Protein AF-A0A498K9D4-F1 (afdb_monomer_lite)

InterPro domains:
  IPR000209 Peptidase S8/S53 domain [PF00082] (459-922)
  IPR000210 BTB/POZ domain [PF00651] (152-256)
  IPR000210 BTB/POZ domain [PS50097] (160-219)
  IPR000210 BTB/POZ domain [SM00225] (160-258)
  IPR003137 PA domain [PF02225] (721-794)
  IPR010259 Peptidase S8 propeptide/proteinase inhibitor I9 [PF05922] (346-431)
  IPR011333 SKP1/BTB/POZ domain superfamily [G3DSA:3.30.710.10] (138-288)
  IPR011333 SKP1/BTB/POZ domain superfamily [SSF54695] (145-256)
  IPR015500 Peptidase S8, subtilisin-related [PR00723] (459-478)
  IPR015500 Peptidase S8, subtilisin-related [PR00723] (538-551)
  IPR015500 Peptidase S8, subtilisin-related [PR00723] (877-893)
  IPR023828 Peptidase S8, subtilisin, Ser-active site [PS00138] (878-888)
  IPR034197 Cucumisin-like catalytic domain [cd04852] (429-913)
  IPR036852 Peptidase S8/S53 domain superfamily [G3DSA:3.40.50.200] (462-960)
  IPR036852 Peptidase S8/S53 domain superfamily [SSF52743] (430-951)
  IPR037045 Peptidase S8 propeptide/proteinase inhibitor I9 superfamily [G3DSA:3.30.70.80] (337-431)
  IPR041469 Subtilisin-like protease, fibronectin type-III domain [PF17766] (992-1087)
  IPR045051 Subtilisin-like protease [PTHR10795] (361-1087)
  IPR046450 PA domain superfamily [SSF52025] (731-804)

Structure (mmCIF, N/CA/C/O backbone):
data_AF-A0A498K9D4-F1
#
_entry.id   AF-A0A498K9D4-F1
#
loop_
_atom_site.group_PDB
_atom_site.id
_atom_site.type_symbol
_atom_site.label_atom_id
_atom_site.label_alt_id
_atom_site.label_comp_id
_atom_site.label_asym_id
_atom_site.label_entity_id
_atom_site.label_seq_id
_atom_site.pdbx_PDB_ins_code
_atom_site.Cartn_x
_atom_site.Cartn_y
_atom_site.Cartn_z
_atom_site.occupancy
_atom_site.B_iso_or_equiv
_atom_site.auth_seq_id
_atom_site.auth_comp_id
_atom_site.auth_asym_id
_atom_site.auth_atom_id
_atom_site.pdbx_PDB_model_num
ATOM 1 N N . MET A 1 1 ? -63.046 -10.472 -64.129 1.00 35.91 1 MET A N 1
ATOM 2 C CA . MET A 1 1 ? -62.940 -11.763 -63.413 1.00 35.91 1 MET A CA 1
ATOM 3 C C . MET A 1 1 ? -62.627 -11.432 -61.965 1.00 35.91 1 MET A C 1
ATOM 5 O O . MET A 1 1 ? -61.741 -10.625 -61.744 1.00 35.91 1 MET A O 1
ATOM 9 N N . SER A 1 2 ? -63.465 -11.885 -61.033 1.00 39.19 2 SER A N 1
ATOM 10 C CA . SER A 1 2 ? -63.643 -11.289 -59.703 1.00 39.19 2 SER A CA 1
ATOM 11 C C . SER A 1 2 ? -62.634 -11.779 -58.661 1.00 39.19 2 SER A C 1
ATOM 13 O O . SER A 1 2 ? -62.471 -12.983 -58.480 1.00 39.19 2 SER A O 1
ATOM 15 N N . ASP A 1 3 ? -62.079 -10.842 -57.890 1.00 43.91 3 ASP A N 1
ATOM 16 C CA . ASP A 1 3 ? -61.228 -11.031 -56.696 1.00 43.91 3 ASP A CA 1
ATOM 17 C C . ASP A 1 3 ? -61.840 -11.895 -55.565 1.00 43.91 3 ASP A C 1
ATOM 19 O O . ASP A 1 3 ? -61.254 -12.055 -54.498 1.00 43.91 3 ASP A O 1
ATOM 23 N N . SER A 1 4 ? -63.038 -12.463 -55.737 1.00 53.31 4 SER A N 1
ATOM 24 C CA . SER A 1 4 ? -63.787 -13.101 -54.646 1.00 53.31 4 SER A CA 1
ATOM 25 C C . SER A 1 4 ? -63.383 -14.545 -54.334 1.00 53.31 4 SER A C 1
ATOM 27 O O . SER A 1 4 ? -63.799 -15.060 -53.303 1.00 53.31 4 SER A O 1
ATOM 29 N N . ALA A 1 5 ? -62.608 -15.225 -55.187 1.00 58.97 5 ALA A N 1
ATOM 30 C CA . ALA A 1 5 ? -62.343 -16.664 -55.027 1.00 58.97 5 ALA A CA 1
ATOM 31 C C . ALA A 1 5 ? -61.349 -17.005 -53.894 1.00 58.97 5 ALA A C 1
ATOM 33 O O . ALA A 1 5 ? -61.338 -18.137 -53.404 1.00 58.97 5 ALA A O 1
ATOM 34 N N . TYR A 1 6 ? -60.526 -16.038 -53.481 1.00 66.25 6 TYR A N 1
ATOM 35 C CA . TYR A 1 6 ? -59.491 -16.203 -52.450 1.00 66.25 6 TYR A CA 1
ATOM 36 C C . TYR A 1 6 ? -59.882 -15.580 -51.104 1.00 66.25 6 TYR A C 1
ATOM 38 O O . TYR A 1 6 ? -59.302 -15.917 -50.071 1.00 66.25 6 TYR A O 1
ATOM 46 N N . ARG A 1 7 ? -60.919 -14.736 -51.103 1.00 73.81 7 ARG A N 1
ATOM 47 C CA . ARG A 1 7 ? -61.296 -13.905 -49.965 1.00 73.81 7 ARG A CA 1
ATOM 48 C C . ARG A 1 7 ? -61.997 -14.714 -48.875 1.00 73.81 7 ARG A C 1
ATOM 50 O O . ARG A 1 7 ? -62.957 -15.441 -49.130 1.00 73.81 7 ARG A O 1
ATOM 57 N N . VAL A 1 8 ? -61.544 -14.528 -47.641 1.00 77.81 8 VAL A N 1
ATOM 58 C CA . VAL A 1 8 ? -62.169 -15.085 -46.436 1.00 77.81 8 VAL A CA 1
ATOM 59 C C . VAL A 1 8 ? -62.870 -13.964 -45.684 1.00 77.81 8 VAL A C 1
ATOM 61 O O . VAL A 1 8 ? -62.285 -12.911 -45.428 1.00 77.81 8 VAL A O 1
ATOM 64 N N . GLU A 1 9 ? -64.115 -14.195 -45.288 1.00 78.12 9 GLU A N 1
ATOM 65 C CA . GLU A 1 9 ? -64.831 -13.302 -44.385 1.00 78.12 9 GLU A CA 1
ATOM 66 C C . GLU A 1 9 ? -64.477 -13.638 -42.934 1.00 78.12 9 GLU A C 1
ATOM 68 O O . GLU A 1 9 ? -64.539 -14.792 -42.515 1.00 78.12 9 GLU A O 1
ATOM 73 N N . THR A 1 10 ? -64.094 -12.633 -42.146 1.00 73.62 10 THR A N 1
ATOM 74 C CA . THR A 1 10 ? -63.679 -12.840 -40.751 1.00 73.62 10 THR A CA 1
ATOM 75 C C . THR A 1 10 ? -64.353 -11.854 -39.806 1.00 73.62 10 THR A C 1
ATOM 77 O O . THR A 1 10 ? -64.380 -10.653 -40.085 1.00 73.62 10 THR A O 1
ATOM 80 N N . THR A 1 11 ? -64.781 -12.345 -38.646 1.00 71.69 11 THR A N 1
ATOM 81 C CA . THR A 1 11 ? -65.117 -11.551 -37.452 1.00 71.69 11 THR A CA 1
ATOM 82 C C . THR A 1 11 ? -64.188 -11.942 -36.294 1.00 71.69 11 THR A C 1
ATOM 84 O O . THR A 1 11 ? -63.255 -12.718 -36.485 1.00 71.69 11 THR A O 1
ATOM 87 N N . SER A 1 12 ? -64.415 -11.420 -35.088 1.00 66.12 12 SER A N 1
ATOM 88 C CA . SER A 1 12 ? -63.501 -11.544 -33.943 1.00 66.12 12 SER A CA 1
ATOM 89 C C . SER A 1 12 ? -63.071 -12.978 -33.607 1.00 66.12 12 SER A C 1
ATOM 91 O O . SER A 1 12 ? -61.959 -13.160 -33.122 1.00 66.12 12 SER A O 1
ATOM 93 N N . ARG A 1 13 ? -63.932 -13.981 -33.841 1.00 80.31 13 ARG A N 1
ATOM 94 C CA . ARG A 1 13 ? -63.676 -15.403 -33.530 1.00 80.31 13 ARG A CA 1
ATOM 95 C C . ARG A 1 13 ? -64.059 -16.385 -34.637 1.00 80.31 13 ARG A C 1
ATOM 97 O O . ARG A 1 13 ? -63.869 -17.578 -34.461 1.00 80.31 13 ARG A O 1
ATOM 104 N N . LEU A 1 14 ? -64.581 -15.927 -35.770 1.00 82.31 14 LEU A N 1
ATOM 105 C CA . LEU A 1 14 ? -65.062 -16.812 -36.836 1.00 82.31 14 LEU A CA 1
ATOM 106 C C . LEU A 1 14 ? -64.451 -16.395 -38.171 1.00 82.31 14 LEU A C 1
ATOM 108 O O . LEU A 1 14 ? -64.443 -15.206 -38.499 1.00 82.31 14 LEU A O 1
ATOM 112 N N . ALA A 1 15 ? -63.961 -17.375 -38.925 1.00 83.81 15 ALA A N 1
ATOM 113 C CA . ALA A 1 15 ? -63.480 -17.220 -40.289 1.00 83.81 15 ALA A CA 1
ATOM 114 C C . ALA A 1 15 ? -64.269 -18.144 -41.223 1.00 83.81 15 ALA A C 1
ATOM 116 O O . ALA A 1 15 ? -64.365 -19.342 -40.966 1.00 83.81 15 ALA A O 1
ATOM 117 N N . GLN A 1 16 ? -64.819 -17.581 -42.295 1.00 85.19 16 GLN A N 1
ATOM 118 C CA . GLN A 1 16 ? -65.646 -18.275 -43.273 1.00 85.19 16 GLN A CA 1
ATOM 119 C C . GLN A 1 16 ? -65.039 -18.127 -44.671 1.00 85.19 16 GLN A C 1
ATOM 121 O O . GLN A 1 16 ? -64.907 -17.017 -45.190 1.00 85.19 16 GLN A O 1
ATOM 126 N N . TRP A 1 17 ? -64.708 -19.250 -45.311 1.00 88.69 17 TRP A N 1
ATOM 127 C CA . TRP A 1 17 ? -64.214 -19.274 -46.687 1.00 88.69 17 TRP A CA 1
ATOM 128 C C . TRP A 1 17 ? -65.211 -19.965 -47.614 1.00 88.69 17 TRP A C 1
ATOM 130 O O . TRP A 1 17 ? -65.484 -21.158 -47.476 1.00 88.69 17 TRP A O 1
ATOM 140 N N . ARG A 1 18 ? -65.764 -19.207 -48.567 1.00 84.25 18 ARG A N 1
ATOM 141 C CA . ARG A 1 18 ? -66.708 -19.719 -49.568 1.00 84.25 18 ARG A CA 1
ATOM 142 C C . ARG A 1 18 ? -65.967 -20.127 -50.833 1.00 84.25 18 ARG A C 1
ATOM 144 O O . ARG A 1 18 ? -65.262 -19.321 -51.429 1.00 84.25 18 ARG A O 1
ATOM 151 N N . ILE A 1 19 ? -66.161 -21.370 -51.261 1.00 79.81 19 ILE A N 1
ATOM 152 C CA . ILE A 1 19 ? -65.535 -21.929 -52.458 1.00 79.81 19 ILE A CA 1
ATOM 153 C C . ILE A 1 19 ? -66.640 -22.299 -53.445 1.00 79.81 19 ILE A C 1
ATOM 155 O O . ILE A 1 19 ? -67.406 -23.235 -53.223 1.00 79.81 19 ILE A O 1
ATOM 159 N N . ASP A 1 20 ? -66.720 -21.552 -54.548 1.00 75.12 20 ASP A N 1
ATOM 160 C CA . ASP A 1 20 ? -67.802 -21.709 -55.525 1.00 75.12 20 ASP A CA 1
ATOM 161 C C . ASP A 1 20 ? -67.681 -22.989 -56.375 1.00 75.12 20 ASP A C 1
ATOM 163 O O . ASP A 1 20 ? -68.674 -23.635 -56.697 1.00 75.12 20 ASP A O 1
ATOM 167 N N . ASN A 1 21 ? -66.470 -23.376 -56.775 1.00 71.12 21 ASN A N 1
ATOM 168 C CA . ASN A 1 21 ? -66.248 -24.620 -57.513 1.00 71.12 21 ASN A CA 1
ATOM 169 C C . ASN A 1 21 ? -64.786 -25.059 -57.384 1.00 71.12 21 ASN A C 1
ATOM 171 O O . ASN A 1 21 ? -63.892 -24.235 -57.595 1.00 71.12 21 ASN A O 1
ATOM 175 N N . LEU A 1 22 ? -64.542 -26.334 -57.064 1.00 72.25 22 LEU A N 1
ATOM 176 C CA . LEU A 1 22 ? -63.206 -26.929 -56.957 1.00 72.25 22 LEU A CA 1
ATOM 177 C C . LEU A 1 22 ? -63.113 -28.146 -57.890 1.00 72.25 22 LEU A C 1
ATOM 179 O O . LEU A 1 22 ? -63.730 -29.186 -57.632 1.00 72.25 22 LEU A O 1
ATOM 183 N N . ALA A 1 23 ? -62.357 -27.995 -58.980 1.00 67.75 23 ALA A N 1
ATOM 184 C CA . ALA A 1 23 ? -62.144 -29.051 -59.966 1.00 67.75 23 ALA A CA 1
ATOM 185 C C . ALA A 1 23 ? -61.353 -30.235 -59.374 1.00 67.75 23 ALA A C 1
ATOM 187 O O . ALA A 1 23 ? -60.677 -30.113 -58.349 1.00 67.75 23 ALA A O 1
ATOM 188 N N . SER A 1 24 ? -61.462 -31.407 -60.007 1.00 63.69 24 SER A N 1
ATOM 189 C CA . SER A 1 24 ? -60.665 -32.585 -59.651 1.00 63.69 24 SER A CA 1
ATOM 190 C C . SER A 1 24 ? -59.179 -32.300 -59.882 1.00 63.69 24 SER A C 1
ATOM 192 O O . SER A 1 24 ? -58.819 -31.847 -60.965 1.00 63.69 24 SER A O 1
ATOM 194 N N . CYS A 1 25 ? -58.336 -32.581 -58.883 1.00 61.53 25 CYS A N 1
ATOM 195 C CA . CYS A 1 25 ? -56.889 -32.329 -58.893 1.00 61.53 25 CYS A CA 1
ATOM 196 C C . CYS A 1 25 ? -56.521 -30.836 -58.857 1.00 61.53 25 CYS A C 1
ATOM 198 O O . CYS A 1 25 ? -55.700 -30.364 -59.638 1.00 61.53 25 CYS A O 1
ATOM 200 N N . THR A 1 26 ? -57.131 -30.068 -57.949 1.00 74.62 26 THR A N 1
ATOM 201 C CA . THR A 1 26 ? -56.795 -28.649 -57.744 1.00 74.62 26 THR A CA 1
ATOM 202 C C . THR A 1 26 ? -56.483 -28.359 -56.278 1.00 74.62 26 THR A C 1
ATOM 204 O O . THR A 1 26 ? -57.240 -28.742 -55.383 1.00 74.62 26 THR A O 1
ATOM 207 N N . TYR A 1 27 ? -55.375 -27.652 -56.054 1.00 82.12 27 TYR A N 1
ATOM 208 C CA . TYR A 1 27 ? -55.012 -27.030 -54.783 1.00 82.12 27 TYR A CA 1
ATOM 209 C C . TYR A 1 27 ? -55.463 -25.566 -54.783 1.00 82.12 27 TYR A C 1
ATOM 211 O O . TYR A 1 27 ? -55.259 -24.854 -55.769 1.00 82.12 27 TYR A O 1
ATOM 219 N N . ARG A 1 28 ? -56.056 -25.096 -53.684 1.00 83.50 28 ARG A N 1
ATOM 220 C CA . ARG A 1 28 ? -56.338 -23.672 -53.459 1.00 83.50 28 ARG A CA 1
ATOM 221 C C . ARG A 1 28 ? -55.930 -23.253 -52.059 1.00 83.50 28 ARG A C 1
ATOM 223 O O . ARG A 1 28 ? -56.115 -24.002 -51.107 1.00 83.50 28 ARG A O 1
ATOM 230 N N . LYS A 1 29 ? -55.444 -22.020 -51.945 1.00 85.00 29 LYS A N 1
ATOM 231 C CA . LYS A 1 29 ? -55.080 -21.357 -50.691 1.00 85.00 29 LYS A CA 1
ATOM 232 C C . LYS A 1 29 ? -55.937 -20.103 -50.526 1.00 85.00 29 LYS A C 1
ATOM 234 O O . LYS A 1 29 ? -56.156 -19.407 -51.509 1.00 85.00 29 LYS A O 1
ATOM 239 N N . SER A 1 30 ? -56.409 -19.834 -49.316 1.00 84.00 30 SER A N 1
ATOM 240 C CA . SER A 1 30 ? -57.147 -18.620 -48.982 1.00 84.00 30 SER A CA 1
ATOM 241 C C . SER A 1 30 ? -56.216 -17.437 -48.704 1.00 84.00 30 SER A C 1
ATOM 243 O O . SER A 1 30 ? -55.064 -17.617 -48.286 1.00 84.00 30 SER A O 1
ATOM 245 N N . ASP A 1 31 ? -56.753 -16.225 -48.815 1.00 80.38 31 ASP A N 1
ATOM 246 C CA . ASP A 1 31 ? -56.156 -15.034 -48.213 1.00 80.38 31 ASP A CA 1
ATOM 247 C C . ASP A 1 31 ? -55.994 -15.225 -46.694 1.00 80.38 31 ASP A C 1
ATOM 249 O O . ASP A 1 31 ? -56.728 -16.023 -46.085 1.00 80.38 31 ASP A O 1
ATOM 253 N N . PRO A 1 32 ? -55.018 -14.547 -46.065 1.00 75.25 32 PRO A N 1
ATOM 254 C CA . PRO A 1 32 ? -54.852 -14.621 -44.624 1.00 75.25 32 PRO A CA 1
ATOM 255 C C . PRO A 1 32 ? -56.058 -13.992 -43.921 1.00 75.25 32 PRO A C 1
ATOM 257 O O . PRO A 1 32 ? -56.576 -12.946 -44.313 1.00 75.25 32 PRO A O 1
ATOM 260 N N . PHE A 1 33 ? -56.500 -14.618 -42.835 1.00 76.50 33 PHE A N 1
ATOM 261 C CA . PHE A 1 33 ? -57.468 -14.023 -41.921 1.00 76.50 33 PHE A CA 1
ATOM 262 C C . PHE A 1 33 ? -56.886 -12.752 -41.288 1.00 76.50 33 PHE A C 1
ATOM 264 O O . PHE A 1 33 ? -55.669 -12.617 -41.180 1.00 76.50 33 PHE A O 1
ATOM 271 N N . LYS A 1 34 ? -57.732 -11.893 -40.698 1.00 66.12 34 LYS A N 1
ATOM 272 C CA . LYS A 1 34 ? -57.271 -10.769 -39.848 1.00 66.12 34 LYS A CA 1
ATOM 273 C C . LYS A 1 34 ? -56.307 -11.178 -38.725 1.00 66.12 34 LYS A C 1
ATOM 275 O O . LYS A 1 34 ? -55.641 -10.327 -38.153 1.00 66.12 34 LYS A O 1
ATOM 280 N N . ILE A 1 35 ? -56.260 -12.469 -38.398 1.00 64.62 35 ILE A N 1
ATOM 281 C CA . ILE A 1 35 ? -55.426 -13.052 -37.348 1.00 64.62 35 ILE A CA 1
ATOM 282 C C . ILE A 1 35 ? -54.235 -13.852 -37.932 1.00 64.62 35 ILE A C 1
ATOM 284 O O . ILE A 1 35 ? -53.661 -14.698 -37.254 1.00 64.62 35 ILE A O 1
ATOM 288 N N . GLY A 1 36 ? -53.880 -13.636 -39.206 1.00 67.12 36 GLY A N 1
ATOM 289 C CA . GLY A 1 36 ? -52.654 -14.168 -39.820 1.00 67.12 36 GLY A CA 1
ATOM 290 C C . GLY A 1 36 ? -52.627 -15.689 -40.021 1.00 67.12 36 GLY A C 1
ATOM 291 O O . GLY A 1 36 ? -51.581 -16.317 -39.876 1.00 67.12 36 GLY A O 1
ATOM 292 N N . LYS A 1 37 ? -53.775 -16.320 -40.304 1.00 77.00 37 LYS A N 1
ATOM 293 C CA . LYS A 1 37 ? -53.865 -17.758 -40.636 1.00 77.00 37 LYS A CA 1
ATOM 294 C C . LYS A 1 37 ? -54.506 -17.972 -42.000 1.00 77.00 37 LYS A C 1
ATOM 296 O O . LYS A 1 37 ? -55.330 -17.165 -42.413 1.00 77.00 37 LYS A O 1
ATOM 301 N N . HIS A 1 38 ? -54.166 -19.078 -42.652 1.00 80.69 38 HIS A N 1
ATOM 302 C CA . HIS A 1 38 ? -54.695 -19.485 -43.949 1.00 80.69 38 HIS A CA 1
ATOM 303 C C . HIS A 1 38 ? -55.426 -20.820 -43.868 1.00 80.69 38 HIS A C 1
ATOM 305 O O . HIS A 1 38 ? -55.043 -21.713 -43.106 1.00 80.69 38 HIS A O 1
ATOM 311 N N . LEU A 1 39 ? -56.416 -20.977 -44.743 1.00 81.19 39 LEU A N 1
ATOM 312 C CA . LEU A 1 39 ? -56.954 -22.275 -45.119 1.00 81.19 39 LEU A CA 1
ATOM 313 C C . LEU A 1 39 ? -56.390 -22.692 -46.472 1.00 81.19 39 LEU A C 1
ATOM 315 O O . LEU A 1 39 ? -56.238 -21.872 -47.378 1.00 81.19 39 LEU A O 1
ATOM 319 N N . SER A 1 40 ? -56.127 -23.982 -46.642 1.00 83.75 40 SER A N 1
ATOM 320 C CA . SER A 1 40 ? -55.965 -24.552 -47.974 1.00 83.75 40 SER A CA 1
ATOM 321 C C . SER A 1 40 ? -56.833 -25.779 -48.161 1.00 83.75 40 SER A C 1
ATOM 323 O O . SER A 1 40 ? -57.157 -26.496 -47.213 1.00 83.75 40 SER A O 1
ATOM 325 N N . VAL A 1 41 ? -57.244 -25.983 -49.407 1.00 81.62 41 VAL A N 1
ATOM 326 C CA . VAL A 1 41 ? -57.990 -27.156 -49.835 1.00 81.62 41 VAL A CA 1
ATOM 327 C C . VAL A 1 41 ? -57.273 -27.839 -50.978 1.00 81.62 41 VAL A C 1
ATOM 329 O O . VAL A 1 41 ? -56.821 -27.193 -51.922 1.00 81.62 41 VAL A O 1
ATOM 332 N N . GLU A 1 42 ? -57.200 -29.158 -50.912 1.00 82.31 42 GLU A N 1
ATOM 333 C CA . GLU A 1 42 ? -56.631 -29.985 -51.967 1.00 82.31 42 GLU A CA 1
ATOM 334 C C . GLU A 1 42 ? -57.584 -31.138 -52.262 1.00 82.31 42 GLU A C 1
ATOM 336 O O . GLU A 1 42 ? -57.928 -31.900 -51.360 1.00 82.31 42 GLU A O 1
ATOM 341 N N . LYS A 1 43 ? -58.044 -31.263 -53.511 1.00 77.44 43 LYS A N 1
ATOM 342 C CA . LYS A 1 43 ? -58.963 -32.339 -53.910 1.00 77.44 43 LYS A CA 1
ATOM 343 C C . LYS A 1 43 ? -58.265 -33.339 -54.824 1.00 77.44 43 LYS A C 1
ATOM 345 O O . LYS A 1 43 ? -58.086 -33.060 -56.009 1.00 77.44 43 LYS A O 1
ATOM 350 N N . ASN A 1 44 ? -57.950 -34.522 -54.297 1.00 70.81 44 ASN A N 1
ATOM 351 C CA . ASN A 1 44 ? -57.413 -35.650 -55.062 1.00 70.81 44 ASN A CA 1
ATOM 352 C C . ASN A 1 44 ? -58.080 -36.961 -54.609 1.00 70.81 44 ASN A C 1
ATOM 354 O O . ASN A 1 44 ? -57.649 -37.567 -53.634 1.00 70.81 44 ASN A O 1
ATOM 358 N N . ARG A 1 45 ? -59.182 -37.357 -55.270 1.00 73.19 45 ARG A N 1
ATOM 359 C CA . ARG A 1 45 ? -60.184 -38.372 -54.839 1.00 73.19 45 ARG A CA 1
ATOM 360 C C . ARG A 1 45 ? -60.859 -38.099 -53.477 1.00 73.19 45 ARG A C 1
ATOM 362 O O . ARG A 1 45 ? -62.066 -38.274 -53.378 1.00 73.19 45 ARG A O 1
ATOM 369 N N . VAL A 1 46 ? -60.118 -37.594 -52.495 1.00 78.62 46 VAL A N 1
ATOM 370 C CA . VAL A 1 46 ? -60.519 -37.134 -51.157 1.00 78.62 46 VAL A CA 1
ATOM 371 C C . VAL A 1 46 ? -60.242 -35.626 -51.057 1.00 78.62 46 VAL A C 1
ATOM 373 O O . VAL A 1 46 ? -59.320 -35.124 -51.709 1.00 78.62 46 VAL A O 1
ATOM 376 N N . LEU A 1 47 ? -61.053 -34.880 -50.296 1.00 83.25 47 LEU A N 1
ATOM 377 C CA . LEU A 1 47 ? -60.817 -33.453 -50.037 1.00 83.25 47 LEU A CA 1
ATOM 378 C C . LEU A 1 47 ? -60.021 -33.282 -48.740 1.00 83.25 47 LEU A C 1
ATOM 380 O O . LEU A 1 47 ? -60.492 -33.673 -47.678 1.00 83.25 47 LEU A O 1
ATOM 384 N N . PHE A 1 48 ? -58.857 -32.647 -48.812 1.00 85.88 48 PHE A N 1
ATOM 385 C CA . PHE A 1 48 ? -58.058 -32.282 -47.645 1.00 85.88 48 PHE A CA 1
ATOM 386 C C . PHE A 1 48 ? -58.245 -30.806 -47.322 1.00 85.88 48 PHE A C 1
ATOM 388 O O . PHE A 1 48 ? -57.996 -29.961 -48.179 1.00 85.88 48 PHE A O 1
ATOM 395 N N . VAL A 1 49 ? -58.649 -30.498 -46.090 1.00 87.31 49 VAL A N 1
ATOM 396 C CA . VAL A 1 49 ? -58.704 -29.134 -45.551 1.00 87.31 49 VAL A CA 1
ATOM 397 C C . VAL A 1 49 ? -57.547 -28.949 -44.581 1.00 87.31 49 VAL A C 1
ATOM 399 O O . VAL A 1 49 ? -57.402 -29.726 -43.639 1.00 87.31 49 VAL A O 1
ATOM 402 N N . ARG A 1 50 ? -56.733 -27.916 -44.790 1.00 89.56 50 ARG A N 1
ATOM 403 C CA . ARG A 1 50 ? -55.603 -27.584 -43.918 1.00 89.56 50 ARG A CA 1
ATOM 404 C C . ARG A 1 50 ? -55.782 -26.201 -43.317 1.00 89.56 50 ARG A C 1
ATOM 406 O O . ARG A 1 50 ? -56.199 -25.286 -44.024 1.00 89.56 50 ARG A O 1
ATOM 413 N N . LEU A 1 51 ? -55.445 -26.045 -42.037 1.00 86.88 51 LEU A N 1
ATOM 414 C CA . LEU A 1 51 ? -55.415 -24.755 -41.338 1.00 86.88 51 LEU A CA 1
ATOM 415 C C . LEU A 1 51 ? -54.017 -24.532 -40.778 1.00 86.88 51 LEU A C 1
ATOM 417 O O . LEU A 1 51 ? -53.547 -25.314 -39.954 1.00 86.88 51 LEU A O 1
ATOM 421 N N . TYR A 1 52 ? -53.377 -23.443 -41.182 1.00 84.75 52 TYR A N 1
ATOM 422 C CA . TYR A 1 52 ? -52.002 -23.159 -40.788 1.00 84.75 52 TYR A CA 1
ATOM 423 C C . TYR A 1 52 ? -51.742 -21.652 -40.713 1.00 84.75 52 TYR A C 1
ATOM 425 O O . TYR A 1 52 ? -52.446 -20.875 -41.361 1.00 84.75 52 TYR A O 1
ATOM 433 N N . PRO A 1 53 ? -50.786 -21.199 -39.884 1.00 80.69 53 PRO A N 1
ATOM 434 C CA . PRO A 1 53 ? -50.451 -19.786 -39.793 1.00 80.69 53 PRO A CA 1
ATOM 435 C C . PRO A 1 53 ? -49.730 -19.314 -41.054 1.00 80.69 53 PRO A C 1
ATOM 437 O O . PRO A 1 53 ? -49.136 -20.100 -41.794 1.00 80.69 53 PRO A O 1
ATOM 440 N N . GLU A 1 54 ? -49.752 -18.010 -41.282 1.00 77.56 54 GLU A N 1
ATOM 441 C CA . GLU A 1 54 ? -48.829 -17.380 -42.211 1.00 77.56 54 GLU A CA 1
ATOM 442 C C . GLU A 1 54 ? -47.393 -17.567 -41.710 1.00 77.56 54 GLU A C 1
ATOM 444 O O . GLU A 1 54 ? -47.066 -17.227 -40.572 1.00 77.56 54 GLU A O 1
ATOM 449 N N . ILE A 1 55 ? -46.544 -18.173 -42.542 1.00 67.75 55 ILE A N 1
ATOM 450 C CA . ILE A 1 55 ? -45.190 -18.557 -42.144 1.00 67.75 55 ILE A CA 1
ATOM 451 C C . ILE A 1 55 ? -44.312 -17.303 -42.132 1.00 67.75 55 ILE A C 1
ATOM 453 O O . ILE A 1 55 ? -43.846 -16.838 -43.167 1.00 67.75 55 ILE A O 1
ATOM 457 N N . SER A 1 56 ? -44.068 -16.787 -40.932 1.00 66.12 56 SER A N 1
ATOM 458 C CA . SER A 1 56 ? -43.091 -15.740 -40.623 1.00 66.12 56 SER A CA 1
ATOM 459 C C . SER A 1 56 ? -42.054 -16.252 -39.619 1.00 66.12 56 SER A C 1
ATOM 461 O O . SER A 1 56 ? -42.297 -17.232 -38.904 1.00 66.12 56 SER A O 1
ATOM 463 N N . ASN A 1 57 ? -40.913 -15.561 -39.509 1.00 58.84 57 ASN A N 1
ATOM 464 C CA . ASN A 1 57 ? -39.898 -15.867 -38.490 1.00 58.84 57 ASN A CA 1
ATOM 465 C C . ASN A 1 57 ? -40.514 -15.920 -37.076 1.00 58.84 57 ASN A C 1
ATOM 467 O O . ASN A 1 57 ? -40.222 -16.838 -36.315 1.00 58.84 57 ASN A O 1
ATOM 471 N N . LEU A 1 58 ? -41.460 -15.018 -36.777 1.00 57.50 58 LEU A N 1
ATOM 472 C CA . LEU A 1 58 ? -42.145 -14.941 -35.484 1.00 57.50 58 LEU A CA 1
ATOM 473 C C . LEU A 1 58 ? -43.003 -16.184 -35.194 1.00 57.50 58 LEU A C 1
ATOM 475 O O . LEU A 1 58 ? -42.924 -16.761 -34.113 1.00 57.50 58 LEU A O 1
ATOM 479 N N . THR A 1 59 ? -43.794 -16.637 -36.171 1.00 61.84 59 THR A N 1
ATOM 480 C CA . THR A 1 59 ? -44.643 -17.837 -36.026 1.00 61.84 59 THR A CA 1
ATOM 481 C C . THR A 1 59 ? -43.849 -19.141 -35.973 1.00 61.84 59 THR A C 1
ATOM 483 O O . THR A 1 59 ? -44.357 -20.139 -35.463 1.00 61.84 59 THR A O 1
ATOM 486 N N . ARG A 1 60 ? -42.609 -19.151 -36.486 1.00 64.06 60 ARG A N 1
ATOM 487 C CA . ARG A 1 60 ? -41.726 -20.323 -36.450 1.00 64.06 60 ARG A CA 1
ATOM 488 C C . ARG A 1 60 ? -41.145 -20.535 -35.054 1.00 64.06 60 ARG A C 1
ATOM 490 O O . ARG A 1 60 ? -41.122 -21.667 -34.571 1.00 64.06 60 ARG A O 1
ATOM 497 N N . ASP A 1 61 ? -40.745 -19.442 -34.411 1.00 66.31 61 ASP A N 1
ATOM 498 C CA . ASP A 1 61 ? -40.142 -19.464 -33.080 1.00 66.31 61 ASP A CA 1
ATOM 499 C C . ASP A 1 61 ? -41.222 -19.508 -31.979 1.00 66.31 61 ASP A C 1
ATOM 501 O O . ASP A 1 61 ? -41.089 -20.267 -31.017 1.00 66.31 61 ASP A O 1
ATOM 505 N N . ASN A 1 62 ? -42.359 -18.820 -32.177 1.00 73.12 62 ASN A N 1
ATOM 506 C CA . ASN A 1 62 ? -43.511 -18.789 -31.262 1.00 73.12 62 ASN A CA 1
ATOM 507 C C . ASN A 1 62 ? -44.837 -19.146 -31.966 1.00 73.12 62 ASN A C 1
ATOM 509 O O . ASN A 1 62 ? -45.635 -18.270 -32.308 1.00 73.12 62 ASN A O 1
ATOM 513 N N . PRO A 1 63 ? -45.122 -20.442 -32.176 1.00 77.94 63 PRO A N 1
ATOM 514 C CA . PRO A 1 63 ? -46.285 -20.859 -32.953 1.00 77.94 63 PRO A CA 1
ATOM 515 C C . PRO A 1 63 ? -47.593 -20.646 -32.189 1.00 77.94 63 PRO A C 1
ATOM 517 O O . PRO A 1 63 ? -47.668 -21.037 -31.016 1.00 77.94 63 PRO A O 1
ATOM 520 N N . PRO A 1 64 ? -48.639 -20.097 -32.834 1.00 82.62 64 PRO A N 1
ATOM 521 C CA . PRO A 1 64 ? -49.914 -19.852 -32.183 1.00 82.62 64 PRO A CA 1
ATOM 522 C C . PRO A 1 64 ? -50.545 -21.162 -31.711 1.00 82.62 64 PRO A C 1
ATOM 524 O O . PRO A 1 64 ? -50.536 -22.181 -32.412 1.00 82.62 64 PRO A O 1
ATOM 527 N N . ILE A 1 65 ? -51.135 -21.102 -30.521 1.00 86.31 65 ILE A N 1
ATOM 528 C CA . ILE A 1 65 ? -51.886 -22.202 -29.926 1.00 86.31 65 ILE A CA 1
ATOM 529 C C . ILE A 1 65 ? -53.362 -21.889 -30.121 1.00 86.31 65 ILE A C 1
ATOM 531 O O . ILE A 1 65 ? -53.870 -20.884 -29.623 1.00 86.31 65 ILE A O 1
ATOM 535 N N . ALA A 1 66 ? -54.036 -22.728 -30.899 1.00 86.88 66 ALA A N 1
ATOM 536 C CA . ALA A 1 66 ? -55.411 -22.509 -31.301 1.00 86.88 66 ALA A CA 1
ATOM 537 C C . ALA A 1 66 ? -56.312 -23.607 -30.750 1.00 86.88 66 ALA A C 1
ATOM 539 O O . ALA A 1 66 ? -56.045 -24.792 -30.957 1.00 86.88 66 ALA A O 1
ATOM 540 N N . SER A 1 67 ? -57.402 -23.192 -30.118 1.00 88.94 67 SER A N 1
ATOM 541 C CA . SER A 1 67 ? -58.547 -24.054 -29.863 1.00 88.94 67 SER A CA 1
ATOM 542 C C . SER A 1 67 ? -59.659 -23.644 -30.821 1.00 88.94 67 SER A C 1
ATOM 544 O O . SER A 1 67 ? -60.044 -22.473 -30.839 1.00 88.94 67 SER A O 1
ATOM 546 N N . PHE A 1 68 ? -60.126 -24.553 -31.670 1.00 91.06 68 PHE A N 1
ATOM 547 C CA . PHE A 1 68 ? -61.096 -24.231 -32.711 1.00 91.06 68 PHE A CA 1
ATOM 548 C C . PHE A 1 68 ? -61.969 -25.418 -33.109 1.00 91.06 68 PHE A C 1
ATOM 550 O O . PHE A 1 68 ? -61.597 -26.583 -32.965 1.00 91.06 68 PHE A O 1
ATOM 557 N N . ILE A 1 69 ? -63.122 -25.085 -33.676 1.00 90.00 69 ILE A N 1
ATOM 558 C CA . ILE A 1 69 ? -64.043 -26.015 -34.322 1.00 90.00 69 ILE A CA 1
ATOM 559 C C . ILE A 1 69 ? -64.041 -25.682 -35.811 1.00 90.00 69 ILE A C 1
ATOM 561 O O . ILE A 1 69 ? -64.234 -24.524 -36.185 1.00 90.00 69 ILE A O 1
ATOM 565 N N . ILE A 1 70 ? -63.820 -26.685 -36.664 1.00 89.88 70 ILE A N 1
ATOM 566 C CA . ILE A 1 70 ? -63.886 -26.523 -38.119 1.00 89.88 70 ILE A CA 1
ATOM 567 C C . ILE A 1 70 ? -65.052 -27.318 -38.702 1.00 89.88 70 ILE A C 1
ATOM 569 O O . ILE A 1 70 ? -65.256 -28.494 -38.384 1.00 89.88 70 ILE A O 1
ATOM 573 N N . ARG A 1 71 ? -65.829 -26.653 -39.555 1.00 89.31 71 ARG A N 1
ATOM 574 C CA . ARG A 1 71 ? -67.012 -27.199 -40.217 1.00 89.31 71 ARG A CA 1
ATOM 575 C C . ARG A 1 71 ? -66.916 -26.992 -41.721 1.00 89.31 71 ARG A C 1
ATOM 577 O O . ARG A 1 71 ? -66.509 -25.927 -42.174 1.00 89.31 71 ARG A O 1
ATOM 584 N N . VAL A 1 72 ? -67.323 -27.994 -42.494 1.00 86.50 72 VAL A N 1
ATOM 585 C CA . VAL A 1 72 ? -67.522 -27.877 -43.942 1.00 86.50 72 VAL A CA 1
ATOM 586 C C . VAL A 1 72 ? -69.002 -28.033 -44.242 1.00 86.50 72 VAL A C 1
ATOM 588 O O . VAL A 1 72 ? -69.595 -29.075 -43.967 1.00 86.50 72 VAL A O 1
ATOM 591 N N . VAL A 1 73 ? -69.601 -26.989 -44.810 1.00 82.06 73 VAL A N 1
ATOM 592 C CA . VAL A 1 73 ? -71.028 -26.923 -45.125 1.00 82.06 73 VAL A CA 1
ATOM 593 C C . VAL A 1 73 ? -71.202 -26.897 -46.639 1.00 82.06 73 VAL A C 1
ATOM 595 O O . VAL A 1 73 ? -70.792 -25.950 -47.312 1.00 82.06 73 VAL A O 1
ATOM 598 N N . CYS A 1 74 ? -71.814 -27.941 -47.199 1.00 73.88 74 CYS A N 1
ATOM 599 C CA . CYS A 1 74 ? -72.169 -27.958 -48.616 1.00 73.88 74 CYS A CA 1
ATOM 600 C C . CYS A 1 74 ? -73.470 -27.175 -48.851 1.00 73.88 74 CYS A C 1
ATOM 602 O O . CYS A 1 74 ? -74.419 -27.284 -48.074 1.00 73.88 74 CYS A O 1
ATOM 604 N N . SER A 1 75 ? -73.519 -26.379 -49.922 1.00 63.06 75 SER A N 1
ATOM 605 C CA . SER A 1 75 ? -74.684 -25.538 -50.238 1.00 63.06 75 SER A CA 1
ATOM 606 C C . SER A 1 75 ? -75.736 -26.241 -51.111 1.00 63.06 75 SER A C 1
ATOM 608 O O . SER A 1 75 ? -76.750 -25.626 -51.432 1.00 63.06 75 SER A O 1
ATOM 610 N N . VAL A 1 76 ? -75.514 -27.501 -51.510 1.00 57.41 76 VAL A N 1
ATOM 611 C CA . VAL A 1 76 ? -76.355 -28.243 -52.469 1.00 57.41 76 VAL A CA 1
ATOM 612 C C . VAL A 1 76 ? -76.932 -29.503 -51.811 1.00 57.41 76 VAL A C 1
ATOM 614 O O . VAL A 1 76 ? -76.164 -30.396 -51.475 1.00 57.41 76 VAL A O 1
ATOM 617 N N . GLY A 1 77 ? -78.267 -29.575 -51.672 1.00 51.84 77 GLY A N 1
ATOM 618 C CA . GLY A 1 77 ? -79.019 -30.713 -51.100 1.00 51.84 77 GLY A CA 1
ATOM 619 C C . GLY A 1 77 ? -78.817 -30.892 -49.587 1.00 51.84 77 GLY A C 1
ATOM 620 O O . GLY A 1 77 ? -77.679 -30.932 -49.142 1.00 51.84 77 GLY A O 1
ATOM 621 N N . ASP A 1 78 ? -79.906 -30.940 -48.799 1.00 55.59 78 ASP A N 1
ATOM 622 C CA . ASP A 1 78 ? -79.948 -31.096 -47.325 1.00 55.59 78 ASP A CA 1
ATOM 623 C C . ASP A 1 78 ? -78.646 -30.712 -46.606 1.00 55.59 78 ASP A C 1
ATOM 625 O O . ASP A 1 78 ? -77.851 -31.599 -46.313 1.00 55.59 78 ASP A O 1
ATOM 629 N N . ARG A 1 79 ? -78.420 -29.401 -46.369 1.00 55.94 79 ARG A N 1
ATOM 630 C CA . ARG A 1 79 ? -77.212 -28.768 -45.775 1.00 55.94 79 ARG A CA 1
ATOM 631 C C . ARG A 1 79 ? -76.525 -29.625 -44.695 1.00 55.94 79 ARG A C 1
ATOM 633 O O . ARG A 1 79 ? -76.647 -29.361 -43.499 1.00 55.94 79 ARG A O 1
ATOM 640 N N . LYS A 1 80 ? -75.762 -30.638 -45.100 1.00 65.56 80 LYS A N 1
ATOM 641 C CA . LYS A 1 80 ? -75.026 -31.507 -44.186 1.00 65.56 80 LYS A CA 1
ATOM 642 C C . LYS A 1 80 ? -73.719 -30.804 -43.865 1.00 65.56 80 LYS A C 1
ATOM 644 O O . LYS A 1 80 ? -72.836 -30.686 -44.713 1.00 65.56 80 LYS A O 1
ATOM 649 N N . ALA A 1 81 ? -73.636 -30.292 -42.642 1.00 74.06 81 ALA A N 1
ATOM 650 C CA . ALA A 1 81 ? -72.409 -29.760 -42.080 1.00 74.06 81 ALA A CA 1
ATOM 651 C C . ALA A 1 81 ? -71.569 -30.925 -41.554 1.00 74.06 81 ALA A C 1
ATOM 653 O O . ALA A 1 81 ? -71.942 -31.591 -40.587 1.00 74.06 81 ALA A O 1
ATOM 654 N N . LEU A 1 82 ? -70.428 -31.171 -42.185 1.00 83.62 82 LEU A N 1
ATOM 655 C CA . LEU A 1 82 ? -69.408 -32.032 -41.609 1.00 83.62 82 LEU A CA 1
ATOM 656 C C . LEU A 1 82 ? -68.682 -31.202 -40.555 1.00 83.62 82 LEU A C 1
ATOM 658 O O . LEU A 1 82 ? -68.199 -30.117 -40.865 1.00 83.62 82 LEU A O 1
ATOM 662 N N . THR A 1 83 ? -68.614 -31.691 -39.321 1.00 85.88 83 THR A N 1
ATOM 663 C CA . THR A 1 83 ? -67.902 -31.021 -38.225 1.00 85.88 83 THR A CA 1
ATOM 664 C C . THR A 1 83 ? -66.762 -31.916 -37.776 1.00 85.88 83 THR A C 1
ATOM 666 O O . THR A 1 83 ? -66.992 -33.080 -37.451 1.00 85.88 83 THR A O 1
ATOM 669 N N . HIS A 1 84 ? -65.541 -31.389 -37.763 1.00 88.00 84 HIS A N 1
ATOM 670 C CA . HIS A 1 84 ? -64.425 -32.081 -37.133 1.00 88.00 84 HIS A CA 1
ATOM 671 C C . HIS A 1 84 ? -64.570 -31.982 -35.604 1.00 88.00 84 HIS A C 1
ATOM 673 O O . HIS A 1 84 ? -64.992 -30.924 -35.122 1.00 88.00 84 HIS A O 1
ATOM 679 N N . PRO A 1 85 ? -64.210 -33.025 -34.830 1.00 84.69 85 PRO A N 1
ATOM 680 C CA . PRO A 1 85 ? -64.129 -32.927 -33.375 1.00 84.69 85 PRO A CA 1
ATOM 681 C C . PRO A 1 85 ? -63.342 -31.692 -32.932 1.00 84.69 85 PRO A C 1
ATOM 683 O O . PRO A 1 85 ? -62.370 -31.306 -33.590 1.00 84.69 85 PRO A O 1
ATOM 686 N N . GLU A 1 86 ? -63.773 -31.075 -31.832 1.00 86.69 86 GLU A N 1
ATOM 687 C CA . GLU A 1 86 ? -63.130 -29.877 -31.300 1.00 86.69 86 GLU A CA 1
ATOM 688 C C . GLU A 1 86 ? -61.632 -30.103 -31.115 1.00 86.69 86 GLU A C 1
ATOM 690 O O . GLU A 1 86 ? -61.181 -31.114 -30.572 1.00 86.69 86 GLU A O 1
ATOM 695 N N . ILE A 1 87 ? -60.860 -29.127 -31.575 1.00 88.19 87 ILE A N 1
ATOM 696 C CA . ILE A 1 87 ? -59.418 -29.131 -31.436 1.00 88.19 87 ILE A CA 1
ATOM 697 C C . ILE A 1 87 ? -59.062 -28.158 -30.336 1.00 88.19 87 ILE A C 1
ATOM 699 O O . ILE A 1 87 ? -59.404 -26.983 -30.418 1.00 88.19 87 ILE A O 1
ATOM 703 N N . THR A 1 88 ? -58.346 -28.639 -29.326 1.00 86.94 88 THR A N 1
ATOM 704 C CA . THR A 1 88 ? -57.930 -27.840 -28.175 1.00 86.94 88 THR A CA 1
ATOM 705 C C . THR A 1 88 ? -56.416 -27.700 -28.138 1.00 86.94 88 THR A C 1
ATOM 707 O O . THR A 1 88 ? -55.672 -28.657 -28.346 1.00 86.94 88 THR A O 1
ATOM 710 N N . ASN A 1 89 ? -55.951 -26.476 -27.886 1.00 85.06 89 ASN A N 1
ATOM 711 C CA . ASN A 1 89 ? -54.542 -26.127 -27.717 1.00 85.06 89 ASN A CA 1
ATOM 712 C C . ASN A 1 89 ? -53.606 -26.674 -28.810 1.00 85.06 89 ASN A C 1
ATOM 714 O O . ASN A 1 89 ? -52.453 -27.031 -28.551 1.00 85.06 89 ASN A O 1
ATOM 718 N N . LYS A 1 90 ? -54.078 -26.724 -30.057 1.00 86.38 90 LYS A N 1
ATOM 719 C CA . LYS A 1 90 ? -53.269 -27.221 -31.162 1.00 86.38 90 LYS A CA 1
ATOM 720 C C . LYS A 1 90 ? -52.262 -26.163 -31.570 1.00 86.38 90 LYS A C 1
ATOM 722 O O . LYS A 1 90 ? -52.613 -25.044 -31.946 1.00 86.38 90 LYS A O 1
ATOM 727 N N . LYS A 1 91 ? -50.993 -26.550 -31.504 1.00 86.56 91 LYS A N 1
ATOM 728 C CA . LYS A 1 91 ? -49.872 -25.747 -31.973 1.00 86.56 91 LYS A CA 1
ATOM 729 C C . LYS A 1 91 ? -49.790 -25.865 -33.492 1.00 86.56 91 LYS A C 1
ATOM 731 O O . LYS A 1 91 ? -49.613 -26.967 -34.002 1.00 86.56 91 LYS A O 1
ATOM 736 N N . LEU A 1 92 ? -49.948 -24.749 -34.196 1.00 84.12 92 LEU A N 1
ATOM 737 C CA . LEU A 1 92 ? -49.905 -24.709 -35.659 1.00 84.12 92 LEU A CA 1
ATOM 738 C C . LEU A 1 92 ? -48.581 -24.061 -36.081 1.00 84.12 92 LEU A C 1
ATOM 740 O O . LEU A 1 92 ? -48.400 -22.871 -35.847 1.00 84.12 92 LEU A O 1
ATOM 744 N N . LYS A 1 93 ? -47.646 -24.833 -36.644 1.00 79.56 93 LYS A N 1
ATOM 745 C CA . LYS A 1 93 ? -46.298 -24.392 -37.064 1.00 79.56 93 LYS A CA 1
ATOM 746 C C . LYS A 1 93 ? -46.115 -24.383 -38.584 1.00 79.56 93 LYS A C 1
ATOM 748 O O . LYS A 1 93 ? -45.312 -23.621 -39.107 1.00 79.56 93 LYS A O 1
ATOM 753 N N . SER A 1 94 ? -46.820 -25.267 -39.270 1.00 78.62 94 SER A N 1
ATOM 754 C CA . SER A 1 94 ? -46.641 -25.646 -40.663 1.00 78.62 94 SER A CA 1
ATOM 755 C C . SER A 1 94 ? -47.990 -26.002 -41.284 1.00 78.62 94 SER A C 1
ATOM 757 O O . SER A 1 94 ? -48.999 -26.158 -40.591 1.00 78.62 94 SER A O 1
ATOM 759 N N . ASN A 1 95 ? -48.006 -26.130 -42.607 1.00 76.12 95 ASN A N 1
ATOM 760 C CA . ASN A 1 95 ? -49.184 -26.536 -43.369 1.00 76.12 95 ASN A CA 1
ATOM 761 C C . ASN A 1 95 ? -49.657 -27.967 -43.065 1.00 76.12 95 ASN A C 1
ATOM 763 O O . ASN A 1 95 ? -50.813 -28.264 -43.350 1.00 76.12 95 ASN A O 1
ATOM 767 N N . ASP A 1 96 ? -48.831 -28.809 -42.442 1.00 78.62 96 ASP A N 1
ATOM 768 C CA . ASP A 1 96 ? -49.163 -30.208 -42.149 1.00 78.62 96 ASP A CA 1
ATOM 769 C C . ASP A 1 96 ? -49.665 -30.446 -40.713 1.00 78.62 96 ASP A C 1
ATOM 771 O O . ASP A 1 96 ? -50.090 -31.550 -40.376 1.00 78.62 96 ASP A O 1
ATOM 775 N N . ASP A 1 97 ? -49.671 -29.426 -39.846 1.00 84.56 97 ASP A N 1
ATOM 776 C CA . ASP A 1 97 ? -50.024 -29.621 -38.430 1.00 84.56 97 ASP A CA 1
ATOM 777 C C . ASP A 1 97 ? -51.511 -29.896 -38.199 1.00 84.56 97 ASP A C 1
ATOM 779 O O . ASP A 1 97 ? -51.875 -30.635 -37.274 1.00 84.56 97 ASP A O 1
ATOM 783 N N . PHE A 1 98 ? -52.377 -29.303 -39.021 1.00 89.69 98 PHE A N 1
ATOM 784 C CA . PHE A 1 98 ? -53.786 -29.662 -39.081 1.00 89.69 98 PHE A CA 1
ATOM 785 C C . PHE A 1 98 ? -54.186 -29.973 -40.518 1.00 89.69 98 PHE A C 1
ATOM 787 O O . PHE A 1 98 ? -54.252 -29.077 -41.360 1.00 89.69 98 PHE A O 1
ATOM 794 N N . VAL A 1 99 ? -54.497 -31.246 -40.758 1.00 87.62 99 VAL A N 1
ATOM 795 C CA . VAL A 1 99 ? -55.006 -31.769 -42.024 1.00 87.62 99 VAL A CA 1
ATOM 796 C C . VAL A 1 99 ? -56.247 -32.593 -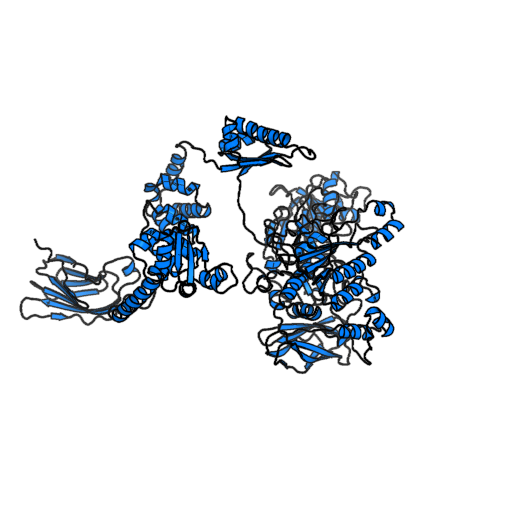41.721 1.00 87.62 99 VAL A C 1
ATOM 798 O O . VAL A 1 99 ? -56.189 -33.549 -40.951 1.00 87.62 99 VAL A O 1
ATOM 801 N N . TRP A 1 100 ? -57.366 -32.239 -42.341 1.00 90.75 100 TRP A N 1
ATOM 802 C CA . TRP A 1 100 ? -58.602 -32.998 -42.249 1.00 90.75 100 TRP A CA 1
ATOM 803 C C . TRP A 1 100 ? -58.966 -33.587 -43.608 1.00 90.75 100 TRP A C 1
ATOM 805 O O . TRP A 1 100 ? -59.248 -32.853 -44.554 1.00 90.75 100 TRP A O 1
ATOM 815 N N . ALA A 1 101 ? -58.945 -34.918 -43.691 1.00 86.31 101 ALA A N 1
ATOM 816 C CA . ALA A 1 101 ? -59.378 -35.675 -44.857 1.00 86.31 101 ALA A CA 1
ATOM 817 C C . ALA A 1 101 ? -60.897 -35.904 -44.815 1.00 86.31 101 ALA A C 1
ATOM 819 O O . ALA A 1 101 ? -61.426 -36.456 -43.850 1.00 86.31 101 ALA A O 1
ATOM 820 N N . ILE A 1 102 ? -61.594 -35.482 -45.867 1.00 84.50 102 ILE A N 1
ATOM 821 C CA . ILE A 1 102 ? -63.039 -35.632 -46.033 1.00 84.50 102 ILE A CA 1
ATOM 822 C C . ILE A 1 102 ? -63.290 -36.562 -47.218 1.00 84.50 102 ILE A C 1
ATOM 824 O O . ILE A 1 102 ? -63.082 -36.193 -48.376 1.00 84.50 102 ILE A O 1
ATOM 828 N N . GLU A 1 103 ? -63.746 -37.776 -46.915 1.00 76.19 103 GLU A N 1
ATOM 829 C CA . GLU A 1 103 ? -63.973 -38.850 -47.895 1.00 76.19 103 GLU A CA 1
ATOM 830 C C . GLU A 1 103 ? -65.308 -38.722 -48.650 1.00 76.19 103 GLU A C 1
ATOM 832 O O . GLU A 1 103 ? -65.555 -39.437 -49.619 1.00 76.19 103 GLU A O 1
ATOM 837 N N . VAL A 1 104 ? -66.176 -37.791 -48.244 1.00 68.62 104 VAL A N 1
ATOM 838 C CA . VAL A 1 104 ? -67.489 -37.582 -48.871 1.00 68.62 104 VAL A CA 1
ATOM 839 C C . VAL A 1 104 ? -67.332 -36.763 -50.162 1.00 68.62 104 VAL A C 1
ATOM 841 O O . VAL A 1 104 ? -66.675 -35.716 -50.139 1.00 68.62 104 VAL A O 1
ATOM 844 N N . PRO A 1 105 ? -67.949 -37.166 -51.292 1.00 63.75 105 PRO A N 1
ATOM 845 C CA . PRO A 1 105 ? -67.872 -36.412 -52.538 1.00 63.75 105 PRO A CA 1
ATOM 846 C C . PRO A 1 105 ? -68.612 -35.073 -52.415 1.00 63.75 105 PRO A C 1
ATOM 848 O O . PRO A 1 105 ? -69.823 -34.983 -52.587 1.00 63.75 105 PRO A O 1
ATOM 851 N N . LEU A 1 106 ? -67.864 -34.005 -52.133 1.00 67.25 106 LEU A N 1
ATOM 852 C CA . LEU A 1 106 ? -68.369 -32.633 -52.165 1.00 67.25 106 LEU A CA 1
ATOM 853 C C . LEU A 1 106 ? -68.377 -32.134 -53.620 1.00 67.25 106 LEU A C 1
ATOM 855 O O . LEU A 1 106 ? -67.320 -31.940 -54.239 1.00 67.25 106 LEU A O 1
ATOM 859 N N . THR A 1 107 ? -69.575 -31.959 -54.180 1.00 62.50 107 THR A N 1
ATOM 860 C CA . THR A 1 107 ? -69.822 -31.431 -55.532 1.00 62.50 107 THR A CA 1
ATOM 861 C C . THR A 1 107 ? -70.560 -30.092 -55.451 1.00 62.50 107 THR A C 1
ATOM 863 O O . THR A 1 107 ? -71.612 -30.014 -54.824 1.00 62.50 107 THR A O 1
ATOM 866 N N . GLY A 1 108 ? -70.038 -29.043 -56.095 1.00 70.25 108 GLY A N 1
ATOM 867 C CA . GLY A 1 108 ? -70.647 -27.702 -56.111 1.00 70.25 108 GLY A CA 1
ATOM 868 C C . GLY A 1 108 ? -70.052 -26.722 -55.090 1.00 70.25 108 GLY A C 1
ATOM 869 O O . GLY A 1 108 ? -68.910 -26.893 -54.663 1.00 70.25 108 GLY A O 1
ATOM 870 N N . LYS A 1 109 ? -70.821 -25.681 -54.728 1.00 78.81 109 LYS A N 1
ATOM 871 C CA . LYS A 1 109 ? -70.408 -24.624 -53.786 1.00 78.81 109 LYS A CA 1
ATOM 872 C C . LYS A 1 109 ? -70.382 -25.145 -52.347 1.00 78.81 109 LYS A C 1
ATOM 874 O O . LYS A 1 109 ? -71.377 -25.701 -51.873 1.00 78.81 109 LYS A O 1
ATOM 879 N N . PHE A 1 110 ? -69.293 -24.917 -51.622 1.00 82.19 110 PHE A N 1
ATOM 880 C CA . PHE A 1 110 ? -69.193 -25.265 -50.202 1.00 82.19 110 PHE A CA 1
ATOM 881 C C . PHE A 1 110 ? -68.452 -24.193 -49.407 1.00 82.19 110 PHE A C 1
ATOM 883 O O . PHE A 1 110 ? -67.725 -23.367 -49.957 1.00 82.19 110 PHE A O 1
ATOM 890 N N . ILE A 1 111 ? -68.690 -24.191 -48.101 1.00 85.69 111 ILE A N 1
ATOM 891 C CA . ILE A 1 111 ? -68.184 -23.197 -47.163 1.00 85.69 111 ILE A CA 1
ATOM 892 C C . ILE A 1 111 ? -67.368 -23.909 -46.091 1.00 85.69 111 ILE A C 1
ATOM 894 O O . ILE A 1 111 ? -67.807 -24.931 -45.564 1.00 85.69 111 ILE A O 1
ATOM 898 N N . ILE A 1 112 ? -66.193 -23.373 -45.778 1.00 87.69 112 ILE A N 1
ATOM 899 C CA . ILE A 1 112 ? -65.364 -23.820 -44.659 1.00 87.69 112 ILE A CA 1
ATOM 900 C C . ILE A 1 112 ? -65.444 -22.766 -43.561 1.00 87.69 112 ILE A C 1
ATOM 902 O O . ILE A 1 112 ? -64.999 -21.637 -43.762 1.00 87.69 112 ILE A O 1
ATOM 906 N N . ASP A 1 113 ? -65.985 -23.159 -42.413 1.00 87.19 113 ASP A N 1
ATOM 907 C CA . ASP A 1 113 ? -66.120 -22.325 -41.224 1.00 87.19 113 ASP A CA 1
ATOM 908 C C . ASP A 1 113 ? -65.128 -22.773 -40.156 1.00 87.19 113 ASP A C 1
ATOM 910 O O . ASP A 1 113 ? -65.110 -23.941 -39.771 1.00 87.19 113 ASP A O 1
ATOM 914 N N . VAL A 1 114 ? -64.335 -21.837 -39.644 1.00 87.75 114 VAL A N 1
ATOM 915 C CA . VAL A 1 114 ? -63.427 -22.044 -38.513 1.00 87.75 114 VAL A CA 1
ATOM 916 C C . VAL A 1 114 ? -63.824 -21.100 -37.390 1.00 87.75 114 VAL A C 1
ATOM 918 O O . VAL A 1 114 ? -63.672 -19.884 -37.508 1.00 87.75 114 VAL A O 1
ATOM 921 N N . GLU A 1 115 ? -64.320 -21.661 -36.294 1.00 88.94 115 GLU A N 1
ATOM 922 C CA . GLU A 1 115 ? -64.672 -20.935 -35.077 1.00 88.94 115 GLU A CA 1
ATOM 923 C C . GLU A 1 115 ? -63.566 -21.111 -34.035 1.00 88.94 115 GLU A C 1
ATOM 925 O O . GLU A 1 115 ? -63.318 -22.216 -33.556 1.00 88.94 115 GLU A O 1
ATOM 930 N N . PHE A 1 116 ? -62.879 -20.025 -33.694 1.00 86.12 116 PHE A N 1
ATOM 931 C CA . PHE A 1 116 ? -61.827 -19.990 -32.688 1.00 86.12 116 PHE A CA 1
ATOM 932 C C . PHE A 1 116 ? -62.428 -19.795 -31.293 1.00 86.12 116 PHE A C 1
ATOM 934 O O . PHE A 1 116 ? -62.969 -18.737 -30.967 1.00 86.12 116 PHE A O 1
ATOM 941 N N . LEU A 1 117 ? -62.288 -20.818 -30.455 1.00 85.75 117 LEU A N 1
ATOM 942 C CA . LEU A 1 117 ? -62.719 -20.814 -29.058 1.00 85.75 117 LEU A CA 1
ATOM 943 C C . LEU A 1 117 ? -61.708 -20.092 -28.174 1.00 85.75 117 LEU A C 1
ATOM 945 O O . LEU A 1 117 ? -62.079 -19.256 -27.346 1.00 85.75 117 LEU A O 1
ATOM 949 N N . ASP A 1 118 ? -60.429 -20.398 -28.395 1.00 83.19 118 ASP A N 1
ATOM 950 C CA . ASP A 1 118 ? -59.320 -19.662 -27.816 1.00 83.19 118 ASP A CA 1
ATOM 951 C C . ASP A 1 118 ? -58.167 -19.522 -28.826 1.00 83.19 118 ASP A C 1
ATOM 953 O O . ASP A 1 118 ? -57.939 -20.392 -29.673 1.00 83.19 118 ASP A O 1
ATOM 957 N N . LEU A 1 119 ? -57.421 -18.428 -28.735 1.00 81.50 119 LEU A N 1
ATOM 958 C CA . LEU A 1 119 ? -56.238 -18.183 -29.530 1.00 81.50 119 LEU A CA 1
ATOM 959 C C . LEU A 1 119 ? -55.230 -17.490 -28.642 1.00 81.50 119 LEU A C 1
ATOM 961 O O . LEU A 1 119 ? -55.401 -16.334 -28.249 1.00 81.50 119 LEU A O 1
ATOM 965 N N . LYS A 1 120 ? -54.173 -18.238 -28.354 1.00 82.44 120 LYS A N 1
ATOM 966 C CA . LYS A 1 120 ? -53.094 -17.783 -27.505 1.00 82.44 120 LYS A CA 1
ATOM 967 C C . LYS A 1 120 ? -51.854 -17.558 -28.339 1.00 82.44 120 LYS A C 1
ATOM 969 O O . LYS A 1 120 ? -51.450 -18.409 -29.140 1.00 82.44 120 LYS A O 1
ATOM 974 N N . THR A 1 121 ? -51.240 -16.414 -28.105 1.00 72.25 121 THR A N 1
ATOM 975 C CA . THR A 1 121 ? -49.949 -16.049 -28.677 1.00 72.25 121 THR A CA 1
ATOM 976 C C . THR A 1 121 ? -49.008 -15.718 -27.533 1.00 72.25 121 THR A C 1
ATOM 978 O O . THR A 1 121 ? -49.398 -15.020 -26.597 1.00 72.25 121 THR A O 1
ATOM 981 N N . ALA A 1 122 ? -47.785 -16.239 -27.589 1.00 65.25 122 ALA A N 1
ATOM 982 C CA . ALA A 1 122 ? -46.720 -15.785 -26.703 1.00 65.25 122 ALA A CA 1
ATOM 983 C C . ALA A 1 122 ? -46.224 -14.420 -27.195 1.00 65.25 122 ALA A C 1
ATOM 985 O O . ALA A 1 122 ? -46.095 -14.215 -28.406 1.00 65.25 122 ALA A O 1
ATOM 986 N N . SER A 1 123 ? -45.955 -13.491 -26.278 1.00 57.06 123 SER A N 1
ATOM 987 C CA . SER A 1 123 ? -45.200 -12.288 -26.628 1.00 57.06 123 SER A CA 1
ATOM 988 C C . SER A 1 123 ? -43.757 -12.678 -26.969 1.00 57.06 123 SER A C 1
ATOM 990 O O . SER A 1 123 ? -43.229 -13.664 -26.450 1.00 57.06 123 SER A O 1
ATOM 992 N N . GLY A 1 124 ? -43.114 -11.910 -27.855 1.00 52.03 124 GLY A N 1
ATOM 993 C CA . GLY A 1 124 ? -41.756 -12.187 -28.347 1.00 52.03 124 GLY A CA 1
ATOM 994 C C . GLY A 1 124 ? -40.670 -12.267 -27.264 1.00 52.03 124 GLY A C 1
ATOM 995 O O . GLY A 1 124 ? -39.587 -12.771 -27.537 1.00 52.03 124 GLY A O 1
ATOM 996 N N . GLU A 1 125 ? -40.971 -11.841 -26.037 1.00 48.69 125 GLU A N 1
ATOM 997 C CA . GLU A 1 125 ? -40.052 -11.782 -24.893 1.00 48.69 125 GLU A CA 1
ATOM 998 C C . GLU A 1 125 ? -40.085 -13.031 -23.988 1.00 48.69 125 GLU A C 1
ATOM 1000 O O . GLU A 1 125 ? -39.425 -13.064 -22.954 1.00 48.69 125 GLU A O 1
ATOM 1005 N N . GLY A 1 126 ? -40.815 -14.088 -24.372 1.00 52.97 126 GLY A N 1
ATOM 1006 C CA . GLY A 1 126 ? -40.754 -15.390 -23.686 1.00 52.97 126 GLY A CA 1
ATOM 1007 C C . GLY A 1 126 ? -41.742 -15.587 -22.527 1.00 52.97 126 GLY A C 1
ATOM 1008 O O . GLY A 1 126 ? -41.459 -16.359 -21.613 1.00 52.97 126 GLY A O 1
ATOM 1009 N N . GLY A 1 127 ? -42.904 -14.926 -22.562 1.00 57.19 127 GLY A N 1
ATOM 1010 C CA . GLY A 1 127 ? -43.992 -15.119 -21.590 1.00 57.19 127 GLY A CA 1
ATOM 1011 C C . GLY A 1 127 ? -44.946 -16.283 -21.911 1.00 57.19 127 GLY A C 1
ATOM 1012 O O . GLY A 1 127 ? -44.965 -16.808 -23.028 1.00 57.19 127 GLY A O 1
ATOM 1013 N N . GLU A 1 128 ? -45.783 -16.672 -20.939 1.00 63.50 128 GLU A N 1
ATOM 1014 C CA . GLU A 1 128 ? -46.850 -17.658 -21.169 1.00 63.50 128 GLU A CA 1
ATOM 1015 C C . GLU A 1 128 ? -47.875 -17.145 -22.209 1.00 63.50 128 GLU A C 1
ATOM 1017 O O . GLU A 1 128 ? -48.247 -15.970 -22.178 1.00 63.50 128 GLU A O 1
ATOM 1022 N N . PRO A 1 129 ? -48.362 -17.994 -23.139 1.00 68.19 129 PRO A N 1
ATOM 1023 C CA . PRO A 1 129 ? -49.340 -17.580 -24.143 1.00 68.19 129 PRO A CA 1
ATOM 1024 C C . PRO A 1 129 ? -50.665 -17.109 -23.517 1.00 68.19 129 PRO A C 1
ATOM 1026 O O . PRO A 1 129 ? -51.368 -17.895 -22.879 1.00 68.19 129 PRO A O 1
ATOM 1029 N N . CYS A 1 130 ? -51.055 -15.856 -23.771 1.00 67.31 130 CYS A N 1
ATOM 1030 C CA . CYS A 1 130 ? -52.298 -15.258 -23.263 1.00 67.31 130 CYS A CA 1
ATOM 1031 C C . CYS A 1 130 ? -53.371 -15.136 -24.355 1.00 67.31 130 CYS A C 1
ATOM 1033 O O . CYS A 1 130 ? -53.056 -15.021 -25.541 1.00 67.31 130 CYS A O 1
ATOM 1035 N N . SER A 1 131 ? -54.648 -15.160 -23.952 1.00 76.06 131 SER A N 1
ATOM 1036 C CA . SER A 1 131 ? -55.781 -15.029 -24.878 1.00 76.06 131 SER A CA 1
ATOM 1037 C C . SER A 1 131 ? -55.879 -13.607 -25.424 1.00 76.06 131 SER A C 1
ATOM 1039 O O . SER A 1 131 ? -55.903 -12.641 -24.661 1.00 76.06 131 SER A O 1
ATOM 1041 N N . ILE A 1 132 ? -56.016 -13.472 -26.742 1.00 71.31 132 ILE A N 1
ATOM 1042 C CA . ILE A 1 132 ? -56.073 -12.161 -27.406 1.00 71.31 132 ILE A CA 1
ATOM 1043 C C . ILE A 1 132 ? -57.369 -11.368 -27.137 1.00 71.31 132 ILE A C 1
ATOM 1045 O O . ILE A 1 132 ? -57.481 -10.219 -27.557 1.00 71.31 132 ILE A O 1
ATOM 1049 N N . TRP A 1 133 ? -58.362 -11.952 -26.454 1.00 71.12 133 TRP A N 1
ATOM 1050 C CA . TRP A 1 133 ? -59.683 -11.331 -26.261 1.00 71.12 133 TRP A CA 1
ATOM 1051 C C . TRP A 1 133 ? -59.947 -10.753 -24.861 1.00 71.12 133 TRP A C 1
ATOM 1053 O O . TRP A 1 133 ? -61.000 -10.148 -24.663 1.00 71.12 133 TRP A O 1
ATOM 1063 N N . ALA A 1 134 ? -59.039 -10.893 -23.893 1.00 57.12 134 ALA A N 1
ATOM 1064 C CA . ALA A 1 134 ? -59.252 -10.410 -22.525 1.00 57.12 134 ALA A CA 1
ATOM 1065 C C . ALA A 1 134 ? -58.463 -9.109 -22.235 1.00 57.12 134 ALA A C 1
ATOM 1067 O O . ALA A 1 134 ? -57.243 -9.137 -22.146 1.00 57.12 134 ALA A O 1
ATOM 1068 N N . GLY A 1 135 ? -59.154 -7.969 -22.041 1.00 54.38 135 GLY A N 1
ATOM 1069 C CA . GLY A 1 135 ? -58.659 -6.882 -21.166 1.00 54.38 135 GLY A CA 1
ATOM 1070 C C . GLY A 1 135 ? -58.115 -5.559 -21.749 1.00 54.38 135 GLY A C 1
ATOM 1071 O O . GLY A 1 135 ? -57.544 -4.784 -20.992 1.00 54.38 135 GLY A O 1
ATOM 1072 N N . GLY A 1 136 ? -58.274 -5.222 -23.035 1.00 55.47 136 GLY A N 1
ATOM 1073 C CA . GLY A 1 136 ? -57.506 -4.101 -23.623 1.00 55.47 136 GLY A CA 1
ATOM 1074 C C . GLY A 1 136 ? -58.078 -2.665 -23.583 1.00 55.47 136 GLY A C 1
ATOM 1075 O O . GLY A 1 136 ? -57.307 -1.722 -23.734 1.00 55.47 136 GLY A O 1
ATOM 1076 N N . LEU A 1 137 ? -59.397 -2.443 -23.466 1.00 52.16 137 LEU A N 1
ATOM 1077 C CA . LEU A 1 137 ? -60.020 -1.169 -23.905 1.00 52.16 137 LEU A CA 1
ATOM 1078 C C . LEU A 1 137 ? -60.194 -0.082 -22.820 1.00 52.16 137 LEU A C 1
ATOM 1080 O O . LEU A 1 137 ? -59.868 1.078 -23.074 1.00 52.16 137 LEU A O 1
ATOM 1084 N N . THR A 1 138 ? -60.669 -0.412 -21.615 1.00 53.44 138 THR A N 1
ATOM 1085 C CA . THR A 1 138 ? -60.950 0.590 -20.558 1.00 53.44 138 THR A CA 1
ATOM 1086 C C . THR A 1 138 ? -59.674 1.221 -19.990 1.00 53.44 138 THR A C 1
ATOM 1088 O O . THR A 1 138 ? -59.615 2.433 -19.786 1.00 53.44 138 THR A O 1
ATOM 1091 N N . GLN A 1 139 ? -58.615 0.427 -19.813 1.00 61.44 139 GLN A N 1
ATOM 1092 C CA . GLN A 1 139 ? -57.319 0.901 -19.318 1.00 61.44 139 GLN A CA 1
ATOM 1093 C C . GLN A 1 139 ? -56.634 1.861 -20.305 1.00 61.44 139 GLN A C 1
ATOM 1095 O O . GLN A 1 139 ? -56.060 2.867 -19.893 1.00 61.44 139 GLN A O 1
ATOM 1100 N N . LYS A 1 140 ? -56.784 1.623 -21.617 1.00 62.19 140 LYS A N 1
ATOM 1101 C CA . LYS A 1 140 ? -56.258 2.521 -22.658 1.00 62.19 140 LYS A CA 1
ATOM 1102 C C . LYS A 1 140 ? -56.859 3.925 -22.579 1.00 62.19 140 LYS A C 1
ATOM 1104 O O . LYS A 1 140 ? -56.133 4.901 -22.737 1.00 62.19 140 LYS A O 1
ATOM 1109 N N . ARG A 1 141 ? -58.164 4.044 -22.301 1.00 69.00 141 ARG A N 1
ATOM 1110 C CA . ARG A 1 141 ? -58.849 5.348 -22.262 1.00 69.00 141 ARG A CA 1
ATOM 1111 C C . ARG A 1 141 ? -58.464 6.175 -21.030 1.00 69.00 141 ARG A C 1
ATOM 1113 O O . ARG A 1 141 ? -58.256 7.373 -21.165 1.00 69.00 141 ARG A O 1
ATOM 1120 N N . SER A 1 142 ? -58.302 5.538 -19.868 1.00 72.44 142 SER A N 1
ATOM 1121 C CA . SER A 1 142 ? -57.843 6.212 -18.641 1.00 72.44 142 SER A CA 1
ATOM 1122 C C . SER A 1 142 ? -56.395 6.701 -18.752 1.00 72.44 142 SER A C 1
ATOM 1124 O O . SER A 1 142 ? -56.100 7.835 -18.376 1.00 72.44 142 SER A O 1
ATOM 1126 N N . ASN A 1 143 ? -55.497 5.875 -19.301 1.00 74.94 143 ASN A N 1
ATOM 1127 C CA . ASN A 1 143 ? -54.093 6.251 -19.484 1.00 74.94 143 ASN A CA 1
ATOM 1128 C C . ASN A 1 143 ? -53.952 7.441 -20.445 1.00 74.94 143 ASN A C 1
ATOM 1130 O O . ASN A 1 143 ? -53.192 8.363 -20.164 1.00 74.94 143 ASN A O 1
ATOM 1134 N N . ALA A 1 144 ? -54.738 7.470 -21.527 1.00 75.25 144 ALA A N 1
ATOM 1135 C CA . ALA A 1 144 ? -54.724 8.577 -22.482 1.00 75.25 144 ALA A CA 1
ATOM 1136 C C . ALA A 1 144 ? -55.097 9.928 -21.834 1.00 75.25 144 ALA A C 1
ATOM 1138 O O . ALA A 1 144 ? -54.452 10.938 -22.101 1.00 75.25 144 ALA A O 1
ATOM 1139 N N . THR A 1 145 ? -56.093 9.958 -20.941 1.00 81.38 145 THR A N 1
ATOM 1140 C CA . THR A 1 145 ? -56.499 11.192 -20.241 1.00 81.38 145 THR A CA 1
ATOM 1141 C C . THR A 1 145 ? -55.449 11.682 -19.236 1.00 81.38 145 THR A C 1
ATOM 1143 O O . THR A 1 145 ? -55.224 12.889 -19.121 1.00 81.38 145 THR A O 1
ATOM 1146 N N . ALA A 1 146 ? -54.780 10.770 -18.524 1.00 81.94 146 ALA A N 1
ATOM 1147 C CA . ALA A 1 146 ? -53.714 11.129 -17.589 1.00 81.94 146 ALA A CA 1
ATOM 1148 C C . ALA A 1 146 ? -52.484 11.705 -18.316 1.00 81.94 146 ALA A C 1
ATOM 1150 O O . ALA A 1 146 ? -51.974 12.754 -17.923 1.00 81.94 146 ALA A O 1
ATOM 1151 N N . LEU A 1 147 ? -52.061 11.075 -19.418 1.00 84.44 147 LEU A N 1
ATOM 1152 C CA . LEU A 1 147 ? -50.926 11.538 -20.226 1.00 84.44 147 LEU A CA 1
ATOM 1153 C C . LEU A 1 147 ? -51.193 12.901 -20.875 1.00 84.44 147 LEU A C 1
ATOM 1155 O O . LEU A 1 147 ? -50.338 13.782 -20.823 1.00 84.44 147 LEU A O 1
ATOM 1159 N N . ALA A 1 148 ? -52.410 13.127 -21.385 1.00 83.88 148 ALA A N 1
ATOM 1160 C CA . ALA A 1 148 ? -52.810 14.435 -21.907 1.00 83.88 148 ALA A CA 1
ATOM 1161 C C . ALA A 1 148 ? -52.711 15.547 -20.843 1.00 83.88 148 ALA A C 1
ATOM 1163 O O . ALA A 1 148 ? -52.339 16.678 -21.152 1.00 83.88 148 ALA A O 1
ATOM 1164 N N . SER A 1 149 ? -52.995 15.222 -19.577 1.00 86.19 149 SER A N 1
ATOM 1165 C CA . SER A 1 149 ? -52.904 16.180 -18.470 1.00 86.19 149 SER A CA 1
ATOM 1166 C C . SER A 1 149 ? -51.450 16.511 -18.112 1.00 86.19 149 SER A C 1
ATOM 1168 O O . SER A 1 149 ? -51.129 17.683 -17.922 1.00 86.19 149 SER A O 1
ATOM 1170 N N . LEU A 1 150 ? -50.562 15.508 -18.075 1.00 87.56 150 LEU A N 1
ATOM 1171 C CA . LEU A 1 150 ? -49.124 15.706 -17.838 1.00 87.56 150 LEU A CA 1
ATOM 1172 C C . LEU A 1 150 ? -48.463 16.484 -18.977 1.00 87.56 150 LEU A C 1
ATOM 1174 O O . LEU A 1 150 ? -47.691 17.404 -18.716 1.00 87.56 150 LEU A O 1
ATOM 1178 N N . SER A 1 151 ? -48.805 16.179 -20.231 1.00 86.75 151 SER A N 1
ATOM 1179 C CA . SER A 1 151 ? -48.287 16.938 -21.370 1.00 86.75 151 SER A CA 1
ATOM 1180 C C . SER A 1 151 ? -48.666 18.408 -21.287 1.00 86.75 151 SER A C 1
ATOM 1182 O O . SER A 1 151 ? -47.824 19.263 -21.540 1.00 86.75 151 SER A O 1
ATOM 1184 N N . ARG A 1 152 ? -49.911 18.716 -20.905 1.00 89.25 152 ARG A N 1
ATOM 1185 C CA . ARG A 1 152 ? -50.351 20.105 -20.768 1.00 89.25 152 ARG A CA 1
ATOM 1186 C C . ARG A 1 152 ? -49.540 20.858 -19.715 1.00 89.25 152 ARG A C 1
ATOM 1188 O O . ARG A 1 152 ? -49.210 22.016 -19.935 1.00 89.25 152 ARG A O 1
ATOM 1195 N N . MET A 1 153 ? -49.166 20.204 -18.609 1.00 91.00 153 MET A N 1
ATOM 1196 C CA . MET A 1 153 ? -48.305 20.825 -17.594 1.00 91.00 153 MET A CA 1
ATOM 1197 C C . MET A 1 153 ? -46.949 21.250 -18.165 1.00 91.00 153 MET A C 1
ATOM 1199 O O . MET A 1 153 ? -46.461 22.319 -17.812 1.00 91.00 153 MET A O 1
ATOM 1203 N N . LEU A 1 154 ? -46.357 20.436 -19.045 1.00 91.19 154 LEU A N 1
ATOM 1204 C CA . LEU A 1 154 ? -45.098 20.770 -19.709 1.00 91.19 154 LEU A CA 1
ATOM 1205 C C . LEU A 1 154 ? -45.287 21.891 -20.741 1.00 91.19 154 LEU A C 1
ATOM 1207 O O . LEU A 1 154 ? -44.578 22.889 -20.690 1.00 91.19 154 LEU A O 1
ATOM 1211 N N . THR A 1 155 ? -46.251 21.749 -21.655 1.00 86.25 155 THR A N 1
ATOM 1212 C CA . THR A 1 155 ? -46.424 22.669 -22.793 1.00 86.25 155 THR A CA 1
ATOM 1213 C C . THR A 1 155 ? -46.906 24.059 -22.373 1.00 86.25 155 THR A C 1
ATOM 1215 O O . THR A 1 155 ? -46.471 25.052 -22.945 1.00 86.25 155 THR A O 1
ATOM 1218 N N . GLU A 1 156 ? -47.782 24.150 -21.370 1.00 89.19 156 GLU A N 1
ATOM 1219 C CA . GLU A 1 156 ? -48.284 25.432 -20.849 1.00 89.19 156 GLU A CA 1
ATOM 1220 C C . GLU A 1 156 ? -47.430 25.973 -19.684 1.00 89.19 156 GLU A C 1
ATOM 1222 O O . GLU A 1 156 ? -47.724 27.044 -19.156 1.00 89.19 156 GLU A O 1
ATOM 1227 N N . GLY A 1 157 ? -46.380 25.252 -19.263 1.00 86.00 157 GLY A N 1
ATOM 1228 C CA . GLY A 1 157 ? -45.488 25.674 -18.176 1.00 86.00 157 GLY A CA 1
ATOM 1229 C C . GLY A 1 157 ? -46.177 25.786 -16.808 1.00 86.00 157 GLY A C 1
ATOM 1230 O O . GLY A 1 157 ? -45.830 26.645 -15.995 1.00 86.00 157 GLY A O 1
ATOM 1231 N N . ILE A 1 158 ? -47.183 24.950 -16.540 1.00 88.25 158 ILE A N 1
ATOM 1232 C CA . ILE A 1 158 ? -48.009 25.044 -15.327 1.00 88.25 158 ILE A CA 1
ATOM 1233 C C . ILE A 1 158 ? -47.203 24.561 -14.115 1.00 88.25 158 ILE A C 1
ATOM 1235 O O . ILE A 1 158 ? -47.088 23.362 -13.896 1.00 88.25 158 ILE A O 1
ATOM 1239 N N . HIS A 1 159 ? -46.721 25.495 -13.290 1.00 90.31 159 HIS A N 1
ATOM 1240 C CA . HIS A 1 159 ? -45.954 25.230 -12.059 1.00 90.31 159 HIS A CA 1
ATOM 1241 C C . HIS A 1 159 ? -44.597 24.524 -12.259 1.00 90.31 159 HIS A C 1
ATOM 1243 O O . HIS A 1 159 ? -44.142 23.800 -11.371 1.00 90.31 159 HIS A O 1
ATOM 1249 N N . THR A 1 160 ? -43.911 24.773 -13.378 1.00 92.50 160 THR A N 1
ATOM 1250 C CA . THR A 1 160 ? -42.533 24.295 -13.585 1.00 92.50 160 THR A CA 1
ATOM 1251 C C . THR A 1 160 ? -41.585 24.877 -12.529 1.00 92.50 160 THR A C 1
ATOM 1253 O O . THR A 1 160 ? -41.555 26.091 -12.325 1.00 92.50 160 THR A O 1
ATOM 1256 N N . ASP A 1 161 ? -40.796 24.028 -11.870 1.00 91.12 161 ASP A N 1
ATOM 1257 C CA . ASP A 1 161 ? -39.917 24.370 -10.737 1.00 91.12 161 ASP A CA 1
ATOM 1258 C C . ASP A 1 161 ? -38.416 24.231 -11.068 1.00 91.12 161 ASP A C 1
ATOM 1260 O O . ASP A 1 161 ? -37.549 24.374 -10.192 1.00 91.12 161 ASP A O 1
ATOM 1264 N N . ILE A 1 162 ? -38.101 23.959 -12.338 1.00 92.00 162 ILE A N 1
ATOM 1265 C CA . ILE A 1 162 ? -36.739 23.916 -12.864 1.00 92.00 162 ILE A CA 1
ATOM 1266 C C . ILE A 1 162 ? -36.672 24.350 -14.328 1.00 92.00 162 ILE A C 1
ATOM 1268 O O . ILE A 1 162 ? -37.549 24.019 -15.123 1.00 92.00 162 ILE A O 1
ATOM 1272 N N . MET A 1 163 ? -35.602 25.061 -14.681 1.00 92.88 163 MET A N 1
ATOM 1273 C CA . MET A 1 163 ? -35.277 25.454 -16.051 1.00 92.88 163 MET A CA 1
ATOM 1274 C C . MET A 1 163 ? -34.170 24.568 -16.621 1.00 92.88 163 MET A C 1
ATOM 1276 O O . MET A 1 163 ? -33.161 24.319 -15.967 1.00 92.88 163 MET A O 1
ATOM 1280 N N . ILE A 1 164 ? -34.330 24.101 -17.853 1.00 92.69 164 ILE A N 1
ATOM 1281 C CA . ILE A 1 164 ? -33.308 23.366 -18.596 1.00 92.69 164 ILE A CA 1
ATOM 1282 C C . ILE A 1 164 ? -32.806 24.273 -19.712 1.00 92.69 164 ILE A C 1
ATOM 1284 O O . ILE A 1 164 ? -33.546 24.569 -20.643 1.00 92.69 164 ILE A O 1
ATOM 1288 N N . ASN A 1 165 ? -31.559 24.717 -19.611 1.00 91.19 165 ASN A N 1
ATOM 1289 C CA . ASN A 1 165 ? -30.886 25.494 -20.641 1.00 91.19 165 ASN A CA 1
ATOM 1290 C C . ASN A 1 165 ? -30.175 24.554 -21.605 1.00 91.19 165 ASN A C 1
ATOM 1292 O O . ASN A 1 165 ? -29.383 23.709 -21.186 1.00 91.19 165 ASN A O 1
ATOM 1296 N N . VAL A 1 166 ? -30.414 24.747 -22.889 1.00 90.75 166 VAL A N 1
ATOM 1297 C CA . VAL A 1 166 ? -29.785 24.015 -23.984 1.00 90.75 166 VAL A CA 1
ATOM 1298 C C . VAL A 1 166 ? -29.012 24.966 -24.888 1.00 90.75 166 VAL A C 1
ATOM 1300 O O . VAL A 1 166 ? -28.937 26.162 -24.611 1.00 90.75 166 VAL A O 1
ATOM 1303 N N . SER A 1 167 ? -28.356 24.433 -25.920 1.00 81.00 167 SER A N 1
ATOM 1304 C CA . SER A 1 167 ? -27.424 25.208 -26.754 1.00 81.00 167 SER A CA 1
ATOM 1305 C C . SER A 1 167 ? -28.046 26.455 -27.404 1.00 81.00 167 SER A C 1
ATOM 1307 O O . SER A 1 167 ? -27.351 27.451 -27.599 1.00 81.00 167 SER A O 1
ATOM 1309 N N . ASP A 1 168 ? -29.348 26.423 -27.674 1.00 86.50 168 ASP A N 1
ATOM 1310 C CA . ASP A 1 168 ? -30.110 27.413 -28.436 1.00 86.50 168 ASP A CA 1
ATOM 1311 C C . ASP A 1 168 ? -31.425 27.857 -27.754 1.00 86.50 168 ASP A C 1
ATOM 1313 O O . ASP A 1 168 ? -32.244 28.539 -28.370 1.00 86.50 168 ASP A O 1
ATOM 1317 N N . GLY A 1 169 ? -31.624 27.559 -26.461 1.00 88.38 169 GLY A N 1
ATOM 1318 C CA . GLY A 1 169 ? -32.771 28.074 -25.701 1.00 88.38 169 GLY A CA 1
ATOM 1319 C C . GLY A 1 169 ? -32.954 27.476 -24.303 1.00 88.38 169 GLY A C 1
ATOM 1320 O O . GLY A 1 169 ? -32.035 26.877 -23.747 1.00 88.38 169 GLY A O 1
ATOM 1321 N N . SER A 1 170 ? -34.144 27.649 -23.716 1.00 90.56 170 SER A N 1
ATOM 1322 C CA . SER A 1 170 ? -34.461 27.165 -22.362 1.00 90.56 170 SER A CA 1
ATOM 1323 C C . SER A 1 170 ? -35.892 26.629 -22.264 1.00 90.56 170 SER A C 1
ATOM 1325 O O . SER A 1 170 ? -36.817 27.252 -22.778 1.00 90.56 170 SER A O 1
ATOM 1327 N N . ILE A 1 171 ? -36.085 25.512 -21.554 1.00 93.06 171 ILE A N 1
ATOM 1328 C CA . ILE A 1 171 ? -37.389 24.854 -21.363 1.00 93.06 171 ILE A CA 1
ATOM 1329 C C . ILE A 1 171 ? -37.669 24.662 -19.865 1.00 93.06 171 ILE A C 1
ATOM 1331 O O . ILE A 1 171 ? -36.811 24.181 -19.125 1.00 93.06 171 ILE A O 1
ATOM 1335 N N . GLY A 1 172 ? -38.870 25.023 -19.407 1.00 93.06 172 GLY A N 1
ATOM 1336 C CA . GLY A 1 172 ? -39.323 24.763 -18.036 1.00 93.06 172 GLY A CA 1
ATOM 1337 C C . GLY A 1 172 ? -39.804 23.321 -17.852 1.00 93.06 172 GLY A C 1
ATOM 1338 O O . GLY A 1 172 ? -40.486 22.773 -18.713 1.00 93.06 172 GLY A O 1
ATOM 1339 N N . ALA A 1 173 ? -39.475 22.697 -16.722 1.00 94.38 173 ALA A N 1
ATOM 1340 C CA . ALA A 1 173 ? -39.883 21.333 -16.388 1.00 94.38 173 ALA A CA 1
ATOM 1341 C C . ALA A 1 173 ? -40.165 21.174 -14.881 1.00 94.38 173 ALA A C 1
ATOM 1343 O O . ALA A 1 173 ? -40.097 22.130 -14.110 1.00 94.38 173 ALA A O 1
ATOM 1344 N N . HIS A 1 174 ? -40.495 19.948 -14.466 1.00 94.25 174 HIS A N 1
ATOM 1345 C CA . HIS A 1 174 ? -40.828 19.598 -13.087 1.00 94.25 174 HIS A CA 1
ATOM 1346 C C . HIS A 1 174 ? -39.797 18.619 -12.516 1.00 94.25 174 HIS A C 1
ATOM 1348 O O . HIS A 1 174 ? -39.668 17.490 -13.004 1.00 94.25 174 HIS A O 1
ATOM 1354 N N . ARG A 1 175 ? -39.103 19.009 -11.441 1.00 91.00 175 ARG A N 1
ATOM 1355 C CA . ARG A 1 175 ? -38.094 18.193 -10.746 1.00 91.00 175 ARG A CA 1
ATOM 1356 C C . ARG A 1 175 ? -38.653 16.847 -10.320 1.00 91.00 175 ARG A C 1
ATOM 1358 O O . ARG A 1 175 ? -37.975 15.838 -10.475 1.00 91.00 175 ARG A O 1
ATOM 1365 N N . ALA A 1 176 ? -39.891 16.824 -9.825 1.00 89.69 176 ALA A N 1
ATOM 1366 C CA . ALA A 1 176 ? -40.555 15.599 -9.388 1.00 89.69 176 ALA A CA 1
ATOM 1367 C C . ALA A 1 176 ? -40.722 14.583 -10.532 1.00 89.69 176 ALA A C 1
ATOM 1369 O O . ALA A 1 176 ? -40.471 13.397 -10.335 1.00 89.69 176 ALA A O 1
ATOM 1370 N N . ILE A 1 177 ? -41.091 15.043 -11.732 1.00 92.00 177 ILE A N 1
ATOM 1371 C CA . ILE A 1 177 ? -41.302 14.173 -12.899 1.00 92.00 177 ILE A CA 1
ATOM 1372 C C . ILE A 1 177 ? -39.955 13.691 -13.448 1.00 92.00 177 ILE A C 1
ATOM 1374 O O . ILE A 1 177 ? -39.779 12.498 -13.685 1.00 92.00 177 ILE A O 1
ATOM 1378 N N . LEU A 1 178 ? -38.976 14.593 -13.574 1.00 92.94 178 LEU A N 1
ATOM 1379 C CA . LEU A 1 178 ? -37.622 14.247 -14.015 1.00 92.94 178 LEU A CA 1
ATOM 1380 C C . LEU A 1 178 ? -36.946 13.254 -13.056 1.00 92.94 178 LEU A C 1
ATOM 1382 O O . LEU A 1 178 ? -36.397 12.251 -13.503 1.00 92.94 178 LEU A O 1
ATOM 1386 N N . ALA A 1 179 ? -37.038 13.482 -11.743 1.00 90.69 179 ALA A N 1
ATOM 1387 C CA . ALA A 1 179 ? -36.509 12.572 -10.729 1.00 90.69 179 ALA A CA 1
ATOM 1388 C C . ALA A 1 179 ? -37.215 11.212 -10.722 1.00 90.69 179 ALA A C 1
ATOM 1390 O O . ALA A 1 179 ? -36.572 10.191 -10.512 1.00 90.69 179 ALA A O 1
ATOM 1391 N N . ALA A 1 180 ? -38.528 11.175 -10.960 1.00 89.31 180 ALA A N 1
ATOM 1392 C CA . ALA A 1 180 ? -39.260 9.914 -11.023 1.00 89.31 180 ALA A CA 1
ATOM 1393 C C . ALA A 1 180 ? -38.866 9.059 -12.241 1.00 89.31 180 ALA A C 1
ATOM 1395 O O . ALA A 1 180 ? -38.994 7.838 -12.194 1.00 89.31 180 ALA A O 1
ATOM 1396 N N . ARG A 1 181 ? -38.410 9.687 -13.333 1.00 91.25 181 ARG A N 1
ATOM 1397 C CA . ARG A 1 181 ? -38.099 9.013 -14.605 1.00 91.25 181 ARG A CA 1
ATOM 1398 C C . ARG A 1 181 ? -36.608 8.771 -14.840 1.00 91.25 181 ARG A C 1
ATOM 1400 O O . ARG A 1 181 ? -36.276 7.975 -15.707 1.00 91.25 181 ARG A O 1
ATOM 1407 N N . SER A 1 182 ? -35.730 9.413 -14.071 1.00 93.06 182 SER A N 1
ATOM 1408 C CA . SER A 1 182 ? -34.277 9.294 -14.199 1.00 93.06 182 SER A CA 1
ATOM 1409 C C . SER A 1 182 ? -33.604 9.260 -12.821 1.00 93.06 182 SER A C 1
ATOM 1411 O O . SER A 1 182 ? -33.675 10.246 -12.075 1.00 93.06 182 SER A O 1
ATOM 1413 N N . PRO A 1 183 ? -32.863 8.186 -12.495 1.00 85.81 183 PRO A N 1
ATOM 1414 C CA . PRO A 1 183 ? -32.030 8.128 -11.295 1.00 85.81 183 PRO A CA 1
ATOM 1415 C C . PRO A 1 183 ? -30.957 9.228 -11.257 1.00 85.81 183 PRO A C 1
ATOM 1417 O O . PRO A 1 183 ? -30.572 9.685 -10.175 1.00 85.81 183 PRO A O 1
ATOM 1420 N N . VAL A 1 184 ? -30.490 9.686 -12.427 1.00 90.56 184 VAL A N 1
ATOM 1421 C CA . VAL A 1 184 ? -29.524 10.787 -12.557 1.00 90.56 184 VAL A CA 1
ATOM 1422 C C . VAL A 1 184 ? -30.160 12.104 -12.126 1.00 90.56 184 VAL A C 1
ATOM 1424 O O . VAL A 1 184 ? -29.600 12.780 -11.263 1.00 90.56 184 VAL A O 1
ATOM 1427 N N . PHE A 1 185 ? -31.349 12.449 -12.634 1.00 90.69 185 PHE A N 1
ATOM 1428 C CA . PHE A 1 185 ? -32.061 13.650 -12.183 1.00 90.69 185 PHE A CA 1
ATOM 1429 C C . PHE A 1 185 ? -32.500 13.541 -10.715 1.00 90.69 185 PHE A C 1
ATOM 1431 O O . PHE A 1 185 ? -32.378 14.511 -9.967 1.00 90.69 185 PHE A O 1
ATOM 1438 N N . GLN A 1 186 ? -32.912 12.358 -10.245 1.00 86.69 186 GLN A N 1
ATOM 1439 C CA . GLN A 1 186 ? -33.225 12.137 -8.829 1.00 86.69 186 GLN A CA 1
ATOM 1440 C C . GLN A 1 186 ? -32.020 12.422 -7.934 1.00 86.69 186 GLN A C 1
ATOM 1442 O O . GLN A 1 186 ? -32.130 13.141 -6.937 1.00 86.69 186 GLN A O 1
ATOM 1447 N N . SER A 1 187 ? -30.857 11.889 -8.305 1.00 83.12 187 SER A N 1
ATOM 1448 C CA . SER A 1 187 ? -29.604 12.126 -7.593 1.00 83.12 187 SER A CA 1
ATOM 1449 C C . SER A 1 187 ? -29.196 13.595 -7.664 1.00 83.12 187 SER A C 1
ATOM 1451 O O . SER A 1 187 ? -28.777 14.144 -6.645 1.00 83.12 187 SER A O 1
ATOM 1453 N N . MET A 1 188 ? -29.382 14.236 -8.823 1.00 84.00 188 MET A N 1
ATOM 1454 C CA . MET A 1 188 ? -29.090 15.651 -9.052 1.00 84.00 188 MET A CA 1
ATOM 1455 C C . MET A 1 188 ? -29.896 16.567 -8.124 1.00 84.00 188 MET A C 1
ATOM 1457 O O . MET A 1 188 ? -29.351 17.540 -7.613 1.00 84.00 188 MET A O 1
ATOM 1461 N N . PHE A 1 189 ? -31.166 16.246 -7.854 1.00 83.50 189 PHE A N 1
ATOM 1462 C CA . PHE A 1 189 ? -32.020 17.072 -6.988 1.00 83.50 189 PHE A CA 1
ATOM 1463 C C . PHE A 1 189 ? -31.990 16.680 -5.506 1.00 83.50 189 PHE A C 1
ATOM 1465 O O . PHE A 1 189 ? -32.343 17.502 -4.662 1.00 83.50 189 PHE A O 1
ATOM 1472 N N . SER A 1 190 ? -31.566 15.456 -5.171 1.00 73.31 190 SER A N 1
ATOM 1473 C CA . SER A 1 190 ? -31.555 14.955 -3.783 1.00 73.31 190 SER A CA 1
ATOM 1474 C C . SER A 1 190 ? -30.261 15.258 -3.013 1.00 73.31 190 SER A C 1
ATOM 1476 O O . SER A 1 190 ? -30.212 15.039 -1.804 1.00 73.31 190 SER A O 1
ATOM 1478 N N . HIS A 1 191 ? -29.215 15.748 -3.684 1.00 65.38 191 HIS A N 1
ATOM 1479 C CA . HIS A 1 191 ? -27.903 16.046 -3.094 1.00 65.38 191 HIS A CA 1
ATOM 1480 C C . HIS A 1 191 ? -27.549 17.539 -3.247 1.00 65.38 191 HIS A C 1
ATOM 1482 O O . HIS A 1 191 ? -28.116 18.224 -4.094 1.00 65.38 191 HIS A O 1
ATOM 1488 N N . ASP A 1 192 ? -26.611 18.053 -2.439 1.00 55.41 192 ASP A N 1
ATOM 1489 C CA . ASP A 1 192 ? -26.164 19.463 -2.464 1.00 55.41 192 ASP A CA 1
ATOM 1490 C C . ASP A 1 192 ? -25.275 19.771 -3.682 1.00 55.41 192 ASP A C 1
ATOM 1492 O O . ASP A 1 192 ? -24.064 19.974 -3.578 1.00 55.41 192 ASP A O 1
ATOM 1496 N N . LEU A 1 193 ? -25.889 19.755 -4.864 1.00 62.91 193 LEU A N 1
ATOM 1497 C CA . LEU A 1 193 ? -25.302 20.173 -6.133 1.00 62.91 193 LEU A CA 1
ATOM 1498 C C . LEU A 1 193 ? -25.849 21.549 -6.538 1.00 62.91 193 LEU A C 1
ATOM 1500 O O . LEU A 1 193 ? -26.921 21.959 -6.091 1.00 62.91 193 LEU A O 1
ATOM 1504 N N . LYS A 1 194 ? -25.114 22.278 -7.388 1.00 59.72 194 LYS A N 1
ATOM 1505 C CA . LYS A 1 194 ? -25.462 23.657 -7.792 1.00 59.72 194 LYS A CA 1
ATOM 1506 C C . LYS A 1 194 ? -26.860 23.745 -8.416 1.00 59.72 194 LYS A C 1
ATOM 1508 O O . LYS A 1 194 ? -27.559 24.736 -8.247 1.00 59.72 194 LYS A O 1
ATOM 1513 N N . GLU A 1 195 ? -27.284 22.687 -9.092 1.00 66.00 195 GLU A N 1
ATOM 1514 C CA . GLU A 1 195 ? -28.574 22.522 -9.757 1.00 66.00 195 GLU A CA 1
ATOM 1515 C C . GLU A 1 195 ? -29.743 22.404 -8.755 1.00 66.00 195 GLU A C 1
ATOM 1517 O O . GLU A 1 195 ? -30.898 22.697 -9.085 1.00 66.00 195 GLU A O 1
ATOM 1522 N N . ARG A 1 196 ? -29.472 22.017 -7.498 1.00 64.06 196 ARG A N 1
ATOM 1523 C CA . ARG A 1 196 ? -30.452 22.063 -6.403 1.00 64.06 196 ARG A CA 1
ATOM 1524 C C . ARG A 1 196 ? -30.756 23.510 -6.014 1.00 64.06 196 ARG A C 1
ATOM 1526 O O . ARG A 1 196 ? -31.928 23.862 -5.933 1.00 64.06 196 ARG A O 1
ATOM 1533 N N . GLU A 1 197 ? -29.727 24.341 -5.853 1.00 66.88 197 GLU A N 1
ATOM 1534 C CA . GLU A 1 197 ? -29.845 25.739 -5.404 1.00 66.88 197 GLU A CA 1
ATOM 1535 C C . GLU A 1 197 ? -30.289 26.708 -6.512 1.00 66.88 197 GLU A C 1
ATOM 1537 O O . GLU A 1 197 ? -31.027 27.650 -6.241 1.00 66.88 197 GLU A O 1
ATOM 1542 N N . LEU A 1 198 ? -29.872 26.476 -7.763 1.00 72.12 198 LEU A N 1
ATOM 1543 C CA . LEU A 1 198 ? -30.068 27.421 -8.873 1.00 72.12 198 LEU A CA 1
ATOM 1544 C C . LEU A 1 198 ? -31.330 27.176 -9.716 1.00 72.12 198 LEU A C 1
ATOM 1546 O O . LEU A 1 198 ? -31.579 27.928 -10.656 1.00 72.12 198 LEU A O 1
ATOM 1550 N N . SER A 1 199 ? -32.099 26.113 -9.443 1.00 79.56 199 SER A N 1
ATOM 1551 C CA . SER A 1 199 ? -33.271 25.702 -10.248 1.00 79.56 199 SER A CA 1
ATOM 1552 C C . SER A 1 199 ? -33.036 25.716 -11.755 1.00 79.56 199 SER A C 1
ATOM 1554 O O . SER A 1 199 ? -33.943 26.005 -12.530 1.00 79.56 199 SER A O 1
ATOM 1556 N N . THR A 1 200 ? -31.815 25.363 -12.161 1.00 85.44 200 THR A N 1
ATOM 1557 C CA . THR A 1 200 ? -31.371 25.386 -13.552 1.00 85.44 200 THR A CA 1
ATOM 1558 C C . THR A 1 200 ? -30.456 24.193 -13.840 1.00 85.44 200 THR A C 1
ATOM 1560 O O . THR A 1 200 ? -29.572 23.898 -13.034 1.00 85.44 200 THR A O 1
ATOM 1563 N N . ILE A 1 201 ? -30.641 23.530 -14.985 1.00 88.69 201 ILE A N 1
ATOM 1564 C CA . ILE A 1 201 ? -29.767 22.478 -15.535 1.00 88.69 201 ILE A CA 1
ATOM 1565 C C . ILE A 1 201 ? -29.255 22.942 -16.892 1.00 88.69 201 ILE A C 1
ATOM 1567 O O . ILE A 1 201 ? -30.036 23.454 -17.682 1.00 88.69 201 ILE A O 1
ATOM 1571 N N . ASN A 1 202 ? -27.977 22.711 -17.195 1.00 87.38 202 ASN A N 1
ATOM 1572 C CA . ASN A 1 202 ? -27.417 23.000 -18.515 1.00 87.38 202 ASN A CA 1
ATOM 1573 C C . ASN A 1 202 ? -27.171 21.697 -19.302 1.00 87.38 202 ASN A C 1
ATOM 1575 O O . ASN A 1 202 ? -26.385 20.852 -18.870 1.00 87.38 202 ASN A O 1
ATOM 1579 N N . ILE A 1 203 ? -27.816 21.557 -20.462 1.00 88.19 203 ILE A N 1
ATOM 1580 C CA . ILE A 1 203 ? -27.684 20.455 -21.429 1.00 88.19 203 ILE A CA 1
ATOM 1581 C C . ILE A 1 203 ? -27.238 21.051 -22.774 1.00 88.19 203 ILE A C 1
ATOM 1583 O O . ILE A 1 203 ? -28.003 21.175 -23.726 1.00 88.19 203 ILE A O 1
ATOM 1587 N N . SER A 1 204 ? -25.982 21.495 -22.833 1.00 80.31 204 SER A N 1
ATOM 1588 C CA . SER A 1 204 ? -25.424 22.225 -23.984 1.00 80.31 204 SER A CA 1
ATOM 1589 C C . SER A 1 204 ? -25.146 21.359 -25.218 1.00 80.31 204 SER A C 1
ATOM 1591 O O . SER A 1 204 ? -24.734 21.879 -26.246 1.00 80.31 204 SER A O 1
ATOM 1593 N N . ASP A 1 205 ? -25.312 20.045 -25.113 1.00 80.94 205 ASP A N 1
ATOM 1594 C CA . ASP A 1 205 ? -25.094 19.051 -26.166 1.00 80.94 205 ASP A CA 1
ATOM 1595 C C . ASP A 1 205 ? -26.393 18.608 -26.863 1.00 80.94 205 ASP A C 1
ATOM 1597 O O . ASP A 1 205 ? -26.396 17.620 -27.595 1.00 80.94 205 ASP A O 1
ATOM 1601 N N . MET A 1 206 ? -27.492 19.338 -26.648 1.00 86.62 206 MET A N 1
ATOM 1602 C CA . MET A 1 206 ? -28.768 19.144 -27.338 1.00 86.62 206 MET A CA 1
ATOM 1603 C C . MET A 1 206 ? -29.278 20.473 -27.913 1.00 86.62 206 MET A C 1
ATOM 1605 O O . MET A 1 206 ? -29.017 21.540 -27.344 1.00 86.62 206 MET A O 1
ATOM 1609 N N . SER A 1 207 ? -30.007 20.399 -29.032 1.00 91.12 207 SER A N 1
ATOM 1610 C CA . SER A 1 207 ? -30.858 21.504 -29.491 1.00 91.12 207 SER A CA 1
ATOM 1611 C C . SER A 1 207 ? -32.158 21.536 -28.690 1.00 91.12 207 SER A C 1
ATOM 1613 O O . SER A 1 207 ? -32.535 20.545 -28.046 1.00 91.12 207 SER A O 1
ATOM 1615 N N . ILE A 1 208 ? -32.863 22.658 -28.744 1.00 91.69 208 ILE A N 1
ATOM 1616 C CA . ILE A 1 208 ? -34.150 22.838 -28.083 1.00 91.69 208 ILE A CA 1
ATOM 1617 C C . ILE A 1 208 ? -35.200 21.851 -28.586 1.00 91.69 208 ILE A C 1
ATOM 1619 O O . ILE A 1 208 ? -35.933 21.298 -27.770 1.00 91.69 208 ILE A O 1
ATOM 1623 N N . GLU A 1 209 ? -35.211 21.514 -29.874 1.00 91.31 209 GLU A N 1
ATOM 1624 C CA . GLU A 1 209 ? -36.139 20.529 -30.440 1.00 91.31 209 GLU A CA 1
ATOM 1625 C C . GLU A 1 209 ? -35.840 19.115 -29.929 1.00 91.31 209 GLU A C 1
ATOM 1627 O O . GLU A 1 209 ? -36.746 18.402 -29.498 1.00 91.31 209 GLU A O 1
ATOM 1632 N N . ALA A 1 210 ? -34.562 18.717 -29.884 1.00 92.25 210 ALA A N 1
ATOM 1633 C CA . ALA A 1 210 ? -34.171 17.409 -29.361 1.00 92.25 210 ALA A CA 1
ATOM 1634 C C . ALA A 1 210 ? -34.445 17.291 -27.851 1.00 92.25 210 ALA A C 1
ATOM 1636 O O . ALA A 1 210 ? -34.861 16.236 -27.365 1.00 92.25 210 ALA A O 1
ATOM 1637 N N . CYS A 1 211 ? -34.228 18.374 -27.099 1.00 93.44 211 CYS A N 1
ATOM 1638 C CA . CYS A 1 211 ? -34.534 18.423 -25.673 1.00 93.44 211 CYS A CA 1
ATOM 1639 C C . CYS A 1 211 ? -36.047 18.419 -25.419 1.00 93.44 211 CYS A C 1
ATOM 1641 O O . CYS A 1 211 ? -36.507 17.770 -24.480 1.00 93.44 211 CYS A O 1
ATOM 1643 N N . GLN A 1 212 ? -36.835 19.086 -26.264 1.00 92.75 212 GLN A N 1
ATOM 1644 C CA . GLN A 1 212 ? -38.291 19.048 -26.186 1.00 92.75 212 GLN A CA 1
ATOM 1645 C C . GLN A 1 212 ? -38.816 17.637 -26.465 1.00 92.75 212 GLN A C 1
ATOM 1647 O O . GLN A 1 212 ? -39.632 17.149 -25.689 1.00 92.75 212 GLN A O 1
ATOM 1652 N N . ALA A 1 213 ? -38.290 16.942 -27.478 1.00 93.56 213 ALA A N 1
ATOM 1653 C CA . ALA A 1 213 ? -38.624 15.543 -27.741 1.00 93.56 213 ALA A CA 1
ATOM 1654 C C . ALA A 1 213 ? -38.271 14.646 -26.540 1.00 93.56 213 ALA A C 1
ATOM 1656 O O . ALA A 1 213 ? -39.070 13.811 -26.114 1.00 93.56 213 ALA A O 1
ATOM 1657 N N . PHE A 1 214 ? -37.107 14.861 -25.922 1.00 94.88 214 PHE A N 1
ATOM 1658 C CA . PHE A 1 214 ? -36.691 14.126 -24.725 1.00 94.88 214 PHE A CA 1
ATOM 1659 C C . PHE A 1 214 ? -37.665 14.323 -23.557 1.00 94.88 214 PHE A C 1
ATOM 1661 O O . PHE A 1 214 ? -38.084 13.355 -22.917 1.00 94.88 214 PHE A O 1
ATOM 1668 N N . LEU A 1 215 ? -38.098 15.561 -23.316 1.00 93.88 215 LEU A N 1
ATOM 1669 C CA . LEU A 1 215 ? -39.095 15.862 -22.292 1.00 93.88 215 LEU A CA 1
ATOM 1670 C C . LEU A 1 215 ? -40.480 15.321 -22.667 1.00 93.88 215 LEU A C 1
ATOM 1672 O O . LEU A 1 215 ? -41.139 14.720 -21.824 1.00 93.88 215 LEU A O 1
ATOM 1676 N N . ASN A 1 216 ? -40.904 15.425 -23.924 1.00 93.00 216 ASN A N 1
ATOM 1677 C CA . ASN A 1 216 ? -42.166 14.855 -24.392 1.00 93.00 216 ASN A CA 1
ATOM 1678 C C . ASN A 1 216 ? -42.202 13.333 -24.183 1.00 93.00 216 ASN A C 1
ATOM 1680 O O . ASN A 1 216 ? -43.244 12.799 -23.798 1.00 93.00 216 ASN A O 1
ATOM 1684 N N . TYR A 1 217 ? -41.070 12.631 -24.331 1.00 93.56 217 TYR A N 1
ATOM 1685 C CA . TYR A 1 217 ? -40.979 11.208 -23.988 1.00 93.56 217 TYR A CA 1
ATOM 1686 C C . TYR A 1 217 ? -41.143 10.976 -22.480 1.00 93.56 217 TYR A C 1
ATOM 1688 O O . TYR A 1 217 ? -41.934 10.132 -22.061 1.00 93.56 217 TYR A O 1
ATOM 1696 N N . ILE A 1 218 ? -40.440 11.749 -21.645 1.00 93.19 218 ILE A N 1
ATOM 1697 C CA . ILE A 1 218 ? -40.512 11.645 -20.176 1.00 93.19 218 ILE A CA 1
ATOM 1698 C C . ILE A 1 218 ? -41.941 11.870 -19.659 1.00 93.19 218 ILE A C 1
ATOM 1700 O O . ILE A 1 218 ? -42.375 11.167 -18.744 1.00 93.19 218 ILE A O 1
ATOM 1704 N N . TYR A 1 219 ? -42.670 12.817 -20.254 1.00 91.62 219 TYR A N 1
ATOM 1705 C CA . TYR A 1 219 ? -44.058 13.146 -19.911 1.00 91.62 219 TYR A CA 1
ATOM 1706 C C . TYR A 1 219 ? -45.080 12.248 -20.630 1.00 91.62 219 TYR A C 1
ATOM 1708 O O . TYR A 1 219 ? -46.280 12.351 -20.371 1.00 91.62 219 TYR A O 1
ATOM 1716 N N . GLY A 1 220 ? -44.608 11.340 -21.490 1.00 86.56 220 GLY A N 1
ATOM 1717 C CA . GLY A 1 220 ? -45.401 10.315 -22.161 1.00 86.56 220 GLY A CA 1
ATOM 1718 C C . GLY A 1 220 ? -46.313 10.831 -23.277 1.00 86.56 220 GLY A C 1
ATOM 1719 O O . GLY A 1 220 ? -47.362 10.237 -23.512 1.00 86.56 220 GLY A O 1
ATOM 1720 N N . ASN A 1 221 ? -45.936 11.919 -23.955 1.00 86.19 221 ASN A N 1
ATOM 1721 C CA . ASN A 1 221 ? -46.689 12.501 -25.075 1.00 86.19 221 ASN A CA 1
ATOM 1722 C C . ASN A 1 221 ? -45.844 12.739 -26.339 1.00 86.19 221 ASN A C 1
ATOM 1724 O O . ASN A 1 221 ? -46.189 13.561 -27.182 1.00 86.19 221 ASN A O 1
ATOM 1728 N N . ILE A 1 222 ? -44.724 12.037 -26.489 1.00 90.75 222 ILE A N 1
ATOM 1729 C CA . ILE A 1 222 ? -43.942 12.126 -27.722 1.00 90.75 222 ILE A CA 1
ATOM 1730 C C . ILE A 1 222 ? -44.710 11.528 -28.908 1.00 90.75 222 ILE A C 1
ATOM 1732 O O . ILE A 1 222 ? -45.271 10.431 -28.822 1.00 90.75 222 ILE A O 1
ATOM 1736 N N . GLY A 1 223 ? -44.732 12.250 -30.028 1.00 86.88 223 GLY A N 1
ATOM 1737 C CA . GLY A 1 223 ? -45.289 11.743 -31.281 1.00 86.88 223 GLY A CA 1
ATOM 1738 C C . GLY A 1 223 ? -44.362 10.725 -31.951 1.00 86.88 223 GLY A C 1
ATOM 1739 O O . GLY A 1 223 ? -43.149 10.764 -31.765 1.00 86.88 223 GLY A O 1
ATOM 1740 N N . HIS A 1 224 ? -44.905 9.829 -32.782 1.00 85.75 224 HIS A N 1
ATOM 1741 C CA . HIS A 1 224 ? -44.081 8.840 -33.495 1.00 85.75 224 HIS A CA 1
ATOM 1742 C C . HIS A 1 224 ? -43.052 9.500 -34.430 1.00 85.75 224 HIS A C 1
ATOM 1744 O O . HIS A 1 224 ? -41.869 9.187 -34.358 1.00 85.75 224 HIS A O 1
ATOM 1750 N N . GLU A 1 225 ? -43.481 10.468 -35.243 1.00 87.44 225 GLU A N 1
ATOM 1751 C CA . GLU A 1 225 ? -42.596 11.207 -36.161 1.00 87.44 225 GLU A CA 1
ATOM 1752 C C . GLU A 1 225 ? -41.539 12.040 -35.421 1.00 87.44 225 GLU A C 1
ATOM 1754 O O . GLU A 1 225 ? -40.382 12.114 -35.835 1.00 87.44 225 GLU A O 1
ATOM 1759 N N . GLU A 1 226 ? -41.916 12.635 -34.289 1.00 89.56 226 GLU A N 1
ATOM 1760 C CA . GLU A 1 226 ? -41.005 13.384 -33.418 1.00 89.56 226 GLU A CA 1
ATOM 1761 C C . GLU A 1 226 ? -39.937 12.463 -32.811 1.00 89.56 226 GLU A C 1
ATOM 1763 O O . GLU A 1 226 ? -38.743 12.763 -32.872 1.00 89.56 226 GLU A O 1
ATOM 1768 N N . PHE A 1 227 ? -40.353 11.301 -32.294 1.00 91.94 227 PHE A N 1
ATOM 1769 C CA . PHE A 1 227 ? -39.440 10.285 -31.780 1.00 91.94 227 PHE A CA 1
ATOM 1770 C C . PHE A 1 227 ? -38.473 9.810 -32.861 1.00 91.94 227 PHE A C 1
ATOM 1772 O O . PHE A 1 227 ? -37.267 9.787 -32.624 1.00 91.94 227 PHE A O 1
ATOM 1779 N N . LEU A 1 228 ? -38.976 9.480 -34.056 1.00 87.56 228 LEU A N 1
ATOM 1780 C CA . LEU A 1 228 ? -38.121 9.055 -35.158 1.00 87.56 228 LEU A CA 1
ATOM 1781 C C . LEU A 1 228 ? -37.113 10.149 -35.500 1.00 87.56 228 LEU A C 1
ATOM 1783 O O . LEU A 1 228 ? -35.919 9.867 -35.539 1.00 87.56 228 LEU A O 1
ATOM 1787 N N . THR A 1 229 ? -37.545 11.396 -35.661 1.00 90.50 229 THR A N 1
ATOM 1788 C CA . THR A 1 229 ? -36.665 12.506 -36.057 1.00 90.50 229 THR A CA 1
ATOM 1789 C C . THR A 1 229 ? -35.485 12.690 -35.096 1.00 90.50 229 THR A C 1
ATOM 1791 O O . THR A 1 229 ? -34.359 12.905 -35.542 1.00 90.50 229 THR A O 1
ATOM 1794 N N . HIS A 1 230 ? -35.702 12.518 -33.788 1.00 92.44 230 HIS A N 1
ATOM 1795 C CA . HIS A 1 230 ? -34.683 12.772 -32.764 1.00 92.44 230 HIS A CA 1
ATOM 1796 C C . HIS A 1 230 ? -34.064 11.513 -32.136 1.00 92.44 230 HIS A C 1
ATOM 1798 O O . HIS A 1 230 ? -33.234 11.638 -31.236 1.00 92.44 230 HIS A O 1
ATOM 1804 N N . ARG A 1 231 ? -34.393 10.301 -32.610 1.00 89.75 231 ARG A N 1
ATOM 1805 C CA . ARG A 1 231 ? -34.025 9.013 -31.976 1.00 89.75 231 ARG A CA 1
ATOM 1806 C C . ARG A 1 231 ? -32.542 8.838 -31.617 1.00 89.75 231 ARG A C 1
ATOM 1808 O O . ARG A 1 231 ? -32.239 8.204 -30.612 1.00 89.75 231 ARG A O 1
ATOM 1815 N N . LEU A 1 232 ? -31.608 9.414 -32.380 1.00 87.81 232 LEU A N 1
ATOM 1816 C CA . LEU A 1 232 ? -30.172 9.363 -32.055 1.00 87.81 232 LEU A CA 1
ATOM 1817 C C . LEU A 1 232 ? -29.791 10.303 -30.900 1.00 87.81 232 LEU A C 1
ATOM 1819 O O . LEU A 1 232 ? -29.071 9.901 -29.988 1.00 87.81 232 LEU A O 1
ATOM 1823 N N . ALA A 1 233 ? -30.315 11.530 -30.899 1.00 89.81 233 ALA A N 1
ATOM 1824 C CA . ALA A 1 233 ? -30.122 12.464 -29.791 1.00 89.81 233 ALA A CA 1
ATOM 1825 C C . ALA A 1 233 ? -30.808 11.954 -28.513 1.00 89.81 233 ALA A C 1
ATOM 1827 O O . ALA A 1 233 ? -30.250 12.060 -27.422 1.00 89.81 233 ALA A O 1
ATOM 1828 N N . LEU A 1 234 ? -31.982 11.329 -28.659 1.00 93.50 234 LEU A N 1
ATOM 1829 C CA . LEU A 1 234 ? -32.689 10.667 -27.566 1.00 93.50 234 LEU A CA 1
ATOM 1830 C C . LEU A 1 234 ? -31.905 9.475 -27.014 1.00 93.50 234 LEU A C 1
ATOM 1832 O O . LEU A 1 234 ? -31.837 9.332 -25.799 1.00 93.50 234 LEU A O 1
ATOM 1836 N N . LEU A 1 235 ? -31.263 8.667 -27.866 1.00 91.62 235 LEU A N 1
ATOM 1837 C CA . LEU A 1 235 ? -30.401 7.569 -27.422 1.00 91.62 235 LEU A CA 1
ATOM 1838 C C . LEU A 1 235 ? -29.231 8.082 -26.570 1.00 91.62 235 LEU A C 1
ATOM 1840 O O . LEU A 1 235 ? -28.947 7.523 -25.510 1.00 91.62 235 LEU A O 1
ATOM 1844 N N . HIS A 1 236 ? -28.584 9.165 -27.008 1.00 90.06 236 HIS A N 1
ATOM 1845 C CA . HIS A 1 236 ? -27.508 9.793 -26.247 1.00 90.06 236 HIS A CA 1
ATOM 1846 C C . HIS A 1 236 ? -28.009 10.332 -24.899 1.00 90.06 236 HIS A C 1
ATOM 1848 O O . HIS A 1 236 ? -27.405 10.058 -23.860 1.00 90.06 236 HIS A O 1
ATOM 1854 N N . ALA A 1 237 ? -29.136 11.047 -24.892 1.00 90.62 237 ALA A N 1
ATOM 1855 C CA . ALA A 1 237 ? -29.732 11.572 -23.667 1.00 90.62 237 ALA A CA 1
ATOM 1856 C C . ALA A 1 237 ? -30.168 10.448 -22.710 1.00 90.62 237 ALA A C 1
ATOM 1858 O O . ALA A 1 237 ? -29.956 10.548 -21.503 1.00 90.62 237 ALA A O 1
ATOM 1859 N N . ALA A 1 238 ? -30.723 9.355 -23.235 1.00 92.12 238 ALA A N 1
ATOM 1860 C CA . ALA A 1 238 ? -31.140 8.199 -22.451 1.00 92.12 238 ALA A CA 1
ATOM 1861 C C . ALA A 1 238 ? -29.963 7.512 -21.751 1.00 92.12 238 ALA A C 1
ATOM 1863 O O . ALA A 1 238 ? -30.092 7.138 -20.590 1.00 92.12 238 ALA A O 1
ATOM 1864 N N . ASP A 1 239 ? -28.813 7.385 -22.418 1.00 88.62 239 ASP A N 1
ATOM 1865 C CA . ASP A 1 239 ? -27.591 6.844 -21.810 1.00 88.62 239 ASP A CA 1
ATOM 1866 C C . ASP A 1 239 ? -27.003 7.807 -20.765 1.00 88.62 239 ASP A C 1
ATOM 1868 O O . ASP A 1 239 ? -26.691 7.410 -19.644 1.00 88.62 239 ASP A O 1
ATOM 1872 N N . LYS A 1 240 ? -26.937 9.102 -21.095 1.00 90.69 240 LYS A N 1
ATOM 1873 C CA . LYS A 1 240 ? -26.394 10.151 -20.220 1.00 90.69 240 LYS A CA 1
ATOM 1874 C C . LYS A 1 240 ? -27.202 10.340 -18.933 1.00 90.69 240 LYS A C 1
ATOM 1876 O O . LYS A 1 240 ? -26.622 10.580 -17.873 1.00 90.69 240 LYS A O 1
ATOM 1881 N N . TYR A 1 241 ? -28.528 10.267 -19.028 1.00 91.50 241 TYR A N 1
ATOM 1882 C CA . TYR A 1 241 ? -29.452 10.477 -17.910 1.00 91.50 241 TYR A CA 1
ATOM 1883 C C . TYR A 1 241 ? -30.056 9.174 -17.367 1.00 91.50 241 TYR A C 1
ATOM 1885 O O . TYR A 1 241 ? -30.952 9.235 -16.528 1.00 91.50 241 TYR A O 1
ATOM 1893 N N . ASP A 1 242 ? -29.550 8.016 -17.790 1.00 90.19 242 ASP A N 1
ATOM 1894 C CA . ASP A 1 242 ? -29.941 6.684 -17.308 1.00 90.19 242 ASP A CA 1
ATOM 1895 C C . ASP A 1 242 ? -31.461 6.417 -17.372 1.00 90.19 242 ASP A C 1
ATOM 1897 O O . ASP A 1 242 ? -32.114 6.109 -16.374 1.00 90.19 242 ASP A O 1
ATOM 1901 N N . ILE A 1 243 ? -32.045 6.586 -18.561 1.00 93.12 243 ILE A N 1
ATOM 1902 C CA . ILE A 1 243 ? -33.462 6.303 -18.845 1.00 93.12 243 ILE A CA 1
ATOM 1903 C C . ILE A 1 243 ? -33.538 5.048 -19.718 1.00 93.12 243 ILE A C 1
ATOM 1905 O O . ILE A 1 243 ? -33.570 5.119 -20.949 1.00 93.12 243 ILE A O 1
ATOM 1909 N N . SER A 1 244 ? -33.510 3.881 -19.072 1.00 86.62 244 SER A N 1
ATOM 1910 C CA . SER A 1 244 ? -33.307 2.593 -19.750 1.00 86.62 244 SER A CA 1
ATOM 1911 C C . SER A 1 244 ? -34.408 2.254 -20.760 1.00 86.62 244 SER A C 1
ATOM 1913 O O . SER A 1 244 ? -34.103 1.803 -21.856 1.00 86.62 244 SER A O 1
ATOM 1915 N N . ASP A 1 245 ? -35.674 2.545 -20.452 1.00 90.94 245 ASP A N 1
ATOM 1916 C CA . ASP A 1 245 ? -36.797 2.260 -21.354 1.00 90.94 245 ASP A CA 1
ATOM 1917 C C . ASP A 1 245 ? -36.766 3.120 -22.628 1.00 90.94 245 ASP A C 1
ATOM 1919 O O . ASP A 1 245 ? -37.114 2.642 -23.706 1.00 90.94 245 ASP A O 1
ATOM 1923 N N . LEU A 1 246 ? -36.296 4.370 -22.537 1.00 92.88 246 LEU A N 1
ATOM 1924 C CA . LEU A 1 246 ? -36.049 5.203 -23.718 1.00 92.88 246 LEU A CA 1
ATOM 1925 C C . LEU A 1 246 ? -34.872 4.671 -24.543 1.00 92.88 246 LEU A C 1
ATOM 1927 O O . LEU A 1 246 ? -34.935 4.670 -25.775 1.00 92.88 246 LEU A O 1
ATOM 1931 N N . LYS A 1 247 ? -33.803 4.222 -23.874 1.00 90.38 247 LYS A N 1
ATOM 1932 C CA . LYS A 1 247 ? -32.634 3.635 -24.537 1.00 90.38 247 LYS A CA 1
ATOM 1933 C C . LYS A 1 247 ? -33.040 2.393 -25.335 1.00 90.38 247 LYS A C 1
ATOM 1935 O O . LYS A 1 247 ? -32.659 2.279 -26.499 1.00 90.38 247 LYS A O 1
ATOM 1940 N N . ASP A 1 248 ? -33.877 1.539 -24.751 1.00 86.69 248 ASP A N 1
ATOM 1941 C CA . ASP A 1 248 ? -34.411 0.335 -25.392 1.00 86.69 248 ASP A CA 1
ATOM 1942 C C . ASP A 1 248 ? -35.355 0.676 -26.558 1.00 86.69 248 ASP A C 1
ATOM 1944 O O . ASP A 1 248 ? -35.229 0.106 -27.641 1.00 86.69 248 ASP A O 1
ATOM 1948 N N . ALA A 1 249 ? -36.242 1.667 -26.402 1.00 87.62 249 ALA A N 1
ATOM 1949 C CA . ALA A 1 249 ? -37.113 2.120 -27.489 1.00 87.62 249 ALA A CA 1
ATOM 1950 C C . ALA A 1 249 ? -36.316 2.682 -28.682 1.00 87.62 249 ALA A C 1
ATOM 1952 O O . ALA A 1 249 ? -36.619 2.380 -29.840 1.00 87.62 249 ALA A O 1
ATOM 1953 N N . CYS A 1 250 ? -35.275 3.483 -28.418 1.00 91.31 250 CYS A N 1
ATOM 1954 C CA . CYS A 1 250 ? -34.387 3.995 -29.466 1.00 91.31 250 CYS A CA 1
ATOM 1955 C C . CYS A 1 250 ? -33.611 2.855 -30.125 1.00 91.31 250 CYS A C 1
ATOM 1957 O O . CYS A 1 250 ? -33.441 2.848 -31.342 1.00 91.31 250 CYS A O 1
ATOM 1959 N N . HIS A 1 251 ? -33.167 1.874 -29.339 1.00 86.94 251 HIS A N 1
ATOM 1960 C CA . HIS A 1 251 ? -32.477 0.694 -29.842 1.00 86.94 251 HIS A CA 1
ATOM 1961 C C . HIS A 1 251 ? -33.369 -0.116 -30.795 1.00 86.94 251 HIS A C 1
ATOM 1963 O O . HIS A 1 251 ? -32.941 -0.380 -31.919 1.00 86.94 251 HIS A O 1
ATOM 1969 N N . GLU A 1 252 ? -34.598 -0.458 -30.413 1.00 85.88 252 GLU A N 1
ATOM 1970 C CA . GLU A 1 252 ? -35.507 -1.224 -31.281 1.00 85.88 252 GLU A CA 1
ATOM 1971 C C . GLU A 1 252 ? -35.880 -0.438 -32.552 1.00 85.88 252 GLU A C 1
ATOM 1973 O O . GLU A 1 252 ? -35.793 -0.973 -33.655 1.00 85.88 252 GLU A O 1
ATOM 1978 N N . SER A 1 253 ? -36.137 0.870 -32.457 1.00 89.88 253 SER A N 1
ATOM 1979 C CA . SER A 1 253 ? -36.367 1.701 -33.651 1.00 89.88 253 SER A CA 1
ATOM 1980 C C . SER A 1 253 ? -35.151 1.750 -34.587 1.00 89.88 253 SER A C 1
ATOM 1982 O O . SER A 1 253 ? -35.283 1.688 -35.812 1.00 89.88 253 SER A O 1
ATOM 1984 N N . LEU A 1 254 ? -33.939 1.819 -34.028 1.00 88.69 254 LEU A N 1
ATOM 1985 C CA . LEU A 1 254 ? -32.709 1.783 -34.816 1.00 88.69 254 LEU A CA 1
ATOM 1986 C C . LEU A 1 254 ? -32.420 0.392 -35.403 1.00 88.69 254 LEU A C 1
ATOM 1988 O O . LEU A 1 254 ? -31.672 0.287 -36.375 1.00 88.69 254 LEU A O 1
ATOM 1992 N N . LEU A 1 255 ? -32.990 -0.672 -34.846 1.00 84.81 255 LEU A N 1
ATOM 1993 C CA . LEU A 1 255 ? -32.912 -2.016 -35.413 1.00 84.81 255 LEU A CA 1
ATOM 1994 C C . LEU A 1 255 ? -33.844 -2.188 -36.616 1.00 84.81 255 LEU A C 1
ATOM 1996 O O . LEU A 1 255 ? -33.469 -2.853 -37.580 1.00 84.81 255 LEU A O 1
ATOM 2000 N N . GLU A 1 256 ? -35.034 -1.592 -36.562 1.00 81.38 256 GLU A N 1
ATOM 2001 C CA . GLU A 1 256 ? -36.066 -1.737 -37.596 1.00 81.38 256 GLU A CA 1
ATOM 2002 C C . GLU A 1 256 ? -35.750 -0.972 -38.891 1.00 81.38 256 GLU A C 1
ATOM 2004 O O . GLU A 1 256 ? -36.224 -1.352 -39.958 1.00 81.38 256 GLU A O 1
ATOM 2009 N N . ASP A 1 257 ? -34.911 0.063 -38.814 1.00 83.62 257 ASP A N 1
ATOM 2010 C CA . ASP A 1 257 ? -34.645 0.991 -39.924 1.00 83.62 257 ASP A CA 1
ATOM 2011 C C . ASP A 1 257 ? -33.179 0.943 -40.418 1.00 83.62 257 ASP A C 1
ATOM 2013 O O . ASP A 1 257 ? -32.575 1.964 -40.739 1.00 83.62 257 ASP A O 1
ATOM 2017 N N . ILE A 1 258 ? -32.544 -0.234 -40.397 1.00 87.62 258 ILE A N 1
ATOM 2018 C CA . ILE A 1 258 ? -31.169 -0.395 -40.905 1.00 87.62 258 ILE A CA 1
ATOM 2019 C C . ILE A 1 258 ? -31.189 -0.440 -42.435 1.00 87.62 258 ILE A C 1
ATOM 2021 O O . ILE A 1 258 ? -31.744 -1.367 -43.026 1.00 87.62 258 ILE A O 1
ATOM 2025 N N . ASP A 1 259 ? -30.505 0.509 -43.072 1.00 86.12 259 ASP A N 1
ATOM 2026 C CA . ASP A 1 259 ? -30.326 0.547 -44.522 1.00 86.12 259 ASP A CA 1
ATOM 2027 C C . ASP A 1 259 ? -28.889 0.919 -44.923 1.00 86.12 259 ASP A C 1
ATOM 2029 O O . ASP A 1 259 ? -28.017 1.153 -44.089 1.00 86.12 259 ASP A O 1
ATOM 2033 N N . THR A 1 260 ? -28.611 0.964 -46.226 1.00 82.31 260 THR A N 1
ATOM 2034 C CA . THR A 1 260 ? -27.268 1.281 -46.736 1.00 82.31 260 THR A CA 1
ATOM 2035 C C . THR A 1 260 ? -26.794 2.691 -46.377 1.00 82.31 260 THR A C 1
ATOM 2037 O O . THR A 1 260 ? -25.598 2.890 -46.218 1.00 82.31 260 THR A O 1
ATOM 2040 N N . LYS A 1 261 ? -27.690 3.666 -46.214 1.00 83.25 261 LYS A N 1
ATOM 2041 C CA . LYS A 1 261 ? -27.316 5.058 -45.933 1.00 83.25 261 LYS A CA 1
ATOM 2042 C C . LYS A 1 261 ? -26.942 5.272 -44.470 1.00 83.25 261 LYS A C 1
ATOM 2044 O O . LYS A 1 261 ? -26.152 6.160 -44.177 1.00 83.25 261 LYS A O 1
ATOM 2049 N N . ASN A 1 262 ? -27.515 4.485 -43.558 1.00 86.94 262 ASN A N 1
ATOM 2050 C CA . ASN A 1 262 ? -27.406 4.738 -42.119 1.00 86.94 262 ASN A CA 1
ATOM 2051 C C . ASN A 1 262 ? -26.667 3.645 -41.323 1.00 86.94 262 ASN A C 1
ATOM 2053 O O . ASN A 1 262 ? -26.297 3.866 -40.168 1.00 86.94 262 ASN A O 1
ATOM 2057 N N . VAL A 1 263 ? -26.419 2.470 -41.914 1.00 86.94 263 VAL A N 1
ATOM 2058 C CA . VAL A 1 263 ? -25.889 1.301 -41.190 1.00 86.94 263 VAL A CA 1
ATOM 2059 C C . VAL A 1 263 ? -24.526 1.540 -40.528 1.00 86.94 263 VAL A C 1
ATOM 2061 O O . VAL A 1 263 ? -24.272 0.976 -39.464 1.00 86.94 263 VAL A O 1
ATOM 2064 N N . LEU A 1 264 ? -23.661 2.384 -41.099 1.00 86.38 264 LEU A N 1
ATOM 2065 C CA . LEU A 1 264 ? -22.323 2.663 -40.553 1.00 86.38 264 LEU A CA 1
ATOM 2066 C C . LEU A 1 264 ? -22.381 3.566 -39.320 1.00 86.38 264 LEU A C 1
ATOM 2068 O O . LEU A 1 264 ? -21.799 3.233 -38.288 1.00 86.38 264 LEU A O 1
ATOM 2072 N N . GLU A 1 265 ? -23.161 4.646 -39.388 1.00 86.81 265 GLU A N 1
ATOM 2073 C CA . GLU A 1 265 ? -23.433 5.517 -38.240 1.00 86.81 265 GLU A CA 1
ATOM 2074 C C . GLU A 1 265 ? -24.089 4.717 -37.104 1.00 86.81 265 GLU A C 1
ATOM 2076 O O . GLU A 1 265 ? -23.684 4.801 -35.943 1.00 86.81 265 GLU A O 1
ATOM 2081 N N . ARG A 1 266 ? -25.058 3.855 -37.437 1.00 87.38 266 ARG A N 1
ATOM 2082 C CA . ARG A 1 266 ? -25.705 2.974 -36.457 1.00 87.38 266 ARG A CA 1
ATOM 2083 C C . ARG A 1 266 ? -24.748 1.964 -35.856 1.00 87.38 266 ARG A C 1
ATOM 2085 O O . ARG A 1 266 ? -24.843 1.695 -34.665 1.00 87.38 266 ARG A O 1
ATOM 2092 N N . LEU A 1 267 ? -23.831 1.408 -36.643 1.00 85.12 267 LEU A N 1
ATOM 2093 C CA . LEU A 1 267 ? -22.826 0.474 -36.146 1.00 85.12 267 LEU A CA 1
ATOM 2094 C C . LEU A 1 267 ? -21.863 1.157 -35.167 1.00 85.12 267 LEU A C 1
ATOM 2096 O O . LEU A 1 267 ? -21.540 0.586 -34.122 1.00 85.12 267 LEU A O 1
ATOM 2100 N N . GLN A 1 268 ? -21.463 2.394 -35.465 1.00 81.50 268 GLN A N 1
ATOM 2101 C CA . GLN A 1 268 ? -20.635 3.202 -34.575 1.00 81.50 268 GLN A CA 1
ATOM 2102 C C . GLN A 1 268 ? -21.359 3.515 -33.267 1.00 81.50 268 GLN A C 1
ATOM 2104 O O . GLN A 1 268 ? -20.830 3.239 -32.190 1.00 81.50 268 GLN A O 1
ATOM 2109 N N . ASN A 1 269 ? -22.594 4.009 -33.358 1.00 81.25 269 ASN A N 1
ATOM 2110 C CA . ASN A 1 269 ? -23.421 4.320 -32.196 1.00 81.25 269 ASN A CA 1
ATOM 2111 C C . ASN A 1 269 ? -23.733 3.063 -31.371 1.00 81.25 269 ASN A C 1
ATOM 2113 O O . ASN A 1 269 ? -23.669 3.095 -30.144 1.00 81.25 269 ASN A O 1
ATOM 2117 N N . ALA A 1 270 ? -23.977 1.921 -32.017 1.00 84.25 270 ALA A N 1
ATOM 2118 C CA . ALA A 1 270 ? -24.183 0.652 -31.329 1.00 84.25 270 ALA A CA 1
ATOM 2119 C C . ALA A 1 270 ? -22.941 0.194 -30.557 1.00 84.25 270 ALA A C 1
ATOM 2121 O O . ALA A 1 270 ? -23.066 -0.380 -29.477 1.00 84.25 270 ALA A O 1
ATOM 2122 N N . SER A 1 271 ? -21.742 0.451 -31.083 1.00 81.25 271 SER A N 1
ATOM 2123 C CA . SER A 1 271 ? -20.500 0.178 -30.361 1.00 81.25 271 SER A CA 1
ATOM 2124 C C . SER A 1 271 ? -20.278 1.165 -29.213 1.00 81.25 271 SER A C 1
ATOM 2126 O O . SER A 1 271 ? -19.892 0.749 -28.123 1.00 81.25 271 SER A O 1
ATOM 2128 N N . LEU A 1 272 ? -20.546 2.454 -29.441 1.00 80.81 272 LEU A N 1
ATOM 2129 C CA . LEU A 1 272 ? -20.344 3.522 -28.461 1.00 80.81 272 LEU A CA 1
ATOM 2130 C C . LEU A 1 272 ? -21.262 3.368 -27.240 1.00 80.81 272 LEU A C 1
ATOM 2132 O O . LEU A 1 272 ? -20.784 3.398 -26.109 1.00 80.81 272 LEU A O 1
ATOM 2136 N N . TYR A 1 273 ? -22.557 3.136 -27.467 1.00 80.81 273 TYR A N 1
ATOM 2137 C CA . TYR A 1 273 ? -23.573 3.027 -26.412 1.00 80.81 273 TYR A CA 1
ATOM 2138 C C . TYR A 1 273 ? -23.828 1.584 -25.938 1.00 80.81 273 TYR A C 1
ATOM 2140 O O . TYR A 1 273 ? -24.768 1.340 -25.177 1.00 80.81 273 TYR A O 1
ATOM 2148 N N . GLN A 1 274 ? -22.989 0.633 -26.372 1.00 83.94 274 GLN A N 1
ATOM 2149 C CA . GLN A 1 274 ? -23.037 -0.793 -26.018 1.00 83.94 274 GLN A CA 1
ATOM 2150 C C . GLN A 1 274 ? -24.391 -1.467 -26.318 1.00 83.94 274 GLN A C 1
ATOM 2152 O O . GLN A 1 274 ? -24.994 -2.094 -25.451 1.00 83.94 274 GLN A O 1
ATOM 2157 N N . LEU A 1 275 ? -24.862 -1.370 -27.563 1.00 82.81 275 LEU A N 1
ATOM 2158 C CA . LEU A 1 275 ? -26.099 -1.995 -28.048 1.00 82.81 275 LEU A CA 1
ATOM 2159 C C . LEU A 1 275 ? -25.784 -3.261 -28.874 1.00 82.81 275 LEU A C 1
ATOM 2161 O O . LEU A 1 275 ? -25.752 -3.205 -30.109 1.00 82.81 275 LEU A O 1
ATOM 2165 N N . PRO A 1 276 ? -25.552 -4.432 -28.245 1.00 82.94 276 PRO A N 1
ATOM 2166 C CA . PRO A 1 276 ? -25.016 -5.610 -28.929 1.00 82.94 276 PRO A CA 1
ATOM 2167 C C . PRO A 1 276 ? -25.934 -6.133 -30.038 1.00 82.94 276 PRO A C 1
ATOM 2169 O O . PRO A 1 276 ? -25.446 -6.500 -31.102 1.00 82.94 276 PRO A O 1
ATOM 2172 N N . ARG A 1 277 ? -27.263 -6.110 -29.850 1.00 84.00 277 ARG A N 1
ATOM 2173 C CA . ARG A 1 277 ? -28.202 -6.575 -30.890 1.00 84.00 277 ARG A CA 1
ATOM 2174 C C . ARG A 1 277 ? -28.186 -5.671 -32.126 1.00 84.00 277 ARG A C 1
ATOM 2176 O O . ARG A 1 277 ? -28.252 -6.197 -33.236 1.00 84.00 277 ARG A O 1
ATOM 2183 N N . LEU A 1 278 ? -28.057 -4.348 -31.953 1.00 85.44 278 LEU A N 1
ATOM 2184 C CA . LEU A 1 278 ? -27.921 -3.402 -33.071 1.00 85.44 278 LEU A CA 1
ATOM 2185 C C . LEU A 1 278 ? -26.577 -3.579 -33.765 1.00 85.44 278 LEU A C 1
ATOM 2187 O O . LEU A 1 278 ? -26.544 -3.730 -34.981 1.00 85.44 278 LEU A O 1
ATOM 2191 N N . LYS A 1 279 ? -25.496 -3.698 -32.987 1.00 89.19 279 LYS A N 1
ATOM 2192 C CA . LYS A 1 279 ? -24.145 -3.945 -33.498 1.00 89.19 279 LYS A CA 1
ATOM 2193 C C . LYS A 1 279 ? -24.113 -5.205 -34.366 1.00 89.19 279 LYS A C 1
ATOM 2195 O O . LYS A 1 279 ? -23.729 -5.147 -35.528 1.00 89.19 279 LYS A O 1
ATOM 2200 N N . THR A 1 280 ? -24.612 -6.330 -33.852 1.00 84.94 280 THR A N 1
ATOM 2201 C CA . THR A 1 280 ? -24.670 -7.595 -34.599 1.00 84.94 280 THR A CA 1
ATOM 2202 C C . THR A 1 280 ? -25.579 -7.509 -35.826 1.00 84.94 280 THR A C 1
ATOM 2204 O O . THR A 1 280 ? -25.253 -8.094 -36.857 1.00 84.94 280 THR A O 1
ATOM 2207 N N . SER A 1 281 ? -26.701 -6.789 -35.753 1.00 83.75 281 SER A N 1
ATOM 2208 C CA . SER A 1 281 ? -27.619 -6.648 -36.891 1.00 83.75 281 SER A CA 1
ATOM 2209 C C . SER A 1 281 ? -27.030 -5.775 -37.998 1.00 83.75 281 SER A C 1
ATOM 2211 O O . SER A 1 281 ? -27.112 -6.165 -39.160 1.00 83.75 281 SER A O 1
ATOM 2213 N N . CYS A 1 282 ? -26.343 -4.680 -37.656 1.00 88.06 282 CYS A N 1
ATOM 2214 C CA . CYS A 1 282 ? -25.600 -3.856 -38.610 1.00 88.06 282 CYS A CA 1
ATOM 2215 C C . CYS A 1 282 ? -24.458 -4.643 -39.267 1.00 88.06 282 CYS A C 1
ATOM 2217 O O . CYS A 1 282 ? -24.349 -4.649 -40.491 1.00 88.06 282 CYS A O 1
ATOM 2219 N N . ILE A 1 283 ? -23.650 -5.378 -38.488 1.00 85.12 283 ILE A N 1
ATOM 2220 C CA . ILE A 1 283 ? -22.567 -6.217 -39.038 1.00 85.12 283 ILE A CA 1
ATOM 2221 C C . ILE A 1 283 ? -23.147 -7.294 -39.960 1.00 85.12 283 ILE A C 1
ATOM 2223 O O . ILE A 1 283 ? -22.651 -7.505 -41.064 1.00 85.12 283 ILE A O 1
ATOM 2227 N N . ARG A 1 284 ? -24.241 -7.946 -39.558 1.00 82.62 284 ARG A N 1
ATOM 2228 C CA . ARG A 1 284 ? -24.921 -8.942 -40.391 1.00 82.62 284 ARG A CA 1
ATOM 2229 C C . ARG A 1 284 ? -25.482 -8.324 -41.672 1.00 82.62 284 ARG A C 1
ATOM 2231 O O . ARG A 1 284 ? -25.376 -8.948 -42.724 1.00 82.62 284 ARG A O 1
ATOM 2238 N N . TYR A 1 285 ? -26.055 -7.125 -41.597 1.00 84.25 285 TYR A N 1
ATOM 2239 C CA . TYR A 1 285 ? -26.571 -6.413 -42.761 1.00 84.25 285 TYR A CA 1
ATOM 2240 C C . TYR A 1 285 ? -25.457 -6.082 -43.759 1.00 84.25 285 TYR A C 1
ATOM 2242 O O . TYR A 1 285 ? -25.582 -6.385 -44.945 1.00 84.25 285 TYR A O 1
ATOM 2250 N N . LEU A 1 286 ? -24.327 -5.569 -43.269 1.00 81.94 286 LEU A N 1
ATOM 2251 C CA . LEU A 1 286 ? -23.149 -5.269 -44.082 1.00 81.94 286 LEU A CA 1
ATOM 2252 C C . LEU A 1 286 ? -22.546 -6.529 -44.705 1.00 81.94 286 LEU A C 1
ATOM 2254 O O . LEU A 1 286 ? -22.402 -6.620 -45.923 1.00 81.94 286 LEU A O 1
ATOM 2258 N N . VAL A 1 287 ? -22.210 -7.514 -43.876 1.00 79.44 287 VAL A N 1
ATOM 2259 C CA . VAL A 1 287 ? -21.391 -8.660 -44.279 1.00 79.44 287 VAL A CA 1
ATOM 2260 C C . VAL A 1 287 ? -22.237 -9.760 -44.910 1.00 79.44 287 VAL A C 1
ATOM 2262 O O . VAL A 1 287 ? -21.984 -10.187 -46.033 1.00 79.44 287 VAL A O 1
ATOM 2265 N N . LYS A 1 288 ? -23.273 -10.223 -44.206 1.00 71.19 288 LYS A N 1
ATOM 2266 C CA . LYS A 1 288 ? -24.024 -11.424 -44.593 1.00 71.19 288 LYS A CA 1
ATOM 2267 C C . LYS A 1 288 ? -25.015 -11.169 -45.725 1.00 71.19 288 LYS A C 1
ATOM 2269 O O . LYS A 1 288 ? -25.229 -12.062 -46.538 1.00 71.19 288 LYS A O 1
ATOM 2274 N N . PHE A 1 289 ? -25.604 -9.974 -45.794 1.00 72.50 289 PHE A N 1
ATOM 2275 C CA . PHE A 1 289 ? -26.439 -9.568 -46.933 1.00 72.50 289 PHE A CA 1
ATOM 2276 C C . PHE A 1 289 ? -25.644 -8.868 -48.044 1.00 72.50 289 PHE A C 1
ATOM 2278 O O . PHE A 1 289 ? -26.237 -8.410 -49.017 1.00 72.50 289 PHE A O 1
ATOM 2285 N N . GLY A 1 290 ? -24.311 -8.801 -47.922 1.00 70.88 290 GLY A N 1
ATOM 2286 C CA . GLY A 1 290 ? -23.426 -8.262 -48.954 1.00 70.88 290 GLY A CA 1
ATOM 2287 C C . GLY A 1 290 ? -23.568 -6.757 -49.185 1.00 70.88 290 GLY A C 1
ATOM 2288 O O . GLY A 1 290 ? -23.089 -6.247 -50.191 1.00 70.88 290 GLY A O 1
ATOM 2289 N N . LYS A 1 291 ? -24.201 -6.017 -48.272 1.00 80.19 291 LYS A N 1
ATOM 2290 C CA . LYS A 1 291 ? -24.403 -4.569 -48.428 1.00 80.19 291 LYS A CA 1
ATOM 2291 C C . LYS A 1 291 ? -23.124 -3.758 -48.296 1.00 80.19 291 LYS A C 1
ATOM 2293 O O . LYS A 1 291 ? -23.067 -2.649 -48.804 1.00 80.19 291 LYS A O 1
ATOM 2298 N N . ILE A 1 292 ? -22.073 -4.354 -47.740 1.00 75.12 292 ILE A N 1
ATOM 2299 C CA . ILE A 1 292 ? -20.704 -3.827 -47.738 1.00 75.12 292 ILE A CA 1
ATOM 2300 C C . ILE A 1 292 ? -20.176 -3.505 -49.149 1.00 75.12 292 ILE A C 1
ATOM 2302 O O . ILE A 1 292 ? -19.349 -2.611 -49.296 1.00 75.12 292 ILE A O 1
ATOM 2306 N N . TYR A 1 293 ? -20.659 -4.204 -50.187 1.00 69.88 293 TYR A N 1
ATOM 2307 C CA . TYR A 1 293 ? -20.294 -3.938 -51.582 1.00 69.88 293 TYR A CA 1
ATOM 2308 C C . TYR A 1 293 ? -21.051 -2.738 -52.159 1.00 69.88 293 TYR A C 1
ATOM 2310 O O . TYR A 1 293 ? -20.488 -1.997 -52.959 1.00 69.88 293 TYR A O 1
ATOM 2318 N N . ASP A 1 294 ? -22.296 -2.535 -51.722 1.00 72.44 294 ASP A N 1
ATOM 2319 C CA . ASP A 1 294 ? -23.159 -1.441 -52.180 1.00 72.44 294 ASP A CA 1
ATOM 2320 C C . ASP A 1 294 ? -22.704 -0.081 -51.613 1.00 72.44 294 ASP A C 1
ATOM 2322 O O . ASP A 1 294 ? -22.968 0.950 -52.223 1.00 72.44 294 ASP A O 1
ATOM 2326 N N . ILE A 1 295 ? -22.002 -0.076 -50.470 1.00 78.00 295 ILE A N 1
ATOM 2327 C CA . ILE A 1 295 ? -21.474 1.133 -49.804 1.00 78.00 295 ILE A CA 1
ATOM 2328 C C . ILE A 1 295 ? -19.956 1.098 -49.622 1.00 78.00 295 ILE A C 1
ATOM 2330 O O . ILE A 1 295 ? -19.417 1.563 -48.621 1.00 78.00 295 ILE A O 1
ATOM 2334 N N . ARG A 1 296 ? -19.253 0.489 -50.579 1.00 70.06 296 ARG A N 1
ATOM 2335 C CA . ARG A 1 296 ? -17.825 0.164 -50.477 1.00 70.06 296 ARG A CA 1
ATOM 2336 C C . ARG A 1 296 ? -16.945 1.358 -50.099 1.00 70.06 296 ARG A C 1
ATOM 2338 O O . ARG A 1 296 ? -16.041 1.197 -49.283 1.00 70.06 296 ARG A O 1
ATOM 2345 N N . ASP A 1 297 ? -17.223 2.532 -50.656 1.00 69.12 297 ASP A N 1
ATOM 2346 C CA . ASP A 1 297 ? -16.429 3.741 -50.418 1.00 69.12 297 ASP A CA 1
ATOM 2347 C C . ASP A 1 297 ? -16.686 4.323 -49.019 1.00 69.12 297 ASP A C 1
ATOM 2349 O O . ASP A 1 297 ? -15.735 4.574 -48.276 1.00 69.12 297 ASP A O 1
ATOM 2353 N N . ASP A 1 298 ? -17.952 4.404 -48.598 1.00 71.69 298 ASP A N 1
ATOM 2354 C CA . ASP A 1 298 ? -18.332 4.843 -47.248 1.00 71.69 298 ASP A CA 1
ATOM 2355 C C . ASP A 1 298 ? -17.850 3.853 -46.175 1.00 71.69 298 ASP A C 1
ATOM 2357 O O . ASP A 1 298 ? -17.403 4.246 -45.096 1.00 71.69 298 ASP A O 1
ATOM 2361 N N . PHE A 1 299 ? -17.880 2.550 -46.473 1.00 75.06 299 PHE A N 1
ATOM 2362 C CA . PHE A 1 299 ? -17.380 1.505 -45.583 1.00 75.06 299 PHE A CA 1
ATOM 2363 C C . PHE A 1 299 ? -15.852 1.543 -45.455 1.00 75.06 299 PHE A C 1
ATOM 2365 O O . PHE A 1 299 ? -15.332 1.405 -44.350 1.00 75.06 299 PHE A O 1
ATOM 2372 N N . ASN A 1 300 ? -15.120 1.788 -46.546 1.00 67.50 300 ASN A N 1
ATOM 2373 C CA . ASN A 1 300 ? -13.670 1.985 -46.487 1.00 67.50 300 ASN A CA 1
ATOM 2374 C C . ASN A 1 300 ? -13.305 3.228 -45.660 1.00 67.50 300 ASN A C 1
ATOM 2376 O O . ASN A 1 300 ? -12.382 3.163 -44.849 1.00 67.50 300 ASN A O 1
ATOM 2380 N N . ALA A 1 301 ? -14.057 4.326 -45.800 1.00 66.75 301 ALA A N 1
ATOM 2381 C CA . ALA A 1 301 ? -13.894 5.513 -44.959 1.00 66.75 301 ALA A CA 1
ATOM 2382 C C . ALA A 1 301 ? -14.191 5.208 -43.480 1.00 66.75 301 ALA A C 1
ATOM 2384 O O . ALA A 1 301 ? -13.437 5.604 -42.590 1.00 66.75 301 ALA A O 1
ATOM 2385 N N . PHE A 1 302 ? -15.233 4.420 -43.210 1.00 72.88 302 PHE A N 1
ATOM 2386 C CA . PHE A 1 302 ? -15.560 3.960 -41.864 1.00 72.88 302 PHE A CA 1
ATOM 2387 C C . PHE A 1 302 ? -14.440 3.112 -41.237 1.00 72.88 302 PHE A C 1
ATOM 2389 O O . PHE A 1 302 ? -14.088 3.344 -40.083 1.00 72.88 302 PHE A O 1
ATOM 2396 N N . LEU A 1 303 ? -13.821 2.183 -41.979 1.00 66.56 303 LEU A N 1
ATOM 2397 C CA . LEU A 1 303 ? -12.726 1.333 -41.478 1.00 66.56 303 LEU A CA 1
ATOM 2398 C C . LEU A 1 303 ? -11.486 2.119 -41.017 1.00 66.56 303 LEU A C 1
ATOM 2400 O O . LEU A 1 303 ? -10.717 1.615 -40.197 1.00 66.56 303 LEU A O 1
ATOM 2404 N N . LEU A 1 304 ? -11.282 3.330 -41.541 1.00 53.12 304 LEU A N 1
ATOM 2405 C CA . LEU A 1 304 ? -10.147 4.190 -41.196 1.00 53.12 304 LEU A CA 1
ATOM 2406 C C . LEU A 1 304 ? -10.363 4.964 -39.888 1.00 53.12 304 LEU A C 1
ATOM 2408 O O . LEU A 1 304 ? -9.391 5.293 -39.209 1.00 53.12 304 LEU A O 1
ATOM 2412 N N . CYS A 1 305 ? -11.617 5.243 -39.525 1.00 50.91 305 CYS A N 1
ATOM 2413 C CA . CYS A 1 305 ? -11.968 6.045 -38.348 1.00 50.91 305 CYS A CA 1
ATOM 2414 C C . CYS A 1 305 ? -12.597 5.230 -37.207 1.00 50.91 305 CYS A C 1
ATOM 2416 O O . CYS A 1 305 ? -12.629 5.694 -36.067 1.00 50.91 305 CYS A O 1
ATOM 2418 N N . ALA A 1 306 ? -13.107 4.032 -37.494 1.00 56.81 306 ALA A N 1
ATOM 2419 C CA . ALA A 1 306 ? -13.707 3.150 -36.505 1.00 56.81 306 ALA A CA 1
ATOM 2420 C C . ALA A 1 306 ? -12.656 2.502 -35.585 1.00 56.81 306 ALA A C 1
ATOM 2422 O O . ALA A 1 306 ? -11.494 2.311 -35.946 1.00 56.81 306 ALA A O 1
ATOM 2423 N N . ASP A 1 307 ? -13.080 2.145 -34.370 1.00 65.38 307 ASP A N 1
ATOM 2424 C CA . ASP A 1 307 ? -12.219 1.488 -33.386 1.00 65.38 307 ASP A CA 1
ATOM 2425 C C . ASP A 1 307 ? -11.664 0.155 -33.925 1.00 65.38 307 ASP A C 1
ATOM 2427 O O . ASP A 1 307 ? -12.385 -0.628 -34.548 1.00 65.38 307 ASP A O 1
ATOM 2431 N N . ARG A 1 308 ? -10.377 -0.120 -33.672 1.00 64.12 308 ARG A N 1
ATOM 2432 C CA . ARG A 1 308 ? -9.686 -1.314 -34.185 1.00 64.12 308 ARG A CA 1
ATOM 2433 C C . ARG A 1 308 ? -10.339 -2.625 -33.756 1.00 64.12 308 ARG A C 1
ATOM 2435 O O . ARG A 1 308 ? -10.302 -3.572 -34.538 1.00 64.12 308 ARG A O 1
ATOM 2442 N N . ASP A 1 309 ? -10.933 -2.682 -32.569 1.00 63.53 309 ASP A N 1
ATOM 2443 C CA . ASP A 1 309 ? -11.622 -3.878 -32.085 1.00 63.53 309 ASP A CA 1
ATOM 2444 C C . ASP A 1 309 ? -12.967 -4.056 -32.811 1.00 63.53 309 ASP A C 1
ATOM 2446 O O . ASP A 1 309 ? -13.300 -5.163 -33.230 1.00 63.53 309 ASP A O 1
ATOM 2450 N N . LEU A 1 310 ? -13.693 -2.962 -33.081 1.00 68.81 310 LEU A N 1
ATOM 2451 C CA . LEU A 1 310 ? -14.924 -2.985 -33.884 1.00 68.81 310 LEU A CA 1
ATOM 2452 C C . LEU A 1 310 ? -14.645 -3.412 -35.333 1.00 68.81 310 LEU A C 1
ATOM 2454 O O . LEU A 1 310 ? -15.381 -4.212 -35.908 1.00 68.81 310 LEU A O 1
ATOM 2458 N N . VAL A 1 311 ? -13.554 -2.910 -35.908 1.00 69.75 311 VAL A N 1
ATOM 2459 C CA . VAL A 1 311 ? -13.084 -3.268 -37.249 1.00 69.75 311 VAL A CA 1
ATOM 2460 C C . VAL A 1 311 ? -12.651 -4.736 -37.304 1.00 69.75 311 VAL A C 1
ATOM 2462 O O . VAL A 1 311 ? -13.040 -5.456 -38.223 1.00 69.75 311 VAL A O 1
ATOM 2465 N N . ALA A 1 312 ? -11.913 -5.215 -36.298 1.00 68.06 312 ALA A N 1
ATOM 2466 C CA . ALA A 1 312 ? -11.526 -6.618 -36.185 1.00 68.06 312 ALA A CA 1
ATOM 2467 C C . ALA A 1 312 ? -12.742 -7.549 -36.064 1.00 68.06 312 ALA A C 1
ATOM 2469 O O . ALA A 1 312 ? -12.737 -8.618 -36.667 1.00 68.06 312 ALA A O 1
ATOM 2470 N N . GLU A 1 313 ? -13.796 -7.146 -35.352 1.00 72.62 313 GLU A N 1
ATOM 2471 C CA . GLU A 1 313 ? -15.051 -7.902 -35.279 1.00 72.62 313 GLU A CA 1
ATOM 2472 C C . GLU A 1 313 ? -15.773 -7.976 -36.635 1.00 72.62 313 GLU A C 1
ATOM 2474 O O . GLU A 1 313 ? -16.251 -9.047 -37.010 1.00 72.62 313 GLU A O 1
ATOM 2479 N N . ILE A 1 314 ? -15.808 -6.884 -37.412 1.00 70.88 314 ILE A N 1
ATOM 2480 C CA . ILE A 1 314 ? -16.389 -6.898 -38.767 1.00 70.88 314 ILE A CA 1
ATOM 2481 C C . ILE A 1 314 ? -15.583 -7.825 -39.682 1.00 70.88 314 ILE A C 1
ATOM 2483 O O . ILE A 1 314 ? -16.163 -8.644 -40.393 1.00 70.88 314 ILE A O 1
ATOM 2487 N N . PHE A 1 315 ? -14.249 -7.750 -39.632 1.00 69.62 315 PHE A N 1
ATOM 2488 C CA . PHE A 1 315 ? -13.375 -8.620 -40.420 1.00 69.62 315 PHE A CA 1
ATOM 2489 C C . PHE A 1 315 ? -13.423 -10.087 -39.971 1.00 69.62 315 PHE A C 1
ATOM 2491 O O . PHE A 1 315 ? -13.346 -10.978 -40.817 1.00 69.62 315 PHE A O 1
ATOM 2498 N N . ALA A 1 316 ? -13.602 -10.358 -38.677 1.00 69.50 316 ALA A N 1
ATOM 2499 C CA . ALA A 1 316 ? -13.824 -11.706 -38.161 1.00 69.50 316 ALA A CA 1
ATOM 2500 C C . ALA A 1 316 ? -15.152 -12.285 -38.674 1.00 69.50 316 ALA A C 1
ATOM 2502 O O . ALA A 1 316 ? -15.199 -13.442 -39.093 1.00 69.50 316 ALA A O 1
ATOM 2503 N N . GLU A 1 317 ? -16.212 -11.473 -38.724 1.00 68.50 317 GLU A N 1
ATOM 2504 C CA . GLU A 1 317 ? -17.499 -11.893 -39.284 1.00 68.50 317 GLU A CA 1
ATOM 2505 C C . GLU A 1 317 ? -17.426 -12.072 -40.813 1.00 68.50 317 GLU A C 1
ATOM 2507 O O . GLU A 1 317 ? -18.004 -13.018 -41.351 1.00 68.50 317 GLU A O 1
ATOM 2512 N N . MET A 1 318 ? -16.649 -11.240 -41.524 1.00 62.62 318 MET A N 1
ATOM 2513 C CA . MET A 1 318 ? -16.348 -11.430 -42.953 1.00 62.62 318 MET A CA 1
ATOM 2514 C C . MET A 1 318 ? -15.566 -12.722 -43.209 1.00 62.62 318 MET A C 1
ATOM 2516 O O . MET A 1 318 ? -15.885 -13.435 -44.158 1.00 62.62 318 MET A O 1
ATOM 2520 N N . GLY A 1 319 ? -14.599 -13.055 -42.348 1.00 59.75 319 GLY A N 1
ATOM 2521 C CA . GLY A 1 319 ? -13.814 -14.291 -42.421 1.00 59.75 319 GLY A CA 1
ATOM 2522 C C . GLY A 1 319 ? -14.619 -15.561 -42.119 1.00 59.75 319 GLY A C 1
ATOM 2523 O O . GLY A 1 319 ? -14.292 -16.625 -42.640 1.00 59.75 319 GLY A O 1
ATOM 2524 N N . ASN A 1 320 ? -15.692 -15.448 -41.330 1.00 56.03 320 ASN A N 1
ATOM 2525 C CA . ASN A 1 320 ? -16.622 -16.544 -41.037 1.00 56.03 320 ASN A CA 1
ATOM 2526 C C . ASN A 1 320 ? -17.757 -16.683 -42.069 1.00 56.03 320 ASN A C 1
ATOM 2528 O O . ASN A 1 320 ? -18.427 -17.718 -42.113 1.00 56.03 320 ASN A O 1
ATOM 2532 N N . SER A 1 321 ? -18.006 -15.662 -42.895 1.00 54.28 321 SER A N 1
ATOM 2533 C CA . SER A 1 321 ? -18.994 -15.729 -43.973 1.00 54.28 321 SER A CA 1
ATOM 2534 C C . SER A 1 321 ? -18.433 -16.500 -45.175 1.00 54.28 321 SER A C 1
ATOM 2536 O O . SER A 1 321 ? -17.292 -16.295 -45.576 1.00 54.28 321 SER A O 1
ATOM 2538 N N . THR A 1 322 ? -19.219 -17.422 -45.742 1.00 51.72 322 THR A N 1
ATOM 2539 C CA . THR A 1 322 ? -18.823 -18.338 -46.831 1.00 51.72 322 THR A CA 1
ATOM 2540 C C . THR A 1 322 ? -18.641 -17.611 -48.170 1.00 51.72 322 THR A C 1
ATOM 2542 O O . THR A 1 322 ? -19.394 -17.842 -49.117 1.00 51.72 322 THR A O 1
ATOM 2545 N N . LEU A 1 323 ? -17.671 -16.705 -48.255 1.00 50.97 323 LEU A N 1
ATOM 2546 C CA . LEU A 1 323 ? -17.270 -16.040 -49.489 1.00 50.97 323 LEU A CA 1
ATOM 2547 C C . LEU A 1 323 ? -16.003 -16.703 -50.054 1.00 50.97 323 LEU A C 1
ATOM 2549 O O . LEU A 1 323 ? -15.079 -17.006 -49.296 1.00 50.97 323 LEU A O 1
ATOM 2553 N N . PRO A 1 324 ? -15.933 -16.960 -51.375 1.00 52.66 324 PRO A N 1
ATOM 2554 C CA . PRO A 1 324 ? -14.798 -17.650 -51.975 1.00 52.66 324 PRO A CA 1
ATOM 2555 C C . PRO A 1 324 ? -13.488 -16.863 -51.783 1.00 52.66 324 PRO A C 1
ATOM 2557 O O . PRO A 1 324 ? -13.473 -15.651 -52.020 1.00 52.66 324 PRO A O 1
ATOM 2560 N N . PRO A 1 325 ? -12.366 -17.532 -51.453 1.00 53.12 325 PRO A N 1
ATOM 2561 C CA . PRO A 1 325 ? -11.083 -16.895 -51.113 1.00 53.12 325 PRO A CA 1
ATOM 2562 C C . PRO A 1 325 ? -10.502 -16.001 -52.224 1.00 53.12 325 PRO A C 1
ATOM 2564 O O . PRO A 1 325 ? -9.661 -15.145 -51.962 1.00 53.12 325 PRO A O 1
ATOM 2567 N N . PHE A 1 326 ? -10.993 -16.147 -53.456 1.00 47.91 326 PHE A N 1
ATOM 2568 C CA . PHE A 1 326 ? -10.591 -15.357 -54.617 1.00 47.91 326 PHE A CA 1
ATOM 2569 C C . PHE A 1 326 ? -11.170 -13.926 -54.629 1.00 47.91 326 PHE A C 1
ATOM 2571 O O . PHE A 1 326 ? -10.545 -13.009 -55.150 1.00 47.91 326 PHE A O 1
ATOM 2578 N N . LEU A 1 327 ? -12.339 -13.689 -54.019 1.00 48.28 327 LEU A N 1
ATOM 2579 C CA . LEU A 1 327 ? -12.935 -12.344 -53.932 1.00 48.28 327 LEU A CA 1
ATOM 2580 C C . LEU A 1 327 ? -12.268 -11.487 -52.845 1.00 48.28 327 LEU A C 1
ATOM 2582 O O . LEU A 1 327 ? -12.132 -10.275 -53.016 1.00 48.28 327 LEU A O 1
ATOM 2586 N N . LEU A 1 328 ? -11.772 -12.122 -51.778 1.00 49.31 328 LEU A N 1
ATOM 2587 C CA . LEU A 1 328 ? -11.014 -11.467 -50.709 1.00 49.31 328 LEU A CA 1
ATOM 2588 C C . LEU A 1 328 ? -9.667 -10.930 -51.225 1.00 49.31 328 LEU A C 1
ATOM 2590 O O . LEU A 1 328 ? -9.269 -9.820 -50.874 1.00 49.31 328 LEU A O 1
ATOM 2594 N N . SER A 1 329 ? -8.997 -11.670 -52.120 1.00 50.94 329 SER A N 1
ATOM 2595 C CA . SER A 1 329 ? -7.729 -11.234 -52.718 1.00 50.94 329 SER A CA 1
ATOM 2596 C C . SER A 1 329 ? -7.904 -10.106 -53.738 1.00 50.94 329 SER A C 1
ATOM 2598 O O . SER A 1 329 ? -7.038 -9.242 -53.834 1.00 50.94 329 SER A O 1
ATOM 2600 N N . VAL A 1 330 ? -9.021 -10.072 -54.474 1.00 50.66 330 VAL A N 1
ATOM 2601 C CA . VAL A 1 330 ? -9.316 -8.999 -55.443 1.00 50.66 330 VAL A CA 1
ATOM 2602 C C . VAL A 1 330 ? -9.708 -7.695 -54.735 1.00 50.66 330 VAL A C 1
ATOM 2604 O O . VAL A 1 330 ? -9.278 -6.623 -55.157 1.00 50.66 330 VAL A O 1
ATOM 2607 N N . LEU A 1 331 ? -10.432 -7.770 -53.610 1.00 47.09 331 LEU A N 1
ATOM 2608 C CA . LEU A 1 331 ? -10.728 -6.618 -52.745 1.00 47.09 331 LEU A CA 1
ATOM 2609 C C . LEU A 1 331 ? -9.452 -5.990 -52.165 1.00 47.09 331 LEU A C 1
ATOM 2611 O O . LEU A 1 331 ? -9.296 -4.770 -52.235 1.00 47.09 331 LEU A O 1
ATOM 2615 N N . LEU A 1 332 ? -8.529 -6.832 -51.684 1.00 50.19 332 LEU A N 1
ATOM 2616 C CA . LEU A 1 332 ? -7.201 -6.427 -51.215 1.00 50.19 332 LEU A CA 1
ATOM 2617 C C . LEU A 1 332 ? -6.362 -5.782 -52.327 1.00 50.19 332 LEU A C 1
ATOM 2619 O O . LEU A 1 332 ? -5.652 -4.825 -52.052 1.00 50.19 332 LEU A O 1
ATOM 2623 N N . PHE A 1 333 ? -6.476 -6.244 -53.577 1.00 44.50 333 PHE A N 1
ATOM 2624 C CA . PHE A 1 333 ? -5.734 -5.682 -54.713 1.00 44.50 333 PHE A CA 1
ATOM 2625 C C . PHE A 1 333 ? -6.293 -4.341 -55.217 1.00 44.50 333 PHE A C 1
ATOM 2627 O O . PHE A 1 333 ? -5.518 -3.462 -55.585 1.00 44.50 333 PHE A O 1
ATOM 2634 N N . SER A 1 334 ? -7.616 -4.138 -55.199 1.00 42.91 334 SER A N 1
ATOM 2635 C CA . SER A 1 334 ? -8.231 -2.858 -55.605 1.00 42.91 334 SER A CA 1
ATOM 2636 C C . SER A 1 334 ? -8.010 -1.706 -54.611 1.00 42.91 334 SER A C 1
ATOM 2638 O O . SER A 1 334 ? -8.110 -0.548 -55.003 1.00 42.91 334 SER A O 1
ATOM 2640 N N . LEU A 1 335 ? -7.652 -2.001 -53.353 1.00 43.00 335 LEU A N 1
ATOM 2641 C CA . LEU A 1 335 ? -7.263 -0.995 -52.351 1.00 43.00 335 LEU A CA 1
ATOM 2642 C C . LEU A 1 335 ? -5.858 -0.407 -52.592 1.00 43.00 335 LEU A C 1
ATOM 2644 O O . LEU A 1 335 ? -5.507 0.591 -51.974 1.00 43.00 335 LEU A O 1
ATOM 2648 N N . PHE A 1 336 ? -5.066 -0.983 -53.506 1.00 40.50 336 PHE A N 1
ATOM 2649 C CA . PHE A 1 336 ? -3.719 -0.501 -53.843 1.00 40.50 336 PHE A CA 1
ATOM 2650 C C . PHE A 1 336 ? -3.665 0.414 -55.085 1.00 40.50 336 PHE A C 1
ATOM 2652 O O . PHE A 1 336 ? -2.576 0.674 -55.602 1.00 40.50 336 PHE A O 1
ATOM 2659 N N . GLN A 1 337 ? -4.807 0.897 -55.597 1.00 39.97 337 GLN A N 1
ATOM 2660 C CA . GLN A 1 337 ? -4.862 1.720 -56.819 1.00 39.97 337 GLN A CA 1
ATOM 2661 C C . GLN A 1 337 ? -5.929 2.847 -56.772 1.00 39.97 337 GLN A C 1
ATOM 2663 O O . GLN A 1 337 ? -6.723 2.951 -57.698 1.00 39.97 337 GLN A O 1
ATOM 2668 N N . ILE A 1 338 ? -5.968 3.706 -55.738 1.00 36.03 338 ILE A N 1
ATOM 2669 C CA . ILE A 1 338 ? -6.649 5.033 -55.749 1.00 36.03 338 ILE A CA 1
ATOM 2670 C C . ILE A 1 338 ? -5.793 6.018 -54.910 1.00 36.03 338 ILE A C 1
ATOM 2672 O O . ILE A 1 338 ? -5.230 5.587 -53.902 1.00 36.03 338 ILE A O 1
ATOM 2676 N N . PRO A 1 339 ? -5.603 7.290 -55.330 1.00 37.59 339 PRO A N 1
ATOM 2677 C CA . PRO A 1 339 ? -4.496 8.131 -54.872 1.00 37.59 339 PRO A CA 1
ATOM 2678 C C . PRO A 1 339 ? -4.709 8.684 -53.458 1.00 37.59 339 PRO A C 1
ATOM 2680 O O . PRO A 1 339 ? -5.793 9.145 -53.104 1.00 37.59 339 PRO A O 1
ATOM 2683 N N . THR A 1 340 ? -3.644 8.650 -52.659 1.00 32.72 340 THR A N 1
ATOM 2684 C CA . THR A 1 340 ? -3.569 9.164 -51.291 1.00 32.72 340 THR A CA 1
ATOM 2685 C C . THR A 1 340 ? -3.738 10.685 -51.262 1.00 32.72 340 THR A C 1
ATOM 2687 O O . THR A 1 340 ? -2.818 11.431 -51.580 1.00 32.72 340 THR A O 1
ATOM 2690 N N . TYR A 1 341 ? -4.902 11.167 -50.822 1.00 38.75 341 TYR A N 1
ATOM 2691 C CA . TYR A 1 341 ? -4.965 12.454 -50.127 1.00 38.75 341 TYR A CA 1
ATOM 2692 C C . TYR A 1 341 ? -4.599 12.183 -48.665 1.00 38.75 341 TYR A C 1
ATOM 2694 O O . TYR A 1 341 ? -5.332 11.496 -47.953 1.00 38.75 341 TYR A O 1
ATOM 2702 N N . ALA A 1 342 ? -3.414 12.631 -48.254 1.00 41.78 342 ALA A N 1
ATOM 2703 C CA . ALA A 1 342 ? -2.809 12.256 -46.984 1.00 41.78 342 ALA A CA 1
ATOM 2704 C C . ALA A 1 342 ? -3.584 12.863 -45.795 1.00 41.78 342 ALA A C 1
ATOM 2706 O O . ALA A 1 342 ? -3.784 14.077 -45.702 1.00 41.78 342 ALA A O 1
ATOM 2707 N N . ALA A 1 343 ? -4.079 12.006 -44.897 1.00 46.06 343 ALA A N 1
ATOM 2708 C CA . ALA A 1 343 ? -4.813 12.428 -43.710 1.00 46.06 343 ALA A CA 1
ATOM 2709 C C . ALA A 1 343 ? -3.867 13.156 -42.745 1.00 46.06 343 ALA A C 1
ATOM 2711 O O . ALA A 1 343 ? -2.884 12.584 -42.276 1.00 46.06 343 ALA A O 1
ATOM 2712 N N . LYS A 1 344 ? -4.175 14.420 -42.438 1.00 48.03 344 LYS A N 1
ATOM 2713 C CA . LYS A 1 344 ? -3.391 15.227 -41.502 1.00 48.03 344 LYS A CA 1
ATOM 2714 C C . LYS A 1 344 ? -3.716 14.849 -40.054 1.00 48.03 344 LYS A C 1
ATOM 2716 O O . LYS A 1 344 ? -4.845 15.019 -39.603 1.00 48.03 344 LYS A O 1
ATOM 2721 N N . ASN A 1 345 ? -2.723 14.355 -39.321 1.00 49.69 345 ASN A N 1
ATOM 2722 C CA . ASN A 1 345 ? -2.796 13.957 -37.916 1.00 49.69 345 ASN A CA 1
ATOM 2723 C C . ASN A 1 345 ? -1.989 14.930 -37.035 1.00 49.69 345 ASN A C 1
ATOM 2725 O O . ASN A 1 345 ? -1.110 15.647 -37.505 1.00 49.69 345 ASN A O 1
ATOM 2729 N N . SER A 1 346 ? -2.268 14.978 -35.727 1.00 56.69 346 SER A N 1
ATOM 2730 C CA . SER A 1 346 ? -1.472 15.818 -34.815 1.00 56.69 346 SER A CA 1
ATOM 2731 C C . SER A 1 346 ? -0.219 15.085 -34.324 1.00 56.69 346 SER A C 1
ATOM 2733 O O . SER A 1 346 ? -0.296 14.053 -33.648 1.00 56.69 346 SER A O 1
ATOM 2735 N N . TYR A 1 347 ? 0.938 15.651 -34.654 1.00 66.88 347 TYR A N 1
ATOM 2736 C CA . TYR A 1 347 ? 2.269 15.120 -34.385 1.00 66.88 347 TYR A CA 1
ATOM 2737 C C . TYR A 1 347 ? 3.065 16.051 -33.472 1.00 66.88 347 TYR A C 1
ATOM 2739 O O . TYR A 1 347 ? 2.882 17.267 -33.474 1.00 66.88 347 TYR A O 1
ATOM 2747 N N . ILE A 1 348 ? 3.967 15.471 -32.684 1.00 69.06 348 ILE A N 1
ATOM 2748 C CA . ILE A 1 348 ? 4.982 16.190 -31.914 1.00 69.06 348 ILE A CA 1
ATOM 2749 C C . ILE A 1 348 ? 6.321 15.979 -32.614 1.00 69.06 348 ILE A C 1
ATOM 2751 O O . ILE A 1 348 ? 6.782 14.844 -32.710 1.00 69.06 348 ILE A O 1
ATOM 2755 N N . VAL A 1 349 ? 6.934 17.073 -33.067 1.00 84.25 349 VAL A N 1
ATOM 2756 C CA . VAL A 1 349 ? 8.282 17.127 -33.643 1.00 84.25 349 VAL A CA 1
ATOM 2757 C C . VAL A 1 349 ? 9.236 17.588 -32.545 1.00 84.25 349 VAL A C 1
ATOM 2759 O O . VAL A 1 349 ? 9.208 18.742 -32.112 1.00 84.25 349 VAL A O 1
ATOM 2762 N N . TYR A 1 350 ? 10.054 16.669 -32.040 1.00 77.50 350 TYR A N 1
ATOM 2763 C CA . TYR A 1 350 ? 10.973 16.926 -30.934 1.00 77.50 350 TYR A CA 1
ATOM 2764 C C . TYR A 1 350 ? 12.395 17.150 -31.452 1.00 77.50 350 TYR A C 1
ATOM 2766 O O . TYR A 1 350 ? 12.931 16.292 -32.142 1.00 77.50 350 TYR A O 1
ATOM 2774 N N . LEU A 1 351 ? 13.014 18.277 -31.088 1.00 77.44 351 LEU A N 1
ATOM 2775 C CA . LEU A 1 351 ? 14.345 18.713 -31.543 1.00 77.44 351 LEU A CA 1
ATOM 2776 C C . LEU A 1 351 ? 15.410 18.618 -30.432 1.00 77.44 351 LEU A C 1
ATOM 2778 O O . LEU A 1 351 ? 16.501 19.170 -30.552 1.00 77.44 351 LEU A O 1
ATOM 2782 N N . GLY A 1 352 ? 15.092 17.965 -29.309 1.00 57.03 352 GLY A N 1
ATOM 2783 C CA . GLY A 1 352 ? 16.007 17.819 -28.174 1.00 57.03 352 GLY A CA 1
ATOM 2784 C C . GLY A 1 352 ? 15.856 18.894 -27.090 1.00 57.03 352 GLY A C 1
ATOM 2785 O O . GLY A 1 352 ? 14.814 19.534 -26.935 1.00 57.03 352 GLY A O 1
ATOM 2786 N N . ALA A 1 353 ? 16.889 19.053 -26.262 1.00 50.31 353 ALA A N 1
ATOM 2787 C CA . ALA A 1 353 ? 16.934 20.049 -25.190 1.00 50.31 353 ALA A CA 1
ATOM 2788 C C . ALA A 1 353 ? 17.693 21.304 -25.647 1.00 50.31 353 ALA A C 1
ATOM 2790 O O . ALA A 1 353 ? 18.707 21.198 -26.335 1.00 50.31 353 ALA A O 1
ATOM 2791 N N . ARG A 1 354 ? 17.233 22.495 -25.243 1.00 64.12 354 ARG A N 1
ATOM 2792 C CA . ARG A 1 354 ? 17.954 23.750 -25.519 1.00 64.12 354 ARG A CA 1
ATOM 2793 C C . ARG A 1 354 ? 19.071 23.954 -24.477 1.00 64.12 354 ARG A C 1
ATOM 2795 O O . ARG A 1 354 ? 18.847 23.635 -23.307 1.00 64.12 354 ARG A O 1
ATOM 2802 N N . PRO A 1 355 ? 20.248 24.505 -24.839 1.00 54.84 355 PRO A N 1
ATOM 2803 C CA . PRO A 1 355 ? 21.235 24.942 -23.852 1.00 54.84 355 PRO A CA 1
ATOM 2804 C C . PRO A 1 355 ? 20.612 25.960 -22.887 1.00 54.84 355 PRO A C 1
ATOM 2806 O O . PRO A 1 355 ? 19.890 26.859 -23.322 1.00 54.84 355 PRO A O 1
ATOM 2809 N N . HIS A 1 356 ? 20.862 25.816 -21.584 1.00 50.59 356 HIS A N 1
ATOM 2810 C CA . HIS A 1 356 ? 20.265 26.678 -20.562 1.00 50.59 356 HIS A CA 1
ATOM 2811 C C . HIS A 1 356 ? 20.702 28.141 -20.737 1.00 50.59 356 HIS A C 1
ATOM 2813 O O . HIS A 1 356 ? 21.857 28.482 -20.493 1.00 50.59 356 HIS A O 1
ATOM 2819 N N . VAL A 1 357 ? 19.752 29.007 -21.095 1.00 53.66 357 VAL A N 1
ATOM 2820 C CA . VAL A 1 357 ? 19.882 30.469 -21.024 1.00 53.66 357 VAL A CA 1
ATOM 2821 C C . VAL A 1 357 ? 19.013 30.941 -19.858 1.00 53.66 357 VAL A C 1
ATOM 2823 O O . VAL A 1 357 ? 17.828 30.610 -19.798 1.00 53.66 357 VAL A O 1
ATOM 2826 N N . LEU A 1 358 ? 19.606 31.640 -18.889 1.00 49.22 358 LEU A N 1
ATOM 2827 C CA . LEU A 1 358 ? 18.882 32.199 -17.742 1.00 49.22 358 LEU A CA 1
ATOM 2828 C C . LEU A 1 358 ? 18.073 33.421 -18.205 1.00 49.22 358 LEU A C 1
ATOM 2830 O O . LEU A 1 358 ? 18.659 34.365 -18.719 1.00 49.22 358 LEU A O 1
ATOM 2834 N N . ASP A 1 359 ? 16.749 33.363 -18.030 1.00 56.91 359 ASP A N 1
ATOM 2835 C CA . ASP A 1 359 ? 15.754 34.382 -18.416 1.00 56.91 359 ASP A CA 1
ATOM 2836 C C . ASP A 1 359 ? 15.847 34.891 -19.873 1.00 56.91 359 ASP A C 1
ATOM 2838 O O . ASP A 1 359 ? 16.263 36.022 -20.123 1.00 56.91 359 ASP A O 1
ATOM 2842 N N . PRO A 1 360 ? 15.415 34.078 -20.861 1.00 60.44 360 PRO A N 1
ATOM 2843 C CA . PRO A 1 360 ? 15.388 34.490 -22.264 1.00 60.44 360 PRO A CA 1
ATOM 2844 C C . PRO A 1 360 ? 14.391 35.636 -22.498 1.00 60.44 360 PRO A C 1
ATOM 2846 O O . PRO A 1 360 ? 13.256 35.597 -22.010 1.00 60.44 360 PRO A O 1
ATOM 2849 N N . SER A 1 361 ? 14.808 36.634 -23.281 1.00 72.06 361 SER A N 1
ATOM 2850 C CA . SER A 1 361 ? 13.969 37.773 -23.676 1.00 72.06 361 SER A CA 1
ATOM 2851 C C . SER A 1 361 ? 12.833 37.344 -24.619 1.00 72.06 361 SER A C 1
ATOM 2853 O O . SER A 1 361 ? 12.867 36.251 -25.191 1.00 72.06 361 SER A O 1
ATOM 2855 N N . SER A 1 362 ? 11.817 38.191 -24.828 1.00 69.50 362 SER A N 1
ATOM 2856 C CA . SER A 1 362 ? 10.737 37.890 -25.788 1.00 69.50 362 SER A CA 1
ATOM 2857 C C . SER A 1 362 ? 11.280 37.683 -27.203 1.00 69.50 362 SER A C 1
ATOM 2859 O O . SER A 1 362 ? 10.925 36.701 -27.848 1.00 69.50 362 SER A O 1
ATOM 2861 N N . SER A 1 363 ? 12.248 38.503 -27.625 1.00 77.38 363 SER A N 1
ATOM 2862 C CA . SER A 1 363 ? 12.938 38.343 -28.909 1.00 77.38 363 SER A CA 1
ATOM 2863 C C . SER A 1 363 ? 13.666 37.002 -29.042 1.00 77.38 363 SER A C 1
ATOM 2865 O O . SER A 1 363 ? 13.721 36.446 -30.139 1.00 77.38 363 SER A O 1
ATOM 2867 N N . ASP A 1 364 ? 14.179 36.434 -27.944 1.00 72.88 364 ASP A N 1
ATOM 2868 C CA . ASP A 1 364 ? 14.840 35.122 -27.969 1.00 72.88 364 ASP A CA 1
ATOM 2869 C C . ASP A 1 364 ? 13.847 33.967 -28.131 1.00 72.88 364 ASP A C 1
ATOM 2871 O O . ASP A 1 364 ? 14.194 32.931 -28.698 1.00 72.88 364 ASP A O 1
ATOM 2875 N N . LEU A 1 365 ? 12.625 34.112 -27.615 1.00 76.06 365 LEU A N 1
ATOM 2876 C CA . LEU A 1 365 ? 11.559 33.117 -27.760 1.00 76.06 365 LEU A CA 1
ATOM 2877 C C . LEU A 1 365 ? 10.886 33.221 -29.134 1.00 76.06 365 LEU A C 1
ATOM 2879 O O . LEU A 1 365 ? 10.549 32.192 -29.724 1.00 76.06 365 LEU A O 1
ATOM 2883 N N . ASP A 1 366 ? 10.762 34.437 -29.662 1.00 81.88 366 ASP A N 1
ATOM 2884 C CA . ASP A 1 366 ? 10.246 34.701 -31.007 1.00 81.88 366 ASP A CA 1
ATOM 2885 C C . ASP A 1 366 ? 11.216 34.179 -32.068 1.00 81.88 366 ASP A C 1
ATOM 2887 O O . ASP A 1 366 ? 10.799 33.526 -33.020 1.00 81.88 366 ASP A O 1
ATOM 2891 N N . SER A 1 367 ? 12.525 34.357 -31.863 1.00 83.00 367 SER A N 1
ATOM 2892 C CA . SER A 1 367 ? 13.563 33.786 -32.728 1.00 83.00 367 SER A CA 1
ATOM 2893 C C . SER A 1 367 ? 13.482 32.253 -32.815 1.00 83.00 367 SER A C 1
ATOM 2895 O O . SER A 1 367 ? 13.564 31.692 -33.906 1.00 83.00 367 SER A O 1
ATOM 2897 N N . VAL A 1 368 ? 13.234 31.560 -31.695 1.00 79.31 368 VAL A N 1
ATOM 2898 C CA . VAL A 1 368 ? 13.071 30.089 -31.679 1.00 79.31 368 VAL A CA 1
ATOM 2899 C C . VAL A 1 368 ? 11.748 29.654 -32.293 1.00 79.31 368 VAL A C 1
ATOM 2901 O O . VAL A 1 368 ? 11.672 28.663 -33.008 1.00 79.31 368 VAL A O 1
ATOM 2904 N N . THR A 1 369 ? 10.684 30.409 -32.052 1.00 84.44 369 THR A N 1
ATOM 2905 C CA . THR A 1 369 ? 9.399 30.121 -32.688 1.00 84.44 369 THR A CA 1
ATOM 2906 C C . THR A 1 369 ? 9.508 30.281 -34.208 1.00 84.44 369 THR A C 1
ATOM 2908 O O . THR A 1 369 ? 9.055 29.417 -34.954 1.00 84.44 369 THR A O 1
ATOM 2911 N N . ASN A 1 370 ? 10.226 31.305 -34.671 1.00 88.94 370 ASN A N 1
ATOM 2912 C CA . ASN A 1 370 ? 10.526 31.502 -36.084 1.00 88.94 370 ASN A CA 1
ATOM 2913 C C . ASN A 1 370 ? 11.446 30.416 -36.652 1.00 88.94 370 ASN A C 1
ATOM 2915 O O . ASN A 1 370 ? 11.266 30.023 -37.802 1.00 88.94 370 ASN A O 1
ATOM 2919 N N . SER A 1 371 ? 12.393 29.880 -35.875 1.00 88.75 371 SER A N 1
ATOM 2920 C CA . SER A 1 371 ? 13.207 28.750 -36.337 1.00 88.75 371 SER A CA 1
ATOM 2921 C C . SER A 1 371 ? 12.388 27.464 -36.484 1.00 88.75 371 SER A C 1
ATOM 2923 O O . SER A 1 371 ? 12.645 26.703 -37.412 1.00 88.75 371 SER A O 1
ATOM 2925 N N . HIS A 1 372 ? 11.361 27.247 -35.657 1.00 90.62 372 HIS A N 1
ATOM 2926 C CA . HIS A 1 372 ? 10.408 26.147 -35.838 1.00 90.62 372 HIS A CA 1
ATOM 2927 C C . HIS A 1 372 ? 9.558 26.318 -37.095 1.00 90.62 372 HIS A C 1
ATOM 2929 O O . HIS A 1 372 ? 9.375 25.354 -37.838 1.00 90.62 372 HIS A O 1
ATOM 2935 N N . TYR A 1 373 ? 9.089 27.540 -37.366 1.00 92.19 373 TYR A N 1
ATOM 2936 C CA . TYR A 1 373 ? 8.366 27.835 -38.603 1.00 92.19 373 TYR A CA 1
ATOM 2937 C C . TYR A 1 373 ? 9.246 27.630 -39.827 1.00 92.19 373 TYR A C 1
ATOM 2939 O O . TYR A 1 373 ? 8.801 26.983 -40.764 1.00 92.19 373 TYR A O 1
ATOM 2947 N N . ASN A 1 374 ? 10.502 28.081 -39.785 1.00 90.62 374 ASN A N 1
ATOM 2948 C CA . ASN A 1 374 ? 11.468 27.832 -40.853 1.00 90.62 374 ASN A CA 1
ATOM 2949 C C . ASN A 1 374 ? 11.700 26.331 -41.059 1.00 90.62 374 ASN A C 1
ATOM 2951 O O . ASN A 1 374 ? 11.673 25.863 -42.191 1.00 90.62 374 ASN A O 1
ATOM 2955 N N . LEU A 1 375 ? 11.903 25.573 -39.977 1.00 89.38 375 LEU A N 1
ATOM 2956 C CA . LEU A 1 375 ? 12.190 24.141 -40.044 1.00 89.38 375 LEU A CA 1
ATOM 2957 C C . LEU A 1 375 ? 11.013 23.331 -40.588 1.00 89.38 375 LEU A C 1
ATOM 2959 O O . LEU A 1 375 ? 11.208 22.429 -41.388 1.00 89.38 375 LEU A O 1
ATOM 2963 N N . LEU A 1 376 ? 9.786 23.635 -40.169 1.00 89.94 376 LEU A N 1
ATOM 2964 C CA . LEU A 1 376 ? 8.623 22.974 -40.752 1.00 89.94 376 LEU A CA 1
ATOM 2965 C C . LEU A 1 376 ? 8.315 23.518 -42.156 1.00 89.94 376 LEU A C 1
ATOM 2967 O O . LEU A 1 376 ? 7.853 22.781 -43.023 1.00 89.94 376 LEU A O 1
ATOM 2971 N N . GLY A 1 377 ? 8.628 24.787 -42.409 1.00 88.75 377 GLY A N 1
ATOM 2972 C CA . GLY A 1 377 ? 8.468 25.450 -43.697 1.00 88.75 377 GLY A CA 1
ATOM 2973 C C . GLY A 1 377 ? 9.334 24.851 -44.804 1.00 88.75 377 GLY A C 1
ATOM 2974 O O . GLY A 1 377 ? 8.895 24.842 -45.951 1.00 88.75 377 GLY A O 1
ATOM 2975 N N . THR A 1 378 ? 10.505 24.275 -44.495 1.00 86.88 378 THR A N 1
ATOM 2976 C CA . THR A 1 378 ? 11.310 23.535 -45.490 1.00 86.88 378 THR A CA 1
ATOM 2977 C C . THR A 1 378 ? 10.624 22.258 -45.971 1.00 86.88 378 THR A C 1
ATOM 2979 O O . THR A 1 378 ? 10.857 21.842 -47.104 1.00 86.88 378 THR A O 1
ATOM 2982 N N . VAL A 1 379 ? 9.757 21.664 -45.146 1.00 85.69 379 VAL A N 1
ATOM 2983 C CA . VAL A 1 379 ? 8.995 20.451 -45.475 1.00 85.69 379 VAL A CA 1
ATOM 2984 C C . VAL A 1 379 ? 7.645 20.797 -46.103 1.00 85.69 379 VAL A C 1
ATOM 2986 O O . VAL A 1 379 ? 7.242 20.174 -47.080 1.00 85.69 379 VAL A O 1
ATOM 2989 N N . LEU A 1 380 ? 6.964 21.831 -45.597 1.00 84.25 380 LEU A N 1
ATOM 2990 C CA . LEU A 1 380 ? 5.648 22.261 -46.091 1.00 84.25 380 LEU A CA 1
ATOM 2991 C C . LEU A 1 380 ? 5.707 23.235 -47.282 1.00 84.25 380 LEU A C 1
ATOM 2993 O O . LEU A 1 380 ? 4.671 23.558 -47.868 1.00 84.25 380 LEU A O 1
ATOM 2997 N N . GLY A 1 381 ? 6.896 23.740 -47.619 1.00 82.31 381 GLY A N 1
ATOM 2998 C CA . GLY A 1 381 ? 7.149 24.672 -48.723 1.00 82.31 381 GLY A CA 1
ATOM 2999 C C . GLY A 1 381 ? 6.787 26.142 -48.454 1.00 82.31 381 GLY A C 1
ATOM 3000 O O . GLY A 1 381 ? 7.004 26.977 -49.329 1.00 82.31 381 GLY A O 1
ATOM 3001 N N . SER A 1 382 ? 6.239 26.483 -47.280 1.00 87.50 382 SER A N 1
ATOM 3002 C CA . SER A 1 382 ? 5.974 27.867 -46.846 1.00 87.50 382 SER A CA 1
ATOM 3003 C C . SER A 1 382 ? 5.959 27.986 -45.319 1.00 87.50 382 SER A C 1
ATOM 3005 O O . SER A 1 382 ? 5.414 27.131 -44.616 1.00 87.50 382 SER A O 1
ATOM 3007 N N . ASN A 1 383 ? 6.501 29.097 -44.813 1.00 84.25 383 ASN A N 1
ATOM 3008 C CA . ASN A 1 383 ? 6.467 29.437 -43.393 1.00 84.25 383 ASN A CA 1
ATOM 3009 C C . ASN A 1 383 ? 5.070 29.808 -42.891 1.00 84.25 383 ASN A C 1
ATOM 3011 O O . ASN A 1 383 ? 4.767 29.530 -41.735 1.00 84.25 383 ASN A O 1
ATOM 3015 N N . GLU A 1 384 ? 4.209 30.400 -43.722 1.00 85.44 384 GLU A N 1
ATOM 3016 C CA . GLU A 1 384 ? 2.830 30.707 -43.315 1.00 85.44 384 GLU A CA 1
ATOM 3017 C C . GLU A 1 384 ? 2.047 29.413 -43.071 1.00 85.44 384 GLU A C 1
ATOM 3019 O O . GLU A 1 384 ? 1.385 29.264 -42.047 1.00 85.44 384 GLU A O 1
ATOM 3024 N N . ARG A 1 385 ? 2.235 28.405 -43.932 1.00 80.44 385 ARG A N 1
ATOM 3025 C CA . ARG A 1 385 ? 1.644 27.071 -43.733 1.00 80.44 385 ARG A CA 1
ATOM 3026 C C . ARG A 1 385 ? 2.194 26.364 -42.496 1.00 80.44 385 ARG A C 1
ATOM 3028 O O . ARG A 1 385 ? 1.463 25.629 -41.837 1.00 80.44 385 ARG A O 1
ATOM 3035 N N . ALA A 1 386 ? 3.465 26.586 -42.165 1.00 84.50 386 ALA A N 1
ATOM 3036 C CA . ALA A 1 386 ? 4.053 26.077 -40.931 1.00 84.50 386 ALA A CA 1
ATOM 3037 C C . ALA A 1 386 ? 3.461 26.751 -39.682 1.00 84.50 386 ALA A C 1
ATOM 3039 O O . ALA A 1 386 ? 3.213 26.065 -38.692 1.00 84.50 386 ALA A O 1
ATOM 3040 N N . GLN A 1 387 ? 3.191 28.059 -39.730 1.00 85.44 387 GLN A N 1
ATOM 3041 C CA . GLN A 1 387 ? 2.528 28.792 -38.644 1.00 85.44 387 GLN A CA 1
ATOM 3042 C C . GLN A 1 387 ? 1.099 28.306 -38.403 1.00 85.44 387 GLN A C 1
ATOM 3044 O O . GLN A 1 387 ? 0.698 28.142 -37.257 1.00 85.44 387 GLN A O 1
ATOM 3049 N N . GLU A 1 388 ? 0.352 28.033 -39.472 1.00 77.94 388 GLU A N 1
ATOM 3050 C CA . GLU A 1 388 ? -1.015 27.507 -39.383 1.00 77.94 388 GLU A CA 1
ATOM 3051 C C . GLU A 1 388 ? -1.057 26.054 -38.888 1.00 77.94 388 GLU A C 1
ATOM 3053 O O . GLU A 1 388 ? -1.973 25.664 -38.164 1.00 77.94 388 GLU A O 1
ATOM 3058 N N . ALA A 1 389 ? -0.062 25.243 -39.259 1.00 77.31 389 ALA A N 1
ATOM 3059 C CA . ALA A 1 389 ? 0.022 23.848 -38.845 1.00 77.31 389 ALA A CA 1
ATOM 3060 C C . ALA A 1 389 ? 0.502 23.689 -37.394 1.00 77.31 389 ALA A C 1
ATOM 3062 O O . ALA A 1 389 ? 0.054 22.768 -36.707 1.00 77.31 389 ALA A O 1
ATOM 3063 N N . ILE A 1 390 ? 1.415 24.550 -36.926 1.00 80.25 390 ILE A N 1
ATOM 3064 C CA . ILE A 1 390 ? 1.990 24.495 -35.576 1.00 80.25 390 ILE A CA 1
ATOM 3065 C C . ILE A 1 390 ? 1.031 25.126 -34.572 1.00 80.25 390 ILE A C 1
ATOM 3067 O O . ILE A 1 390 ? 0.880 26.340 -34.493 1.00 80.25 390 ILE A O 1
ATOM 3071 N N . PHE A 1 391 ? 0.445 24.289 -33.722 1.00 68.44 391 PHE A N 1
ATOM 3072 C CA . PHE A 1 391 ? -0.463 24.739 -32.668 1.00 68.44 391 PHE A CA 1
ATOM 3073 C C . PHE A 1 391 ? 0.219 24.867 -31.298 1.00 68.44 391 PHE A C 1
ATOM 3075 O O . PHE A 1 391 ? -0.336 25.492 -30.396 1.00 68.44 391 PHE A O 1
ATOM 3082 N N . TYR A 1 392 ? 1.437 24.333 -31.129 1.00 58.41 392 TYR A N 1
ATOM 3083 C CA . TYR A 1 392 ? 2.303 24.653 -29.988 1.00 58.41 392 TYR A CA 1
ATOM 3084 C C . TYR A 1 392 ? 3.776 24.698 -30.383 1.00 58.41 392 TYR A C 1
ATOM 3086 O O . TYR A 1 392 ? 4.301 23.731 -30.919 1.00 58.41 392 TYR A O 1
ATOM 3094 N N . SER A 1 393 ? 4.466 25.775 -30.013 1.00 79.06 393 SER A N 1
ATOM 3095 C CA . SER A 1 393 ? 5.919 25.918 -30.136 1.00 79.06 393 SER A CA 1
ATOM 3096 C C . SER A 1 393 ? 6.560 25.892 -28.744 1.00 79.06 393 SER A C 1
ATOM 3098 O O . SER A 1 393 ? 6.245 26.722 -27.886 1.00 79.06 393 SER A O 1
ATOM 3100 N N . TYR A 1 394 ? 7.438 24.924 -28.481 1.00 74.19 394 TYR A N 1
ATOM 3101 C CA . TYR A 1 394 ? 8.122 24.762 -27.198 1.00 74.19 394 TYR A CA 1
ATOM 3102 C C . TYR A 1 394 ? 9.487 25.458 -27.259 1.00 74.19 394 TYR A C 1
ATOM 3104 O O . TYR A 1 394 ? 10.402 24.986 -27.919 1.00 74.19 394 TYR A O 1
ATOM 3112 N N . THR A 1 395 ? 9.628 26.606 -26.591 1.00 73.88 395 THR A N 1
ATOM 3113 C CA . THR A 1 395 ? 10.782 27.510 -26.808 1.00 73.88 395 THR A CA 1
ATOM 3114 C C . THR A 1 395 ? 11.704 27.709 -25.604 1.00 73.88 395 THR A C 1
ATOM 3116 O O . THR A 1 395 ? 12.751 28.354 -25.713 1.00 73.88 395 THR A O 1
ATOM 3119 N N . ARG A 1 396 ? 11.330 27.161 -24.438 1.00 63.09 396 ARG A N 1
ATOM 3120 C CA . ARG A 1 396 ? 11.999 27.434 -23.150 1.00 63.09 396 ARG A CA 1
ATOM 3121 C C . ARG A 1 396 ? 13.015 26.362 -22.743 1.00 63.09 396 ARG A C 1
ATOM 3123 O O . ARG A 1 396 ? 14.205 26.637 -22.734 1.00 63.09 396 ARG A O 1
ATOM 3130 N N . ASN A 1 397 ? 12.554 25.155 -22.408 1.00 56.03 397 ASN A N 1
ATOM 3131 C CA . ASN A 1 397 ? 13.412 24.067 -21.891 1.00 56.03 397 ASN A CA 1
ATOM 3132 C C . ASN A 1 397 ? 13.472 22.848 -22.822 1.00 56.03 397 ASN A C 1
ATOM 3134 O O . ASN A 1 397 ? 14.415 22.062 -22.796 1.00 56.03 397 ASN A O 1
ATOM 3138 N N . ILE A 1 398 ? 12.429 22.685 -23.625 1.00 54.94 398 ILE A N 1
ATOM 3139 C CA . ILE A 1 398 ? 12.243 21.623 -24.607 1.00 54.94 398 ILE A CA 1
ATOM 3140 C C . ILE A 1 398 ? 12.270 22.344 -25.943 1.00 54.94 398 ILE A C 1
ATOM 3142 O O . ILE A 1 398 ? 11.580 23.353 -26.053 1.00 54.94 398 ILE A O 1
ATOM 3146 N N . ASN A 1 399 ? 13.071 21.868 -26.893 1.00 78.25 399 ASN A N 1
ATOM 3147 C CA . ASN A 1 399 ? 13.111 22.403 -28.246 1.00 78.25 399 ASN A CA 1
ATOM 3148 C C . ASN A 1 399 ? 12.250 21.512 -29.149 1.00 78.25 399 ASN A C 1
ATOM 3150 O O . ASN A 1 399 ? 12.424 20.290 -29.161 1.00 78.25 399 ASN A O 1
ATOM 3154 N N . GLY A 1 400 ? 11.298 22.101 -29.861 1.00 79.75 400 GLY A N 1
ATOM 3155 C CA . GLY A 1 400 ? 10.362 21.378 -30.719 1.00 79.75 400 GLY A CA 1
ATOM 3156 C C . GLY A 1 400 ? 8.962 21.967 -30.699 1.00 79.75 400 GLY A C 1
ATOM 3157 O O . GLY A 1 400 ? 8.701 22.976 -30.047 1.00 79.75 400 GLY A O 1
ATOM 3158 N N . PHE A 1 401 ? 8.041 21.334 -31.411 1.00 88.12 401 PHE A N 1
ATOM 3159 C CA . PHE A 1 401 ? 6.695 21.860 -31.611 1.00 88.12 401 PHE A CA 1
ATOM 3160 C C . PHE A 1 401 ? 5.683 20.744 -31.873 1.00 88.12 401 PHE A C 1
ATOM 3162 O O . PHE A 1 401 ? 6.043 19.624 -32.232 1.00 88.12 401 PHE A O 1
ATOM 3169 N N . ALA A 1 402 ? 4.406 21.047 -31.667 1.00 73.62 402 ALA A N 1
ATOM 3170 C CA . ALA A 1 402 ? 3.297 20.189 -32.049 1.00 73.62 402 ALA A CA 1
ATOM 3171 C C . ALA A 1 402 ? 2.569 20.808 -33.241 1.00 73.62 402 ALA A C 1
ATOM 3173 O O . ALA A 1 402 ? 2.212 21.990 -33.204 1.00 73.62 402 ALA A O 1
ATOM 3174 N N . ALA A 1 403 ? 2.376 20.009 -34.287 1.00 83.00 403 ALA A N 1
ATOM 3175 C CA . ALA A 1 403 ? 1.807 20.447 -35.549 1.00 83.00 403 ALA A CA 1
ATOM 3176 C C . ALA A 1 403 ? 0.826 19.425 -36.120 1.00 83.00 403 ALA A C 1
ATOM 3178 O O . ALA A 1 403 ? 0.917 18.230 -35.830 1.00 83.00 403 ALA A O 1
ATOM 3179 N N . ILE A 1 404 ? -0.125 19.898 -36.918 1.00 77.50 404 ILE A N 1
ATOM 3180 C CA . ILE A 1 404 ? -1.003 19.032 -37.701 1.00 77.50 404 ILE A CA 1
ATOM 3181 C C . ILE A 1 404 ? -0.333 18.791 -39.056 1.00 77.50 404 ILE A C 1
ATOM 3183 O O . ILE A 1 404 ? -0.279 19.692 -39.889 1.00 77.50 404 ILE A O 1
ATOM 3187 N N . LEU A 1 405 ? 0.187 17.582 -39.244 1.00 77.62 405 LEU A N 1
ATOM 3188 C CA . LEU A 1 405 ? 0.961 17.159 -40.412 1.00 77.62 405 LEU A CA 1
ATOM 3189 C C . LEU A 1 405 ? 0.325 15.911 -40.997 1.00 77.62 405 LEU A C 1
ATOM 3191 O O . LEU A 1 405 ? -0.225 15.099 -40.252 1.00 77.62 405 LEU A O 1
ATOM 3195 N N . ASP A 1 406 ? 0.415 15.719 -42.302 1.00 82.50 406 ASP A N 1
ATOM 3196 C CA . ASP A 1 406 ? 0.201 14.378 -42.830 1.00 82.50 406 ASP A CA 1
ATOM 3197 C C . ASP A 1 406 ? 1.398 13.457 -42.540 1.00 82.50 406 ASP A C 1
ATOM 3199 O O . ASP A 1 406 ? 2.458 13.878 -42.069 1.00 82.50 406 ASP A O 1
ATOM 3203 N N . ASP A 1 407 ? 1.199 12.159 -42.744 1.00 69.31 407 ASP A N 1
ATOM 3204 C CA . ASP A 1 407 ? 2.187 11.147 -42.375 1.00 69.31 407 ASP A CA 1
ATOM 3205 C C . ASP A 1 407 ? 3.468 11.245 -43.230 1.00 69.31 407 ASP A C 1
ATOM 3207 O O . ASP A 1 407 ? 4.552 10.895 -42.761 1.00 69.31 407 ASP A O 1
ATOM 3211 N N . GLU A 1 408 ? 3.377 11.759 -44.461 1.00 77.50 408 GLU A N 1
ATOM 3212 C CA . GLU A 1 408 ? 4.527 11.957 -45.349 1.00 77.50 408 GLU A CA 1
ATOM 3213 C C . GLU A 1 408 ? 5.334 13.189 -44.923 1.00 77.50 408 GLU A C 1
ATOM 3215 O O . GLU A 1 408 ? 6.556 13.098 -44.800 1.00 77.50 408 GLU A O 1
ATOM 3220 N N . GLU A 1 409 ? 4.663 14.301 -44.609 1.00 86.44 409 GLU A N 1
ATOM 3221 C CA . GLU A 1 409 ? 5.222 15.513 -44.000 1.00 86.44 409 GLU A CA 1
ATOM 3222 C C . GLU A 1 409 ? 5.908 15.180 -42.654 1.00 86.44 409 GLU A C 1
ATOM 3224 O O . GLU A 1 409 ? 7.032 15.620 -42.397 1.00 86.44 409 GLU A O 1
ATOM 3229 N N . ALA A 1 410 ? 5.291 14.335 -41.817 1.00 76.19 410 ALA A N 1
ATOM 3230 C CA . ALA A 1 410 ? 5.851 13.880 -40.541 1.00 76.19 410 ALA A CA 1
ATOM 3231 C C . ALA A 1 410 ? 7.108 13.002 -40.715 1.00 76.19 410 ALA A C 1
ATOM 3233 O O . ALA A 1 410 ? 8.079 13.161 -39.974 1.00 76.19 410 ALA A O 1
ATOM 3234 N N . VAL A 1 411 ? 7.132 12.115 -41.716 1.00 81.19 411 VAL A N 1
ATOM 3235 C CA . VAL A 1 411 ? 8.313 11.293 -42.045 1.00 81.19 411 VAL A CA 1
ATOM 3236 C C . VAL A 1 411 ? 9.413 12.120 -42.713 1.00 81.19 411 VAL A C 1
ATOM 3238 O O . VAL A 1 411 ? 10.597 11.841 -42.530 1.00 81.19 411 VAL A O 1
ATOM 3241 N N . GLN A 1 412 ? 9.060 13.131 -43.508 1.00 85.88 412 GLN A N 1
ATOM 3242 C CA . GLN A 1 412 ? 10.034 14.030 -44.125 1.00 85.88 412 GLN A CA 1
ATOM 3243 C C . GLN A 1 412 ? 10.740 14.883 -43.077 1.00 85.88 412 GLN A C 1
ATOM 3245 O O . GLN A 1 412 ? 11.968 14.956 -43.096 1.00 85.88 412 GLN A O 1
ATOM 3250 N N . ILE A 1 413 ? 9.996 15.466 -42.135 1.00 85.69 413 ILE A N 1
ATOM 3251 C CA . ILE A 1 413 ? 10.610 16.264 -41.075 1.00 85.69 413 ILE A CA 1
ATOM 3252 C C . ILE A 1 413 ? 11.420 15.403 -40.099 1.00 85.69 413 ILE A C 1
ATOM 3254 O O . ILE A 1 413 ? 12.454 15.851 -39.622 1.00 85.69 413 ILE A O 1
ATOM 3258 N N . GLU A 1 414 ? 11.046 14.137 -39.876 1.00 77.44 414 GLU A N 1
ATOM 3259 C CA . GLU A 1 414 ? 11.838 13.187 -39.074 1.00 77.44 414 GLU A CA 1
ATOM 3260 C C . GLU A 1 414 ? 13.245 12.922 -39.645 1.00 77.44 414 GLU A C 1
ATOM 3262 O O . GLU A 1 414 ? 14.145 12.533 -38.904 1.00 77.44 414 GLU A O 1
ATOM 3267 N N . LYS A 1 415 ? 13.466 13.154 -40.948 1.00 84.19 415 LYS A N 1
ATOM 3268 C CA . LYS A 1 415 ? 14.775 12.966 -41.599 1.00 84.19 415 LYS A CA 1
ATOM 3269 C C . LYS A 1 415 ? 15.738 14.136 -41.397 1.00 84.19 415 LYS A C 1
ATOM 3271 O O . LYS A 1 415 ? 16.912 13.993 -41.745 1.00 84.19 415 LYS A O 1
ATOM 3276 N N . ASP A 1 416 ? 15.276 15.279 -40.887 1.00 86.06 416 ASP A N 1
ATOM 3277 C CA . ASP A 1 416 ? 16.168 16.401 -40.602 1.00 86.06 416 ASP A CA 1
ATOM 3278 C C . ASP A 1 416 ? 17.128 16.018 -39.460 1.00 86.06 416 ASP A C 1
ATOM 3280 O O . ASP A 1 416 ? 16.679 15.557 -38.410 1.00 86.06 416 ASP A O 1
ATOM 3284 N N . PRO A 1 417 ? 18.450 16.207 -39.616 1.00 77.12 417 PRO A N 1
ATOM 3285 C CA . PRO A 1 417 ? 19.429 15.784 -38.614 1.00 77.12 417 PRO A CA 1
ATOM 3286 C C . PRO A 1 417 ? 19.292 16.505 -37.262 1.00 77.12 417 PRO A C 1
ATOM 3288 O O . PRO A 1 417 ? 19.878 16.055 -36.277 1.00 77.12 417 PRO A O 1
ATOM 3291 N N . ASN A 1 418 ? 18.535 17.607 -37.194 1.00 74.88 418 ASN A N 1
ATOM 3292 C CA . ASN A 1 418 ? 18.231 18.332 -35.960 1.00 74.88 418 ASN A CA 1
ATOM 3293 C C . ASN A 1 418 ? 16.910 17.883 -35.305 1.00 74.88 418 ASN A C 1
ATOM 3295 O O . ASN A 1 418 ? 16.585 18.347 -34.209 1.00 74.88 418 ASN A O 1
ATOM 3299 N N . VAL A 1 419 ? 16.151 16.988 -35.947 1.00 78.06 419 VAL A N 1
ATOM 3300 C CA . VAL A 1 419 ? 14.919 16.391 -35.421 1.00 78.06 419 VAL A CA 1
ATOM 3301 C C . VAL A 1 419 ? 15.255 15.065 -34.746 1.00 78.06 419 VAL A C 1
ATOM 3303 O O . VAL A 1 419 ? 15.785 14.136 -35.342 1.00 78.06 419 VAL A O 1
ATOM 3306 N N . VAL A 1 420 ? 14.954 14.980 -33.452 1.00 65.94 420 VAL A N 1
ATOM 3307 C CA . VAL A 1 420 ? 15.253 13.817 -32.608 1.00 65.94 420 VAL A CA 1
ATOM 3308 C C . VAL A 1 420 ? 14.200 12.724 -32.775 1.00 65.94 420 VAL A C 1
ATOM 3310 O O . VAL A 1 420 ? 14.535 11.542 -32.753 1.00 65.94 420 VAL A O 1
ATOM 3313 N N . SER A 1 421 ? 12.923 13.099 -32.883 1.00 56.75 421 SER A N 1
ATOM 3314 C CA . SER A 1 421 ? 11.824 12.148 -33.103 1.00 56.75 421 SER A CA 1
ATOM 3315 C C . SER A 1 421 ? 10.527 12.856 -33.479 1.00 56.75 421 SER A C 1
ATOM 3317 O O . SER A 1 421 ? 10.237 13.917 -32.914 1.00 56.75 421 SER A O 1
ATOM 3319 N N . VAL A 1 422 ? 9.705 12.221 -34.318 1.00 76.44 422 VAL A N 1
ATOM 3320 C CA . VAL A 1 422 ? 8.349 12.681 -34.660 1.00 76.44 422 VAL A CA 1
ATOM 3321 C C . VAL A 1 422 ? 7.332 11.613 -34.260 1.00 76.44 422 VAL A C 1
ATOM 3323 O O . VAL A 1 422 ? 7.478 10.449 -34.617 1.00 76.44 422 VAL A O 1
ATOM 3326 N N . PHE A 1 423 ? 6.312 11.957 -33.466 1.00 60.50 423 PHE A N 1
ATOM 3327 C CA . PHE A 1 423 ? 5.343 10.957 -32.989 1.00 60.50 423 PHE A CA 1
ATOM 3328 C C . PHE A 1 423 ? 3.927 11.509 -32.765 1.00 60.50 423 PHE A C 1
ATOM 3330 O O . PHE A 1 423 ? 3.768 12.685 -32.437 1.00 60.50 423 PHE A O 1
ATOM 3337 N N . PRO A 1 424 ? 2.875 10.676 -32.902 1.00 48.00 424 PRO A N 1
ATOM 3338 C CA . PRO A 1 424 ? 1.488 11.133 -32.824 1.00 48.00 424 PRO A CA 1
ATOM 3339 C C . PRO A 1 424 ? 1.026 11.427 -31.386 1.00 48.00 424 PRO A C 1
ATOM 3341 O O . PRO A 1 424 ? 1.344 10.698 -30.438 1.00 48.00 424 PRO A O 1
ATOM 3344 N N . ASN A 1 425 ? 0.199 12.460 -31.233 1.00 40.28 425 ASN A N 1
ATOM 3345 C CA . ASN A 1 425 ? -0.430 12.882 -29.975 1.00 40.28 425 ASN A CA 1
ATOM 3346 C C . ASN A 1 425 ? -1.596 11.936 -29.555 1.00 40.28 425 ASN A C 1
ATOM 3348 O O . ASN A 1 425 ? -2.399 11.545 -30.398 1.00 40.28 425 ASN A O 1
ATOM 3352 N N . ARG A 1 426 ? -1.707 11.512 -28.271 1.00 36.53 426 ARG A N 1
ATOM 3353 C CA . ARG A 1 426 ? -2.659 10.453 -27.793 1.00 36.53 426 ARG A CA 1
ATOM 3354 C C . ARG A 1 426 ? -3.197 10.644 -26.347 1.00 36.53 426 ARG A C 1
ATOM 3356 O O . ARG A 1 426 ? -2.415 10.972 -25.455 1.00 36.53 426 ARG A O 1
ATOM 3363 N N . GLY A 1 427 ? -4.467 10.280 -26.064 1.00 28.11 427 GLY A N 1
ATOM 3364 C CA . GLY A 1 427 ? -5.126 10.281 -24.718 1.00 28.11 427 GLY A CA 1
ATOM 3365 C C . GLY A 1 427 ? -5.093 8.943 -23.916 1.00 28.11 427 GLY A C 1
ATOM 3366 O O . GLY A 1 427 ? -4.794 7.905 -24.504 1.00 28.11 427 GLY A O 1
ATOM 3367 N N . ARG A 1 428 ? -5.328 8.924 -22.570 1.00 28.08 428 ARG A N 1
ATOM 3368 C CA . ARG A 1 428 ? -5.078 7.759 -21.638 1.00 28.08 428 ARG A CA 1
ATOM 3369 C C . ARG A 1 428 ? -6.033 7.637 -20.392 1.00 28.08 428 ARG A C 1
ATOM 3371 O O . ARG A 1 428 ? -6.522 8.662 -19.938 1.00 28.08 428 ARG A O 1
ATOM 3378 N N . LYS A 1 429 ? -6.222 6.423 -19.791 1.00 23.31 429 LYS A N 1
ATOM 3379 C CA . LYS A 1 429 ? -7.072 6.063 -18.586 1.00 23.31 429 LYS A CA 1
ATOM 3380 C C . LYS A 1 429 ? -6.307 5.913 -17.223 1.00 23.31 429 LYS A C 1
ATOM 3382 O O . LYS A 1 429 ? -5.078 5.830 -17.229 1.00 23.31 429 LYS A O 1
ATOM 3387 N N . LEU A 1 430 ? -7.021 5.836 -16.070 1.00 24.31 430 LEU A N 1
ATOM 3388 C CA . LEU A 1 430 ? -6.520 5.762 -14.660 1.00 24.31 430 LEU A CA 1
ATOM 3389 C C . LEU A 1 430 ? -6.804 4.380 -13.959 1.00 24.31 430 LEU A C 1
ATOM 3391 O O . LEU A 1 430 ? -7.968 4.039 -13.821 1.00 24.31 430 LEU A O 1
ATOM 3395 N N . HIS A 1 431 ? -5.824 3.621 -13.416 1.00 25.80 431 HIS A N 1
ATOM 3396 C CA . HIS A 1 431 ? -6.015 2.353 -12.608 1.00 25.80 431 HIS A CA 1
ATOM 3397 C C . HIS A 1 431 ? -4.952 2.203 -11.546 1.00 25.80 431 HIS A C 1
ATOM 3399 O O . HIS A 1 431 ? -3.876 2.501 -12.000 1.00 25.80 431 HIS A O 1
ATOM 3405 N N . THR A 1 432 ? -5.092 1.698 -10.299 1.00 40.47 432 THR A N 1
ATOM 3406 C CA . THR A 1 432 ? -3.911 1.605 -9.389 1.00 40.47 432 THR A CA 1
ATOM 3407 C C . THR A 1 432 ? -2.972 0.420 -9.593 1.00 40.47 432 THR A C 1
ATOM 3409 O O . THR A 1 432 ? -3.366 -0.543 -10.228 1.00 40.47 432 THR A O 1
ATOM 3412 N N . THR A 1 433 ? -1.709 0.465 -9.129 1.00 68.00 433 THR A N 1
ATOM 3413 C CA . THR A 1 433 ? -0.740 -0.564 -9.574 1.00 68.00 433 THR A CA 1
ATOM 3414 C C . THR A 1 433 ? -0.991 -1.982 -9.039 1.00 68.00 433 THR A C 1
ATOM 3416 O O . THR A 1 433 ? -0.701 -2.901 -9.798 1.00 68.00 433 THR A O 1
ATOM 3419 N N . ARG A 1 434 ? -1.457 -2.192 -7.781 1.00 88.25 434 ARG A N 1
ATOM 3420 C CA . ARG A 1 434 ? -2.059 -3.464 -7.268 1.00 88.25 434 ARG A CA 1
ATOM 3421 C C . ARG A 1 434 ? -2.434 -3.474 -5.770 1.00 88.25 434 ARG A C 1
ATOM 3423 O O . ARG A 1 434 ? -3.435 -4.081 -5.413 1.00 88.25 434 ARG A O 1
ATOM 3430 N N . SER A 1 435 ? -1.625 -2.905 -4.867 1.00 92.00 435 SER A N 1
ATOM 3431 C CA . SER A 1 435 ? -1.688 -3.258 -3.425 1.00 92.00 435 SER A CA 1
ATOM 3432 C C . SER A 1 435 ? -3.032 -2.955 -2.743 1.00 92.00 435 SER A C 1
ATOM 3434 O O . SER A 1 435 ? -3.497 -3.744 -1.921 1.00 92.00 435 SER A O 1
ATOM 3436 N N . TRP A 1 436 ? -3.689 -1.853 -3.107 1.00 93.31 436 TRP A N 1
ATOM 3437 C CA . TRP A 1 436 ? -5.007 -1.479 -2.576 1.00 93.31 436 TRP A CA 1
ATOM 3438 C C . TRP A 1 436 ? -6.152 -2.332 -3.134 1.00 93.31 436 TRP A C 1
ATOM 3440 O O . TRP A 1 436 ? -7.080 -2.669 -2.399 1.00 93.31 436 TRP A O 1
ATOM 3450 N N . ASP A 1 437 ? -6.049 -2.737 -4.399 1.00 89.19 437 ASP A N 1
ATOM 3451 C CA . ASP A 1 437 ? -6.945 -3.706 -5.040 1.00 89.19 437 ASP A CA 1
ATOM 3452 C C . ASP A 1 437 ? -6.808 -5.089 -4.375 1.00 89.19 437 ASP A C 1
ATOM 3454 O O . ASP A 1 437 ? -7.794 -5.688 -3.956 1.00 89.19 437 ASP A O 1
ATOM 3458 N N . PHE A 1 438 ? -5.577 -5.532 -4.091 1.00 92.75 438 PHE A N 1
ATOM 3459 C CA . PHE A 1 438 ? -5.315 -6.750 -3.308 1.00 92.75 438 PHE A CA 1
ATOM 3460 C C . PHE A 1 438 ? -5.918 -6.718 -1.888 1.00 92.75 438 PHE A C 1
ATOM 3462 O O . PHE A 1 438 ? -6.306 -7.753 -1.340 1.00 92.75 438 PHE A O 1
ATOM 3469 N N . LEU A 1 439 ? -6.031 -5.532 -1.282 1.00 93.94 439 LEU A N 1
ATOM 3470 C CA . LEU A 1 439 ? -6.707 -5.331 0.006 1.00 93.94 439 LEU A CA 1
ATOM 3471 C C . LEU A 1 439 ? -8.243 -5.306 -0.101 1.00 93.94 439 LEU A C 1
ATOM 3473 O O . LEU A 1 439 ? -8.922 -5.163 0.920 1.00 93.94 439 LEU A O 1
ATOM 3477 N N . GLY A 1 440 ? -8.797 -5.457 -1.307 1.00 89.69 440 GLY A N 1
ATOM 3478 C CA . GLY A 1 440 ? -10.233 -5.442 -1.577 1.00 89.69 440 GLY A CA 1
ATOM 3479 C C . GLY A 1 440 ? -10.865 -4.057 -1.442 1.00 89.69 440 GLY A C 1
ATOM 3480 O O . GLY A 1 440 ? -12.079 -3.952 -1.258 1.00 89.69 440 GLY A O 1
ATOM 3481 N N . LEU A 1 441 ? -10.063 -2.987 -1.480 1.00 88.38 441 LEU A N 1
ATOM 3482 C CA . LEU A 1 441 ? -10.590 -1.619 -1.530 1.00 88.38 441 LEU A CA 1
ATOM 3483 C C . LEU A 1 441 ? -11.173 -1.284 -2.900 1.00 88.38 441 LEU A C 1
ATOM 3485 O O . LEU A 1 441 ? -12.004 -0.378 -3.017 1.00 88.38 441 LEU A O 1
ATOM 3489 N N . GLU A 1 442 ? -10.726 -2.016 -3.911 1.00 81.75 442 GLU A N 1
ATOM 3490 C CA . GLU A 1 442 ? -11.089 -1.871 -5.308 1.00 81.75 442 GLU A CA 1
ATOM 3491 C C . GLU A 1 442 ? -11.372 -3.252 -5.891 1.00 81.75 442 GLU A C 1
ATOM 3493 O O . GLU A 1 442 ? -11.074 -4.271 -5.267 1.00 81.75 442 GLU A O 1
ATOM 3498 N N . GLU A 1 443 ? -11.979 -3.265 -7.066 1.00 67.38 443 GLU A N 1
ATOM 3499 C CA . GLU A 1 443 ? -12.054 -4.431 -7.931 1.00 67.38 443 GLU A CA 1
ATOM 3500 C C . GLU A 1 443 ? -11.752 -3.962 -9.348 1.00 67.38 443 GLU A C 1
ATOM 3502 O O . GLU A 1 443 ? -12.407 -3.052 -9.852 1.00 67.38 443 GLU A O 1
ATOM 3507 N N . ASN A 1 444 ? -10.715 -4.528 -9.969 1.00 63.50 444 ASN A N 1
ATOM 3508 C CA . ASN A 1 444 ? -10.255 -4.137 -11.308 1.00 63.50 444 ASN A CA 1
ATOM 3509 C C . ASN A 1 444 ? -9.946 -2.629 -11.435 1.00 63.50 444 ASN A C 1
ATOM 3511 O O . ASN A 1 444 ? -10.114 -2.030 -12.493 1.00 63.50 444 ASN A O 1
ATOM 3515 N N . GLY A 1 445 ? -9.484 -2.006 -10.345 1.00 61.16 445 GLY A N 1
ATOM 3516 C CA . GLY A 1 445 ? -9.178 -0.573 -10.292 1.00 61.16 445 GLY A CA 1
ATOM 3517 C C . GLY A 1 445 ? -10.382 0.337 -10.024 1.00 61.16 445 GLY A C 1
ATOM 3518 O O . GLY A 1 445 ? -10.191 1.548 -9.902 1.00 61.16 445 GLY A O 1
ATOM 3519 N N . GLU A 1 446 ? -11.588 -0.216 -9.865 1.00 69.81 446 GLU A N 1
ATOM 3520 C CA . GLU A 1 446 ? -12.787 0.535 -9.502 1.00 69.81 446 GLU A CA 1
ATOM 3521 C C . GLU A 1 446 ? -13.107 0.419 -8.012 1.00 69.81 446 GLU A C 1
ATOM 3523 O O . GLU A 1 446 ? -13.144 -0.660 -7.417 1.00 69.81 446 GLU A O 1
ATOM 3528 N N . THR A 1 447 ? -13.388 1.553 -7.374 1.00 81.19 447 THR A N 1
ATOM 3529 C CA . THR A 1 447 ? -13.789 1.565 -5.968 1.00 81.19 447 THR A CA 1
ATOM 3530 C C . THR A 1 447 ? -15.272 1.199 -5.835 1.00 81.19 447 THR A C 1
ATOM 3532 O O . THR A 1 447 ? -16.152 1.986 -6.200 1.00 81.19 447 THR A O 1
ATOM 3535 N N . ARG A 1 448 ? -15.578 0.038 -5.246 1.00 80.69 448 ARG A N 1
ATOM 3536 C CA . ARG A 1 448 ? -16.962 -0.397 -4.965 1.00 80.69 448 ARG A CA 1
ATOM 3537 C C . ARG A 1 448 ? -17.690 0.579 -4.014 1.00 80.69 448 ARG A C 1
ATOM 3539 O O . ARG A 1 448 ? -17.041 1.125 -3.120 1.00 80.69 448 ARG A O 1
ATOM 3546 N N . PRO A 1 449 ? -19.024 0.769 -4.108 1.00 80.12 449 PRO A N 1
ATOM 3547 C CA . PRO A 1 449 ? -19.776 1.654 -3.202 1.00 80.12 449 PRO A CA 1
ATOM 3548 C C . PRO A 1 449 ? -19.605 1.323 -1.710 1.00 80.12 449 PRO A C 1
ATOM 3550 O O . PRO A 1 449 ? -19.515 2.218 -0.875 1.00 80.12 449 PRO A O 1
ATOM 3553 N N . GLY A 1 450 ? -19.501 0.033 -1.375 1.00 85.25 450 GLY A N 1
ATOM 3554 C CA . GLY A 1 450 ? -19.281 -0.437 -0.005 1.00 85.25 450 GLY A CA 1
ATOM 3555 C C . GLY A 1 450 ? -17.847 -0.279 0.516 1.00 85.25 450 GLY A C 1
ATOM 3556 O O . GLY A 1 450 ? -17.623 -0.531 1.698 1.00 85.25 450 GLY A O 1
ATOM 3557 N N . SER A 1 451 ? -16.894 0.120 -0.332 1.00 94.00 451 SER A N 1
ATOM 3558 C CA . SER A 1 451 ? -15.486 0.282 0.042 1.00 94.00 451 SER A CA 1
ATOM 3559 C C . SER A 1 451 ? -15.296 1.443 1.013 1.00 94.00 451 SER A C 1
ATOM 3561 O O . SER A 1 451 ? -15.857 2.530 0.823 1.00 94.00 451 SER A O 1
ATOM 3563 N N . ILE A 1 452 ? -14.432 1.250 2.012 1.00 96.25 452 ILE A N 1
ATOM 3564 C CA . ILE A 1 452 ? -14.054 2.306 2.956 1.00 96.25 452 ILE A CA 1
ATOM 3565 C C . ILE A 1 452 ? -13.470 3.532 2.234 1.00 96.25 452 ILE A C 1
ATOM 3567 O O . ILE A 1 452 ? -13.682 4.647 2.696 1.00 96.25 452 ILE A O 1
ATOM 3571 N N . LEU A 1 453 ? -12.833 3.374 1.063 1.00 93.81 453 LEU A N 1
ATOM 3572 C CA . LEU A 1 453 ? -12.350 4.508 0.265 1.00 93.81 453 LEU A CA 1
ATOM 3573 C C . LEU A 1 453 ? -13.481 5.488 -0.076 1.00 93.81 453 LEU A C 1
ATOM 3575 O O . LEU A 1 453 ? -13.337 6.684 0.155 1.00 93.81 453 LEU A O 1
ATOM 3579 N N . LYS A 1 454 ? -14.627 5.004 -0.572 1.00 92.06 454 LYS A N 1
ATOM 3580 C CA . LYS A 1 454 ? -15.780 5.865 -0.878 1.00 92.06 454 LYS A CA 1
ATOM 3581 C C . LYS A 1 454 ? -16.461 6.356 0.400 1.00 92.06 454 LYS A C 1
ATOM 3583 O O . LYS A 1 454 ? -16.686 7.558 0.535 1.00 92.06 454 LYS A O 1
ATOM 3588 N N . LYS A 1 455 ? -16.716 5.464 1.367 1.00 95.88 455 LYS A N 1
ATOM 3589 C CA . LYS A 1 455 ? -17.403 5.824 2.624 1.00 95.88 455 LYS A CA 1
ATOM 3590 C C . LYS A 1 455 ? -16.656 6.879 3.442 1.00 95.88 455 LYS A C 1
ATOM 3592 O O . LYS A 1 455 ? -17.274 7.779 3.998 1.00 95.88 455 LYS A O 1
ATOM 3597 N N . ALA A 1 456 ? -15.331 6.802 3.472 1.00 96.38 456 ALA A N 1
ATOM 3598 C CA . ALA A 1 456 ? -14.465 7.754 4.154 1.00 96.38 456 ALA A CA 1
ATOM 3599 C C . ALA A 1 456 ? -14.000 8.901 3.239 1.00 96.38 456 ALA A C 1
ATOM 3601 O O . ALA A 1 456 ? -13.007 9.559 3.543 1.00 96.38 456 ALA A O 1
ATOM 3602 N N . ARG A 1 457 ? -14.662 9.144 2.096 1.00 95.44 457 ARG A N 1
ATOM 3603 C CA . ARG A 1 457 ? -14.330 10.236 1.156 1.00 95.44 457 ARG A CA 1
ATOM 3604 C C . ARG A 1 457 ? -12.835 10.284 0.794 1.00 95.44 457 ARG A C 1
ATOM 3606 O O . ARG A 1 457 ? -12.242 11.356 0.698 1.00 95.44 457 ARG A O 1
ATOM 3613 N N . PHE A 1 458 ? -12.219 9.119 0.620 1.00 95.19 458 PHE A N 1
ATOM 3614 C CA . PHE A 1 458 ? -10.802 8.922 0.310 1.00 95.19 458 PHE A CA 1
ATOM 3615 C C . PHE A 1 458 ? -9.838 9.550 1.339 1.00 95.19 458 PHE A C 1
ATOM 3617 O O . PHE A 1 458 ? -8.707 9.890 0.992 1.00 95.19 458 PHE A O 1
ATOM 3624 N N . GLY A 1 459 ? -10.272 9.719 2.592 1.00 96.56 459 GLY A N 1
ATOM 3625 C CA . GLY A 1 459 ? -9.465 10.296 3.672 1.00 96.56 459 GLY A CA 1
ATOM 3626 C C . GLY A 1 459 ? -9.483 11.827 3.713 1.00 96.56 459 GLY A C 1
ATOM 3627 O O . GLY A 1 459 ? -8.561 12.442 4.248 1.00 96.56 459 GLY A O 1
ATOM 3628 N N . ALA A 1 460 ? -10.472 12.461 3.073 1.00 95.19 460 ALA A N 1
ATOM 3629 C CA . ALA A 1 460 ? -10.522 13.910 2.909 1.00 95.19 460 ALA A CA 1
ATOM 3630 C C . ALA A 1 460 ? -10.359 14.666 4.240 1.00 95.19 460 ALA A C 1
ATOM 3632 O O . ALA A 1 460 ? -11.118 14.460 5.185 1.00 95.19 460 ALA A O 1
ATOM 3633 N N . ASN A 1 461 ? -9.406 15.605 4.260 1.00 91.38 461 ASN A N 1
ATOM 3634 C CA . ASN A 1 461 ? -9.075 16.494 5.385 1.00 91.38 461 ASN A CA 1
ATOM 3635 C C . ASN A 1 461 ? -8.481 15.832 6.640 1.00 91.38 461 ASN A C 1
ATOM 3637 O O . ASN A 1 461 ? -8.147 16.557 7.579 1.00 91.38 461 ASN A O 1
ATOM 3641 N N . THR A 1 462 ? -8.263 14.516 6.646 1.00 97.94 462 THR A N 1
ATOM 3642 C CA . THR A 1 462 ? -7.338 13.897 7.603 1.00 97.94 462 THR A CA 1
ATOM 3643 C C . THR A 1 462 ? -5.901 14.282 7.252 1.00 97.94 462 THR A C 1
ATOM 3645 O O . THR A 1 462 ? -5.552 14.368 6.073 1.00 97.94 462 THR A O 1
ATOM 3648 N N . ILE A 1 463 ? -5.076 14.548 8.263 1.00 98.75 463 ILE A N 1
ATOM 3649 C CA . ILE A 1 463 ? -3.677 14.957 8.114 1.00 98.75 463 ILE A CA 1
ATOM 3650 C C . ILE A 1 463 ? -2.773 13.797 8.534 1.00 98.75 463 ILE A C 1
ATOM 3652 O O . ILE A 1 463 ? -2.746 13.419 9.706 1.00 98.75 463 ILE A O 1
ATOM 3656 N N . ILE A 1 464 ? -2.033 13.243 7.575 1.00 98.81 464 ILE A N 1
ATOM 3657 C CA . ILE A 1 464 ? -1.074 12.156 7.795 1.00 98.81 464 ILE A CA 1
ATOM 3658 C C . ILE A 1 464 ? 0.342 12.739 7.778 1.00 98.81 464 ILE A C 1
ATOM 3660 O O . ILE A 1 464 ? 0.787 13.261 6.756 1.00 98.81 464 ILE A O 1
ATOM 3664 N N . GLY A 1 465 ? 1.047 12.645 8.902 1.00 98.62 465 GLY A N 1
ATOM 3665 C CA . GLY A 1 465 ? 2.465 12.979 9.005 1.00 98.62 465 GLY A CA 1
ATOM 3666 C C . GLY A 1 465 ? 3.355 11.742 8.855 1.00 98.62 465 GLY A C 1
ATOM 3667 O O . GLY A 1 465 ? 2.975 10.676 9.341 1.00 98.62 465 GLY A O 1
ATOM 3668 N N . ASN A 1 466 ? 4.536 11.859 8.240 1.00 98.38 466 ASN A N 1
ATOM 3669 C CA . ASN A 1 466 ? 5.592 10.845 8.372 1.00 98.38 466 ASN A CA 1
ATOM 3670 C C . ASN A 1 466 ? 6.869 11.407 9.006 1.00 98.38 466 ASN A C 1
ATOM 3672 O O . ASN A 1 466 ? 7.239 12.551 8.752 1.00 98.38 466 ASN A O 1
ATOM 3676 N N . LEU A 1 467 ? 7.528 10.587 9.827 1.00 97.19 467 LEU A N 1
ATOM 3677 C CA . LEU A 1 467 ? 8.884 10.833 10.324 1.00 97.19 467 LEU A CA 1
ATOM 3678 C C . LEU A 1 467 ? 9.834 9.947 9.516 1.00 97.19 467 LEU A C 1
ATOM 3680 O O . LEU A 1 467 ? 9.756 8.725 9.631 1.00 97.19 467 LEU A O 1
ATOM 3684 N N . ASP A 1 468 ? 10.647 10.551 8.647 1.00 96.06 468 ASP A N 1
ATOM 3685 C CA . ASP A 1 468 ? 11.386 9.813 7.609 1.00 96.06 468 ASP A CA 1
ATOM 3686 C C . ASP A 1 468 ? 12.592 10.615 7.049 1.00 96.06 468 ASP A C 1
ATOM 3688 O O . ASP A 1 468 ? 13.085 11.543 7.695 1.00 96.06 468 ASP A O 1
ATOM 3692 N N . THR A 1 469 ? 13.073 10.294 5.843 1.00 94.31 469 THR A N 1
ATOM 3693 C CA . THR A 1 469 ? 14.181 10.963 5.125 1.00 94.31 469 THR A CA 1
ATOM 3694 C C . THR A 1 469 ? 13.773 12.241 4.373 1.00 94.31 469 THR A C 1
ATOM 3696 O O . THR A 1 469 ? 14.611 12.917 3.768 1.00 94.31 469 THR A O 1
ATOM 3699 N N . GLY A 1 470 ? 12.498 12.637 4.465 1.00 94.94 470 GLY A N 1
ATOM 3700 C CA . GLY A 1 470 ? 11.940 13.871 3.904 1.00 94.94 470 GLY A CA 1
ATOM 3701 C C . GLY A 1 470 ? 10.845 13.622 2.872 1.00 94.94 470 GLY A C 1
ATOM 3702 O O . GLY A 1 470 ? 10.179 12.589 2.892 1.00 94.94 470 GLY A O 1
ATOM 3703 N N . VAL A 1 471 ? 10.647 14.579 1.961 1.00 96.31 471 VAL A N 1
ATOM 3704 C CA . VAL A 1 471 ? 9.717 14.432 0.829 1.00 96.31 471 VAL A CA 1
ATOM 3705 C C . VAL A 1 471 ? 10.271 15.013 -0.472 1.00 96.31 471 VAL A C 1
ATOM 3707 O O . VAL A 1 471 ? 10.964 16.029 -0.462 1.00 96.31 471 VAL A O 1
ATOM 3710 N N . TRP A 1 472 ? 9.942 14.395 -1.607 1.00 96.00 472 TRP A N 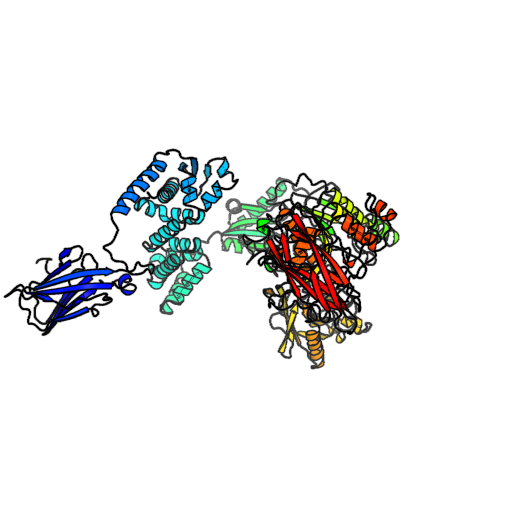1
ATOM 3711 C CA . TRP A 1 472 ? 10.164 14.944 -2.943 1.00 96.00 472 TRP A CA 1
ATOM 3712 C C . TRP A 1 472 ? 8.905 15.662 -3.454 1.00 96.00 472 TRP A C 1
ATOM 3714 O O . TRP A 1 472 ? 8.016 15.014 -4.019 1.00 96.00 472 TRP A O 1
ATOM 3724 N N . PRO A 1 473 ? 8.778 16.985 -3.240 1.00 94.81 473 PRO A N 1
ATOM 3725 C CA . PRO A 1 473 ? 7.516 17.705 -3.410 1.00 94.81 473 PRO A CA 1
ATOM 3726 C C . PRO A 1 473 ? 7.010 17.740 -4.859 1.00 94.81 473 PRO A C 1
ATOM 3728 O O . PRO A 1 473 ? 5.806 17.826 -5.071 1.00 94.81 473 PRO A O 1
ATOM 3731 N N . GLU A 1 474 ? 7.891 17.631 -5.859 1.00 94.12 474 GLU A N 1
ATOM 3732 C CA . GLU A 1 474 ? 7.515 17.637 -7.282 1.00 94.12 474 GLU A CA 1
ATOM 3733 C C . GLU A 1 474 ? 6.874 16.327 -7.749 1.00 94.12 474 GLU A C 1
ATOM 3735 O O . GLU A 1 474 ? 6.409 16.238 -8.889 1.00 94.12 474 GLU A O 1
ATOM 3740 N N . SER A 1 475 ? 6.856 15.286 -6.913 1.00 96.00 475 SER A N 1
ATOM 3741 C CA . SER A 1 475 ? 6.170 14.054 -7.280 1.00 96.00 475 SER A CA 1
ATOM 3742 C C . SER A 1 475 ? 4.689 14.328 -7.525 1.00 96.00 475 SER A C 1
ATOM 3744 O O . SER A 1 475 ? 4.004 14.951 -6.714 1.00 96.00 475 SER A O 1
ATOM 3746 N N . LYS A 1 476 ? 4.152 13.775 -8.618 1.00 95.69 476 LYS A N 1
ATOM 3747 C CA . LYS A 1 476 ? 2.718 13.855 -8.933 1.00 95.69 476 LYS A CA 1
ATOM 3748 C C . LYS A 1 476 ? 1.841 13.273 -7.819 1.00 95.69 476 LYS A C 1
ATOM 3750 O O . LYS A 1 476 ? 0.695 13.689 -7.675 1.00 95.69 476 LYS A O 1
ATOM 3755 N N . SER A 1 477 ? 2.378 12.375 -6.987 1.00 97.31 477 SER A N 1
ATOM 3756 C CA . SER A 1 477 ? 1.678 11.836 -5.812 1.00 97.31 477 SER A CA 1
ATOM 3757 C C . SER A 1 477 ? 1.400 12.905 -4.752 1.00 97.31 477 SER A C 1
ATOM 3759 O O . SER A 1 477 ? 0.559 12.704 -3.881 1.00 97.31 477 SER A O 1
ATOM 3761 N N . PHE A 1 478 ? 2.070 14.052 -4.821 1.00 97.56 478 PHE A N 1
ATOM 3762 C CA . PHE A 1 478 ? 1.845 15.199 -3.948 1.00 97.56 478 PHE A CA 1
ATOM 3763 C C . PHE A 1 478 ? 1.220 16.386 -4.695 1.00 97.56 478 PHE A C 1
ATOM 3765 O O . PHE A 1 478 ? 1.220 17.503 -4.182 1.00 97.56 478 PHE A O 1
ATOM 3772 N N . SER A 1 479 ? 0.645 16.147 -5.882 1.00 95.44 479 SER A N 1
ATOM 3773 C CA . SER A 1 479 ? -0.189 17.127 -6.585 1.00 95.44 479 SER A CA 1
ATOM 3774 C C . SER A 1 479 ? -1.427 17.466 -5.761 1.00 95.44 479 SER A C 1
ATOM 3776 O O . SER A 1 479 ? -2.064 16.580 -5.179 1.00 95.44 479 SER A O 1
ATOM 3778 N N . ASP A 1 480 ? -1.788 18.745 -5.743 1.00 94.50 480 ASP A N 1
ATOM 3779 C CA . ASP A 1 480 ? -2.959 19.260 -5.045 1.00 94.50 480 ASP A CA 1
ATOM 3780 C C . ASP A 1 480 ? -4.186 19.470 -5.945 1.00 94.50 480 ASP A C 1
ATOM 3782 O O . ASP A 1 480 ? -5.174 20.094 -5.546 1.00 94.50 480 ASP A O 1
ATOM 3786 N N . GLU A 1 481 ? -4.138 18.905 -7.147 1.00 89.00 481 GLU A N 1
ATOM 3787 C CA . GLU A 1 481 ? -5.259 18.858 -8.073 1.00 89.00 481 GLU A CA 1
ATOM 3788 C C . GLU A 1 481 ? -6.490 18.200 -7.422 1.00 89.00 481 GLU A C 1
ATOM 3790 O O . GLU A 1 481 ? -6.403 17.149 -6.779 1.00 89.00 481 GLU A O 1
ATOM 3795 N N . GLY A 1 482 ? -7.650 18.851 -7.558 1.00 85.44 482 GLY A N 1
ATOM 3796 C CA . GLY A 1 482 ? -8.915 18.385 -6.982 1.00 85.44 482 GLY A CA 1
ATOM 3797 C C . GLY A 1 482 ? -9.027 18.506 -5.454 1.00 85.44 482 GLY A C 1
ATOM 3798 O O . GLY A 1 482 ? -9.948 17.930 -4.869 1.00 85.44 482 GLY A O 1
ATOM 3799 N N . MET A 1 483 ? -8.117 19.229 -4.789 1.00 92.31 483 MET A N 1
ATOM 3800 C CA . MET A 1 483 ? -8.103 19.372 -3.327 1.00 92.31 483 MET A CA 1
ATOM 3801 C C . MET A 1 483 ? -8.693 20.714 -2.869 1.00 92.31 483 MET A C 1
ATOM 3803 O O . MET A 1 483 ? -8.338 21.777 -3.372 1.00 92.31 483 MET A O 1
ATOM 3807 N N . GLY A 1 484 ? -9.567 20.688 -1.859 1.00 92.19 484 GLY A N 1
ATOM 3808 C CA . GLY A 1 484 ? -10.117 21.899 -1.233 1.00 92.19 484 GLY A CA 1
ATOM 3809 C C . GLY A 1 484 ? -9.088 22.680 -0.392 1.00 92.19 484 GLY A C 1
ATOM 3810 O O . GLY A 1 484 ? -7.923 22.274 -0.314 1.00 92.19 484 GLY A O 1
ATOM 3811 N N . PRO A 1 485 ? -9.492 23.765 0.292 1.00 95.12 485 PRO A N 1
ATOM 3812 C CA . PRO A 1 485 ? -8.605 24.541 1.166 1.00 95.12 485 PRO A CA 1
ATOM 3813 C C . PRO A 1 485 ? -7.990 23.684 2.283 1.00 95.12 485 PRO A C 1
ATOM 3815 O O . PRO A 1 485 ? -8.549 22.654 2.664 1.00 95.12 485 PRO A O 1
ATOM 3818 N N . ILE A 1 486 ? -6.821 24.089 2.787 1.00 96.31 486 ILE A N 1
ATOM 3819 C CA . ILE A 1 486 ? -6.134 23.403 3.893 1.00 96.31 486 ILE A CA 1
ATOM 3820 C C . ILE A 1 486 ? -7.019 23.476 5.155 1.00 96.31 486 ILE A C 1
ATOM 3822 O O . ILE A 1 486 ? -7.578 24.539 5.427 1.00 96.31 486 ILE A O 1
ATOM 3826 N N . PRO A 1 487 ? -7.171 22.382 5.932 1.00 95.81 487 PRO A N 1
ATOM 3827 C CA . PRO A 1 487 ? -7.967 22.398 7.157 1.00 95.81 487 PRO A CA 1
ATOM 3828 C C . PRO A 1 487 ? -7.505 23.482 8.137 1.00 95.81 487 PRO A C 1
ATOM 3830 O O . PRO A 1 487 ? -6.323 23.567 8.462 1.00 95.81 487 PRO A O 1
ATOM 3833 N N . SER A 1 488 ? -8.447 24.252 8.684 1.00 95.94 488 SER A N 1
ATOM 3834 C CA . SER A 1 488 ? -8.168 25.379 9.590 1.00 95.94 488 SER A CA 1
ATOM 3835 C C . SER A 1 488 ? -7.527 24.985 10.922 1.00 95.94 488 SER A C 1
ATOM 3837 O O . SER A 1 488 ? -7.099 25.868 11.660 1.00 95.94 488 SER A O 1
ATOM 3839 N N . LYS A 1 489 ? -7.448 23.688 11.249 1.00 95.25 489 LYS A N 1
ATOM 3840 C CA . LYS A 1 489 ? -6.715 23.161 12.414 1.00 95.25 489 LYS A CA 1
ATOM 3841 C C . LYS A 1 489 ? -5.201 23.071 12.197 1.00 95.25 489 LYS A C 1
ATOM 3843 O O . LYS A 1 489 ? -4.470 22.983 13.172 1.00 95.25 489 LYS A O 1
ATOM 3848 N N . TRP A 1 490 ? -4.739 23.083 10.945 1.00 97.81 490 TRP A N 1
ATOM 3849 C CA .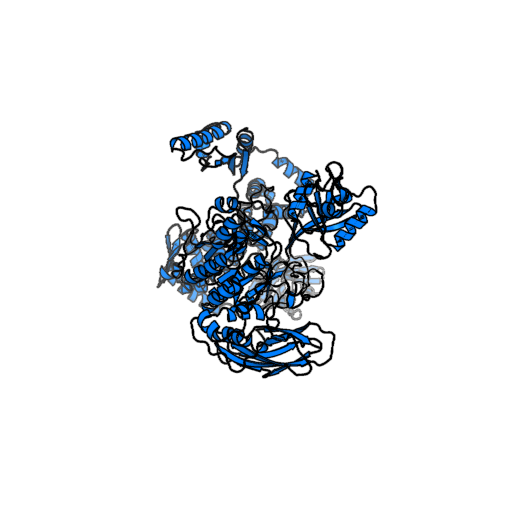 TRP A 1 490 ? -3.326 22.924 10.610 1.00 97.81 490 TRP A CA 1
ATOM 3850 C C . TRP A 1 490 ? -2.502 24.132 11.067 1.00 97.81 490 TRP A C 1
ATOM 3852 O O . TRP A 1 490 ? -2.883 25.278 10.813 1.00 97.81 490 TRP A O 1
ATOM 3862 N N . ARG A 1 491 ? -1.380 23.887 11.748 1.00 96.69 491 ARG A N 1
ATOM 3863 C CA . ARG A 1 491 ? -0.468 24.931 12.259 1.00 96.69 491 ARG A CA 1
ATOM 3864 C C . ARG A 1 491 ? 0.971 24.789 11.759 1.00 96.69 491 ARG A C 1
ATOM 3866 O O . ARG A 1 491 ? 1.802 25.632 12.082 1.00 96.69 491 ARG A O 1
ATOM 3873 N N . GLY A 1 492 ? 1.261 23.752 10.976 1.00 94.69 492 GLY A N 1
ATOM 3874 C CA . GLY A 1 492 ? 2.614 23.479 10.509 1.00 94.69 492 GLY A CA 1
ATOM 3875 C C . GLY A 1 492 ? 3.104 24.407 9.401 1.00 94.69 492 GLY A C 1
ATOM 3876 O O . GLY A 1 492 ? 2.350 25.155 8.777 1.00 94.69 492 GLY A O 1
ATOM 3877 N N . ILE A 1 493 ? 4.411 24.326 9.157 1.00 93.62 493 ILE A N 1
ATOM 3878 C CA . ILE A 1 493 ? 5.159 25.194 8.240 1.00 93.62 493 ILE A CA 1
ATOM 3879 C C . ILE A 1 493 ? 5.834 24.393 7.118 1.00 93.62 493 ILE A C 1
ATOM 3881 O O . ILE A 1 493 ? 5.859 23.159 7.132 1.00 93.62 493 ILE A O 1
ATOM 3885 N N . CYS A 1 494 ? 6.419 25.103 6.150 1.00 93.50 494 CYS A N 1
ATOM 3886 C CA . CYS A 1 494 ? 7.091 24.507 4.999 1.00 93.50 494 CYS A CA 1
ATOM 3887 C C . CYS A 1 494 ? 8.547 24.979 4.851 1.00 93.50 494 CYS A C 1
ATOM 3889 O O . CYS A 1 494 ? 8.805 26.143 4.555 1.00 93.50 494 CYS A O 1
ATOM 3891 N N . GLN A 1 495 ? 9.494 24.052 4.994 1.00 92.12 495 GLN A N 1
ATOM 3892 C CA . GLN A 1 495 ? 10.948 24.244 5.029 1.00 92.12 495 GLN A CA 1
ATOM 3893 C C . GLN A 1 495 ? 11.647 23.451 3.901 1.00 92.12 495 GLN A C 1
ATOM 3895 O O . GLN A 1 495 ? 12.571 22.670 4.136 1.00 92.12 495 GLN A O 1
ATOM 3900 N N . LEU A 1 496 ? 11.181 23.615 2.658 1.00 84.31 496 LEU A N 1
ATOM 3901 C CA . LEU A 1 496 ? 11.744 22.941 1.471 1.00 84.31 496 LEU A CA 1
ATOM 3902 C C . LEU A 1 496 ? 12.889 23.717 0.797 1.00 84.31 496 LEU A C 1
ATOM 3904 O O . LEU A 1 496 ? 13.711 23.116 0.112 1.00 84.31 496 LEU A O 1
ATOM 3908 N N . THR A 1 497 ? 12.949 25.039 0.970 1.00 70.19 497 THR A N 1
ATOM 3909 C CA . THR A 1 497 ? 13.962 25.923 0.369 1.00 70.19 497 THR A CA 1
ATOM 3910 C C . THR A 1 497 ? 14.413 26.979 1.380 1.00 70.19 497 THR A C 1
ATOM 3912 O O . THR A 1 497 ? 13.665 27.307 2.301 1.00 70.19 497 THR A O 1
ATOM 3915 N N . LYS A 1 498 ? 15.618 27.544 1.195 1.00 59.06 498 LYS A N 1
ATOM 3916 C CA . LYS A 1 498 ? 16.181 28.596 2.070 1.00 59.06 498 LYS A CA 1
ATOM 3917 C C . LYS A 1 498 ? 15.313 29.864 2.171 1.00 59.06 498 LYS A C 1
ATOM 3919 O O . LYS A 1 498 ? 15.397 30.544 3.185 1.00 59.06 498 LYS A O 1
ATOM 3924 N N . ASN A 1 499 ? 14.467 30.146 1.172 1.00 57.41 499 ASN A N 1
ATOM 3925 C CA . ASN A 1 499 ? 13.648 31.366 1.110 1.00 57.41 499 ASN A CA 1
ATOM 3926 C C . ASN A 1 499 ? 12.159 31.151 1.482 1.00 57.41 499 ASN A C 1
ATOM 3928 O O . ASN A 1 499 ? 11.438 32.136 1.582 1.00 57.41 499 ASN A O 1
ATOM 3932 N N . GLY A 1 500 ? 11.701 29.901 1.697 1.00 51.97 500 GLY A N 1
ATOM 3933 C CA . GLY A 1 500 ? 10.282 29.519 1.887 1.00 51.97 500 GLY A CA 1
ATOM 3934 C C . GLY A 1 500 ? 9.409 29.783 0.641 1.00 51.97 500 GLY A C 1
ATOM 3935 O O . GLY A 1 500 ? 9.514 30.823 0.015 1.00 51.97 500 GLY A O 1
ATOM 3936 N N . SER A 1 501 ? 8.518 28.934 0.125 1.00 58.94 501 SER A N 1
ATOM 3937 C CA . SER A 1 501 ? 8.080 27.539 0.309 1.00 58.94 501 SER A CA 1
ATOM 3938 C C . SER A 1 501 ? 7.680 27.001 -1.092 1.00 58.94 501 SER A C 1
ATOM 3940 O O . SER A 1 501 ? 7.654 27.789 -2.034 1.00 58.94 501 SER A O 1
ATOM 3942 N N . ARG A 1 502 ? 7.306 25.717 -1.255 1.00 69.38 502 ARG A N 1
ATOM 3943 C CA . ARG A 1 502 ? 6.252 25.288 -2.221 1.00 69.38 502 ARG A CA 1
ATOM 3944 C C . ARG A 1 502 ? 5.457 24.086 -1.686 1.00 69.38 502 ARG A C 1
ATOM 3946 O O . ARG A 1 502 ? 5.215 23.113 -2.392 1.00 69.38 502 ARG A O 1
ATOM 3953 N N . CYS A 1 503 ? 5.066 24.149 -0.412 1.00 92.50 503 CYS A N 1
ATOM 3954 C CA . CYS A 1 503 ? 3.961 23.311 0.053 1.00 92.50 503 CYS A CA 1
ATOM 3955 C C . CYS A 1 503 ? 2.687 23.755 -0.672 1.00 92.50 503 CYS A C 1
ATOM 3957 O O . CYS A 1 503 ? 2.562 24.910 -1.081 1.00 92.50 503 CYS A O 1
ATOM 3959 N N . ASN A 1 504 ? 1.761 22.832 -0.866 1.00 95.25 504 ASN A N 1
ATOM 3960 C CA . ASN A 1 504 ? 0.529 23.053 -1.612 1.00 95.25 504 ASN A CA 1
ATOM 3961 C C . ASN A 1 504 ? -0.656 22.529 -0.791 1.00 95.25 504 ASN A C 1
ATOM 3963 O O . ASN A 1 504 ? -0.522 22.236 0.398 1.00 95.25 504 ASN A O 1
ATOM 3967 N N . ARG A 1 505 ? -1.844 22.396 -1.391 1.00 96.62 505 ARG A N 1
ATOM 3968 C CA . ARG A 1 505 ? -2.998 21.885 -0.636 1.00 96.62 505 ARG A CA 1
ATOM 3969 C C . ARG A 1 505 ? -2.881 20.385 -0.322 1.00 96.62 505 ARG A C 1
ATOM 3971 O O . ARG A 1 505 ? -3.647 19.902 0.507 1.00 96.62 505 ARG A O 1
ATOM 3978 N N . LYS A 1 506 ? -1.954 19.641 -0.932 1.00 97.44 506 LYS A N 1
ATOM 3979 C CA . LYS A 1 506 ? -1.696 18.216 -0.681 1.00 97.44 506 LYS A CA 1
ATOM 3980 C C . LYS A 1 506 ? -0.590 17.989 0.333 1.00 97.44 506 LYS A C 1
ATOM 3982 O O . LYS A 1 506 ? -0.880 17.467 1.408 1.00 97.44 506 LYS A O 1
ATOM 3987 N N . LEU A 1 507 ? 0.632 18.380 -0.003 1.00 97.62 507 LEU A N 1
ATOM 3988 C CA . LEU A 1 507 ? 1.755 18.468 0.916 1.00 97.62 507 LEU A CA 1
ATOM 3989 C C . LEU A 1 507 ? 1.658 19.805 1.645 1.00 97.62 507 LEU A C 1
ATOM 3991 O O . LEU A 1 507 ? 2.156 20.814 1.155 1.00 97.62 507 LEU A O 1
ATOM 3995 N N . ILE A 1 508 ? 0.971 19.809 2.785 1.00 97.62 508 ILE A N 1
ATOM 3996 C CA . ILE A 1 508 ? 0.652 21.030 3.542 1.00 97.62 508 ILE A CA 1
ATOM 3997 C C . ILE A 1 508 ? 1.770 21.438 4.510 1.00 97.62 508 ILE A C 1
ATOM 3999 O O . ILE A 1 508 ? 1.788 22.568 4.995 1.00 97.62 508 ILE A O 1
ATOM 4003 N N . GLY A 1 509 ? 2.699 20.520 4.786 1.00 97.19 509 GLY A N 1
ATOM 4004 C CA . GLY A 1 509 ? 3.814 20.708 5.705 1.00 97.19 509 GLY A CA 1
ATOM 4005 C C . GLY A 1 509 ? 5.048 19.939 5.275 1.00 97.19 509 GLY A C 1
ATOM 4006 O O . GLY A 1 509 ? 4.952 18.812 4.796 1.00 97.19 509 GLY A O 1
ATOM 4007 N N . ALA A 1 510 ? 6.214 20.533 5.482 1.00 97.00 510 ALA A N 1
ATOM 4008 C CA . ALA A 1 510 ? 7.490 19.864 5.277 1.00 97.00 510 ALA A CA 1
ATOM 4009 C C . ALA A 1 510 ? 8.510 20.493 6.223 1.00 97.00 510 ALA A C 1
ATOM 4011 O O . ALA A 1 510 ? 8.826 21.670 6.087 1.00 97.00 510 ALA A O 1
ATOM 4012 N N . ARG A 1 511 ? 8.999 19.744 7.204 1.00 94.88 511 ARG A N 1
ATOM 4013 C CA . ARG A 1 511 ? 9.925 20.211 8.241 1.00 94.88 511 ARG A CA 1
ATOM 4014 C C . ARG A 1 511 ? 11.117 19.273 8.319 1.00 94.88 511 ARG A C 1
ATOM 4016 O O . ARG A 1 511 ? 11.033 18.130 7.879 1.00 94.88 511 ARG A O 1
ATOM 4023 N N . TYR A 1 512 ? 12.221 19.755 8.868 1.00 93.88 512 TYR A N 1
ATOM 4024 C CA . TYR A 1 512 ? 13.414 18.943 9.078 1.00 93.88 512 TYR A CA 1
ATOM 4025 C C . TYR A 1 512 ? 13.996 19.177 10.471 1.00 93.88 512 TYR A C 1
ATOM 4027 O O . TYR A 1 512 ? 13.874 20.266 11.036 1.00 93.88 512 TYR A O 1
ATOM 4035 N N . PHE A 1 513 ? 14.663 18.155 10.994 1.00 89.06 513 PHE A N 1
ATOM 4036 C CA . PHE A 1 513 ? 15.313 18.144 12.297 1.00 89.06 513 PHE A CA 1
ATOM 4037 C C . PHE A 1 513 ? 16.655 17.444 12.119 1.00 89.06 513 PHE A C 1
ATOM 4039 O O . PHE A 1 513 ? 16.707 16.296 11.690 1.00 89.06 513 PHE A O 1
ATOM 4046 N N . SER A 1 514 ? 17.741 18.180 12.338 1.00 86.75 514 SER A N 1
ATOM 4047 C CA . SER A 1 514 ? 19.109 17.717 12.075 1.00 86.75 514 SER A CA 1
ATOM 4048 C C . SER A 1 514 ? 20.076 18.076 13.195 1.00 86.75 514 SER A C 1
ATOM 4050 O O . SER A 1 514 ? 21.285 17.998 13.006 1.00 86.75 514 SER A O 1
ATOM 4052 N N . LYS A 1 515 ? 19.582 18.594 14.323 1.00 83.19 515 LYS A N 1
ATOM 4053 C CA . LYS A 1 515 ? 20.454 19.107 15.385 1.00 83.19 515 LYS A CA 1
ATOM 4054 C C . LYS A 1 515 ? 21.161 17.955 16.093 1.00 83.19 515 LYS A C 1
ATOM 4056 O O . LYS A 1 515 ? 22.352 18.079 16.366 1.00 83.19 515 LYS A O 1
ATOM 4061 N N . GLY A 1 516 ? 20.451 16.852 16.343 1.00 76.94 516 GLY A N 1
ATOM 4062 C CA . GLY A 1 516 ? 21.028 15.632 16.910 1.00 76.94 516 GLY A CA 1
ATOM 4063 C C . GLY A 1 516 ? 22.062 15.021 15.970 1.00 76.94 516 GLY A C 1
ATOM 4064 O O . GLY A 1 516 ? 23.206 14.798 16.365 1.00 76.94 516 GLY A O 1
ATOM 4065 N N . TYR A 1 517 ? 21.689 14.872 14.700 1.00 80.06 517 TYR A N 1
ATOM 4066 C CA . TYR A 1 517 ? 22.588 14.402 13.655 1.00 80.06 517 TYR A CA 1
ATOM 4067 C C . TYR A 1 517 ? 23.857 15.266 13.537 1.00 80.06 517 TYR A C 1
ATOM 4069 O O . TYR A 1 517 ? 24.967 14.742 13.541 1.00 80.06 517 TYR A O 1
ATOM 4077 N N . LEU A 1 518 ? 23.728 16.598 13.443 1.00 81.88 518 LEU A N 1
ATOM 4078 C CA . LEU A 1 518 ? 24.873 17.502 13.264 1.00 81.88 518 LEU A CA 1
ATOM 4079 C C . LEU A 1 518 ? 25.806 17.494 14.478 1.00 81.88 518 LEU A C 1
ATOM 4081 O O . LEU A 1 518 ? 27.022 17.569 14.301 1.00 81.88 518 LEU A O 1
ATOM 4085 N N . ALA A 1 519 ? 25.255 17.377 15.690 1.00 77.19 519 ALA A N 1
ATOM 4086 C CA . ALA A 1 519 ? 26.048 17.207 16.900 1.00 77.19 519 ALA A CA 1
ATOM 4087 C C . ALA A 1 519 ? 26.920 15.945 16.810 1.00 77.19 519 ALA A C 1
ATOM 4089 O O . ALA A 1 519 ? 28.137 16.049 16.951 1.00 77.19 519 ALA A O 1
ATOM 4090 N N . TYR A 1 520 ? 26.331 14.792 16.477 1.00 74.69 520 TYR A N 1
ATOM 4091 C CA . TYR A 1 520 ? 27.076 13.542 16.293 1.00 74.69 520 TYR A CA 1
ATOM 4092 C C . TYR A 1 520 ? 28.098 13.633 15.149 1.00 74.69 520 TYR A C 1
ATOM 4094 O O . TYR A 1 520 ? 29.281 13.338 15.331 1.00 74.69 520 TYR A O 1
ATOM 4102 N N . ALA A 1 521 ? 27.674 14.121 13.981 1.00 76.44 521 ALA A N 1
ATOM 4103 C CA . ALA A 1 521 ? 28.528 14.272 12.810 1.00 76.44 521 ALA A CA 1
ATOM 4104 C C . ALA A 1 521 ? 29.741 15.166 13.101 1.00 76.44 521 ALA A C 1
ATOM 4106 O O . ALA A 1 521 ? 30.852 14.838 12.699 1.00 76.44 521 ALA A O 1
ATOM 4107 N N . SER A 1 522 ? 29.564 16.265 13.842 1.00 78.31 522 SER A N 1
ATOM 4108 C CA . SER A 1 522 ? 30.668 17.161 14.207 1.00 78.31 522 SER A CA 1
ATOM 4109 C C . SER A 1 522 ? 31.739 16.500 15.082 1.00 78.31 522 SER A C 1
ATOM 4111 O O . SER A 1 522 ? 32.904 16.887 14.991 1.00 78.31 522 SER A O 1
ATOM 4113 N N . MET A 1 523 ? 31.367 15.490 15.879 1.00 74.75 523 MET A N 1
ATOM 4114 C CA . MET A 1 523 ? 32.288 14.750 16.746 1.00 74.75 523 MET A CA 1
ATOM 4115 C C . MET A 1 523 ? 33.077 13.689 15.974 1.00 74.75 523 MET A C 1
ATOM 4117 O O . MET A 1 523 ? 34.255 13.481 16.245 1.00 74.75 523 MET A O 1
ATOM 4121 N N . VAL A 1 524 ? 32.428 13.018 15.019 1.00 74.88 524 VAL A N 1
ATOM 4122 C CA . VAL A 1 524 ? 32.983 11.837 14.339 1.00 74.88 524 VAL A CA 1
ATOM 4123 C C . VAL A 1 524 ? 33.602 12.176 12.979 1.00 74.88 524 VAL A C 1
ATOM 4125 O O . VAL A 1 524 ? 34.635 11.625 12.609 1.00 74.88 524 VAL A O 1
ATOM 4128 N N . ASN A 1 525 ? 32.988 13.084 12.217 1.00 69.88 525 ASN A N 1
ATOM 4129 C CA . ASN A 1 525 ? 33.432 13.486 10.883 1.00 69.88 525 ASN A CA 1
ATOM 4130 C C . ASN A 1 525 ? 32.995 14.932 10.573 1.00 69.88 525 ASN A C 1
ATOM 4132 O O . ASN A 1 525 ? 31.966 15.190 9.940 1.00 69.88 525 ASN A O 1
ATOM 4136 N N . SER A 1 526 ? 33.816 15.895 11.000 1.00 66.19 526 SER A N 1
ATOM 4137 C CA . SER A 1 526 ? 33.531 17.333 10.879 1.00 66.19 526 SER A CA 1
ATOM 4138 C C . SER A 1 526 ? 33.340 17.822 9.435 1.00 66.19 526 SER A C 1
ATOM 4140 O O . SER A 1 526 ? 32.671 18.833 9.212 1.00 66.19 526 SER A O 1
ATOM 4142 N N . THR A 1 527 ? 33.872 17.104 8.443 1.00 73.44 527 THR A N 1
ATOM 4143 C CA . THR A 1 527 ? 33.687 17.408 7.016 1.00 73.44 527 THR A CA 1
ATOM 4144 C C . THR A 1 527 ? 32.290 17.011 6.538 1.00 73.44 527 THR A C 1
ATOM 4146 O O . THR A 1 527 ? 31.647 17.793 5.838 1.00 73.44 527 THR A O 1
ATOM 4149 N N . ALA A 1 528 ? 31.777 15.853 6.974 1.00 65.25 528 ALA A N 1
ATOM 4150 C CA . ALA A 1 528 ? 30.410 15.412 6.679 1.00 65.25 528 ALA A CA 1
ATOM 4151 C C . ALA A 1 528 ? 29.353 16.329 7.319 1.00 65.25 528 ALA A C 1
ATOM 4153 O O . ALA A 1 528 ? 28.314 16.597 6.725 1.00 65.25 528 ALA A O 1
ATOM 4154 N N . ALA A 1 529 ? 29.635 16.884 8.502 1.00 66.00 529 ALA A N 1
ATOM 4155 C CA . ALA A 1 529 ? 28.751 17.867 9.131 1.00 66.00 529 ALA A CA 1
ATOM 4156 C C . ALA A 1 529 ? 28.635 19.173 8.314 1.00 66.00 529 ALA A C 1
ATOM 4158 O O . ALA A 1 529 ? 27.566 19.779 8.264 1.00 66.00 529 ALA A O 1
ATOM 4159 N N . LYS A 1 530 ? 29.720 19.605 7.652 1.00 68.50 530 LYS A N 1
ATOM 4160 C CA . LYS A 1 530 ? 29.765 20.849 6.859 1.00 68.50 530 LYS A CA 1
ATOM 4161 C C . LYS A 1 530 ? 29.092 20.736 5.489 1.00 68.50 530 LYS A C 1
ATOM 4163 O O . LYS A 1 530 ? 28.715 21.762 4.928 1.00 68.50 530 LYS A O 1
ATOM 4168 N N . SER A 1 531 ? 28.951 19.529 4.938 1.00 69.94 531 SER A N 1
ATOM 4169 C CA . SER A 1 531 ? 28.344 19.313 3.616 1.00 69.94 531 SER A CA 1
ATOM 4170 C C . SER A 1 531 ? 26.812 19.292 3.641 1.00 69.94 531 SER A C 1
ATOM 4172 O O . SER A 1 531 ? 26.178 19.414 2.591 1.00 69.94 531 SER A O 1
ATOM 4174 N N . ILE A 1 532 ? 26.195 19.179 4.820 1.00 71.69 532 ILE A N 1
ATOM 4175 C CA . ILE A 1 532 ? 24.741 19.078 4.945 1.00 71.69 532 ILE A CA 1
ATOM 4176 C C . ILE A 1 532 ? 24.097 20.446 4.789 1.00 71.69 532 ILE A C 1
ATOM 4178 O O . ILE A 1 532 ? 24.301 21.358 5.588 1.00 71.69 532 ILE A O 1
ATOM 4182 N N . GLN A 1 533 ? 23.242 20.560 3.775 1.00 75.81 533 GLN A N 1
ATOM 4183 C CA . GLN A 1 533 ? 22.317 21.676 3.643 1.00 75.81 533 GLN A CA 1
ATOM 4184 C C . GLN A 1 533 ? 20.954 21.265 4.201 1.00 75.81 533 GLN A C 1
ATOM 4186 O O . GLN A 1 533 ? 20.230 20.508 3.549 1.00 75.81 533 GLN A O 1
ATOM 4191 N N . PRO A 1 534 ? 20.588 21.730 5.404 1.00 80.00 534 PRO A N 1
ATOM 4192 C CA . PRO A 1 534 ? 19.415 21.215 6.076 1.00 80.00 534 PRO A CA 1
ATOM 4193 C C . PRO A 1 534 ? 18.141 21.779 5.429 1.00 80.00 534 PRO A C 1
ATOM 4195 O O . PRO A 1 534 ? 17.910 22.987 5.383 1.00 80.00 534 PRO A O 1
ATOM 4198 N N . ASN A 1 535 ? 17.337 20.878 4.871 1.00 90.50 535 ASN A N 1
ATOM 4199 C CA . ASN A 1 535 ? 16.026 21.134 4.284 1.00 90.50 535 ASN A CA 1
ATOM 4200 C C . ASN A 1 535 ? 15.169 19.859 4.394 1.00 90.50 535 ASN A C 1
ATOM 4202 O O . ASN A 1 535 ? 15.692 18.780 4.674 1.00 90.50 535 ASN A O 1
ATOM 4206 N N . ALA A 1 536 ? 13.860 19.971 4.157 1.00 93.81 536 ALA A N 1
ATOM 4207 C CA . ALA A 1 536 ? 12.931 18.838 4.230 1.00 93.81 536 ALA A CA 1
ATOM 4208 C C . ALA A 1 536 ? 12.869 17.978 2.948 1.00 93.81 536 ALA A C 1
ATOM 4210 O O . ALA A 1 536 ? 12.046 17.063 2.868 1.00 93.81 536 ALA A O 1
ATOM 4211 N N . ARG A 1 537 ? 13.703 18.262 1.937 1.00 93.75 537 ARG A N 1
ATOM 4212 C CA . ARG A 1 537 ? 13.732 17.489 0.693 1.00 93.75 537 ARG A CA 1
ATOM 4213 C C . ARG A 1 537 ? 14.324 16.109 0.946 1.00 93.75 537 ARG A C 1
ATOM 4215 O O . ARG A 1 537 ? 15.331 15.946 1.642 1.00 93.75 537 ARG A O 1
ATOM 4222 N N . ASP A 1 538 ? 13.678 15.126 0.347 1.00 93.81 538 ASP A N 1
ATOM 4223 C CA . ASP A 1 538 ? 14.141 13.751 0.330 1.00 93.81 538 ASP A CA 1
ATOM 4224 C C . ASP A 1 538 ? 15.198 13.559 -0.755 1.00 93.81 538 ASP A C 1
ATOM 4226 O O . ASP A 1 538 ? 14.913 13.801 -1.924 1.00 93.81 538 ASP A O 1
ATOM 4230 N N . TYR A 1 539 ? 16.394 13.112 -0.385 1.00 91.75 539 TYR A N 1
ATOM 4231 C CA . TYR A 1 539 ? 17.451 12.734 -1.331 1.00 91.75 539 TYR A CA 1
ATOM 4232 C C . TYR A 1 539 ? 17.708 11.220 -1.350 1.00 91.75 539 TYR A C 1
ATOM 4234 O O . TYR A 1 539 ? 18.450 10.752 -2.209 1.00 91.75 539 TYR A O 1
ATOM 4242 N N . ALA A 1 540 ? 17.083 10.472 -0.435 1.00 89.44 540 ALA A N 1
ATOM 4243 C CA . ALA A 1 540 ? 17.209 9.022 -0.322 1.00 89.44 540 ALA A CA 1
ATOM 4244 C C . ALA A 1 540 ? 16.082 8.300 -1.078 1.00 89.44 540 ALA A C 1
ATOM 4246 O O . ALA A 1 540 ? 16.317 7.305 -1.742 1.00 89.44 540 ALA A O 1
ATOM 4247 N N . GLY A 1 541 ? 14.859 8.829 -1.029 1.00 93.19 541 GLY A N 1
ATOM 4248 C CA . GLY A 1 541 ? 13.667 8.292 -1.686 1.00 93.19 541 GLY A CA 1
ATOM 4249 C C . GLY A 1 541 ? 12.688 7.605 -0.740 1.00 93.19 541 GLY A C 1
ATOM 4250 O O . GLY A 1 541 ? 11.482 7.653 -0.996 1.00 93.19 541 GLY A O 1
ATOM 4251 N N . HIS A 1 542 ? 13.187 7.053 0.370 1.00 94.12 542 HIS A N 1
ATOM 4252 C CA . HIS A 1 542 ? 12.395 6.305 1.348 1.00 94.12 542 HIS A CA 1
ATOM 4253 C C . HIS A 1 542 ? 11.205 7.124 1.889 1.00 94.12 542 HIS A C 1
ATOM 4255 O O . HIS A 1 542 ? 10.064 6.669 1.826 1.00 94.12 542 HIS A O 1
ATOM 4261 N N . GLY A 1 543 ? 11.408 8.380 2.303 1.00 96.69 543 GLY A N 1
ATOM 4262 C CA . GLY A 1 543 ? 10.340 9.222 2.851 1.00 96.69 543 GLY A CA 1
ATOM 4263 C C . GLY A 1 543 ? 9.270 9.611 1.837 1.00 96.69 543 GLY A C 1
ATOM 4264 O O . GLY A 1 543 ? 8.080 9.655 2.160 1.00 96.69 543 GLY A O 1
ATOM 4265 N N . SER A 1 544 ? 9.655 9.821 0.578 1.00 98.06 544 SER A N 1
ATOM 4266 C CA . SER A 1 544 ? 8.702 10.025 -0.518 1.00 98.06 544 SER A CA 1
ATOM 4267 C C . SER A 1 544 ? 7.892 8.758 -0.802 1.00 98.06 544 SER A C 1
ATOM 4269 O O . SER A 1 544 ? 6.682 8.836 -1.061 1.00 98.06 544 SER A O 1
ATOM 4271 N N . HIS A 1 545 ? 8.538 7.594 -0.721 1.00 98.00 545 HIS A N 1
ATOM 4272 C CA . HIS A 1 545 ? 7.923 6.285 -0.928 1.00 98.00 545 HIS A CA 1
ATOM 4273 C C . HIS A 1 545 ? 6.888 5.983 0.158 1.00 98.00 545 HIS A C 1
ATOM 4275 O O . HIS A 1 545 ? 5.717 5.717 -0.147 1.00 98.00 545 HIS A O 1
ATOM 4281 N N . THR A 1 546 ? 7.264 6.148 1.429 1.00 98.12 546 THR A N 1
ATOM 4282 C CA . THR A 1 546 ? 6.383 5.892 2.574 1.00 98.12 546 THR A CA 1
ATOM 4283 C C . THR A 1 546 ? 5.214 6.877 2.624 1.00 98.12 546 THR A C 1
ATOM 4285 O O . THR A 1 546 ? 4.057 6.456 2.722 1.00 98.12 546 THR A O 1
ATOM 4288 N N . LEU A 1 547 ? 5.461 8.183 2.461 1.00 98.62 547 LEU A N 1
ATOM 4289 C CA . LEU A 1 547 ? 4.403 9.197 2.518 1.00 98.62 547 LEU A CA 1
ATOM 4290 C C . LEU A 1 547 ? 3.392 9.045 1.377 1.00 98.62 547 LEU A C 1
ATOM 4292 O O . LEU A 1 547 ? 2.183 9.177 1.589 1.00 98.62 547 LEU A O 1
ATOM 4296 N N . SER A 1 548 ? 3.866 8.737 0.165 1.00 98.56 548 SER A N 1
ATOM 4297 C CA . SER A 1 548 ? 2.979 8.502 -0.979 1.00 98.56 548 SER A CA 1
ATOM 4298 C C . SER A 1 548 ? 2.218 7.176 -0.877 1.00 98.56 548 SER A C 1
ATOM 4300 O O . SER A 1 548 ? 1.082 7.098 -1.344 1.00 98.56 548 SER A O 1
ATOM 4302 N N . THR A 1 549 ? 2.767 6.168 -0.194 1.00 98.62 549 THR A N 1
ATOM 4303 C CA . THR A 1 549 ? 2.027 4.947 0.158 1.00 98.62 549 THR A CA 1
ATOM 4304 C C . THR A 1 549 ? 0.912 5.241 1.168 1.00 98.62 549 THR A C 1
ATOM 4306 O O . THR A 1 549 ? -0.193 4.726 1.033 1.00 98.62 549 THR A O 1
ATOM 4309 N N . ALA A 1 550 ? 1.126 6.114 2.154 1.00 98.44 550 ALA A N 1
ATOM 4310 C CA . ALA A 1 550 ? 0.077 6.434 3.126 1.00 98.44 550 ALA A CA 1
ATOM 4311 C C . ALA A 1 550 ? -1.014 7.337 2.534 1.00 98.44 550 ALA A C 1
ATOM 4313 O O . ALA A 1 550 ? -2.212 7.059 2.651 1.00 98.44 550 ALA A O 1
ATOM 4314 N N . GLY A 1 551 ? -0.598 8.411 1.866 1.00 97.69 551 GLY A N 1
ATOM 4315 C CA . GLY A 1 551 ? -1.486 9.480 1.434 1.00 97.69 551 GLY A CA 1
ATOM 4316 C C . GLY A 1 551 ? -1.128 10.070 0.081 1.00 97.69 551 GLY A C 1
ATOM 4317 O O . GLY A 1 551 ? -1.387 11.242 -0.117 1.00 97.69 551 GLY A O 1
ATOM 4318 N N . GLY A 1 552 ? -0.535 9.336 -0.860 1.00 97.38 552 GLY A N 1
ATOM 4319 C CA . GLY A 1 552 ? -0.299 9.830 -2.221 1.00 97.38 552 GLY A CA 1
ATOM 4320 C C . GLY A 1 552 ? -1.598 10.034 -3.008 1.00 97.38 552 GLY A C 1
ATOM 4321 O O . GLY A 1 552 ? -2.530 9.238 -2.903 1.00 97.38 552 GLY A O 1
ATOM 4322 N N . ASN A 1 553 ? -1.669 11.100 -3.799 1.00 95.56 553 ASN A N 1
ATOM 4323 C CA . ASN A 1 553 ? -2.743 11.346 -4.757 1.00 95.56 553 ASN A CA 1
ATOM 4324 C C . ASN A 1 553 ? -2.682 10.330 -5.918 1.00 95.56 553 ASN A C 1
ATOM 4326 O O . ASN A 1 553 ? -1.702 9.601 -6.069 1.00 95.56 553 ASN A O 1
ATOM 4330 N N . PHE A 1 554 ? -3.730 10.278 -6.736 1.00 93.12 554 PHE A N 1
ATOM 4331 C CA . PHE A 1 554 ? -3.816 9.397 -7.898 1.00 93.12 554 PHE A CA 1
ATOM 4332 C C . PHE A 1 554 ? -2.836 9.841 -8.999 1.00 93.12 554 PHE A C 1
ATOM 4334 O O . PHE A 1 554 ? -2.973 10.932 -9.545 1.00 93.12 554 PHE A O 1
ATOM 4341 N N . VAL A 1 555 ? -1.879 8.988 -9.378 1.00 93.50 555 VAL A N 1
ATOM 4342 C CA . VAL A 1 555 ? -0.933 9.245 -10.482 1.00 93.50 555 VAL A CA 1
ATOM 4343 C C . VAL A 1 555 ? -0.969 8.150 -11.542 1.00 93.50 555 VAL A C 1
ATOM 4345 O O . VAL A 1 555 ? -0.439 7.071 -11.286 1.00 93.50 555 VAL A O 1
ATOM 4348 N N . PRO A 1 556 ? -1.561 8.371 -12.729 1.00 87.75 556 PRO A N 1
ATOM 4349 C CA . PRO A 1 556 ? -1.688 7.331 -13.749 1.00 87.75 556 PRO A CA 1
ATOM 4350 C C . PRO A 1 556 ? -0.369 6.985 -14.425 1.00 87.75 556 PRO A C 1
ATOM 4352 O O . PRO A 1 556 ? 0.542 7.809 -14.499 1.00 87.75 556 PRO A O 1
ATOM 4355 N N . ARG A 1 557 ? -0.328 5.786 -15.015 1.00 83.06 557 ARG A N 1
ATOM 4356 C CA . ARG A 1 557 ? 0.831 5.214 -15.718 1.00 83.06 557 ARG A CA 1
ATOM 4357 C C . ARG A 1 557 ? 2.085 5.121 -14.839 1.00 83.06 557 ARG A C 1
ATOM 4359 O O . ARG A 1 557 ? 3.208 5.185 -15.335 1.00 83.06 557 ARG A O 1
ATOM 4366 N N . ALA A 1 558 ? 1.892 4.978 -13.530 1.00 90.25 558 ALA A N 1
ATOM 4367 C CA . ALA A 1 558 ? 2.956 4.644 -12.603 1.00 90.25 558 ALA A CA 1
ATOM 4368 C C . ALA A 1 558 ? 3.425 3.215 -12.893 1.00 90.25 558 ALA A C 1
ATOM 4370 O O . ALA A 1 558 ? 2.623 2.283 -12.940 1.00 90.25 558 ALA A O 1
ATOM 4371 N N . SER A 1 559 ? 4.722 3.056 -13.117 1.00 90.19 559 SER A N 1
ATOM 4372 C CA . SER A 1 559 ? 5.371 1.772 -13.366 1.00 90.19 559 SER A CA 1
ATOM 4373 C C . SER A 1 559 ? 6.852 1.889 -13.026 1.00 90.19 559 SER A C 1
ATOM 4375 O O . SER A 1 559 ? 7.388 2.998 -12.961 1.00 90.19 559 SER A O 1
ATOM 4377 N N . VAL A 1 560 ? 7.515 0.751 -12.850 1.00 90.62 560 VAL A N 1
ATOM 4378 C CA . VAL A 1 560 ? 8.973 0.680 -12.709 1.00 90.62 560 VAL A CA 1
ATOM 4379 C C . VAL A 1 560 ? 9.515 -0.027 -13.939 1.00 90.62 560 VAL A C 1
ATOM 4381 O O . VAL A 1 560 ? 9.280 -1.217 -14.138 1.00 90.62 560 VAL A O 1
ATOM 4384 N N . PHE A 1 561 ? 10.157 0.735 -14.826 1.00 89.31 561 PHE A N 1
ATOM 4385 C CA . PHE A 1 561 ? 10.616 0.253 -16.137 1.00 89.31 561 PHE A CA 1
ATOM 4386 C C . PHE A 1 561 ? 9.508 -0.445 -16.955 1.00 89.31 561 PHE A C 1
ATOM 4388 O O . PHE A 1 561 ? 9.745 -1.463 -17.599 1.00 89.31 561 PHE A O 1
ATOM 4395 N N . GLY A 1 562 ? 8.272 0.064 -16.884 1.00 84.88 562 GLY A N 1
ATOM 4396 C CA . GLY A 1 562 ? 7.101 -0.522 -17.549 1.00 84.88 562 GLY A CA 1
ATOM 4397 C C . GLY A 1 562 ? 6.439 -1.686 -16.799 1.00 84.88 562 GLY A C 1
ATOM 4398 O O . GLY A 1 562 ? 5.329 -2.076 -17.157 1.00 84.88 562 GLY A O 1
ATOM 4399 N N . ASN A 1 563 ? 7.051 -2.206 -15.731 1.00 88.44 563 ASN A N 1
ATOM 4400 C CA . ASN A 1 563 ? 6.468 -3.252 -14.893 1.00 88.44 563 ASN A CA 1
ATOM 4401 C C . ASN A 1 563 ? 5.521 -2.674 -13.835 1.00 88.44 563 ASN A C 1
ATOM 4403 O O . ASN A 1 563 ? 5.731 -1.576 -13.314 1.00 88.44 563 ASN A O 1
ATOM 4407 N N . GLY A 1 564 ? 4.472 -3.432 -13.507 1.00 88.19 564 GLY A N 1
ATOM 4408 C CA . GLY A 1 564 ? 3.468 -3.034 -12.518 1.00 88.19 564 GLY A CA 1
ATOM 4409 C C . GLY A 1 564 ? 2.678 -1.799 -12.938 1.00 88.19 564 GLY A C 1
ATOM 4410 O O . GLY A 1 564 ? 2.320 -0.993 -12.086 1.00 88.19 564 GLY A O 1
ATOM 4411 N N . ASN A 1 565 ? 2.460 -1.630 -14.244 1.00 87.31 565 ASN A N 1
ATOM 4412 C CA . ASN A 1 565 ? 1.800 -0.460 -14.806 1.00 87.31 565 ASN A CA 1
ATOM 4413 C C . ASN A 1 565 ? 0.380 -0.277 -14.249 1.00 87.31 565 ASN A C 1
ATOM 4415 O O . ASN A 1 565 ? -0.452 -1.179 -14.315 1.00 87.31 565 ASN A O 1
ATOM 4419 N N . GLY A 1 566 ? 0.121 0.914 -13.724 1.00 86.06 566 GLY A N 1
ATOM 4420 C CA . GLY A 1 566 ? -1.144 1.321 -13.130 1.00 86.06 566 GLY A CA 1
ATOM 4421 C C . GLY A 1 566 ? -1.056 2.763 -12.630 1.00 86.06 566 GLY A C 1
ATOM 4422 O O . GLY A 1 566 ? -0.553 3.640 -13.316 1.00 86.06 566 GLY A O 1
ATOM 4423 N N . THR A 1 567 ? -1.560 3.043 -11.439 1.00 88.38 567 THR A N 1
ATOM 4424 C CA . THR A 1 567 ? -1.837 4.375 -10.881 1.00 88.38 567 THR A CA 1
ATOM 4425 C C . THR A 1 567 ? -1.350 4.263 -9.460 1.00 88.38 567 THR A C 1
ATOM 4427 O O . THR A 1 567 ? -1.715 3.386 -8.677 1.00 88.38 567 THR A O 1
ATOM 4430 N N . ALA A 1 568 ? -0.367 5.067 -9.128 1.00 92.62 568 ALA A N 1
ATOM 4431 C CA . ALA A 1 568 ? 0.040 5.118 -7.745 1.00 92.62 568 ALA A CA 1
ATOM 4432 C C . ALA A 1 568 ? -1.035 5.896 -6.987 1.00 92.62 568 ALA A C 1
ATOM 4434 O O . ALA A 1 568 ? -1.542 6.895 -7.493 1.00 92.62 568 ALA A O 1
ATOM 4435 N N . LYS A 1 569 ? -1.396 5.431 -5.795 1.00 93.31 569 LYS A N 1
ATOM 4436 C CA . LYS A 1 569 ? -2.117 6.226 -4.800 1.00 93.31 569 LYS A CA 1
ATOM 4437 C C . LYS A 1 569 ? -1.837 5.671 -3.416 1.00 93.31 569 LYS A C 1
ATOM 4439 O O . LYS A 1 569 ? -1.478 4.499 -3.284 1.00 93.31 569 LYS A O 1
ATOM 4444 N N . GLY A 1 570 ? -2.035 6.502 -2.406 1.00 96.12 570 GLY A N 1
ATOM 4445 C CA . GLY A 1 570 ? -1.961 6.074 -1.021 1.00 96.12 570 GLY A CA 1
ATOM 4446 C C . GLY A 1 570 ? -3.262 5.463 -0.511 1.00 96.12 570 GLY A C 1
ATOM 4447 O O . GLY A 1 570 ? -4.281 5.471 -1.198 1.00 96.12 570 GLY A O 1
ATOM 4448 N N . GLY A 1 571 ? -3.247 4.980 0.728 1.00 95.94 571 GLY A N 1
ATOM 4449 C CA . GLY A 1 571 ? -4.445 4.433 1.377 1.00 95.94 571 GLY A CA 1
ATOM 4450 C C . GLY A 1 571 ? -5.517 5.490 1.616 1.00 95.94 571 GLY A C 1
ATOM 4451 O O . GLY A 1 571 ? -6.703 5.196 1.524 1.00 95.94 571 GLY A O 1
ATOM 4452 N N . SER A 1 572 ? -5.100 6.740 1.830 1.00 97.56 572 SER A N 1
ATOM 4453 C CA . SER A 1 572 ? -5.972 7.916 1.901 1.00 97.56 572 SER A CA 1
ATOM 4454 C C . SER A 1 572 ? -5.617 8.950 0.817 1.00 97.56 572 SER A C 1
ATOM 4456 O O . SER A 1 572 ? -4.953 9.950 1.104 1.00 97.56 572 SER A O 1
ATOM 4458 N N . PRO A 1 573 ? -6.039 8.757 -0.449 1.00 95.88 573 PRO A N 1
ATOM 4459 C CA . PRO A 1 573 ? -5.617 9.612 -1.562 1.00 95.88 573 PRO A CA 1
ATOM 4460 C C . PRO A 1 573 ? -5.985 11.096 -1.439 1.00 95.88 573 PRO A C 1
ATOM 4462 O O . PRO A 1 573 ? -5.283 11.942 -1.989 1.00 95.88 573 PRO A O 1
ATOM 4465 N N . LYS A 1 574 ? -7.054 11.435 -0.708 1.00 96.81 574 LYS A N 1
ATOM 4466 C CA . LYS A 1 574 ? -7.504 12.817 -0.457 1.00 96.81 574 LYS A CA 1
ATOM 4467 C C . LYS A 1 574 ? -7.111 13.354 0.928 1.00 96.81 574 LYS A C 1
ATOM 4469 O O . LYS A 1 574 ? -7.493 14.474 1.272 1.00 96.81 574 LYS A O 1
ATOM 4474 N N . ALA A 1 575 ? -6.332 12.604 1.713 1.00 98.06 575 ALA A N 1
ATOM 4475 C CA . ALA A 1 575 ? -5.727 13.132 2.936 1.00 98.06 575 ALA A CA 1
ATOM 4476 C C . ALA A 1 575 ? -4.711 14.235 2.618 1.00 98.06 575 ALA A C 1
ATOM 4478 O O . ALA A 1 575 ? -4.115 14.272 1.537 1.00 98.06 575 ALA A O 1
ATOM 4479 N N . ARG A 1 576 ? -4.493 15.130 3.578 1.00 98.38 576 ARG A N 1
ATOM 4480 C CA . ARG A 1 576 ? -3.351 16.045 3.569 1.00 98.38 576 ARG A CA 1
ATOM 4481 C C . ARG A 1 576 ? -2.135 15.298 4.095 1.00 98.38 576 ARG A C 1
ATOM 4483 O O . ARG A 1 576 ? -2.278 14.444 4.969 1.00 98.38 576 ARG A O 1
ATOM 4490 N N . VAL A 1 577 ? -0.959 15.624 3.581 1.00 98.62 577 VAL A N 1
ATOM 4491 C CA . VAL A 1 577 ? 0.292 15.003 4.013 1.00 98.62 577 VAL A CA 1
ATOM 4492 C C . VAL A 1 577 ? 1.271 16.043 4.540 1.00 98.62 577 VAL A C 1
ATOM 4494 O O . VAL A 1 577 ? 1.314 17.170 4.041 1.00 98.62 577 VAL A O 1
ATOM 4497 N N . ALA A 1 578 ? 2.040 15.662 5.557 1.00 98.56 578 ALA A N 1
ATOM 4498 C CA . ALA A 1 578 ? 3.098 16.478 6.134 1.00 98.56 578 ALA A CA 1
ATOM 4499 C C . ALA A 1 578 ? 4.365 15.642 6.350 1.00 98.56 578 ALA A C 1
ATOM 4501 O O . ALA A 1 578 ? 4.298 14.549 6.905 1.00 98.56 578 ALA A O 1
ATOM 4502 N N . ALA A 1 579 ? 5.515 16.151 5.918 1.00 98.38 579 ALA A N 1
ATOM 4503 C CA . ALA A 1 579 ? 6.784 15.444 6.051 1.00 98.38 579 ALA A CA 1
ATOM 4504 C C . ALA A 1 579 ? 7.624 16.008 7.197 1.00 98.38 579 ALA A C 1
ATOM 4506 O O . ALA A 1 579 ? 7.828 17.220 7.269 1.00 98.38 579 ALA A O 1
ATOM 4507 N N . TYR A 1 580 ? 8.148 15.138 8.056 1.00 98.06 580 TYR A N 1
ATOM 4508 C CA . TYR A 1 580 ? 9.064 15.484 9.141 1.00 98.06 580 TYR A CA 1
ATOM 4509 C C . TYR A 1 580 ? 10.370 14.718 8.932 1.00 98.06 580 TYR A C 1
ATOM 4511 O O . TYR A 1 580 ? 10.494 13.546 9.278 1.00 98.06 580 TYR A O 1
ATOM 4519 N N . LYS A 1 581 ? 11.356 15.374 8.319 1.00 96.44 581 LYS A N 1
ATOM 4520 C CA . LYS A 1 581 ? 12.657 14.766 8.051 1.00 96.44 581 LYS A CA 1
ATOM 4521 C C . LYS A 1 581 ? 13.479 14.660 9.332 1.00 96.44 581 LYS A C 1
ATOM 4523 O O . LYS A 1 581 ? 13.843 15.689 9.898 1.00 96.44 581 LYS A O 1
ATOM 4528 N N . VAL A 1 582 ? 13.795 13.438 9.741 1.00 89.50 582 VAL A N 1
ATOM 4529 C CA . VAL A 1 582 ? 14.606 13.120 10.934 1.00 89.50 582 VAL A CA 1
ATOM 4530 C C . VAL A 1 582 ? 15.769 12.178 10.627 1.00 89.50 582 VAL A C 1
ATOM 4532 O O . VAL A 1 582 ? 16.652 12.005 11.462 1.00 89.50 582 VAL A O 1
ATOM 4535 N N . CYS A 1 583 ? 15.771 11.591 9.430 1.00 87.38 583 CYS A N 1
ATOM 4536 C CA . CYS A 1 583 ? 16.803 10.688 8.942 1.00 87.38 583 CYS A CA 1
ATOM 4537 C C . CYS A 1 583 ? 17.683 11.396 7.902 1.00 87.38 583 CYS A C 1
ATOM 4539 O O . CYS A 1 583 ? 17.201 12.170 7.062 1.00 87.38 583 CYS A O 1
ATOM 4541 N N . TRP A 1 584 ? 18.983 11.142 7.990 1.00 86.25 584 TRP A N 1
ATOM 4542 C CA . TRP A 1 584 ? 20.049 11.779 7.222 1.00 86.25 584 TRP A CA 1
ATOM 4543 C C . TRP A 1 584 ? 21.074 10.726 6.779 1.00 86.25 584 TRP A C 1
ATOM 4545 O O . TRP A 1 584 ? 21.111 9.652 7.370 1.00 86.25 584 TRP A O 1
ATOM 4555 N N . PRO A 1 585 ? 21.930 11.011 5.778 1.00 84.25 585 PRO A N 1
ATOM 4556 C CA . PRO A 1 585 ? 22.898 10.032 5.281 1.00 84.25 585 PRO A CA 1
ATOM 4557 C C . PRO A 1 585 ? 23.671 9.338 6.417 1.00 84.25 585 PRO A C 1
ATOM 4559 O O . PRO A 1 585 ? 24.145 10.027 7.316 1.00 84.25 585 PRO A O 1
ATOM 4562 N N . PRO A 1 586 ? 23.805 8.005 6.416 1.00 77.50 586 PRO A N 1
ATOM 4563 C CA . PRO A 1 586 ? 24.333 7.287 7.570 1.00 77.50 586 PRO A CA 1
ATOM 4564 C C . PRO A 1 586 ? 25.800 7.642 7.865 1.00 77.50 586 PRO A C 1
ATOM 4566 O O . PRO A 1 586 ? 26.639 7.681 6.963 1.00 77.50 586 PRO A O 1
ATOM 4569 N N . ILE A 1 587 ? 26.129 7.840 9.147 1.00 68.31 587 ILE A N 1
ATOM 4570 C CA . ILE A 1 587 ? 27.506 7.920 9.665 1.00 68.31 587 ILE A CA 1
ATOM 4571 C C . ILE A 1 587 ? 27.698 6.758 10.637 1.00 68.31 587 ILE A C 1
ATOM 4573 O O . ILE A 1 587 ? 27.016 6.697 11.657 1.00 68.31 587 ILE A O 1
ATOM 4577 N N . ASN A 1 588 ? 28.631 5.847 10.339 1.00 69.88 588 ASN A N 1
ATOM 4578 C CA . ASN A 1 588 ? 28.823 4.603 11.102 1.00 69.88 588 ASN A CA 1
ATOM 4579 C C . ASN A 1 588 ? 27.495 3.847 11.300 1.00 69.88 588 ASN A C 1
ATOM 4581 O O . ASN A 1 588 ? 27.140 3.520 12.428 1.00 69.88 588 ASN A O 1
ATOM 4585 N N . ASP A 1 589 ? 26.723 3.682 10.222 1.00 66.75 589 ASP A N 1
ATOM 4586 C CA . ASP A 1 589 ? 25.396 3.043 10.206 1.00 66.75 589 ASP A CA 1
ATOM 4587 C C . ASP A 1 589 ? 24.295 3.748 11.032 1.00 66.75 589 ASP A C 1
ATOM 4589 O O . ASP A 1 589 ? 23.184 3.234 11.146 1.00 66.75 589 ASP A O 1
ATOM 4593 N N . ASN A 1 590 ? 24.552 4.951 11.565 1.00 65.62 590 ASN A N 1
ATOM 4594 C CA . ASN A 1 590 ? 23.560 5.762 12.277 1.00 65.62 590 ASN A CA 1
ATOM 4595 C C . ASN A 1 590 ? 23.000 6.866 11.368 1.00 65.62 590 ASN A C 1
ATOM 4597 O O . ASN A 1 590 ? 23.753 7.707 10.875 1.00 65.62 590 ASN A O 1
ATOM 4601 N N . GLU A 1 591 ? 21.679 6.888 11.176 1.00 77.81 591 GLU A N 1
ATOM 4602 C CA . GLU A 1 591 ? 20.994 7.795 10.236 1.00 77.81 591 GLU A CA 1
ATOM 4603 C C . GLU A 1 591 ? 19.899 8.657 10.901 1.00 77.81 591 GLU A C 1
ATOM 4605 O O . GLU A 1 591 ? 19.841 9.867 10.659 1.00 77.81 591 GLU A O 1
ATOM 4610 N N . CYS A 1 592 ? 19.049 8.078 11.759 1.00 82.50 592 CYS A N 1
ATOM 4611 C CA . CYS A 1 592 ? 17.967 8.785 12.456 1.00 82.50 592 CYS A CA 1
ATOM 4612 C C . CYS A 1 592 ? 18.279 8.874 13.958 1.00 82.50 592 CYS A C 1
ATOM 4614 O O . CYS A 1 592 ? 18.415 7.847 14.617 1.00 82.50 592 CYS A O 1
ATOM 4616 N N . PHE A 1 593 ? 18.362 10.084 14.516 1.00 78.06 593 PHE A N 1
ATOM 4617 C CA . PHE A 1 593 ? 18.749 10.292 15.918 1.00 78.06 593 PHE A CA 1
ATOM 4618 C C . PHE A 1 593 ? 17.540 10.619 16.806 1.00 78.06 593 PHE A C 1
ATOM 4620 O O . PHE A 1 593 ? 16.710 11.451 16.438 1.00 78.06 593 PHE A O 1
ATOM 4627 N N . ASP A 1 594 ? 17.477 10.045 18.015 1.00 74.88 594 ASP A N 1
ATOM 4628 C CA . ASP A 1 594 ? 16.355 10.222 18.958 1.00 74.88 594 ASP A CA 1
ATOM 4629 C C . ASP A 1 594 ? 16.034 11.688 19.274 1.00 74.88 594 ASP A C 1
ATOM 4631 O O . ASP A 1 594 ? 14.867 12.063 19.382 1.00 74.88 594 ASP A O 1
ATOM 4635 N N . ALA A 1 595 ? 17.056 12.543 19.377 1.00 70.38 595 ALA A N 1
ATOM 4636 C CA . ALA A 1 595 ? 16.869 13.973 19.615 1.00 70.38 595 ALA A CA 1
ATOM 4637 C C . ALA A 1 595 ? 16.074 14.655 18.484 1.00 70.38 595 ALA A C 1
ATOM 4639 O O . ALA A 1 595 ? 15.214 15.498 18.746 1.00 70.38 595 ALA A O 1
ATOM 4640 N N . ASP A 1 596 ? 16.340 14.275 17.232 1.00 78.62 596 ASP A N 1
ATOM 4641 C CA . ASP A 1 596 ? 15.635 14.801 16.063 1.00 78.62 596 ASP A CA 1
ATOM 4642 C C . ASP A 1 596 ? 14.240 14.163 15.926 1.00 78.62 596 ASP A C 1
ATOM 4644 O O . ASP A 1 596 ? 13.275 14.860 15.605 1.00 78.62 596 ASP A O 1
ATOM 4648 N N . ILE A 1 597 ? 14.103 12.873 16.260 1.00 79.69 597 ILE A N 1
ATOM 4649 C CA . ILE A 1 597 ? 12.821 12.150 16.309 1.00 79.69 597 ILE A CA 1
ATOM 4650 C C . ILE A 1 597 ? 11.863 12.787 17.327 1.00 79.69 597 ILE A C 1
ATOM 4652 O O . ILE A 1 597 ? 10.724 13.106 16.984 1.00 79.69 597 ILE A O 1
ATOM 4656 N N . LEU A 1 598 ? 12.310 13.026 18.562 1.00 71.56 598 LEU A N 1
ATOM 4657 C CA . LEU A 1 598 ? 11.497 13.663 19.604 1.00 71.56 598 LEU A CA 1
ATOM 4658 C C . LEU A 1 598 ? 11.084 15.086 19.218 1.00 71.56 598 LEU A C 1
ATOM 4660 O O . LEU A 1 598 ? 9.924 15.463 19.397 1.00 71.56 598 LEU A O 1
ATOM 4664 N N . ALA A 1 599 ? 12.002 15.861 18.634 1.00 73.94 599 ALA A N 1
ATOM 4665 C CA . ALA A 1 599 ? 11.693 17.198 18.138 1.00 73.94 599 ALA A CA 1
ATOM 4666 C C . ALA A 1 599 ? 10.629 17.169 17.026 1.00 73.94 599 ALA A C 1
ATOM 4668 O O . ALA A 1 599 ? 9.757 18.041 16.980 1.00 73.94 599 ALA A O 1
ATOM 4669 N N . ALA A 1 600 ? 10.661 16.156 16.157 1.00 86.25 600 ALA A N 1
ATOM 4670 C CA . ALA A 1 600 ? 9.644 15.957 15.136 1.00 86.25 600 ALA A CA 1
ATOM 4671 C C . ALA A 1 600 ? 8.289 15.529 15.710 1.00 86.25 600 ALA A C 1
ATOM 4673 O O . ALA A 1 600 ? 7.268 16.024 15.238 1.00 86.25 600 ALA A O 1
ATOM 4674 N N . PHE A 1 601 ? 8.251 14.667 16.732 1.00 91.56 601 PHE A N 1
ATOM 4675 C CA . PHE A 1 601 ? 7.004 14.331 17.428 1.00 91.56 601 PHE A CA 1
ATOM 4676 C C . PHE A 1 601 ? 6.363 15.571 18.059 1.00 91.56 601 PHE A C 1
ATOM 4678 O O . PHE A 1 601 ? 5.183 15.826 17.823 1.00 91.56 601 PHE A O 1
ATOM 4685 N N . GLU A 1 602 ? 7.135 16.373 18.795 1.00 86.38 602 GLU A N 1
ATOM 4686 C CA . GLU A 1 602 ? 6.660 17.623 19.408 1.00 86.38 602 GLU A CA 1
ATOM 4687 C C . GLU A 1 602 ? 6.082 18.583 18.358 1.00 86.38 602 GLU A C 1
ATOM 4689 O O . GLU A 1 602 ? 4.980 19.126 18.506 1.00 86.38 602 GLU A O 1
ATOM 4694 N N . ALA A 1 603 ? 6.811 18.748 17.253 1.00 91.62 603 ALA A N 1
ATOM 4695 C CA . ALA A 1 603 ? 6.378 19.545 16.119 1.00 91.62 603 ALA A CA 1
ATOM 4696 C C . ALA A 1 603 ? 5.084 19.009 15.498 1.00 91.62 603 ALA A C 1
ATOM 4698 O O . ALA A 1 603 ? 4.149 19.776 15.299 1.00 91.62 603 ALA A O 1
ATOM 4699 N N . ALA A 1 604 ? 4.999 17.710 15.220 1.00 96.62 604 ALA A N 1
ATOM 4700 C CA . ALA A 1 604 ? 3.838 17.119 14.570 1.00 96.62 604 ALA A CA 1
ATOM 4701 C C . ALA A 1 604 ? 2.575 17.185 15.441 1.00 96.62 604 ALA A C 1
ATOM 4703 O O . ALA A 1 604 ? 1.495 17.506 14.938 1.00 96.62 604 ALA A O 1
ATOM 4704 N N . ILE A 1 605 ? 2.715 16.951 16.751 1.00 95.19 605 ILE A N 1
ATOM 4705 C CA . ILE A 1 605 ? 1.633 17.124 17.728 1.00 95.19 605 ILE A CA 1
ATOM 4706 C C . ILE A 1 605 ? 1.128 18.571 17.703 1.00 95.19 605 ILE A C 1
ATOM 4708 O O . ILE A 1 605 ? -0.079 18.801 17.619 1.00 95.19 605 ILE A O 1
ATOM 4712 N N . SER A 1 606 ? 2.045 19.539 17.738 1.00 93.88 606 SER A N 1
ATOM 4713 C CA . SER A 1 606 ? 1.718 20.971 17.727 1.00 93.88 606 SER A CA 1
ATOM 4714 C C . SER A 1 606 ? 1.109 21.438 16.402 1.00 93.88 606 SER A C 1
ATOM 4716 O O . SER A 1 606 ? 0.224 22.293 16.390 1.00 93.88 606 SER A O 1
ATOM 4718 N N . ASP A 1 607 ? 1.549 20.857 15.287 1.00 97.62 607 ASP A N 1
ATOM 4719 C CA . ASP A 1 607 ? 1.073 21.183 13.942 1.00 97.62 607 ASP A CA 1
ATOM 4720 C C . ASP A 1 607 ? -0.357 20.662 13.683 1.00 97.62 607 ASP A C 1
ATOM 4722 O O . ASP A 1 607 ? -1.044 21.162 12.785 1.00 97.62 607 ASP A O 1
ATOM 4726 N N . GLY A 1 608 ? -0.823 19.697 14.488 1.00 96.88 608 GLY A N 1
ATOM 4727 C CA . GLY A 1 608 ? -2.187 19.166 14.456 1.00 96.88 608 GLY A CA 1
ATOM 4728 C C . GLY A 1 608 ? -2.386 17.983 13.504 1.00 96.88 608 GLY A C 1
ATOM 4729 O O . GLY A 1 608 ? -3.439 17.889 12.865 1.00 96.88 608 GLY A O 1
ATOM 4730 N N . VAL A 1 609 ? -1.387 17.099 13.373 1.00 98.25 609 VAL A N 1
ATOM 4731 C CA . VAL A 1 609 ? -1.528 15.841 12.611 1.00 98.25 609 VAL A CA 1
ATOM 4732 C C . VAL A 1 609 ? -2.546 14.899 13.270 1.00 98.25 609 VAL A C 1
ATOM 4734 O O . VAL A 1 609 ? -2.691 14.885 14.487 1.00 98.25 609 VAL A O 1
ATOM 4737 N N . ASP A 1 610 ? -3.239 14.076 12.479 1.00 98.62 610 ASP A N 1
ATOM 4738 C CA . ASP A 1 610 ? -4.195 13.075 12.989 1.00 98.62 610 ASP A CA 1
ATOM 4739 C C . ASP A 1 610 ? -3.573 11.676 13.110 1.00 98.62 610 ASP A C 1
ATOM 4741 O O . ASP A 1 610 ? -3.977 10.857 13.946 1.00 98.62 610 ASP A O 1
ATOM 4745 N N . VAL A 1 611 ? -2.605 11.395 12.235 1.00 98.81 611 VAL A N 1
ATOM 4746 C CA . VAL A 1 611 ? -1.929 10.104 12.092 1.00 98.81 611 VAL A CA 1
ATOM 4747 C C . VAL A 1 611 ? -0.440 10.351 11.898 1.00 98.81 611 VAL A C 1
ATOM 4749 O O . VAL A 1 611 ? -0.064 11.201 11.091 1.00 98.81 611 VAL A O 1
ATOM 4752 N N . LEU A 1 612 ? 0.395 9.584 12.594 1.00 98.75 612 LEU A N 1
ATOM 4753 C CA . LEU A 1 612 ? 1.839 9.555 12.391 1.00 98.75 612 LEU A CA 1
ATOM 4754 C C . LEU A 1 612 ? 2.269 8.187 11.865 1.00 98.75 612 LEU A C 1
ATOM 4756 O O . LEU A 1 612 ? 2.016 7.167 12.502 1.00 98.75 612 LEU A O 1
ATOM 4760 N N . SER A 1 613 ? 2.921 8.191 10.706 1.00 98.69 613 SER A N 1
ATOM 4761 C CA . SER A 1 613 ? 3.570 7.033 10.096 1.00 98.69 613 SER A CA 1
ATOM 4762 C C . SER A 1 613 ? 5.068 7.087 10.393 1.00 98.69 613 SER A C 1
ATOM 4764 O O . SER A 1 613 ? 5.754 7.999 9.936 1.00 98.69 613 SER A O 1
ATOM 4766 N N . VAL A 1 614 ? 5.576 6.124 11.155 1.00 96.25 614 VAL A N 1
ATOM 4767 C CA . VAL A 1 614 ? 6.961 6.099 11.644 1.00 96.25 614 VAL A CA 1
ATOM 4768 C C . VAL A 1 614 ? 7.640 4.839 11.109 1.00 96.25 614 VAL A C 1
ATOM 4770 O O . VAL A 1 614 ? 7.600 3.769 11.713 1.00 96.25 614 VAL A O 1
ATOM 4773 N N . SER A 1 615 ? 8.215 4.948 9.913 1.00 94.12 615 SER A N 1
ATOM 4774 C CA . SER A 1 615 ? 8.898 3.846 9.219 1.00 94.12 615 SER A CA 1
ATOM 4775 C C . SER A 1 615 ? 10.390 3.796 9.567 1.00 94.12 615 SER A C 1
ATOM 4777 O O . SER A 1 615 ? 11.241 3.672 8.693 1.00 94.12 615 SER A O 1
ATOM 4779 N N . LEU A 1 616 ? 10.693 3.931 10.856 1.00 85.88 616 LEU A N 1
ATOM 4780 C CA . LEU A 1 616 ? 12.033 3.879 11.436 1.00 85.88 616 LEU A CA 1
ATOM 4781 C C . LEU A 1 616 ? 11.966 3.166 12.792 1.00 85.88 616 LEU A C 1
ATOM 4783 O O . LEU A 1 616 ? 10.886 3.003 13.368 1.00 85.88 616 LEU A O 1
ATOM 4787 N N . GLY A 1 617 ? 13.102 2.701 13.295 1.00 80.31 617 GLY A N 1
ATOM 4788 C CA . GLY A 1 617 ? 13.182 2.016 14.581 1.00 80.31 617 GLY A CA 1
ATOM 4789 C C . GLY A 1 617 ? 14.590 1.510 14.859 1.00 80.31 617 GLY A C 1
ATOM 4790 O O . GLY A 1 617 ? 15.354 1.268 13.928 1.00 80.31 617 GLY A O 1
ATOM 4791 N N . GLY A 1 618 ? 14.909 1.353 16.139 1.00 73.62 618 GLY A N 1
ATOM 4792 C CA . GLY A 1 618 ? 16.173 0.793 16.610 1.00 73.62 618 GLY A CA 1
ATOM 4793 C C . GLY A 1 618 ? 15.980 -0.534 17.338 1.00 73.62 618 GLY A C 1
ATOM 4794 O O . GLY A 1 618 ? 14.944 -1.195 17.210 1.00 73.62 618 GLY A O 1
ATOM 4795 N N . GLU A 1 619 ? 16.988 -0.911 18.118 1.00 75.31 619 GLU A N 1
ATOM 4796 C CA . GLU A 1 619 ? 16.877 -2.000 19.085 1.00 75.31 619 GLU A CA 1
ATOM 4797 C C . GLU A 1 619 ? 15.747 -1.715 20.086 1.00 75.31 619 GLU A C 1
ATOM 4799 O O . GLU A 1 619 ? 15.527 -0.576 20.499 1.00 75.31 619 GLU A O 1
ATOM 4804 N N . ALA A 1 620 ? 14.999 -2.752 20.463 1.00 80.88 620 ALA A N 1
ATOM 4805 C CA . ALA A 1 620 ? 13.939 -2.613 21.446 1.00 80.88 620 ALA A CA 1
ATOM 4806 C C . ALA A 1 620 ? 14.539 -2.458 22.852 1.00 80.88 620 ALA A C 1
ATOM 4808 O O . ALA A 1 620 ? 15.147 -3.387 23.378 1.00 80.88 620 ALA A O 1
ATOM 4809 N N . VAL A 1 621 ? 14.322 -1.297 23.466 1.00 82.69 621 VAL A N 1
ATOM 4810 C CA . VAL A 1 621 ? 14.778 -0.970 24.824 1.00 82.69 621 VAL A CA 1
ATOM 4811 C C . VAL A 1 621 ? 13.600 -0.559 25.714 1.00 82.69 621 VAL A C 1
ATOM 4813 O O . VAL A 1 621 ? 12.464 -0.430 25.252 1.00 82.69 621 VAL A O 1
ATOM 4816 N N . GLU A 1 622 ? 13.850 -0.376 27.012 1.00 88.06 622 GLU A N 1
ATOM 4817 C CA . GLU A 1 622 ? 12.836 0.106 27.961 1.00 88.06 622 GLU A CA 1
ATOM 4818 C C . GLU A 1 622 ? 12.198 1.429 27.514 1.00 88.06 622 GLU A C 1
ATOM 4820 O O . GLU A 1 622 ? 12.873 2.320 27.001 1.00 88.06 622 GLU A O 1
ATOM 4825 N N . PHE A 1 623 ? 10.893 1.590 27.762 1.00 84.56 623 PHE A N 1
ATOM 4826 C CA . PHE A 1 623 ? 10.084 2.641 27.130 1.00 84.56 623 PHE A CA 1
ATOM 4827 C C . PHE A 1 623 ? 10.549 4.074 27.420 1.00 84.56 623 PHE A C 1
ATOM 4829 O O . PHE A 1 623 ? 10.314 4.957 26.603 1.00 84.56 623 PHE A O 1
ATOM 4836 N N . PHE A 1 624 ? 11.181 4.335 28.570 1.00 82.12 624 PHE A N 1
ATOM 4837 C CA . PHE A 1 624 ? 11.706 5.668 28.918 1.00 82.12 624 PHE A CA 1
ATOM 4838 C C . PHE A 1 624 ? 13.136 5.923 28.421 1.00 82.12 624 PHE A C 1
ATOM 4840 O O . PHE A 1 624 ? 13.652 7.022 28.605 1.00 82.12 624 PHE A O 1
ATOM 4847 N N . ASN A 1 625 ? 13.742 4.936 27.761 1.00 76.69 625 ASN A N 1
ATOM 4848 C CA . ASN A 1 625 ? 15.025 5.051 27.070 1.00 76.69 625 ASN A CA 1
ATOM 4849 C C . ASN A 1 625 ? 14.861 4.992 25.539 1.00 76.69 625 ASN A C 1
ATOM 4851 O O . ASN A 1 625 ? 15.858 4.953 24.828 1.00 76.69 625 ASN A O 1
ATOM 4855 N N . ASP A 1 626 ? 13.623 4.975 25.037 1.00 77.44 626 ASP A N 1
ATOM 4856 C CA . ASP A 1 626 ? 13.286 4.913 23.612 1.00 77.44 626 ASP A CA 1
ATOM 4857 C C . ASP A 1 626 ? 12.587 6.222 23.196 1.00 77.44 626 ASP A C 1
ATOM 4859 O O . ASP A 1 626 ? 11.470 6.526 23.638 1.00 77.44 626 ASP A O 1
ATOM 4863 N N . GLY A 1 627 ? 13.239 7.013 22.335 1.00 74.88 627 GLY A N 1
ATOM 4864 C CA . GLY A 1 627 ? 12.710 8.295 21.863 1.00 74.88 627 GLY A CA 1
ATOM 4865 C C . GLY A 1 627 ? 11.401 8.159 21.077 1.00 74.88 627 GLY A C 1
ATOM 4866 O O . GLY A 1 627 ? 10.519 9.019 21.177 1.00 74.88 627 GLY A O 1
ATOM 4867 N N . ILE A 1 628 ? 11.215 7.053 20.353 1.00 83.19 628 ILE A N 1
ATOM 4868 C CA . ILE A 1 628 ? 9.985 6.759 19.611 1.00 83.19 628 ILE A CA 1
ATOM 4869 C C . ILE A 1 628 ? 8.870 6.384 20.588 1.00 83.19 628 ILE A C 1
ATOM 4871 O O . ILE A 1 628 ? 7.745 6.874 20.449 1.00 83.19 628 ILE A O 1
ATOM 4875 N N . ALA A 1 629 ? 9.150 5.558 21.599 1.00 85.75 629 ALA A N 1
ATOM 4876 C CA . ALA A 1 629 ? 8.164 5.191 22.617 1.00 85.75 629 ALA A CA 1
ATOM 4877 C C . ALA A 1 629 ? 7.665 6.424 23.392 1.00 85.75 629 ALA A C 1
ATOM 4879 O O . ALA A 1 629 ? 6.453 6.598 23.546 1.00 85.75 629 ALA A O 1
ATOM 4880 N N . ILE A 1 630 ? 8.569 7.319 23.801 1.00 81.50 630 ILE A N 1
ATOM 4881 C CA . ILE A 1 630 ? 8.225 8.574 24.486 1.00 81.50 630 ILE A CA 1
ATOM 4882 C C . ILE A 1 630 ? 7.397 9.487 23.575 1.00 81.50 630 ILE A C 1
ATOM 4884 O O . ILE A 1 630 ? 6.281 9.872 23.933 1.00 81.50 630 ILE A O 1
ATOM 4888 N N . GLY A 1 631 ? 7.903 9.812 22.380 1.00 82.56 631 GLY A N 1
ATOM 4889 C CA . GLY A 1 631 ? 7.215 10.709 21.449 1.00 82.56 631 GLY A CA 1
ATOM 4890 C C . GLY A 1 631 ? 5.831 10.188 21.052 1.00 82.56 631 GLY A C 1
ATOM 4891 O O . GLY A 1 631 ? 4.845 10.9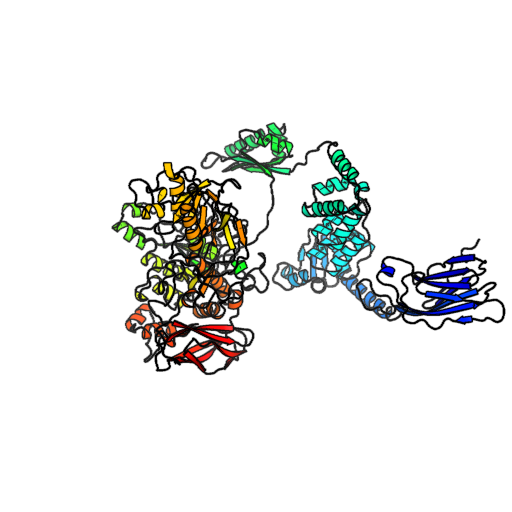33 21.045 1.00 82.56 631 GLY A O 1
ATOM 4892 N N . SER A 1 632 ? 5.722 8.878 20.816 1.00 94.56 632 SER A N 1
ATOM 4893 C CA . SER A 1 632 ? 4.453 8.237 20.474 1.00 94.56 632 SER A CA 1
ATOM 4894 C C . SER A 1 632 ? 3.449 8.218 21.627 1.00 94.56 632 SER A C 1
ATOM 4896 O O . SER A 1 632 ? 2.255 8.380 21.370 1.00 94.56 632 SER A O 1
ATOM 4898 N N . PHE A 1 633 ? 3.888 8.095 22.886 1.00 94.00 633 PHE A N 1
ATOM 4899 C CA . PHE A 1 633 ? 2.994 8.195 24.044 1.00 94.00 633 PHE A CA 1
ATOM 4900 C C . PHE A 1 633 ? 2.314 9.567 24.091 1.00 94.00 633 PHE A C 1
ATOM 4902 O O . PHE A 1 633 ? 1.091 9.659 24.229 1.00 94.00 633 PHE A O 1
ATOM 4909 N N . HIS A 1 634 ? 3.093 10.640 23.922 1.00 92.00 634 HIS A N 1
ATOM 4910 C CA . HIS A 1 634 ? 2.567 12.004 23.931 1.00 92.00 634 HIS A CA 1
ATOM 4911 C C . HIS A 1 634 ? 1.618 12.270 22.757 1.00 92.00 634 HIS A C 1
ATOM 4913 O O . HIS A 1 634 ? 0.578 12.907 22.947 1.00 92.00 634 HIS A O 1
ATOM 4919 N N . ALA A 1 635 ? 1.909 11.722 21.575 1.00 95.38 635 ALA A N 1
ATOM 4920 C CA . ALA A 1 635 ? 1.006 11.782 20.430 1.00 95.38 635 ALA A CA 1
ATOM 4921 C C . ALA A 1 635 ? -0.320 11.047 20.710 1.00 95.38 635 ALA A C 1
ATOM 4923 O O . ALA A 1 635 ? -1.402 11.614 20.527 1.00 95.38 635 ALA A O 1
ATOM 4924 N N . VAL A 1 636 ? -0.259 9.824 21.248 1.00 97.38 636 VAL A N 1
ATOM 4925 C CA . VAL A 1 636 ? -1.447 9.026 21.589 1.00 97.38 636 VAL A CA 1
ATOM 4926 C C . VAL A 1 636 ? -2.283 9.689 22.685 1.00 97.38 636 VAL A C 1
ATOM 4928 O O . VAL A 1 636 ? -3.509 9.733 22.556 1.00 97.38 636 VAL A O 1
ATOM 4931 N N . LYS A 1 637 ? -1.655 10.296 23.705 1.00 92.25 637 LYS A N 1
ATOM 4932 C CA . LYS A 1 637 ? -2.346 11.107 24.730 1.00 92.25 637 LYS A CA 1
ATOM 4933 C C . LYS A 1 637 ? -3.140 12.265 24.105 1.00 92.25 637 LYS A C 1
ATOM 4935 O O . LYS A 1 637 ? -4.160 12.675 24.652 1.00 92.25 637 LYS A O 1
ATOM 4940 N N . LYS A 1 638 ? -2.709 12.781 22.951 1.00 94.75 638 LYS A N 1
ATOM 4941 C CA . LYS A 1 638 ? -3.391 13.841 22.187 1.00 94.75 638 LYS A CA 1
ATOM 4942 C C . LYS A 1 638 ? -4.367 13.317 21.126 1.00 94.75 638 LYS A C 1
ATOM 4944 O O . LYS A 1 638 ? -4.892 14.104 20.347 1.00 94.75 638 LYS A O 1
ATOM 4949 N N . GLY A 1 639 ? -4.649 12.013 21.106 1.00 96.81 639 GLY A N 1
ATOM 4950 C CA . GLY A 1 639 ? -5.605 11.398 20.179 1.00 96.81 639 GLY A CA 1
ATOM 4951 C C . GLY A 1 639 ? -5.040 11.080 18.789 1.00 96.81 639 GLY A C 1
ATOM 4952 O O . GLY A 1 639 ? -5.797 10.639 17.913 1.00 96.81 639 GLY A O 1
ATOM 4953 N N . ILE A 1 640 ? -3.728 11.255 18.599 1.00 98.62 640 ILE A N 1
ATOM 4954 C CA . ILE A 1 640 ? -3.005 10.993 17.352 1.00 98.62 640 ILE A CA 1
ATOM 4955 C C . ILE A 1 640 ? -2.625 9.516 17.310 1.00 98.62 640 ILE A C 1
ATOM 4957 O O . ILE A 1 640 ? -2.041 8.982 18.251 1.00 98.62 640 ILE A O 1
ATOM 4961 N N . THR A 1 641 ? -2.974 8.827 16.226 1.00 98.75 641 THR A N 1
ATOM 4962 C CA . THR A 1 641 ? -2.623 7.404 16.079 1.00 98.75 641 THR A CA 1
ATOM 4963 C C . THR A 1 641 ? -1.218 7.272 15.509 1.00 98.75 641 THR A C 1
ATOM 4965 O O . THR A 1 641 ? -0.948 7.817 14.441 1.00 98.75 641 THR A O 1
ATOM 4968 N N . VAL A 1 642 ? -0.341 6.545 16.203 1.00 98.75 642 VAL A N 1
ATOM 4969 C CA . VAL A 1 642 ? 1.039 6.294 15.763 1.00 98.75 642 VAL A CA 1
ATOM 4970 C C . VAL A 1 642 ? 1.160 4.869 15.242 1.00 98.75 642 VAL A C 1
ATOM 4972 O O . VAL A 1 642 ? 0.879 3.905 15.960 1.00 98.75 642 VAL A O 1
ATOM 4975 N N . VAL A 1 643 ? 1.560 4.752 13.982 1.00 98.88 643 VAL A N 1
ATOM 4976 C CA . VAL A 1 643 ? 1.789 3.490 13.281 1.00 98.88 643 VAL A CA 1
ATOM 4977 C C . VAL A 1 643 ? 3.281 3.365 13.019 1.00 98.88 643 VAL A C 1
ATOM 4979 O O . VAL A 1 643 ? 3.876 4.288 12.464 1.00 98.88 643 VAL A O 1
ATOM 4982 N N . SER A 1 644 ? 3.868 2.233 13.401 1.00 98.00 644 SER A N 1
ATOM 4983 C CA . SER A 1 644 ? 5.312 2.017 13.303 1.00 98.00 644 SER A CA 1
ATOM 4984 C C . SER A 1 644 ? 5.642 0.692 12.622 1.00 98.00 644 SER A C 1
ATOM 4986 O O . SER A 1 644 ? 4.928 -0.303 12.772 1.00 98.00 644 SER A O 1
ATOM 4988 N N . SER A 1 645 ? 6.739 0.652 11.872 1.00 96.81 645 SER A N 1
ATOM 4989 C CA . SER A 1 645 ? 7.255 -0.585 11.272 1.00 96.81 645 SER A CA 1
ATOM 4990 C C . SER A 1 645 ? 7.791 -1.550 12.337 1.00 96.81 645 SER A C 1
ATOM 4992 O O . SER A 1 645 ? 8.391 -1.113 13.313 1.00 96.81 645 SER A O 1
ATOM 4994 N N . ALA A 1 646 ? 7.613 -2.861 12.149 1.00 97.00 646 ALA A N 1
ATOM 4995 C CA . ALA A 1 646 ? 8.103 -3.881 13.087 1.00 97.00 646 ALA A CA 1
ATOM 4996 C C . ALA A 1 646 ? 9.626 -4.122 13.046 1.00 97.00 646 ALA A C 1
ATOM 4998 O O . ALA A 1 646 ? 10.150 -4.757 13.957 1.00 97.00 646 ALA A O 1
ATOM 4999 N N . GLY A 1 647 ? 10.318 -3.660 11.998 1.00 90.06 647 GLY A N 1
ATOM 5000 C CA . GLY A 1 647 ? 11.737 -3.930 11.752 1.00 90.06 647 GLY A CA 1
ATOM 5001 C C . GLY A 1 647 ? 11.966 -4.992 10.669 1.00 90.06 647 GLY A C 1
ATOM 5002 O O . GLY A 1 647 ? 11.059 -5.749 10.308 1.00 90.06 647 GLY A O 1
ATOM 5003 N N . ASN A 1 648 ? 13.184 -5.020 10.119 1.00 88.38 648 ASN A N 1
ATOM 5004 C CA . ASN A 1 648 ? 13.576 -5.897 9.006 1.00 88.38 648 ASN A CA 1
ATOM 5005 C C . ASN A 1 648 ? 14.654 -6.928 9.410 1.00 88.38 648 ASN A C 1
ATOM 5007 O O . ASN A 1 648 ? 15.431 -7.375 8.567 1.00 88.38 648 ASN A O 1
ATOM 5011 N N . SER A 1 649 ? 14.696 -7.296 10.695 1.00 85.94 649 SER A N 1
ATOM 5012 C CA . SER A 1 649 ? 15.699 -8.196 11.293 1.00 85.94 649 SER A CA 1
ATOM 5013 C C . SER A 1 649 ? 15.163 -9.619 11.518 1.00 85.94 649 SER A C 1
ATOM 5015 O O . SER A 1 649 ? 15.701 -10.395 12.311 1.00 85.94 649 SER A O 1
ATOM 5017 N N . GLY A 1 650 ? 14.061 -9.968 10.851 1.00 87.19 650 GLY A N 1
ATOM 5018 C CA . GLY A 1 650 ? 13.529 -11.325 10.797 1.00 87.19 650 GLY A CA 1
ATOM 5019 C C . GLY A 1 650 ? 14.418 -12.281 9.986 1.00 87.19 650 GLY A C 1
ATOM 5020 O O . GLY A 1 650 ? 15.315 -11.839 9.267 1.00 87.19 650 GLY A O 1
ATOM 5021 N N . PRO A 1 651 ? 14.172 -13.601 10.069 1.00 89.38 651 PRO A N 1
ATOM 5022 C CA . PRO A 1 651 ? 13.057 -14.256 10.761 1.00 89.38 651 PRO A CA 1
ATOM 5023 C C . PRO A 1 651 ? 13.362 -14.635 12.224 1.00 89.38 651 PRO A C 1
ATOM 5025 O O . PRO A 1 651 ? 12.584 -15.367 12.833 1.00 89.38 651 PRO A O 1
ATOM 5028 N N . THR A 1 652 ? 14.479 -14.169 12.790 1.00 90.38 652 THR A N 1
ATOM 5029 C CA . THR A 1 652 ? 14.892 -14.471 14.171 1.00 90.38 652 THR A CA 1
ATOM 5030 C C . THR A 1 652 ? 13.782 -14.124 15.177 1.00 90.38 652 THR A C 1
ATOM 5032 O O . THR A 1 652 ? 13.288 -12.994 15.138 1.00 90.38 652 THR A O 1
ATOM 5035 N N . PRO A 1 653 ? 13.368 -15.046 16.071 1.00 93.31 653 PRO A N 1
ATOM 5036 C CA . PRO A 1 653 ? 12.409 -14.745 17.136 1.00 93.31 653 PRO A CA 1
ATOM 5037 C C . PRO A 1 653 ? 12.890 -13.605 18.041 1.00 93.31 653 PRO A C 1
ATOM 5039 O O . PRO A 1 653 ? 14.072 -13.528 18.362 1.00 93.31 653 PRO A O 1
ATOM 5042 N N . GLY A 1 654 ? 11.978 -12.732 18.470 1.00 94.94 654 GLY A N 1
ATOM 5043 C CA . GLY A 1 654 ? 12.298 -11.604 19.355 1.00 94.94 654 GLY A CA 1
ATOM 5044 C C . GLY A 1 654 ? 12.986 -10.411 18.682 1.00 94.94 654 GLY A C 1
ATOM 5045 O O . GLY A 1 654 ? 13.435 -9.507 19.375 1.00 94.94 654 GLY A O 1
ATOM 5046 N N . SER A 1 655 ? 13.064 -10.379 17.348 1.00 94.69 655 SER A N 1
ATOM 5047 C CA . SER A 1 655 ? 13.706 -9.299 16.583 1.00 94.69 655 SER A CA 1
ATOM 5048 C C . SER A 1 655 ? 12.822 -8.073 16.324 1.00 94.69 655 SER A C 1
ATOM 5050 O O . SER A 1 655 ? 13.227 -7.160 15.598 1.00 94.69 655 SER A O 1
ATOM 5052 N N . VAL A 1 656 ? 11.587 -8.065 16.835 1.00 96.19 656 VAL A N 1
ATOM 5053 C CA . VAL A 1 656 ? 10.628 -6.964 16.663 1.00 96.19 656 VAL A CA 1
ATOM 5054 C C . VAL A 1 656 ? 11.047 -5.708 17.426 1.00 96.19 656 VAL A C 1
ATOM 5056 O O . VAL A 1 656 ? 11.382 -5.769 18.605 1.00 96.19 656 VAL A O 1
ATOM 5059 N N . SER A 1 657 ? 10.975 -4.563 16.748 1.00 91.50 657 SER A N 1
ATOM 5060 C CA . SER A 1 657 ? 11.182 -3.228 17.314 1.00 91.50 657 SER A CA 1
ATOM 5061 C C . SER A 1 657 ? 9.862 -2.461 17.448 1.00 91.50 657 SER A C 1
ATOM 5063 O O . SER A 1 657 ? 8.781 -2.987 17.155 1.00 91.50 657 SER A O 1
ATOM 5065 N N . ASN A 1 658 ? 9.930 -1.214 17.933 1.00 94.94 658 ASN A N 1
ATOM 5066 C CA . ASN A 1 658 ? 8.768 -0.345 18.136 1.00 94.94 658 ASN A CA 1
ATOM 5067 C C . ASN A 1 658 ? 7.677 -1.020 18.982 1.00 94.94 658 ASN A C 1
ATOM 5069 O O . ASN A 1 658 ? 6.520 -1.150 18.576 1.00 94.94 658 ASN A O 1
ATOM 5073 N N . VAL A 1 659 ? 8.059 -1.501 20.164 1.00 96.88 659 VAL A N 1
ATOM 5074 C CA . VAL A 1 659 ? 7.274 -2.485 20.922 1.00 96.88 659 VAL A CA 1
ATOM 5075 C C . VAL A 1 659 ? 6.347 -1.896 21.986 1.00 96.88 659 VAL A C 1
ATOM 5077 O O . VAL A 1 659 ? 5.625 -2.644 22.648 1.00 96.88 659 VAL A O 1
ATOM 5080 N N . ALA A 1 660 ? 6.302 -0.568 22.128 1.00 96.81 660 ALA A N 1
ATOM 5081 C CA . ALA A 1 660 ? 5.430 0.076 23.105 1.00 96.81 660 ALA A CA 1
ATOM 5082 C C . ALA A 1 660 ? 3.936 -0.253 22.862 1.00 96.81 660 ALA A C 1
ATOM 5084 O O . ALA A 1 660 ? 3.483 -0.294 21.706 1.00 96.81 660 ALA A O 1
ATOM 5085 N N . PRO A 1 661 ? 3.128 -0.465 23.921 1.00 97.56 661 PRO A N 1
ATOM 5086 C CA . PRO A 1 661 ? 1.740 -0.910 23.763 1.00 97.56 661 PRO A CA 1
ATOM 5087 C C . PRO A 1 661 ? 0.823 0.121 23.089 1.00 97.56 661 PRO A C 1
ATOM 5089 O O . PRO A 1 661 ? -0.147 -0.251 22.428 1.00 97.56 661 PRO A O 1
ATOM 5092 N N . TRP A 1 662 ? 1.125 1.414 23.218 1.00 97.69 662 TRP A N 1
ATOM 5093 C CA . TRP A 1 662 ? 0.354 2.496 22.595 1.00 97.69 662 TRP A CA 1
ATOM 5094 C C . TRP A 1 662 ? 0.633 2.672 21.090 1.00 97.69 662 TRP A C 1
ATOM 5096 O O . TRP A 1 662 ? -0.143 3.342 20.413 1.00 97.69 662 TRP A O 1
ATOM 5106 N N . MET A 1 663 ? 1.679 2.042 20.540 1.00 97.25 663 MET A N 1
ATOM 5107 C CA . MET A 1 663 ? 1.977 2.054 19.099 1.00 97.25 663 MET A CA 1
ATOM 5108 C C . MET A 1 663 ? 1.269 0.920 18.355 1.00 97.25 663 MET A C 1
ATOM 5110 O O . MET A 1 663 ? 1.135 -0.181 18.893 1.00 97.25 663 MET A O 1
ATOM 5114 N N . LEU A 1 664 ? 0.854 1.156 17.107 1.00 98.69 664 LEU A N 1
ATOM 5115 C CA . LEU A 1 664 ? 0.383 0.117 16.185 1.00 98.69 664 LEU A CA 1
ATOM 5116 C C . LEU A 1 664 ? 1.556 -0.394 15.331 1.00 98.69 664 LEU A C 1
ATOM 5118 O O . LEU A 1 664 ? 1.956 0.264 14.375 1.00 98.69 664 LEU A O 1
ATOM 5122 N N . THR A 1 665 ? 2.103 -1.560 15.677 1.00 98.75 665 THR A N 1
ATOM 5123 C CA . THR A 1 665 ? 3.331 -2.105 15.069 1.00 98.75 665 THR A CA 1
ATOM 5124 C C . THR A 1 665 ? 3.018 -3.076 13.934 1.00 98.75 665 THR A C 1
ATOM 5126 O O . THR A 1 665 ? 2.263 -4.034 14.126 1.00 98.75 665 THR A O 1
ATOM 5129 N N . VAL A 1 666 ? 3.615 -2.862 12.760 1.00 98.81 666 VAL A N 1
ATOM 5130 C CA . VAL A 1 666 ? 3.197 -3.507 11.506 1.00 98.81 666 VAL A CA 1
ATOM 5131 C C . VAL A 1 666 ? 4.292 -4.404 10.918 1.00 98.81 666 VAL A C 1
ATOM 5133 O O . VAL A 1 666 ? 5.368 -3.930 10.554 1.00 98.81 666 VAL A O 1
ATOM 5136 N N . GLY A 1 667 ? 3.999 -5.700 10.780 1.00 98.25 667 GLY A N 1
ATOM 5137 C CA . GLY A 1 667 ? 4.811 -6.660 10.021 1.00 98.25 667 GLY A CA 1
ATOM 5138 C C . GLY A 1 667 ? 4.593 -6.564 8.503 1.00 98.25 667 GLY A C 1
ATOM 5139 O O . GLY A 1 667 ? 3.641 -5.931 8.036 1.00 98.25 667 GLY A O 1
ATOM 5140 N N . ALA A 1 668 ? 5.484 -7.172 7.718 1.00 96.88 668 ALA A N 1
ATOM 5141 C CA . ALA A 1 668 ? 5.456 -7.126 6.256 1.00 96.88 668 ALA A CA 1
ATOM 5142 C C . ALA A 1 668 ? 5.086 -8.479 5.644 1.00 96.88 668 ALA A C 1
ATOM 5144 O O . ALA A 1 668 ? 5.600 -9.532 6.024 1.00 96.88 668 ALA A O 1
ATOM 5145 N N . SER A 1 669 ? 4.222 -8.429 4.637 1.00 96.00 669 SER A N 1
ATOM 5146 C CA . SER A 1 669 ? 3.815 -9.592 3.853 1.00 96.00 669 SER A CA 1
ATOM 5147 C C . SER A 1 669 ? 3.782 -9.286 2.359 1.00 96.00 669 SER A C 1
ATOM 5149 O O . SER A 1 669 ? 3.783 -8.120 1.945 1.00 96.00 669 SER A O 1
ATOM 5151 N N . THR A 1 670 ? 3.773 -10.340 1.552 1.00 94.00 670 THR A N 1
ATOM 5152 C CA . THR A 1 670 ? 3.685 -10.248 0.093 1.00 94.00 670 THR A CA 1
ATOM 5153 C C . THR A 1 670 ? 2.283 -9.878 -0.392 1.00 94.00 670 THR A C 1
ATOM 5155 O O . THR A 1 670 ? 1.295 -9.961 0.338 1.00 94.00 670 THR A O 1
ATOM 5158 N N . ILE A 1 671 ? 2.196 -9.477 -1.658 1.00 94.19 671 ILE A N 1
ATOM 5159 C CA . ILE A 1 671 ? 0.940 -9.367 -2.409 1.00 94.19 671 ILE A CA 1
ATOM 5160 C C . ILE A 1 671 ? 0.917 -10.427 -3.510 1.00 94.19 671 ILE A C 1
ATOM 5162 O O . ILE A 1 671 ? 1.915 -11.096 -3.752 1.00 94.19 671 ILE A O 1
ATOM 5166 N N . ASP A 1 672 ? -0.204 -10.561 -4.207 1.00 92.75 672 ASP A N 1
ATOM 5167 C CA . ASP A 1 672 ? -0.359 -11.506 -5.320 1.00 92.75 672 ASP A CA 1
ATOM 5168 C C . ASP A 1 672 ? 0.193 -10.991 -6.664 1.00 92.75 672 ASP A C 1
ATOM 5170 O O . ASP A 1 672 ? -0.191 -11.485 -7.726 1.00 92.75 672 ASP A O 1
ATOM 5174 N N . ARG A 1 673 ? 1.066 -9.978 -6.622 1.00 93.06 673 ARG A N 1
ATOM 5175 C CA . ARG A 1 673 ? 1.841 -9.492 -7.765 1.00 93.06 673 ARG A CA 1
ATOM 5176 C C . ARG A 1 673 ? 3.298 -9.861 -7.580 1.00 93.06 673 ARG A C 1
ATOM 5178 O O . ARG A 1 673 ? 3.896 -9.503 -6.568 1.00 93.06 673 ARG A O 1
ATOM 5185 N N . GLU A 1 674 ? 3.884 -10.435 -8.618 1.00 92.31 674 GLU A N 1
ATOM 5186 C CA . GLU A 1 674 ? 5.310 -10.734 -8.686 1.00 92.31 674 GLU A CA 1
ATOM 5187 C C . GLU A 1 674 ? 5.929 -10.123 -9.948 1.00 92.31 674 GLU A C 1
ATOM 5189 O O . GLU A 1 674 ? 5.292 -10.028 -10.998 1.00 92.31 674 GLU A O 1
ATOM 5194 N N . PHE A 1 675 ? 7.187 -9.694 -9.844 1.00 94.19 675 PHE A N 1
ATOM 5195 C CA . PHE A 1 675 ? 7.998 -9.286 -10.991 1.00 94.19 675 PHE A CA 1
ATOM 5196 C C . PHE A 1 675 ? 8.923 -10.439 -11.348 1.00 94.19 675 PHE A C 1
ATOM 5198 O O . PHE A 1 675 ? 10.049 -10.535 -10.856 1.00 94.19 675 PHE A O 1
ATOM 5205 N N . SER A 1 676 ? 8.387 -11.368 -12.128 1.00 94.44 676 SER A N 1
ATOM 5206 C CA . SER A 1 676 ? 9.006 -12.661 -12.367 1.00 94.44 676 SER A CA 1
ATOM 5207 C C . SER A 1 676 ? 9.854 -12.659 -13.628 1.00 94.44 676 SER A C 1
ATOM 5209 O O . SER A 1 676 ? 9.501 -12.082 -14.658 1.00 94.44 676 SER A O 1
ATOM 5211 N N . ASN A 1 677 ? 10.965 -13.374 -13.560 1.00 94.50 677 ASN A N 1
ATOM 5212 C CA . ASN A 1 677 ? 11.671 -13.887 -14.720 1.00 94.50 677 ASN A CA 1
ATOM 5213 C C . ASN A 1 677 ? 12.084 -15.336 -14.456 1.00 94.50 677 ASN A C 1
ATOM 5215 O O . ASN A 1 677 ? 11.942 -15.838 -13.347 1.00 94.50 677 ASN A O 1
ATOM 5219 N N . TYR A 1 678 ? 12.557 -16.028 -15.483 1.00 94.81 678 TYR A N 1
ATOM 5220 C CA . TYR A 1 678 ? 12.894 -17.439 -15.392 1.00 94.81 678 TYR A CA 1
ATOM 5221 C C . TYR A 1 678 ? 14.343 -17.660 -15.800 1.00 94.81 678 TYR A C 1
ATOM 5223 O O . TYR A 1 678 ? 14.828 -17.068 -16.768 1.00 94.81 678 TYR A O 1
ATOM 5231 N N . VAL A 1 679 ? 15.015 -18.541 -15.068 1.00 97.00 679 VAL A N 1
ATOM 5232 C CA . VAL A 1 679 ? 16.335 -19.061 -15.412 1.00 97.00 679 VAL A CA 1
ATOM 5233 C C . VAL A 1 679 ? 16.145 -20.421 -16.072 1.00 97.00 679 VAL A C 1
ATOM 5235 O O . VAL A 1 679 ? 15.729 -21.377 -15.419 1.00 97.00 679 VAL A O 1
ATOM 5238 N N . ALA A 1 680 ? 16.467 -20.521 -17.357 1.00 96.19 680 ALA A N 1
ATOM 5239 C CA . ALA A 1 680 ? 16.551 -21.789 -18.068 1.00 96.19 680 ALA A CA 1
ATOM 5240 C C . ALA A 1 680 ? 17.995 -22.299 -18.016 1.00 96.19 680 ALA A C 1
ATOM 5242 O O . ALA A 1 680 ? 18.910 -21.641 -18.510 1.00 96.19 680 ALA A O 1
ATOM 5243 N N . LEU A 1 681 ? 18.210 -23.463 -17.411 1.00 96.69 681 LEU A N 1
ATOM 5244 C CA . LEU A 1 681 ? 19.504 -24.141 -17.377 1.00 96.69 681 LEU A CA 1
ATOM 5245 C C . LEU A 1 681 ? 19.630 -25.093 -18.575 1.00 96.69 681 LEU A C 1
ATOM 5247 O O . LEU A 1 681 ? 18.645 -25.666 -19.036 1.00 96.69 681 LEU A O 1
ATOM 5251 N N . GLY A 1 682 ? 20.851 -25.323 -19.060 1.00 94.56 682 GLY A N 1
ATOM 5252 C CA . GLY A 1 682 ? 21.116 -26.237 -20.184 1.00 94.56 682 GLY A CA 1
ATOM 5253 C C . GLY A 1 682 ? 20.713 -27.700 -19.932 1.00 94.56 682 GLY A C 1
ATOM 5254 O O . GLY A 1 682 ? 20.523 -28.453 -20.881 1.00 94.56 682 GLY A O 1
ATOM 5255 N N . ASN A 1 683 ? 20.485 -28.097 -18.674 1.00 92.88 683 ASN A N 1
ATOM 5256 C CA . ASN A 1 683 ? 19.873 -29.384 -18.315 1.00 92.88 683 ASN A CA 1
ATOM 5257 C C . ASN A 1 683 ? 18.329 -29.380 -18.376 1.00 92.88 683 ASN A C 1
ATOM 5259 O O . ASN A 1 683 ? 17.698 -30.280 -17.824 1.00 92.88 683 ASN A O 1
ATOM 5263 N N . LYS A 1 684 ? 17.723 -28.376 -19.023 1.00 91.94 684 LYS A N 1
ATOM 5264 C CA . LYS A 1 684 ? 16.271 -28.191 -19.195 1.00 91.94 684 LYS A CA 1
ATOM 5265 C C . LYS A 1 684 ? 15.493 -27.894 -17.908 1.00 91.94 684 LYS A C 1
ATOM 5267 O O . LYS A 1 684 ? 14.265 -27.914 -17.931 1.00 91.94 684 LYS A O 1
ATOM 5272 N N . LYS A 1 685 ? 16.155 -27.598 -16.782 1.00 94.50 685 LYS A N 1
ATOM 5273 C CA . LYS A 1 685 ? 15.459 -27.059 -15.602 1.00 94.50 685 LYS A CA 1
ATOM 5274 C C . LYS A 1 685 ? 15.100 -25.591 -15.831 1.00 94.50 685 LYS A C 1
ATOM 5276 O O . LYS A 1 685 ? 15.949 -24.805 -16.245 1.00 94.50 685 LYS A O 1
ATOM 5281 N N . HIS A 1 686 ? 13.862 -25.232 -15.504 1.00 94.56 686 HIS A N 1
ATOM 5282 C CA . HIS A 1 686 ? 13.371 -23.856 -15.504 1.00 94.56 686 HIS A CA 1
ATOM 5283 C C . HIS A 1 686 ? 13.087 -23.438 -14.067 1.00 94.56 686 HIS A C 1
ATOM 5285 O O . HIS A 1 686 ? 12.245 -24.037 -13.402 1.00 94.56 686 HIS A O 1
ATOM 5291 N N . LEU A 1 687 ? 13.809 -22.431 -13.590 1.00 96.12 687 LEU A N 1
ATOM 5292 C CA . LEU A 1 687 ? 13.709 -21.935 -12.223 1.00 96.12 687 LEU A CA 1
ATOM 5293 C C . LEU A 1 687 ? 13.009 -20.582 -12.248 1.00 96.12 687 LEU A C 1
ATOM 5295 O O . LEU A 1 687 ? 13.369 -19.715 -13.048 1.00 96.12 687 LEU A O 1
ATOM 5299 N N . LYS A 1 688 ? 12.008 -20.402 -11.387 1.00 94.69 688 LYS A N 1
ATOM 5300 C CA . LYS A 1 688 ? 11.339 -19.111 -11.228 1.00 94.69 688 LYS A CA 1
ATOM 5301 C C . LYS A 1 688 ? 12.230 -18.194 -10.393 1.00 94.69 688 LYS A C 1
ATOM 5303 O O . LYS A 1 688 ? 12.715 -18.591 -9.337 1.00 94.69 688 LYS A O 1
ATOM 5308 N N . GLY A 1 689 ? 12.412 -16.964 -10.847 1.00 95.31 689 GLY A N 1
ATOM 5309 C CA . GLY A 1 689 ? 13.107 -15.923 -10.107 1.00 95.31 689 GLY A CA 1
ATOM 5310 C C . GLY A 1 689 ? 12.368 -14.590 -10.134 1.00 95.31 689 GLY A C 1
ATOM 5311 O O . GLY A 1 689 ? 11.304 -14.451 -10.744 1.00 95.31 689 GLY A O 1
ATOM 5312 N N . ALA A 1 690 ? 12.934 -13.615 -9.431 1.00 94.94 690 ALA A N 1
ATOM 5313 C CA . ALA A 1 690 ? 12.415 -12.258 -9.325 1.00 94.94 690 ALA A CA 1
ATOM 5314 C C . ALA A 1 690 ? 13.467 -11.234 -9.760 1.00 94.94 690 ALA A C 1
ATOM 5316 O O . ALA A 1 690 ? 14.656 -11.404 -9.485 1.00 94.94 690 ALA A O 1
ATOM 5317 N N . SER A 1 691 ? 13.045 -10.174 -10.448 1.00 95.12 691 SER A N 1
ATOM 5318 C CA . SER A 1 691 ? 13.942 -9.107 -10.901 1.00 95.12 691 SER A CA 1
ATOM 5319 C C . SER A 1 691 ? 13.170 -7.895 -11.409 1.00 95.12 691 SER A C 1
ATOM 5321 O O . SER A 1 691 ? 12.036 -8.025 -11.858 1.00 95.12 691 SER A O 1
ATOM 5323 N N . LEU A 1 692 ? 13.810 -6.727 -11.392 1.00 92.81 692 LEU A N 1
ATOM 5324 C CA . LEU A 1 692 ? 13.400 -5.519 -12.111 1.00 92.81 692 LEU A CA 1
ATOM 5325 C C . LEU A 1 692 ? 14.545 -4.969 -12.976 1.00 92.81 692 LEU A C 1
ATOM 5327 O O . LEU A 1 692 ? 14.728 -3.758 -13.110 1.00 92.81 692 LEU A O 1
ATOM 5331 N N . SER A 1 693 ? 15.339 -5.854 -13.583 1.00 91.00 693 SER A N 1
ATOM 5332 C CA . SER A 1 693 ? 16.280 -5.468 -14.640 1.00 91.00 693 SER A CA 1
ATOM 5333 C C . SER A 1 693 ? 15.549 -4.753 -15.780 1.00 91.00 693 SER A C 1
ATOM 5335 O O . SER A 1 693 ? 14.601 -5.285 -16.357 1.00 91.00 693 SER A O 1
ATOM 5337 N N . SER A 1 694 ? 16.027 -3.563 -16.152 1.00 80.25 694 SER A N 1
ATOM 5338 C CA . SER A 1 694 ? 15.494 -2.808 -17.296 1.00 80.25 694 SER A CA 1
ATOM 5339 C C . SER A 1 694 ? 15.892 -3.415 -18.648 1.00 80.25 694 SER A C 1
ATOM 5341 O O . SER A 1 694 ? 15.308 -3.085 -19.677 1.00 80.25 694 SER A O 1
ATOM 5343 N N . THR A 1 695 ? 16.888 -4.303 -18.655 1.00 81.94 695 THR A N 1
ATOM 5344 C CA . THR A 1 695 ? 17.406 -5.008 -19.830 1.00 81.94 695 THR A CA 1
ATOM 5345 C C . THR A 1 695 ? 17.210 -6.517 -19.684 1.00 81.94 695 THR A C 1
ATOM 5347 O O . THR A 1 695 ? 17.090 -7.050 -18.580 1.00 81.94 695 THR A O 1
ATOM 5350 N N . GLY A 1 696 ? 17.166 -7.225 -20.812 1.00 83.06 696 GLY A N 1
ATOM 5351 C CA . GLY A 1 696 ? 17.109 -8.685 -20.843 1.00 83.06 696 GLY A CA 1
ATOM 5352 C C . GLY A 1 696 ? 18.103 -9.251 -21.843 1.00 83.06 696 GLY A C 1
ATOM 5353 O O . GLY A 1 696 ? 18.511 -8.556 -22.774 1.00 83.06 696 GLY A O 1
ATOM 5354 N N . LEU A 1 697 ? 18.469 -10.519 -21.659 1.00 89.50 697 LEU A N 1
ATOM 5355 C CA . LEU A 1 697 ? 19.303 -11.232 -22.620 1.00 89.50 697 LEU A CA 1
ATOM 5356 C C . LEU A 1 697 ? 18.555 -11.411 -23.958 1.00 89.50 697 LEU A C 1
ATOM 5358 O O . LEU A 1 697 ? 17.317 -11.488 -23.956 1.00 89.50 697 LEU A O 1
ATOM 5362 N N . PRO A 1 698 ? 19.274 -11.488 -25.097 1.00 88.06 698 PRO A N 1
ATOM 5363 C CA . PRO A 1 698 ? 18.682 -11.847 -26.382 1.00 88.06 698 PRO A CA 1
ATOM 5364 C C . PRO A 1 698 ? 17.859 -13.131 -26.263 1.00 88.06 698 PRO A C 1
ATOM 5366 O O . PRO A 1 698 ? 18.271 -14.067 -25.575 1.00 88.06 698 PRO A O 1
ATOM 5369 N N . ALA A 1 699 ? 16.682 -13.147 -26.892 1.00 81.25 699 ALA A N 1
ATOM 5370 C CA . ALA A 1 699 ? 15.738 -14.251 -26.765 1.00 81.25 699 ALA A CA 1
ATOM 5371 C C . ALA A 1 699 ? 16.401 -15.584 -27.138 1.00 81.25 699 ALA A C 1
ATOM 5373 O O . ALA A 1 699 ? 17.086 -15.669 -28.153 1.00 81.25 699 ALA A O 1
ATOM 5374 N N . GLU A 1 700 ? 16.222 -16.588 -26.275 1.00 79.25 700 GLU A N 1
ATOM 5375 C CA . GLU A 1 700 ? 16.683 -17.974 -26.469 1.00 79.25 700 GLU A CA 1
ATOM 5376 C C . GLU A 1 700 ? 18.201 -18.158 -26.653 1.00 79.25 700 GLU A C 1
ATOM 5378 O O . GLU A 1 700 ? 18.675 -19.254 -26.952 1.00 79.25 700 GLU A O 1
ATOM 5383 N N . LYS A 1 701 ? 19.001 -17.117 -26.399 1.00 92.38 701 LYS A N 1
ATOM 5384 C CA . LYS A 1 701 ? 20.458 -17.211 -26.445 1.00 92.38 701 LYS A CA 1
ATOM 5385 C C . LYS A 1 701 ? 21.009 -17.653 -25.092 1.00 92.38 701 LYS A C 1
ATOM 5387 O O . LYS A 1 701 ? 20.968 -16.903 -24.117 1.00 92.38 701 LYS A O 1
ATOM 5392 N N . PHE A 1 702 ? 21.567 -18.859 -25.049 1.00 96.50 702 PHE A N 1
ATOM 5393 C CA . PHE A 1 702 ? 22.265 -19.382 -23.877 1.00 96.50 702 PHE A CA 1
ATOM 5394 C C . PHE A 1 702 ? 23.679 -18.808 -23.765 1.00 96.50 702 PHE A C 1
ATOM 5396 O O . PHE A 1 702 ? 24.393 -18.663 -24.757 1.00 96.50 702 PHE A O 1
ATOM 5403 N N . TYR A 1 703 ? 24.095 -18.539 -22.533 1.00 98.06 703 TYR A N 1
ATOM 5404 C CA . TYR A 1 703 ? 25.424 -18.048 -22.188 1.00 98.06 703 TYR A CA 1
ATOM 5405 C C . TYR A 1 703 ? 26.100 -19.003 -21.203 1.00 98.06 703 TYR A C 1
ATOM 5407 O O . TYR A 1 703 ? 25.396 -19.652 -20.420 1.00 98.06 703 TYR A O 1
ATOM 5415 N N . PRO A 1 704 ? 27.443 -19.097 -21.204 1.00 98.25 704 PRO A N 1
ATOM 5416 C CA . PRO A 1 704 ? 28.145 -19.875 -20.195 1.00 98.25 704 PRO A CA 1
ATOM 5417 C C . PRO A 1 704 ? 27.830 -19.350 -18.794 1.00 98.25 704 PRO A C 1
ATOM 5419 O O . PRO A 1 704 ? 27.703 -18.146 -18.582 1.00 98.25 704 PRO A O 1
ATOM 5422 N N . LEU A 1 705 ? 27.700 -20.264 -17.845 1.00 98.19 705 LEU A N 1
ATOM 5423 C CA . LEU A 1 705 ? 27.369 -20.010 -16.451 1.00 98.19 705 LEU A CA 1
ATOM 5424 C C . LEU A 1 705 ? 28.616 -20.244 -15.590 1.00 98.19 705 LEU A C 1
ATOM 5426 O O . LEU A 1 705 ? 29.362 -21.189 -15.826 1.00 98.19 705 LEU A O 1
ATOM 5430 N N . ILE A 1 706 ? 28.867 -19.405 -14.590 1.00 98.12 706 ILE A N 1
ATOM 5431 C CA . ILE A 1 706 ? 30.017 -19.578 -13.693 1.00 98.12 706 ILE A CA 1
ATOM 5432 C C . ILE A 1 706 ? 29.654 -19.174 -12.265 1.00 98.12 706 ILE A C 1
ATOM 5434 O O . ILE A 1 706 ? 28.951 -18.185 -12.055 1.00 98.12 706 ILE A O 1
ATOM 5438 N N . SER A 1 707 ? 30.121 -19.937 -11.273 1.00 98.00 707 SER A N 1
ATOM 5439 C CA . SER A 1 707 ? 29.986 -19.523 -9.876 1.00 98.00 707 SER A CA 1
ATOM 5440 C C . SER A 1 707 ? 30.970 -18.397 -9.566 1.00 98.00 707 SER A C 1
ATOM 5442 O O . SER A 1 707 ? 32.095 -18.382 -10.068 1.00 98.00 707 SER A O 1
ATOM 5444 N N . ALA A 1 708 ? 30.577 -17.449 -8.720 1.00 97.50 708 ALA A N 1
ATOM 5445 C CA . ALA A 1 708 ? 31.471 -16.360 -8.352 1.00 97.50 708 ALA A CA 1
ATOM 5446 C C . ALA A 1 708 ? 32.733 -16.846 -7.608 1.00 97.50 708 ALA A C 1
ATOM 5448 O O . ALA A 1 708 ? 33.805 -16.268 -7.772 1.00 97.50 708 ALA A O 1
ATOM 5449 N N . SER A 1 709 ? 32.647 -17.970 -6.888 1.00 96.75 709 SER A N 1
ATOM 5450 C CA . SER A 1 709 ? 33.807 -18.637 -6.282 1.00 96.75 709 SER A CA 1
ATOM 5451 C C . SER A 1 709 ? 34.797 -19.180 -7.323 1.00 96.75 709 SER A C 1
ATOM 5453 O O . SER A 1 709 ? 36.004 -19.077 -7.113 1.00 96.75 709 SER A O 1
ATOM 5455 N N . ASP A 1 710 ? 34.324 -19.694 -8.463 1.00 96.44 710 ASP A N 1
ATOM 5456 C CA . ASP A 1 710 ? 35.195 -20.144 -9.564 1.00 96.44 710 ASP A CA 1
ATOM 5457 C C . ASP A 1 710 ? 35.766 -18.956 -10.359 1.00 96.44 710 ASP A C 1
ATOM 5459 O O . ASP A 1 710 ? 36.895 -19.000 -10.859 1.00 96.44 710 ASP A O 1
ATOM 5463 N N . ALA A 1 711 ? 35.012 -17.855 -10.428 1.00 97.19 711 ALA A N 1
ATOM 5464 C CA . ALA A 1 711 ? 35.434 -16.587 -11.020 1.00 97.19 711 ALA A CA 1
ATOM 5465 C C . ALA A 1 711 ? 36.333 -15.741 -10.096 1.00 97.19 711 ALA A C 1
ATOM 5467 O O . ALA A 1 711 ? 36.669 -14.614 -10.443 1.00 97.19 711 ALA A O 1
ATOM 5468 N N . LYS A 1 712 ? 36.742 -16.260 -8.935 1.00 97.69 712 LYS A N 1
ATOM 5469 C CA . LYS A 1 712 ? 37.534 -15.552 -7.923 1.00 97.69 712 LYS A CA 1
ATOM 5470 C C . LYS A 1 712 ? 38.865 -15.008 -8.461 1.00 97.69 712 LYS A C 1
ATOM 5472 O O . LYS A 1 712 ? 39.615 -15.725 -9.141 1.00 97.69 712 LYS A O 1
ATOM 5477 N N . ALA A 1 713 ? 39.184 -13.774 -8.075 1.00 96.44 713 ALA A N 1
ATOM 5478 C CA . ALA A 1 713 ? 40.488 -13.144 -8.263 1.00 96.44 713 ALA A CA 1
ATOM 5479 C C . ALA A 1 713 ? 41.573 -13.818 -7.405 1.00 96.44 713 ALA A C 1
ATOM 5481 O O . ALA A 1 713 ? 41.304 -14.323 -6.314 1.00 96.44 713 ALA A O 1
ATOM 5482 N N . THR A 1 714 ? 42.825 -13.812 -7.866 1.00 93.44 714 THR A N 1
ATOM 5483 C CA . THR A 1 714 ? 43.937 -14.526 -7.206 1.00 93.44 714 THR A CA 1
ATOM 5484 C C . THR A 1 714 ? 44.044 -14.221 -5.706 1.00 93.44 714 THR A C 1
ATOM 5486 O O . THR A 1 714 ? 44.189 -15.151 -4.915 1.00 93.44 714 THR A O 1
ATOM 5489 N N . ASN A 1 715 ? 43.841 -12.959 -5.312 1.00 92.06 715 ASN A N 1
ATOM 5490 C CA . ASN A 1 715 ? 44.032 -12.476 -3.938 1.00 92.06 715 ASN A CA 1
ATOM 5491 C C . ASN A 1 715 ? 42.752 -12.433 -3.078 1.00 92.06 715 ASN A C 1
ATOM 5493 O O . ASN A 1 715 ? 42.808 -11.962 -1.949 1.00 92.06 715 ASN A O 1
ATOM 5497 N N . ALA A 1 716 ? 41.604 -12.890 -3.585 1.00 94.62 716 ALA A N 1
ATOM 5498 C CA . ALA A 1 716 ? 40.345 -12.895 -2.830 1.00 94.62 716 ALA A CA 1
ATOM 5499 C C . ALA A 1 716 ? 40.082 -14.256 -2.170 1.00 94.62 716 ALA A C 1
ATOM 5501 O O . ALA A 1 716 ? 40.578 -15.278 -2.650 1.00 94.62 716 ALA A O 1
ATOM 5502 N N . SER A 1 717 ? 39.277 -14.322 -1.108 1.00 95.88 717 SER A N 1
ATOM 5503 C CA . SER A 1 717 ? 38.789 -15.604 -0.577 1.00 95.88 717 SER A CA 1
ATOM 5504 C C . SER A 1 717 ? 37.566 -16.116 -1.356 1.00 95.88 717 SER A C 1
ATOM 5506 O O . SER A 1 717 ? 36.871 -15.359 -2.039 1.00 95.88 717 SER A O 1
ATOM 5508 N N . ALA A 1 718 ? 37.308 -17.429 -1.309 1.00 94.12 718 ALA A N 1
ATOM 5509 C CA . ALA A 1 718 ? 36.182 -18.018 -2.041 1.00 94.12 718 ALA A CA 1
ATOM 5510 C C . ALA A 1 718 ? 34.823 -17.555 -1.496 1.00 94.12 718 ALA A C 1
ATOM 5512 O O . ALA A 1 718 ? 33.889 -17.405 -2.282 1.00 94.12 718 ALA A O 1
ATOM 5513 N N . SER A 1 719 ? 34.734 -17.300 -0.186 1.00 93.12 719 SER A N 1
ATOM 5514 C CA . SER A 1 719 ? 33.545 -16.776 0.493 1.00 93.12 719 SER A CA 1
ATOM 5515 C C . SER A 1 719 ? 33.260 -15.324 0.105 1.00 93.12 719 SER A C 1
ATOM 5517 O O . SER A 1 719 ? 32.122 -14.986 -0.210 1.00 93.12 719 SER A O 1
ATOM 5519 N N . GLU A 1 720 ? 34.280 -14.465 0.041 1.00 95.25 720 GLU A N 1
ATOM 5520 C CA . GLU A 1 720 ? 34.097 -13.075 -0.397 1.00 95.25 720 GLU A CA 1
ATOM 5521 C C . GLU A 1 720 ? 33.716 -12.986 -1.879 1.00 95.25 720 GLU A C 1
ATOM 5523 O O . GLU A 1 720 ? 32.823 -12.216 -2.243 1.00 95.25 720 GLU A O 1
ATOM 5528 N N . ALA A 1 721 ? 34.346 -13.811 -2.724 1.00 96.56 721 ALA A N 1
ATOM 5529 C CA . ALA A 1 721 ? 33.997 -13.912 -4.136 1.00 96.56 721 ALA A CA 1
ATOM 5530 C C . ALA A 1 721 ? 32.576 -14.452 -4.330 1.00 96.56 721 ALA A C 1
ATOM 5532 O O . ALA A 1 721 ? 31.836 -13.917 -5.147 1.00 96.56 721 ALA A O 1
ATOM 5533 N N . GLN A 1 722 ? 32.144 -15.437 -3.534 1.00 96.44 722 GLN A N 1
ATOM 5534 C CA . GLN A 1 722 ? 30.773 -15.964 -3.563 1.00 96.44 722 GLN A CA 1
ATOM 5535 C C . GLN A 1 722 ? 29.720 -14.872 -3.320 1.00 96.44 722 GLN A C 1
ATOM 5537 O O . GLN A 1 722 ? 28.642 -14.893 -3.917 1.00 96.44 722 GLN A O 1
ATOM 5542 N N . LEU A 1 723 ? 30.046 -13.895 -2.471 1.00 95.88 723 LEU A N 1
ATOM 5543 C CA . LEU A 1 723 ? 29.210 -12.730 -2.191 1.00 95.88 723 LEU A CA 1
ATOM 5544 C C . LEU A 1 723 ? 29.353 -11.614 -3.238 1.00 95.88 723 LEU A C 1
ATOM 5546 O O . LEU A 1 723 ? 28.679 -10.590 -3.112 1.00 95.88 723 LEU A O 1
ATOM 5550 N N . CYS A 1 724 ? 30.187 -11.789 -4.265 1.00 97.38 724 CYS A N 1
ATOM 5551 C CA . CYS A 1 724 ? 30.471 -10.792 -5.295 1.00 97.38 724 CYS A CA 1
ATOM 5552 C C . CYS A 1 724 ? 30.854 -9.437 -4.677 1.00 97.38 724 CYS A C 1
ATOM 5554 O O . CYS A 1 724 ? 30.310 -8.397 -5.050 1.00 97.38 724 CYS A O 1
ATOM 5556 N N . LYS A 1 725 ? 31.741 -9.459 -3.671 1.00 95.69 725 LYS A N 1
ATOM 5557 C CA . LYS A 1 725 ? 32.265 -8.243 -3.032 1.00 95.69 725 LYS A CA 1
ATOM 5558 C C . LYS A 1 725 ? 33.179 -7.463 -3.996 1.00 95.69 725 LYS A C 1
ATOM 5560 O O . LYS A 1 725 ? 33.748 -8.064 -4.915 1.00 95.69 725 LYS A O 1
ATOM 5565 N N . PRO A 1 726 ? 33.356 -6.145 -3.796 1.00 94.12 726 PRO A N 1
ATOM 5566 C CA . PRO A 1 726 ? 34.266 -5.344 -4.611 1.00 94.12 726 PRO A CA 1
ATOM 5567 C C . PRO A 1 726 ? 35.666 -5.959 -4.726 1.00 94.12 726 PRO A C 1
ATOM 5569 O O . PRO A 1 726 ? 36.207 -6.460 -3.745 1.00 94.12 726 PRO A O 1
ATOM 5572 N N . SER A 1 727 ? 36.239 -5.930 -5.931 1.00 93.44 727 SER A N 1
ATOM 5573 C CA . SER A 1 727 ? 37.599 -6.421 -6.231 1.00 93.44 727 SER A CA 1
ATOM 5574 C C . SER A 1 727 ? 37.848 -7.924 -6.005 1.00 93.44 727 SER A C 1
ATOM 5576 O O . SER A 1 727 ? 38.998 -8.357 -5.982 1.00 93.44 727 SER A O 1
ATOM 5578 N N . THR A 1 728 ? 36.797 -8.746 -5.877 1.00 96.94 728 THR A N 1
ATOM 5579 C CA . THR A 1 728 ? 36.941 -10.198 -5.627 1.00 96.94 728 THR A CA 1
ATOM 5580 C C . THR A 1 728 ? 36.816 -11.091 -6.860 1.00 96.94 728 THR A C 1
ATOM 5582 O O . THR A 1 728 ? 37.107 -12.287 -6.784 1.00 96.94 728 THR A O 1
ATOM 5585 N N . LEU A 1 729 ? 36.413 -10.530 -8.002 1.00 97.81 729 LEU A N 1
ATOM 5586 C CA . LEU A 1 729 ? 36.128 -11.258 -9.240 1.00 97.81 729 LEU A CA 1
ATOM 5587 C C . LEU A 1 729 ? 37.216 -11.009 -10.292 1.00 97.81 729 LEU A C 1
ATOM 5589 O O . LEU A 1 729 ? 37.640 -9.876 -10.512 1.00 97.81 729 LEU A O 1
ATOM 5593 N N . ASP A 1 730 ? 37.650 -12.069 -10.968 1.00 97.81 730 ASP A N 1
ATOM 5594 C CA . ASP A 1 730 ? 38.571 -12.020 -12.100 1.00 97.81 730 ASP A CA 1
ATOM 5595 C C . ASP A 1 730 ? 37.797 -11.755 -13.397 1.00 97.81 730 ASP A C 1
ATOM 5597 O O . ASP A 1 730 ? 37.003 -12.587 -13.855 1.00 97.81 730 ASP A O 1
ATOM 5601 N N . LYS A 1 731 ? 38.075 -10.606 -14.021 1.00 96.69 731 LYS A N 1
ATOM 5602 C CA . LYS A 1 731 ? 37.441 -10.190 -15.274 1.00 96.69 731 LYS A CA 1
ATOM 5603 C C . LYS A 1 731 ? 37.592 -11.239 -16.380 1.00 96.69 731 LYS A C 1
ATOM 5605 O O . LYS A 1 731 ? 36.608 -11.580 -17.024 1.00 96.69 731 LYS A O 1
ATOM 5610 N N . LYS A 1 732 ? 38.780 -11.830 -16.561 1.00 96.56 732 LYS A N 1
ATOM 5611 C CA . LYS A 1 732 ? 39.021 -12.812 -17.636 1.00 96.56 732 LYS A CA 1
ATOM 5612 C C . LYS A 1 732 ? 38.185 -14.080 -17.461 1.00 96.56 732 LYS A C 1
ATOM 5614 O O . LYS A 1 732 ? 37.897 -14.770 -18.437 1.00 96.56 732 LYS A O 1
ATOM 5619 N N . LYS A 1 733 ? 37.806 -14.418 -16.224 1.00 97.44 733 LYS A N 1
ATOM 5620 C CA . LYS A 1 733 ? 36.997 -15.609 -15.933 1.00 97.44 733 LYS A CA 1
ATOM 5621 C C . LYS A 1 733 ? 35.501 -15.365 -16.117 1.00 97.44 733 LYS A C 1
ATOM 5623 O O . LYS A 1 733 ? 34.808 -16.295 -16.545 1.00 97.44 733 LYS A O 1
ATOM 5628 N N . ALA A 1 734 ? 35.023 -14.167 -15.775 1.00 97.50 734 ALA A N 1
ATOM 5629 C CA . ALA A 1 734 ? 33.605 -13.801 -15.764 1.00 97.50 734 ALA A CA 1
ATOM 5630 C C . ALA A 1 734 ? 33.107 -13.162 -17.075 1.00 97.50 734 ALA A C 1
ATOM 5632 O O . ALA A 1 734 ? 31.909 -13.223 -17.357 1.00 97.50 734 ALA A O 1
ATOM 5633 N N . GLU A 1 735 ? 34.003 -12.584 -17.878 1.00 98.06 735 GLU A N 1
ATOM 5634 C CA . GLU A 1 735 ? 33.657 -11.873 -19.110 1.00 98.06 735 GLU A CA 1
ATOM 5635 C C . GLU A 1 735 ? 32.835 -12.738 -20.080 1.00 98.06 735 GLU A C 1
ATOM 5637 O O . GLU A 1 735 ? 33.185 -13.881 -20.386 1.00 98.06 735 GLU A O 1
ATOM 5642 N N . GLY A 1 736 ? 31.698 -12.204 -20.542 1.00 97.25 736 GLY A N 1
ATOM 5643 C CA . GLY A 1 736 ? 30.803 -12.894 -21.478 1.00 97.25 736 GLY A CA 1
ATOM 5644 C C . GLY A 1 736 ? 29.906 -13.978 -20.860 1.00 97.25 736 GLY A C 1
ATOM 5645 O O . GLY A 1 736 ? 29.181 -14.650 -21.597 1.00 97.25 736 GLY A O 1
ATOM 5646 N N . LYS A 1 737 ? 29.931 -14.165 -19.531 1.00 98.38 737 LYS A N 1
ATOM 5647 C CA . LYS A 1 737 ? 29.207 -15.237 -18.819 1.00 98.38 737 LYS A CA 1
ATOM 5648 C C . LYS A 1 737 ? 28.096 -14.710 -17.913 1.00 98.38 737 LYS A C 1
ATOM 5650 O O . LYS A 1 737 ? 28.071 -13.533 -17.557 1.00 98.38 737 LYS A O 1
ATOM 5655 N N . ILE A 1 738 ? 27.178 -15.592 -17.525 1.00 98.56 738 ILE A N 1
ATOM 5656 C CA . ILE A 1 738 ? 26.232 -15.352 -16.433 1.00 98.56 738 ILE A CA 1
ATOM 5657 C C . ILE A 1 738 ? 26.922 -15.728 -15.120 1.00 98.56 738 ILE A C 1
ATOM 5659 O O . ILE A 1 738 ? 27.381 -16.860 -14.956 1.00 98.56 738 ILE A O 1
ATOM 5663 N N . LEU A 1 739 ? 26.994 -14.780 -14.189 1.00 98.44 739 LEU A N 1
ATOM 5664 C CA . LEU A 1 739 ? 27.653 -14.955 -12.896 1.00 98.44 739 LEU A CA 1
ATOM 5665 C C . LEU A 1 739 ? 26.647 -15.376 -11.816 1.00 98.44 739 LEU A C 1
ATOM 5667 O O . LEU A 1 739 ? 25.598 -14.751 -11.677 1.00 98.44 739 LEU A O 1
ATOM 5671 N N . VAL A 1 740 ? 26.964 -16.403 -11.025 1.00 98.38 740 VAL A N 1
ATOM 5672 C CA . VAL A 1 740 ? 26.141 -16.818 -9.874 1.00 98.38 740 VAL A CA 1
ATOM 5673 C C . VAL A 1 740 ? 26.723 -16.265 -8.578 1.00 98.38 740 VAL A C 1
ATOM 5675 O O . VAL A 1 740 ? 27.783 -16.714 -8.138 1.00 98.38 740 VAL A O 1
ATOM 5678 N N . CYS A 1 741 ? 26.010 -15.320 -7.966 1.00 97.88 741 CYS A N 1
ATOM 5679 C CA . CYS A 1 741 ? 26.341 -14.696 -6.683 1.00 97.88 741 CYS A CA 1
ATOM 5680 C C . CYS A 1 741 ? 25.389 -15.193 -5.585 1.00 97.88 741 CYS A C 1
ATOM 5682 O O . CYS A 1 741 ? 24.242 -15.538 -5.867 1.00 97.88 741 CYS A O 1
ATOM 5684 N N . VAL A 1 742 ? 25.820 -15.162 -4.324 1.00 96.75 742 VAL A N 1
ATOM 5685 C CA . VAL A 1 742 ? 24.971 -15.486 -3.165 1.00 96.75 742 VAL A CA 1
ATOM 5686 C C . VAL A 1 742 ? 24.599 -14.217 -2.395 1.00 96.75 742 VAL A C 1
ATOM 5688 O O . VAL A 1 742 ? 25.412 -13.300 -2.234 1.00 96.75 742 VAL A O 1
ATOM 5691 N N . ARG A 1 743 ? 23.344 -14.137 -1.946 1.00 93.06 743 ARG A N 1
ATOM 5692 C CA . ARG A 1 743 ? 22.829 -13.091 -1.054 1.00 93.06 743 ARG A CA 1
ATOM 5693 C C . ARG A 1 743 ? 23.528 -13.161 0.307 1.00 93.06 743 ARG A C 1
ATOM 5695 O O . ARG A 1 743 ? 23.823 -14.239 0.798 1.00 93.06 743 ARG A O 1
ATOM 5702 N N . GLY A 1 744 ? 23.765 -12.003 0.912 1.00 87.19 744 GLY A N 1
ATOM 5703 C CA . GLY A 1 744 ? 24.420 -11.867 2.214 1.00 87.19 744 GLY A CA 1
ATOM 5704 C C . GLY A 1 744 ? 25.264 -10.597 2.249 1.00 87.19 744 GLY A C 1
ATOM 5705 O O . GLY A 1 744 ? 25.516 -10.043 1.181 1.00 87.19 744 GLY A O 1
ATOM 5706 N N . GLU A 1 745 ? 25.681 -10.178 3.445 1.00 82.62 745 GLU A N 1
ATOM 5707 C CA . GLU A 1 745 ? 26.555 -9.038 3.806 1.00 82.62 745 GLU A CA 1
ATOM 5708 C C . GLU A 1 745 ? 26.402 -7.732 2.995 1.00 82.62 745 GLU A C 1
ATOM 5710 O O . GLU A 1 745 ? 25.967 -6.726 3.540 1.00 82.62 745 GLU A O 1
ATOM 5715 N N . ASN A 1 746 ? 26.761 -7.710 1.709 1.00 85.94 746 ASN A N 1
ATOM 5716 C CA . ASN A 1 746 ? 26.639 -6.553 0.821 1.00 85.94 746 ASN A CA 1
ATOM 5717 C C . ASN A 1 746 ? 25.305 -6.507 0.045 1.00 85.94 746 ASN A C 1
ATOM 5719 O O . ASN A 1 746 ? 24.657 -7.523 -0.224 1.00 85.94 746 ASN A O 1
ATOM 5723 N N . ALA A 1 747 ? 24.913 -5.301 -0.377 1.00 86.12 747 ALA A N 1
ATOM 5724 C CA . ALA A 1 747 ? 23.644 -5.042 -1.057 1.00 86.12 747 ALA A CA 1
ATOM 5725 C C . ALA A 1 747 ? 23.453 -5.875 -2.340 1.00 86.12 747 ALA A C 1
ATOM 5727 O O . ALA A 1 747 ? 24.362 -6.011 -3.165 1.00 86.12 747 ALA A O 1
ATOM 5728 N N . ARG A 1 748 ? 22.229 -6.379 -2.552 1.00 91.44 748 ARG A N 1
ATOM 5729 C CA . ARG A 1 748 ? 21.869 -7.244 -3.693 1.00 91.44 748 ARG A CA 1
ATOM 5730 C C . ARG A 1 748 ? 22.134 -6.570 -5.043 1.00 91.44 748 ARG A C 1
ATOM 5732 O O . ARG A 1 748 ? 22.726 -7.184 -5.928 1.00 91.44 748 ARG A O 1
ATOM 5739 N N . ALA A 1 749 ? 21.775 -5.294 -5.182 1.00 91.50 749 ALA A N 1
ATOM 5740 C CA . ALA A 1 749 ? 22.027 -4.533 -6.404 1.00 91.50 749 ALA A CA 1
ATOM 5741 C C . ALA A 1 749 ? 23.526 -4.257 -6.643 1.00 91.50 749 ALA A C 1
ATOM 5743 O O . ALA A 1 749 ? 23.978 -4.318 -7.788 1.00 91.50 749 ALA A O 1
ATOM 5744 N N . ASN A 1 750 ? 24.317 -4.047 -5.580 1.00 92.75 750 ASN A N 1
ATOM 5745 C CA . ASN A 1 750 ? 25.769 -3.848 -5.680 1.00 92.75 750 ASN A CA 1
ATOM 5746 C C . ASN A 1 750 ? 26.482 -5.086 -6.253 1.00 92.75 750 ASN A C 1
ATOM 5748 O O . ASN A 1 750 ? 27.387 -4.939 -7.069 1.00 92.75 750 ASN A O 1
ATOM 5752 N N . LYS A 1 751 ? 26.023 -6.303 -5.926 1.00 95.69 751 LYS A N 1
ATOM 5753 C CA . LYS A 1 751 ? 26.534 -7.546 -6.540 1.00 95.69 751 LYS A CA 1
ATOM 5754 C C . LYS A 1 751 ? 26.370 -7.532 -8.063 1.00 95.69 751 LYS A C 1
ATOM 5756 O O . LYS A 1 751 ? 27.276 -7.933 -8.787 1.00 95.69 751 LYS A O 1
ATOM 5761 N N . GLY A 1 752 ? 25.253 -6.984 -8.548 1.00 94.56 752 GLY A N 1
ATOM 5762 C CA . GLY A 1 752 ? 25.028 -6.766 -9.977 1.00 94.56 752 GLY A CA 1
ATOM 5763 C C . GLY A 1 752 ? 26.029 -5.785 -10.590 1.00 94.56 752 GLY A C 1
ATOM 5764 O O . GLY A 1 752 ? 26.550 -6.046 -11.671 1.00 94.56 752 GLY A O 1
ATOM 5765 N N . GLN A 1 753 ? 26.366 -4.703 -9.883 1.00 95.12 753 GLN A N 1
ATOM 5766 C CA . GLN A 1 753 ? 27.416 -3.777 -10.318 1.00 95.12 753 GLN A CA 1
ATOM 5767 C C . GLN A 1 753 ? 28.786 -4.464 -10.404 1.00 95.12 753 GLN A C 1
ATOM 5769 O O . GLN A 1 753 ? 29.499 -4.282 -11.388 1.00 95.12 753 GLN A O 1
ATOM 5774 N N . GLN A 1 754 ? 29.152 -5.291 -9.419 1.00 96.50 754 GLN A N 1
ATOM 5775 C CA . GLN A 1 754 ? 30.418 -6.033 -9.467 1.00 96.50 754 GLN A CA 1
ATOM 5776 C C . GLN A 1 754 ? 30.448 -7.047 -10.618 1.00 96.50 754 GLN A C 1
ATOM 5778 O O . GLN A 1 754 ? 31.477 -7.195 -11.275 1.00 96.50 754 GLN A O 1
ATOM 5783 N N . ALA A 1 755 ? 29.316 -7.688 -10.925 1.00 96.88 755 ALA A N 1
ATOM 5784 C CA . ALA A 1 755 ? 29.192 -8.553 -12.095 1.00 96.88 755 ALA A CA 1
ATOM 5785 C C . ALA A 1 755 ? 29.438 -7.780 -13.408 1.00 96.88 755 ALA A C 1
ATOM 5787 O O . ALA A 1 755 ? 30.183 -8.260 -14.262 1.00 96.88 755 ALA A O 1
ATOM 5788 N N . ILE A 1 756 ? 28.890 -6.564 -13.545 1.00 95.75 756 ILE A N 1
ATOM 5789 C CA . ILE A 1 756 ? 29.141 -5.680 -14.701 1.00 95.75 756 ILE A CA 1
ATOM 5790 C C . ILE A 1 756 ? 30.627 -5.326 -14.811 1.00 95.75 756 ILE A C 1
ATOM 5792 O O . ILE A 1 756 ? 31.209 -5.458 -15.885 1.00 95.75 756 ILE A O 1
ATOM 5796 N N . LEU A 1 757 ? 31.259 -4.909 -13.708 1.00 96.81 757 LEU A N 1
ATOM 5797 C CA . LEU A 1 757 ? 32.685 -4.555 -13.690 1.00 96.81 757 LEU A CA 1
ATOM 5798 C C . LEU A 1 757 ? 33.585 -5.743 -14.071 1.00 96.81 757 LEU A C 1
ATOM 5800 O O . LEU A 1 757 ? 34.623 -5.556 -14.706 1.00 96.81 757 LEU A O 1
ATOM 5804 N N . ALA A 1 758 ? 33.159 -6.966 -13.745 1.00 97.31 758 ALA A N 1
ATOM 5805 C CA . ALA A 1 758 ? 33.824 -8.203 -14.142 1.00 97.31 758 ALA A CA 1
ATOM 5806 C C . ALA A 1 758 ? 33.524 -8.640 -15.596 1.00 97.31 758 ALA A C 1
ATOM 5808 O O . ALA A 1 758 ? 34.046 -9.659 -16.041 1.00 97.31 758 ALA A O 1
ATOM 5809 N N . GLY A 1 759 ? 32.710 -7.892 -16.351 1.00 97.31 759 GLY A N 1
ATOM 5810 C CA . GLY A 1 759 ? 32.359 -8.189 -17.746 1.00 97.31 759 GLY A CA 1
ATOM 5811 C C . GLY A 1 759 ? 31.252 -9.236 -17.926 1.00 97.31 759 GLY A C 1
ATOM 5812 O O . GLY A 1 759 ? 31.072 -9.747 -19.035 1.00 97.31 759 GLY A O 1
ATOM 5813 N N . ALA A 1 760 ? 30.519 -9.589 -16.866 1.00 98.00 760 ALA A N 1
ATOM 5814 C CA . ALA A 1 760 ? 29.423 -10.550 -16.949 1.00 98.00 760 ALA A CA 1
ATOM 5815 C C . ALA A 1 760 ? 28.252 -9.993 -17.779 1.00 98.00 760 ALA A C 1
ATOM 5817 O O . ALA A 1 760 ? 27.910 -8.814 -17.700 1.00 98.00 760 ALA A O 1
ATOM 5818 N N . VAL A 1 761 ? 27.588 -10.862 -18.543 1.00 97.00 761 VAL A N 1
ATOM 5819 C CA . VAL A 1 761 ? 26.412 -10.497 -19.360 1.00 97.00 761 VAL A CA 1
ATOM 5820 C C . VAL A 1 761 ? 25.097 -10.581 -18.584 1.00 97.00 761 VAL A C 1
ATOM 5822 O O . VAL A 1 761 ? 24.071 -10.081 -19.040 1.00 97.00 761 VAL A O 1
ATOM 5825 N N . GLY A 1 762 ? 25.115 -11.227 -17.418 1.00 97.19 762 GLY A N 1
ATOM 5826 C CA . GLY A 1 762 ? 23.966 -11.370 -16.536 1.00 97.19 762 GLY A CA 1
ATOM 5827 C C . GLY A 1 762 ? 24.354 -11.946 -15.177 1.00 97.19 762 GLY A C 1
ATOM 5828 O O . GLY A 1 762 ? 25.488 -12.386 -14.979 1.00 97.19 762 GLY A O 1
ATOM 5829 N N . MET A 1 763 ? 23.408 -11.957 -14.241 1.00 98.19 763 MET A N 1
ATOM 5830 C CA . MET A 1 763 ? 23.622 -12.454 -12.881 1.00 98.19 763 MET A CA 1
ATOM 5831 C C . MET A 1 763 ? 22.465 -13.340 -12.406 1.00 98.19 763 MET A C 1
ATOM 5833 O O . MET A 1 763 ? 21.299 -12.987 -12.551 1.00 98.19 763 MET A O 1
ATOM 5837 N N . ILE A 1 764 ? 22.774 -14.462 -11.764 1.00 98.38 764 ILE A N 1
ATOM 5838 C CA . ILE A 1 764 ? 21.811 -15.191 -10.931 1.00 98.38 764 ILE A CA 1
ATOM 5839 C C . ILE A 1 764 ? 22.189 -14.923 -9.480 1.00 98.38 764 ILE A C 1
ATOM 5841 O O . ILE A 1 764 ? 23.290 -15.262 -9.050 1.00 98.38 764 ILE A O 1
ATOM 5845 N N . LEU A 1 765 ? 21.286 -14.296 -8.732 1.00 97.88 765 LEU A N 1
ATOM 5846 C CA . LEU A 1 765 ? 21.441 -14.099 -7.299 1.00 97.88 765 LEU A CA 1
ATOM 5847 C C . LEU A 1 765 ? 20.719 -15.231 -6.572 1.00 97.88 765 LEU A C 1
ATOM 5849 O O . LEU A 1 765 ? 19.513 -15.393 -6.718 1.00 97.88 765 LEU A O 1
ATOM 5853 N N . VAL A 1 766 ? 21.452 -16.009 -5.791 1.00 97.06 766 VAL A N 1
ATOM 5854 C CA . VAL A 1 766 ? 20.924 -17.129 -5.011 1.00 97.06 766 VAL A CA 1
ATOM 5855 C C . VAL A 1 766 ? 20.764 -16.705 -3.555 1.00 97.06 766 VAL A C 1
ATOM 5857 O O . VAL A 1 766 ? 21.690 -16.135 -2.978 1.00 97.06 766 VAL A O 1
ATOM 5860 N N . ASN A 1 767 ? 19.618 -16.995 -2.941 1.00 92.56 767 ASN A N 1
ATOM 5861 C CA . ASN A 1 767 ? 19.444 -16.807 -1.500 1.00 92.56 767 ASN A CA 1
ATOM 5862 C C . ASN A 1 767 ? 20.421 -17.657 -0.676 1.00 92.56 767 ASN A C 1
ATOM 5864 O O . ASN A 1 767 ? 20.715 -18.802 -1.017 1.00 92.56 767 ASN A O 1
ATOM 5868 N N . ASP A 1 768 ? 20.853 -17.121 0.462 1.00 88.94 768 ASP A N 1
ATOM 5869 C CA . ASP A 1 768 ? 21.460 -17.927 1.515 1.00 88.94 768 ASP A CA 1
ATOM 5870 C C . ASP A 1 768 ? 20.397 -18.757 2.260 1.00 88.94 768 ASP A C 1
ATOM 5872 O O . ASP A 1 768 ? 19.185 -18.605 2.074 1.00 88.94 768 ASP A O 1
ATOM 5876 N N . LYS A 1 769 ? 20.857 -19.660 3.131 1.00 84.62 769 LYS A N 1
ATOM 5877 C CA . LYS A 1 769 ? 19.970 -20.541 3.902 1.00 84.62 769 LYS A CA 1
ATOM 5878 C C . LYS A 1 769 ? 19.003 -19.760 4.800 1.00 84.62 769 LYS A C 1
ATOM 5880 O O . LYS A 1 769 ? 17.868 -20.192 4.979 1.00 84.62 769 LYS A O 1
ATOM 5885 N N . LEU A 1 770 ? 19.444 -18.628 5.357 1.00 77.56 770 LEU A N 1
ATOM 5886 C CA . LEU A 1 770 ? 18.653 -17.805 6.279 1.00 77.56 770 LEU A CA 1
ATOM 5887 C C . LEU A 1 770 ? 17.517 -17.056 5.568 1.00 77.56 770 LEU A C 1
ATOM 5889 O O . LEU A 1 770 ? 16.422 -16.944 6.115 1.00 77.56 770 LEU A O 1
ATOM 5893 N N . SER A 1 771 ? 17.748 -16.591 4.338 1.00 76.06 771 SER A N 1
ATOM 5894 C CA . SER A 1 771 ? 16.740 -15.907 3.515 1.00 76.06 771 SER A CA 1
ATOM 5895 C C . SER A 1 771 ? 15.706 -16.869 2.914 1.00 76.06 771 SER A C 1
ATOM 5897 O O . SER A 1 771 ? 14.625 -16.450 2.498 1.00 76.06 771 SER A O 1
ATOM 5899 N N . GLY A 1 772 ? 16.009 -18.171 2.882 1.00 81.56 772 GLY A N 1
ATOM 5900 C CA . GLY A 1 772 ? 15.056 -19.226 2.548 1.00 81.56 772 GLY A CA 1
ATOM 5901 C C . GLY A 1 772 ? 14.438 -19.072 1.155 1.00 81.56 772 GLY A C 1
ATOM 5902 O O . GLY A 1 772 ? 15.148 -18.919 0.154 1.00 81.56 772 GLY A O 1
ATOM 5903 N N . ASN A 1 773 ? 13.102 -19.143 1.078 1.00 80.44 773 ASN A N 1
ATOM 5904 C CA . ASN A 1 773 ? 12.380 -19.165 -0.198 1.00 80.44 773 ASN A CA 1
ATOM 5905 C C . ASN A 1 773 ? 11.823 -17.817 -0.670 1.00 80.44 773 ASN A C 1
ATOM 5907 O O . ASN A 1 773 ? 11.186 -17.770 -1.721 1.00 80.44 773 ASN A O 1
ATOM 5911 N N . GLU A 1 774 ? 12.061 -16.729 0.066 1.00 80.56 774 GLU A N 1
ATOM 5912 C CA . GLU A 1 774 ? 11.613 -15.400 -0.352 1.00 80.56 774 GLU A CA 1
ATOM 5913 C C . GLU A 1 774 ? 12.517 -14.838 -1.450 1.00 80.56 774 GLU A C 1
ATOM 5915 O O . GLU A 1 774 ? 13.701 -14.596 -1.230 1.00 80.56 774 GLU A O 1
ATOM 5920 N N . ILE A 1 775 ? 11.943 -14.551 -2.613 1.00 88.38 775 ILE A N 1
ATOM 5921 C CA . ILE A 1 775 ? 12.621 -13.829 -3.690 1.00 88.38 775 ILE A CA 1
ATOM 5922 C C . ILE A 1 775 ? 12.099 -12.393 -3.741 1.00 88.38 775 ILE A C 1
ATOM 5924 O O . ILE A 1 775 ? 10.896 -12.155 -3.675 1.00 88.38 775 ILE A O 1
ATOM 5928 N N . ILE A 1 776 ? 13.018 -11.435 -3.846 1.00 87.19 776 ILE A N 1
ATOM 5929 C CA . ILE A 1 776 ? 12.711 -10.001 -3.915 1.00 87.19 776 ILE A CA 1
ATOM 5930 C C . ILE A 1 776 ? 13.138 -9.498 -5.286 1.00 87.19 776 ILE A C 1
ATOM 5932 O O . ILE A 1 776 ? 14.257 -9.771 -5.724 1.00 87.19 776 ILE A O 1
ATOM 5936 N N . ALA A 1 777 ? 12.242 -8.776 -5.953 1.00 91.88 777 ALA A N 1
ATOM 5937 C CA . ALA A 1 777 ? 12.540 -8.119 -7.212 1.00 91.88 777 ALA A CA 1
ATOM 5938 C C . ALA A 1 777 ? 13.228 -6.777 -6.949 1.00 91.88 777 ALA A C 1
ATOM 5940 O O . ALA A 1 777 ? 12.564 -5.801 -6.601 1.00 91.88 777 ALA A O 1
ATOM 5941 N N . ASP A 1 778 ? 14.548 -6.741 -7.121 1.00 91.44 778 ASP A N 1
ATOM 5942 C CA . ASP A 1 778 ? 15.331 -5.509 -7.065 1.00 91.44 778 ASP A CA 1
ATOM 5943 C C . ASP A 1 778 ? 15.601 -4.975 -8.482 1.00 91.44 778 ASP A C 1
ATOM 5945 O O . ASP A 1 778 ? 15.730 -5.756 -9.440 1.00 91.44 778 ASP A O 1
ATOM 5949 N N . PRO A 1 779 ? 15.720 -3.649 -8.650 1.00 92.62 779 PRO A N 1
ATOM 5950 C CA . PRO A 1 779 ? 16.244 -3.084 -9.879 1.00 92.62 779 PRO A CA 1
ATOM 5951 C C . PRO A 1 779 ? 17.711 -3.495 -10.053 1.00 92.62 779 PRO A C 1
ATOM 5953 O O . PRO A 1 779 ? 18.517 -3.446 -9.129 1.00 92.62 779 PRO A O 1
ATOM 5956 N N . HIS A 1 780 ? 18.078 -3.868 -11.275 1.00 93.69 780 HIS A N 1
ATOM 5957 C CA . HIS A 1 780 ? 19.458 -4.188 -11.641 1.00 93.69 780 HIS A CA 1
ATOM 5958 C C . HIS A 1 780 ? 19.837 -3.473 -12.945 1.00 93.69 780 HIS A C 1
ATOM 5960 O O . HIS A 1 780 ? 18.970 -3.146 -13.763 1.00 93.69 780 HIS A O 1
ATOM 5966 N N . LEU A 1 781 ? 21.133 -3.197 -13.121 1.00 92.94 781 LEU A N 1
ATOM 5967 C CA . LEU A 1 781 ? 21.690 -2.567 -14.329 1.00 92.94 781 LEU A CA 1
ATOM 5968 C C . LEU A 1 781 ? 22.015 -3.576 -15.445 1.00 92.94 781 LEU A C 1
ATOM 5970 O O . LEU A 1 781 ? 22.125 -3.200 -16.608 1.00 92.94 781 LEU A O 1
ATOM 5974 N N . LEU A 1 782 ? 22.114 -4.860 -15.100 1.00 94.62 782 LEU A N 1
ATOM 5975 C CA . LEU A 1 782 ? 22.259 -5.984 -16.026 1.00 94.62 782 LEU A CA 1
ATOM 5976 C C . LEU A 1 782 ? 21.067 -6.949 -15.904 1.00 94.62 782 LEU A C 1
ATOM 5978 O O . LEU A 1 782 ? 20.365 -6.905 -14.885 1.00 94.62 782 LEU A O 1
ATOM 5982 N N . PRO A 1 783 ? 20.845 -7.846 -16.884 1.00 96.06 783 PRO A N 1
ATOM 5983 C CA . PRO A 1 783 ? 19.893 -8.942 -16.746 1.00 96.06 783 PRO A CA 1
ATOM 5984 C C . PRO A 1 783 ? 20.222 -9.786 -15.513 1.00 96.06 783 PRO A C 1
ATOM 5986 O O . PRO A 1 783 ? 21.283 -10.404 -15.433 1.00 96.06 783 PRO A O 1
ATOM 5989 N N . ALA A 1 784 ? 19.318 -9.801 -14.542 1.00 96.56 784 ALA A N 1
ATOM 5990 C CA . ALA A 1 784 ? 19.513 -10.502 -13.285 1.00 96.56 784 ALA A CA 1
ATOM 5991 C C . ALA A 1 784 ? 18.273 -11.313 -12.915 1.00 96.56 784 ALA A C 1
ATOM 5993 O O . ALA A 1 784 ? 17.165 -10.947 -13.304 1.00 96.56 784 ALA A O 1
ATOM 5994 N N . SER A 1 785 ? 18.444 -12.402 -12.172 1.00 97.19 785 SER A N 1
ATOM 5995 C CA . SER A 1 785 ? 17.340 -13.176 -11.601 1.00 97.19 785 SER A CA 1
ATOM 5996 C C . SER A 1 785 ? 17.677 -13.602 -10.179 1.00 97.19 785 SER A C 1
ATOM 5998 O O . SER A 1 785 ? 18.711 -14.227 -9.948 1.00 97.19 785 SER A O 1
ATOM 6000 N N . HIS A 1 786 ? 16.818 -13.245 -9.229 1.00 96.81 786 HIS A N 1
ATOM 6001 C CA . HIS A 1 786 ? 16.920 -13.658 -7.838 1.00 96.81 786 HIS A CA 1
ATOM 6002 C C . HIS A 1 786 ? 16.128 -14.950 -7.628 1.00 96.81 786 HIS A C 1
ATOM 6004 O O . HIS A 1 786 ? 14.909 -14.956 -7.798 1.00 96.81 786 HIS A O 1
ATOM 6010 N N . VAL A 1 787 ? 16.809 -16.036 -7.268 1.00 96.69 787 VAL A N 1
ATOM 6011 C CA . VAL A 1 787 ? 16.215 -17.360 -7.043 1.00 96.69 787 VAL A CA 1
ATOM 6012 C C . VAL A 1 787 ? 16.289 -17.754 -5.568 1.00 96.69 787 VAL A C 1
ATOM 6014 O O . VAL A 1 787 ? 17.181 -17.325 -4.829 1.00 96.69 787 VAL A O 1
ATOM 6017 N N . ASN A 1 788 ? 15.335 -18.579 -5.134 1.00 92.69 788 ASN A N 1
ATOM 6018 C CA . ASN A 1 788 ? 15.282 -19.072 -3.759 1.00 92.69 788 ASN A CA 1
ATOM 6019 C C . ASN A 1 788 ? 16.455 -20.016 -3.429 1.00 92.69 788 ASN A C 1
ATOM 6021 O O . ASN A 1 788 ? 17.192 -20.452 -4.313 1.00 92.69 788 ASN A O 1
ATOM 6025 N N . PHE A 1 789 ? 16.612 -20.345 -2.143 1.00 90.31 789 PHE A N 1
ATOM 6026 C CA . PHE A 1 789 ? 17.681 -21.222 -1.666 1.00 90.31 789 PHE A CA 1
ATOM 6027 C C . PHE A 1 789 ? 17.657 -22.606 -2.343 1.00 90.31 789 PHE A C 1
ATOM 6029 O O . PHE A 1 789 ? 18.679 -23.043 -2.866 1.00 90.31 789 PHE A O 1
ATOM 6036 N N . SER A 1 790 ? 16.495 -23.269 -2.411 1.00 91.00 790 SER A N 1
ATOM 6037 C CA . SER A 1 790 ? 16.366 -24.622 -2.985 1.00 91.00 790 SER A CA 1
ATOM 6038 C C . SER A 1 790 ? 16.671 -24.683 -4.490 1.00 91.00 790 SER A C 1
ATOM 6040 O O . SER A 1 790 ? 17.341 -25.602 -4.969 1.00 91.00 790 SER A O 1
ATOM 6042 N N . ASP A 1 791 ? 16.220 -23.691 -5.253 1.00 95.31 791 ASP A N 1
ATOM 6043 C CA . ASP A 1 791 ? 16.537 -23.544 -6.674 1.00 95.31 791 ASP A CA 1
ATOM 6044 C C . ASP A 1 791 ? 18.016 -23.187 -6.859 1.00 95.31 791 ASP A C 1
ATOM 6046 O O . ASP A 1 791 ? 18.676 -23.692 -7.767 1.00 95.31 791 ASP A O 1
ATOM 6050 N N . GLY A 1 792 ? 18.572 -22.393 -5.945 1.00 95.12 792 GLY A N 1
ATOM 6051 C CA . GLY A 1 792 ? 19.996 -22.108 -5.845 1.00 95.12 792 GLY A CA 1
ATOM 6052 C C . GLY A 1 792 ? 20.869 -23.351 -5.684 1.00 95.12 792 GLY A C 1
ATOM 6053 O O . GLY A 1 792 ? 21.860 -23.505 -6.400 1.00 95.12 792 GLY A O 1
ATOM 6054 N N . GLU A 1 793 ? 20.482 -24.283 -4.809 1.00 95.12 793 GLU A N 1
ATOM 6055 C CA . GLU A 1 793 ? 21.158 -25.580 -4.678 1.00 95.12 793 GLU A CA 1
ATOM 6056 C C . GLU A 1 793 ? 21.136 -26.355 -6.004 1.00 95.12 793 GLU A C 1
ATOM 6058 O O . GLU A 1 793 ? 22.150 -26.932 -6.406 1.00 95.12 793 GLU A O 1
ATOM 6063 N N . SER A 1 794 ? 20.022 -26.292 -6.745 1.00 96.19 794 SER A N 1
ATOM 6064 C CA . SER A 1 794 ? 19.934 -26.872 -8.092 1.00 96.19 794 SER A CA 1
ATOM 6065 C C . SER A 1 794 ? 20.871 -26.193 -9.101 1.00 96.19 794 SER A C 1
ATOM 6067 O O . SER A 1 794 ? 21.438 -26.891 -9.946 1.00 96.19 794 SER A O 1
ATOM 6069 N N . VAL A 1 795 ? 21.070 -24.871 -9.019 1.00 97.69 795 VAL A N 1
ATOM 6070 C CA . VAL A 1 795 ? 22.032 -24.133 -9.861 1.00 97.69 795 VAL A CA 1
ATOM 6071 C C . VAL A 1 795 ? 23.463 -24.592 -9.574 1.00 97.69 795 VAL A C 1
ATOM 6073 O O . VAL A 1 795 ? 24.190 -24.948 -10.502 1.00 97.69 795 VAL A O 1
ATOM 6076 N N . PHE A 1 796 ? 23.868 -24.646 -8.301 1.00 97.50 796 PHE A N 1
ATOM 6077 C CA . PHE A 1 796 ? 25.219 -25.075 -7.926 1.00 97.50 796 PHE A CA 1
ATOM 6078 C C . PHE A 1 796 ? 25.483 -26.550 -8.254 1.00 97.50 796 PHE A C 1
ATOM 6080 O O . PHE A 1 796 ? 26.572 -26.886 -8.725 1.00 97.50 796 PHE A O 1
ATOM 6087 N N . ALA A 1 797 ? 24.497 -27.430 -8.058 1.00 97.31 797 ALA A N 1
ATOM 6088 C CA . ALA A 1 797 ? 24.598 -28.831 -8.458 1.00 97.31 797 ALA A CA 1
ATOM 6089 C C . ALA A 1 797 ? 24.775 -28.976 -9.979 1.00 97.31 797 ALA A C 1
ATOM 6091 O O . ALA A 1 797 ? 25.606 -29.761 -10.435 1.00 97.31 797 ALA A O 1
ATOM 6092 N N . TYR A 1 798 ? 24.048 -28.179 -10.771 1.00 97.88 798 TYR A N 1
ATOM 6093 C CA . TYR A 1 798 ? 24.183 -28.179 -12.226 1.00 97.88 798 TYR A CA 1
ATOM 6094 C C . TYR A 1 798 ? 25.569 -27.711 -12.686 1.00 97.88 798 TYR A C 1
ATOM 6096 O O . TYR A 1 798 ? 26.179 -28.393 -13.509 1.00 97.88 798 TYR A O 1
ATOM 6104 N N . ILE A 1 799 ? 26.104 -26.624 -12.114 1.00 97.56 799 ILE A N 1
ATOM 6105 C CA . ILE A 1 799 ? 27.462 -26.137 -12.422 1.00 97.56 799 ILE A CA 1
ATOM 6106 C C . ILE A 1 799 ? 28.506 -27.242 -12.212 1.00 97.56 799 ILE A C 1
ATOM 6108 O O . ILE A 1 799 ? 29.385 -27.416 -13.048 1.00 97.56 799 ILE A O 1
ATOM 6112 N N . LYS A 1 800 ? 28.384 -28.035 -11.140 1.00 96.62 800 LYS A N 1
ATOM 6113 C CA . LYS A 1 800 ? 29.307 -29.147 -10.847 1.00 96.62 800 LYS A CA 1
ATOM 6114 C C . LYS A 1 800 ? 29.113 -30.372 -11.750 1.00 96.62 800 LYS A C 1
ATOM 6116 O O . LYS A 1 800 ? 30.021 -31.187 -11.865 1.00 96.62 800 LYS A O 1
ATOM 6121 N N . SER A 1 801 ? 27.942 -30.522 -12.371 1.00 96.94 801 SER A N 1
ATOM 6122 C CA . SER A 1 801 ? 27.587 -31.706 -13.168 1.00 96.94 801 SER A CA 1
ATOM 6123 C C . SER A 1 801 ? 28.135 -31.703 -14.601 1.00 96.94 801 SER A C 1
ATOM 6125 O O . SER A 1 801 ? 28.119 -32.740 -15.259 1.00 96.94 801 SER A O 1
ATOM 6127 N N . THR A 1 802 ? 28.609 -30.562 -15.110 1.00 96.19 802 THR A N 1
ATOM 6128 C CA . THR A 1 802 ? 29.089 -30.420 -16.494 1.00 96.19 802 THR A CA 1
ATOM 6129 C C . THR A 1 802 ? 30.268 -29.453 -16.584 1.00 96.19 802 THR A C 1
ATOM 6131 O O . THR A 1 802 ? 30.370 -28.507 -15.812 1.00 96.19 802 THR A O 1
ATOM 6134 N N . LYS A 1 803 ? 31.155 -29.659 -17.567 1.00 94.25 803 LYS A N 1
ATOM 6135 C CA . LYS A 1 803 ? 32.279 -28.747 -17.853 1.00 94.25 803 LYS A CA 1
ATOM 6136 C C . LYS A 1 803 ? 31.859 -27.485 -18.614 1.00 94.25 803 LYS A C 1
ATOM 6138 O O . LYS A 1 803 ? 32.629 -26.532 -18.672 1.00 94.25 803 LYS A O 1
ATOM 6143 N N . ILE A 1 804 ? 30.667 -27.484 -19.216 1.00 95.50 804 ILE A N 1
ATOM 6144 C CA . ILE A 1 804 ? 30.147 -26.377 -20.033 1.00 95.50 804 ILE A CA 1
ATOM 6145 C C . ILE A 1 804 ? 28.729 -26.030 -19.550 1.00 95.50 804 ILE A C 1
ATOM 6147 O O . ILE A 1 804 ? 27.749 -26.272 -20.257 1.00 95.50 804 ILE A O 1
ATOM 6151 N N . PRO A 1 805 ? 28.571 -25.542 -18.307 1.00 97.44 805 PRO A N 1
ATOM 6152 C CA . PRO A 1 805 ? 27.264 -25.143 -17.813 1.00 97.44 805 PRO A CA 1
ATOM 6153 C C . PRO A 1 805 ? 26.793 -23.905 -18.581 1.00 97.44 805 PRO A C 1
ATOM 6155 O O . PRO A 1 805 ? 27.496 -22.904 -18.673 1.00 97.44 805 PRO A O 1
ATOM 6158 N N . MET A 1 806 ? 25.589 -23.984 -19.137 1.00 98.00 806 MET A N 1
ATOM 6159 C CA . MET A 1 806 ? 24.942 -22.901 -19.884 1.00 98.00 806 MET A CA 1
ATOM 6160 C C . MET A 1 806 ? 23.622 -22.504 -19.221 1.00 98.00 806 MET A C 1
ATOM 6162 O O . MET A 1 806 ? 22.928 -23.375 -18.684 1.00 98.00 806 MET A O 1
ATOM 6166 N N . ALA A 1 807 ? 23.254 -21.224 -19.298 1.00 97.50 807 ALA A N 1
ATOM 6167 C CA . ALA A 1 807 ? 21.967 -20.715 -18.833 1.00 97.50 807 ALA A CA 1
ATOM 6168 C C . ALA A 1 807 ? 21.435 -19.559 -19.699 1.00 97.50 807 ALA A C 1
ATOM 6170 O O . ALA A 1 807 ? 22.182 -18.901 -20.422 1.00 97.50 807 ALA A O 1
ATOM 6171 N N . TYR A 1 808 ? 20.136 -19.303 -19.592 1.00 95.88 808 TYR A N 1
ATOM 6172 C CA . TYR A 1 808 ? 19.437 -18.164 -20.178 1.00 95.88 808 TYR A CA 1
ATOM 6173 C C . TYR A 1 808 ? 18.497 -17.548 -19.132 1.00 95.88 808 TYR A C 1
ATOM 6175 O O . TYR A 1 808 ? 17.852 -18.272 -18.374 1.00 95.88 808 TYR A O 1
ATOM 6183 N N . ILE A 1 809 ? 18.421 -16.216 -19.085 1.00 96.00 809 ILE A N 1
ATOM 6184 C CA . ILE A 1 809 ? 17.540 -15.456 -18.187 1.00 96.00 809 ILE A CA 1
ATOM 6185 C C . ILE A 1 809 ? 16.498 -14.739 -19.042 1.00 96.00 809 ILE A C 1
ATOM 6187 O O . ILE A 1 809 ? 16.848 -13.918 -19.895 1.00 96.00 809 ILE A O 1
ATOM 6191 N N . THR A 1 810 ? 15.217 -15.022 -18.808 1.00 93.00 810 THR A N 1
ATOM 6192 C CA . THR A 1 810 ? 14.132 -14.358 -19.538 1.00 93.00 810 THR A CA 1
ATOM 6193 C C . THR A 1 810 ? 14.001 -12.888 -19.136 1.00 93.00 810 THR A C 1
ATOM 6195 O O . THR A 1 810 ? 14.437 -12.458 -18.066 1.00 93.00 810 THR A O 1
ATOM 6198 N N . ARG A 1 811 ? 13.317 -12.102 -19.974 1.00 91.19 811 ARG A N 1
ATOM 6199 C CA . ARG A 1 811 ? 12.865 -10.756 -19.591 1.00 91.19 811 ARG A CA 1
ATOM 6200 C C . ARG A 1 811 ? 11.889 -10.818 -18.413 1.00 91.19 811 ARG A C 1
ATOM 6202 O O . ARG A 1 811 ? 11.165 -11.804 -18.260 1.00 91.19 811 ARG A O 1
ATOM 6209 N N . VAL A 1 812 ? 11.882 -9.749 -17.622 1.00 92.69 812 VAL A N 1
ATOM 6210 C CA . VAL A 1 812 ? 10.953 -9.551 -16.504 1.00 92.69 812 VAL A CA 1
ATOM 6211 C C . VAL A 1 812 ? 9.532 -9.379 -17.031 1.00 92.69 812 VAL A C 1
ATOM 6213 O O . VAL A 1 812 ? 9.312 -8.697 -18.034 1.00 92.69 812 VAL A O 1
ATOM 6216 N N . LYS A 1 813 ? 8.573 -9.994 -16.342 1.00 89.94 813 LYS A N 1
ATOM 6217 C CA . LYS A 1 813 ? 7.138 -9.820 -16.550 1.00 89.94 813 LYS A CA 1
ATOM 6218 C C . LYS A 1 813 ? 6.457 -9.541 -15.216 1.00 89.94 813 LYS A C 1
ATOM 6220 O O . LYS A 1 813 ? 6.884 -10.023 -14.172 1.00 89.94 813 LYS A O 1
ATOM 6225 N N . THR A 1 814 ? 5.370 -8.780 -15.263 1.00 92.06 814 THR A N 1
ATOM 6226 C CA . THR A 1 814 ? 4.473 -8.629 -14.112 1.00 92.06 814 THR A CA 1
ATOM 6227 C C . THR A 1 814 ? 3.457 -9.767 -14.132 1.00 92.06 814 THR A C 1
ATOM 6229 O O . THR A 1 814 ? 2.649 -9.847 -15.054 1.00 92.06 814 THR A O 1
ATOM 6232 N N . GLU A 1 815 ? 3.496 -10.635 -13.127 1.00 90.69 815 GLU A N 1
ATOM 6233 C CA . GLU A 1 815 ? 2.507 -11.689 -12.897 1.00 90.69 815 GLU A CA 1
ATOM 6234 C C . GLU A 1 815 ? 1.523 -11.224 -11.814 1.00 90.69 815 GLU A C 1
ATOM 6236 O O . GLU A 1 815 ? 1.939 -10.644 -10.811 1.00 90.69 815 GLU A O 1
ATOM 6241 N N . LEU A 1 816 ? 0.222 -11.455 -12.014 1.00 90.50 816 LEU A N 1
ATOM 6242 C CA . LEU A 1 816 ? -0.844 -11.119 -11.063 1.00 90.50 816 LEU A CA 1
ATOM 6243 C C . LEU A 1 816 ? -1.616 -12.377 -10.656 1.00 90.50 816 LEU A C 1
ATOM 6245 O O . LEU A 1 816 ? -1.721 -13.328 -11.428 1.00 90.50 816 LEU A O 1
ATOM 6249 N N . GLY A 1 817 ? -2.200 -12.356 -9.459 1.00 87.69 817 GLY A N 1
ATOM 6250 C CA . GLY A 1 817 ? -2.967 -13.478 -8.920 1.00 87.69 817 GLY A CA 1
ATOM 6251 C C . GLY A 1 817 ? -2.094 -14.650 -8.467 1.00 87.69 817 GLY A C 1
ATOM 6252 O O . GLY A 1 817 ? -2.572 -15.787 -8.452 1.00 87.69 817 GLY A O 1
ATOM 6253 N N . THR A 1 818 ? -0.830 -14.396 -8.108 1.00 90.31 818 THR A N 1
ATOM 6254 C CA . THR A 1 818 ? 0.080 -15.440 -7.625 1.00 90.31 818 THR A CA 1
ATOM 6255 C C . THR A 1 818 ? -0.397 -16.022 -6.293 1.00 90.31 818 THR A C 1
ATOM 6257 O O . THR A 1 818 ? -1.092 -15.379 -5.497 1.00 90.31 818 THR A O 1
ATOM 6260 N N . LYS A 1 819 ? -0.090 -17.303 -6.074 1.00 89.88 819 LYS A N 1
ATOM 6261 C CA . LYS A 1 819 ? -0.587 -18.098 -4.947 1.00 89.88 819 LYS A CA 1
ATOM 6262 C C . LYS A 1 819 ? 0.555 -18.922 -4.341 1.00 89.88 819 LYS A C 1
ATOM 6264 O O . LYS A 1 819 ? 1.292 -19.542 -5.107 1.00 89.88 819 LYS A O 1
ATOM 6269 N N . PRO A 1 820 ? 0.654 -19.021 -3.003 1.00 90.31 820 PRO A N 1
ATOM 6270 C CA . PRO A 1 820 ? -0.181 -18.347 -2.002 1.00 90.31 820 PRO A CA 1
ATOM 6271 C C . PRO A 1 820 ? 0.199 -16.867 -1.818 1.00 90.31 820 PRO A C 1
ATOM 6273 O O . PRO A 1 820 ? 1.374 -16.523 -1.832 1.00 90.31 820 PRO A O 1
ATOM 6276 N N . ALA A 1 821 ? -0.787 -16.002 -1.575 1.00 92.00 821 ALA A N 1
ATOM 6277 C CA . ALA A 1 821 ? -0.588 -14.621 -1.137 1.00 92.00 821 ALA A CA 1
ATOM 6278 C C . ALA A 1 821 ? -1.727 -14.153 -0.199 1.00 92.00 821 ALA A C 1
ATOM 6280 O O . ALA A 1 821 ? -2.905 -14.433 -0.448 1.00 92.00 821 ALA A O 1
ATOM 6281 N N . PRO A 1 822 ? -1.435 -13.407 0.878 1.00 93.62 822 PRO A N 1
ATOM 6282 C CA . PRO A 1 822 ? -0.102 -13.032 1.334 1.00 93.62 822 PRO A CA 1
ATOM 6283 C C . PRO A 1 822 ? 0.597 -14.214 2.026 1.00 93.62 822 PRO A C 1
ATOM 6285 O O . PRO A 1 822 ? -0.061 -15.104 2.570 1.00 93.62 822 PRO A O 1
ATOM 6288 N N . PHE A 1 823 ? 1.923 -14.179 2.063 1.00 92.44 823 PHE A N 1
ATOM 6289 C CA . PHE A 1 823 ? 2.738 -14.904 3.039 1.00 92.44 823 PHE A CA 1
ATOM 6290 C C . PHE A 1 823 ? 3.717 -13.923 3.700 1.00 92.44 823 PHE A C 1
ATOM 6292 O O . PHE A 1 823 ? 3.935 -12.818 3.196 1.00 92.44 823 PHE A O 1
ATOM 6299 N N . MET A 1 824 ? 4.257 -14.289 4.861 1.00 94.50 824 MET A N 1
ATOM 6300 C CA . MET A 1 824 ? 5.132 -13.410 5.640 1.00 94.50 824 MET A CA 1
ATOM 6301 C C . MET A 1 824 ? 6.500 -13.246 4.980 1.00 94.50 824 MET A C 1
ATOM 6303 O O . MET A 1 824 ? 7.131 -14.239 4.613 1.00 94.50 824 MET A O 1
ATOM 6307 N N . ALA A 1 825 ? 6.968 -12.000 4.885 1.00 91.31 825 ALA A N 1
ATOM 6308 C CA . ALA A 1 825 ? 8.306 -11.693 4.392 1.00 91.31 825 ALA A CA 1
ATOM 6309 C C . ALA A 1 825 ? 9.374 -12.258 5.343 1.00 91.31 825 ALA A C 1
ATOM 6311 O O . ALA A 1 825 ? 9.199 -12.203 6.568 1.00 91.31 825 ALA A O 1
ATOM 6312 N N . SER A 1 826 ? 10.485 -12.785 4.817 1.00 88.56 826 SER A N 1
ATOM 6313 C CA . SER A 1 826 ? 11.515 -13.420 5.653 1.00 88.56 826 SER A CA 1
ATOM 6314 C C . SER A 1 826 ? 12.153 -12.392 6.581 1.00 88.56 826 SER A C 1
ATOM 6316 O O . SER A 1 826 ? 12.293 -12.641 7.776 1.00 88.56 826 SER A O 1
ATOM 6318 N N . PHE A 1 827 ? 12.426 -11.199 6.045 1.00 87.75 827 PHE A N 1
ATOM 6319 C CA . PHE A 1 827 ? 13.022 -10.090 6.782 1.00 87.75 827 PHE A CA 1
ATOM 6320 C C . PHE A 1 827 ? 12.083 -9.479 7.825 1.00 87.75 827 PHE A C 1
ATOM 6322 O O . PHE A 1 827 ? 12.564 -8.797 8.719 1.00 87.75 827 PHE A O 1
ATOM 6329 N N . SER A 1 828 ? 10.758 -9.669 7.743 1.00 95.56 828 SER A N 1
ATOM 6330 C CA . SER A 1 828 ? 9.839 -9.044 8.705 1.00 95.56 828 SER A CA 1
ATOM 6331 C C . SER A 1 828 ? 10.199 -9.506 10.113 1.00 95.56 828 SER A C 1
ATOM 6333 O O . SER A 1 828 ? 10.155 -10.706 10.382 1.00 95.56 828 SER A O 1
ATOM 6335 N N . SER A 1 829 ? 10.540 -8.580 11.008 1.00 95.75 829 SER A N 1
ATOM 6336 C CA . SER A 1 829 ? 10.905 -8.912 12.385 1.00 95.75 829 SER A CA 1
ATOM 6337 C C . SER A 1 829 ? 9.789 -9.655 13.127 1.00 95.75 829 SER A C 1
ATOM 6339 O O . SER A 1 829 ? 8.602 -9.479 12.830 1.00 95.75 829 SER A O 1
ATOM 6341 N N . ARG A 1 830 ? 10.174 -10.507 14.086 1.00 96.62 830 ARG A N 1
ATOM 6342 C CA . ARG A 1 830 ? 9.276 -11.457 14.761 1.00 96.62 830 ARG A CA 1
ATOM 6343 C C . ARG A 1 830 ? 9.162 -11.174 16.251 1.00 96.62 830 ARG A C 1
ATOM 6345 O O . ARG A 1 830 ? 10.128 -10.772 16.891 1.00 96.62 830 ARG A O 1
ATOM 6352 N N . GLY A 1 831 ? 7.984 -11.440 16.807 1.00 97.31 831 GLY A N 1
ATOM 6353 C CA . GLY A 1 831 ? 7.803 -11.566 18.248 1.00 97.31 831 GLY A CA 1
ATOM 6354 C C . GLY A 1 831 ? 8.542 -12.785 18.832 1.00 97.31 831 GLY A C 1
ATOM 6355 O O . GLY A 1 831 ? 9.154 -13.552 18.081 1.00 97.31 831 GLY A O 1
ATOM 6356 N N . PRO A 1 832 ? 8.468 -13.005 20.154 1.00 97.00 832 PRO A N 1
ATOM 6357 C CA . PRO A 1 832 ? 7.732 -12.209 21.142 1.00 97.00 832 PRO A CA 1
ATOM 6358 C C . PRO A 1 832 ? 8.320 -10.805 21.341 1.00 97.00 832 PRO A C 1
ATOM 6360 O O . PRO A 1 832 ? 9.411 -10.504 20.875 1.00 97.00 832 PRO A O 1
ATOM 6363 N N . ASN A 1 833 ? 7.578 -9.930 22.016 1.00 96.94 833 ASN A N 1
ATOM 6364 C CA . ASN A 1 833 ? 8.073 -8.613 22.405 1.00 96.94 833 ASN A CA 1
ATOM 6365 C C . ASN A 1 833 ? 9.219 -8.767 23.434 1.00 96.94 833 ASN A C 1
ATOM 6367 O O . ASN A 1 833 ? 8.960 -9.316 24.507 1.00 96.94 833 ASN A O 1
ATOM 6371 N N . PRO A 1 834 ? 10.451 -8.305 23.141 1.00 94.69 834 PRO A N 1
ATOM 6372 C CA . PRO A 1 834 ? 11.600 -8.477 24.033 1.00 94.69 834 PRO A CA 1
ATOM 6373 C C . PRO A 1 834 ? 11.516 -7.653 25.328 1.00 94.69 834 PRO A C 1
ATOM 6375 O O . PRO A 1 834 ? 12.150 -8.028 26.308 1.00 94.69 834 PRO A O 1
ATOM 6378 N N . VAL A 1 835 ? 10.722 -6.575 25.361 1.00 94.38 835 VAL A N 1
ATOM 6379 C CA . VAL A 1 835 ? 10.581 -5.689 26.534 1.00 94.38 835 VAL A CA 1
ATOM 6380 C C . VAL A 1 835 ? 9.440 -6.152 27.442 1.00 94.38 835 VAL A C 1
ATOM 6382 O O . VAL A 1 835 ? 9.608 -6.308 28.647 1.00 94.38 835 VAL A O 1
ATOM 6385 N N . GLU A 1 836 ? 8.264 -6.424 26.868 1.00 95.31 836 GLU A N 1
ATOM 6386 C CA . GLU A 1 836 ? 7.102 -6.918 27.615 1.00 95.31 836 GLU A CA 1
ATOM 6387 C C . GLU A 1 836 ? 6.409 -8.061 26.867 1.00 95.31 836 GLU A C 1
ATOM 6389 O O . GLU A 1 836 ? 5.557 -7.839 26.003 1.00 95.31 836 GLU A O 1
ATOM 6394 N N . GLN A 1 837 ? 6.742 -9.303 27.229 1.00 94.25 837 GLN A N 1
ATOM 6395 C CA . GLN A 1 837 ? 6.226 -10.497 26.552 1.00 94.25 837 GLN A CA 1
ATOM 6396 C C . GLN A 1 837 ? 4.710 -10.694 26.711 1.00 94.25 837 GLN A C 1
ATOM 6398 O O . GLN A 1 837 ? 4.110 -11.369 25.878 1.00 94.25 837 GLN A O 1
ATOM 6403 N N . SER A 1 838 ? 4.057 -10.098 27.722 1.00 94.12 838 SER A N 1
ATOM 6404 C CA . SER A 1 838 ? 2.586 -10.140 27.847 1.00 94.12 838 SER A CA 1
ATOM 6405 C C . SER A 1 838 ? 1.850 -9.293 26.797 1.00 94.12 838 SER A C 1
ATOM 6407 O O . SER A 1 838 ? 0.626 -9.381 26.677 1.00 94.12 838 SER A O 1
ATOM 6409 N N . ILE A 1 839 ? 2.577 -8.526 25.978 1.00 97.19 839 ILE A N 1
ATOM 6410 C CA . ILE A 1 839 ? 2.035 -7.766 24.851 1.00 97.19 839 ILE A CA 1
ATOM 6411 C C . ILE A 1 839 ? 2.502 -8.399 23.539 1.00 97.19 839 ILE A C 1
ATOM 6413 O O . ILE A 1 839 ? 3.686 -8.384 23.203 1.00 97.19 839 ILE A O 1
ATOM 6417 N N . LEU A 1 840 ? 1.557 -8.942 22.764 1.00 97.94 840 LEU A N 1
ATOM 6418 C CA . LEU A 1 840 ? 1.846 -9.516 21.445 1.00 97.94 840 LEU A CA 1
ATOM 6419 C C . LEU A 1 840 ? 2.407 -8.453 20.490 1.00 97.94 840 LEU A C 1
ATOM 6421 O O . LEU A 1 840 ? 1.787 -7.406 20.305 1.00 97.94 840 LEU A O 1
ATOM 6425 N N . LYS A 1 841 ? 3.528 -8.768 19.829 1.00 98.25 841 LYS A N 1
ATOM 6426 C CA . LYS A 1 841 ? 4.079 -8.001 18.706 1.00 98.25 841 LYS A CA 1
ATOM 6427 C C . LYS A 1 841 ? 4.532 -8.929 17.559 1.00 98.25 841 LYS A C 1
ATOM 6429 O O . LYS A 1 841 ? 4.951 -10.054 17.848 1.00 98.25 841 LYS A O 1
ATOM 6434 N N . PRO A 1 842 ? 4.464 -8.478 16.287 1.00 98.56 842 PRO A N 1
ATOM 6435 C CA . PRO A 1 842 ? 3.805 -7.243 15.837 1.00 98.56 842 PRO A CA 1
ATOM 6436 C C . PRO A 1 842 ? 2.284 -7.292 16.081 1.00 98.56 842 PRO A C 1
ATOM 6438 O O . PRO A 1 842 ? 1.740 -8.334 16.435 1.00 98.56 842 PRO A O 1
ATOM 6441 N N . ASP A 1 843 ? 1.587 -6.166 15.936 1.00 98.81 843 ASP A N 1
ATOM 6442 C CA . ASP A 1 843 ? 0.138 -6.099 16.180 1.00 98.81 843 ASP A CA 1
ATOM 6443 C C . ASP A 1 843 ? -0.670 -6.613 14.983 1.00 98.81 843 ASP A C 1
ATOM 6445 O O . ASP A 1 843 ? -1.711 -7.255 15.135 1.00 98.81 843 ASP A O 1
ATOM 6449 N N . ILE A 1 844 ? -0.188 -6.318 13.777 1.00 98.81 844 ILE A N 1
ATOM 6450 C CA . ILE A 1 844 ? -0.860 -6.578 12.504 1.00 98.81 844 ILE A CA 1
ATOM 6451 C C . ILE A 1 844 ? 0.187 -6.797 11.406 1.00 98.81 844 ILE A C 1
ATOM 6453 O O . ILE A 1 844 ? 1.361 -6.466 11.570 1.00 98.81 844 ILE A O 1
ATOM 6457 N N . THR A 1 845 ? -0.234 -7.321 10.261 1.00 98.56 845 THR A N 1
ATOM 6458 C CA . THR A 1 845 ? 0.573 -7.408 9.045 1.00 98.56 845 THR A CA 1
ATOM 6459 C C . THR A 1 845 ? -0.131 -6.750 7.857 1.00 98.56 845 THR A C 1
ATOM 6461 O O . THR A 1 845 ? -1.363 -6.762 7.756 1.00 98.56 845 THR A O 1
ATOM 6464 N N . ALA A 1 846 ? 0.652 -6.174 6.945 1.00 98.50 846 ALA A N 1
ATOM 6465 C CA . ALA A 1 846 ? 0.157 -5.527 5.731 1.00 98.50 846 ALA A CA 1
ATOM 6466 C C . ALA A 1 846 ? 1.130 -5.722 4.543 1.00 98.50 846 ALA A C 1
ATOM 6468 O O . ALA A 1 846 ? 2.235 -6.247 4.738 1.00 98.50 846 ALA A O 1
ATOM 6469 N N . PRO A 1 847 ? 0.742 -5.331 3.313 1.00 97.94 847 PRO A N 1
ATOM 6470 C CA . PRO A 1 847 ? 1.617 -5.378 2.143 1.00 97.94 847 PRO A CA 1
ATOM 6471 C C . PRO A 1 847 ? 2.922 -4.604 2.350 1.00 97.94 847 PRO A C 1
ATOM 6473 O O . PRO A 1 847 ? 2.893 -3.409 2.629 1.00 97.94 847 PRO A O 1
ATOM 6476 N N . GLY A 1 848 ? 4.063 -5.271 2.195 1.00 95.81 848 GLY A N 1
ATOM 6477 C CA . GLY A 1 848 ? 5.381 -4.665 2.409 1.00 95.81 848 GLY A CA 1
ATOM 6478 C C . GLY A 1 848 ? 6.482 -5.185 1.488 1.00 95.81 848 GLY A C 1
ATOM 6479 O O . GLY A 1 848 ? 7.641 -4.883 1.728 1.00 95.81 848 GLY A O 1
ATOM 6480 N N . VAL A 1 849 ? 6.156 -5.967 0.455 1.00 93.31 849 VAL A N 1
ATOM 6481 C CA . VAL A 1 849 ? 7.141 -6.523 -0.489 1.00 93.31 849 VAL A CA 1
ATOM 6482 C C . VAL A 1 849 ? 6.849 -6.025 -1.901 1.00 93.31 849 VAL A C 1
ATOM 6484 O O . VAL A 1 849 ? 5.716 -6.119 -2.375 1.00 93.31 849 VAL A O 1
ATOM 6487 N N . SER A 1 850 ? 7.877 -5.489 -2.561 1.00 92.94 850 SER A N 1
ATOM 6488 C CA . SER A 1 850 ? 7.847 -4.975 -3.935 1.00 92.94 850 SER A CA 1
ATOM 6489 C C . SER A 1 850 ? 6.711 -3.970 -4.189 1.00 92.94 850 SER A C 1
ATOM 6491 O O . SER A 1 850 ? 5.980 -4.057 -5.184 1.00 92.94 850 SER A O 1
ATOM 6493 N N . ILE A 1 851 ? 6.553 -3.003 -3.281 1.00 95.31 851 ILE A N 1
ATOM 6494 C CA . ILE A 1 851 ? 5.523 -1.958 -3.334 1.00 95.31 851 ILE A CA 1
ATOM 6495 C C . ILE A 1 851 ? 5.977 -0.827 -4.260 1.00 95.31 851 ILE A C 1
ATOM 6497 O O . ILE A 1 851 ? 7.066 -0.294 -4.085 1.00 95.31 851 ILE A O 1
ATOM 6501 N N . ILE A 1 852 ? 5.128 -0.440 -5.222 1.00 95.75 852 ILE A N 1
ATOM 6502 C CA . ILE A 1 852 ? 5.386 0.702 -6.116 1.00 95.75 852 ILE A CA 1
ATOM 6503 C C . ILE A 1 852 ? 4.814 1.967 -5.481 1.00 95.75 852 ILE A C 1
ATOM 6505 O O . ILE A 1 852 ? 3.598 2.049 -5.298 1.00 95.75 852 ILE A O 1
ATOM 6509 N N . ALA A 1 853 ? 5.663 2.960 -5.231 1.00 96.81 853 ALA A N 1
ATOM 6510 C CA . ALA A 1 853 ? 5.258 4.287 -4.770 1.00 96.81 853 ALA A CA 1
ATOM 6511 C C . ALA A 1 853 ? 6.193 5.375 -5.331 1.00 96.81 853 ALA A C 1
ATOM 6513 O O . ALA A 1 853 ? 7.096 5.074 -6.117 1.00 96.81 853 ALA A O 1
ATOM 6514 N N . ALA A 1 854 ? 5.917 6.646 -5.017 1.00 97.31 854 ALA A N 1
ATOM 6515 C CA . ALA A 1 854 ? 6.719 7.764 -5.518 1.00 97.31 854 ALA A CA 1
ATOM 6516 C C . ALA A 1 854 ? 8.156 7.702 -5.001 1.00 97.31 854 ALA A C 1
ATOM 6518 O O . ALA A 1 854 ? 8.387 7.266 -3.881 1.00 97.31 854 ALA A O 1
ATOM 6519 N N . TYR A 1 855 ? 9.100 8.205 -5.791 1.00 96.00 855 TYR A N 1
ATOM 6520 C CA . TYR A 1 855 ? 10.516 8.186 -5.442 1.00 96.00 855 TYR A CA 1
ATOM 6521 C C . TYR A 1 855 ? 11.198 9.526 -5.755 1.00 96.00 855 TYR A C 1
ATOM 6523 O O . TYR A 1 855 ? 10.678 10.336 -6.525 1.00 96.00 855 TYR A O 1
ATOM 6531 N N . THR A 1 856 ? 12.351 9.774 -5.128 1.00 90.94 856 THR A N 1
ATOM 6532 C CA . THR A 1 856 ? 12.993 11.100 -5.063 1.00 90.94 856 THR A CA 1
ATOM 6533 C C . THR A 1 856 ? 13.491 11.648 -6.407 1.00 90.94 856 THR A C 1
ATOM 6535 O O . THR A 1 856 ? 13.660 12.845 -6.542 1.00 90.94 856 THR A O 1
ATOM 6538 N N . GLN A 1 857 ? 13.758 10.851 -7.443 1.00 92.81 857 GLN A N 1
ATOM 6539 C CA . GLN A 1 857 ? 14.470 11.331 -8.651 1.00 92.81 857 GLN A CA 1
ATOM 6540 C C . GLN A 1 857 ? 15.810 12.069 -8.381 1.00 92.81 857 GLN A C 1
ATOM 6542 O O . GLN A 1 857 ? 16.439 12.530 -9.331 1.00 92.81 857 GLN A O 1
ATOM 6547 N N . ALA A 1 858 ? 16.291 12.158 -7.135 1.00 90.88 858 ALA A N 1
ATOM 6548 C CA . ALA A 1 858 ? 17.631 12.627 -6.798 1.00 90.88 858 ALA A CA 1
ATOM 6549 C C . ALA A 1 858 ? 18.664 11.495 -6.862 1.00 90.88 858 ALA A C 1
ATOM 6551 O O . ALA A 1 858 ? 19.780 11.712 -7.339 1.00 90.88 858 ALA A O 1
ATOM 6552 N N . THR A 1 859 ? 18.272 10.288 -6.446 1.00 91.62 859 THR A N 1
ATOM 6553 C CA . THR A 1 859 ? 19.102 9.077 -6.473 1.00 91.62 859 THR A CA 1
ATOM 6554 C C . THR A 1 859 ? 18.557 8.023 -7.442 1.00 91.62 859 THR A C 1
ATOM 6556 O O . THR A 1 859 ? 17.424 8.124 -7.934 1.00 91.62 859 THR A O 1
ATOM 6559 N N . GLY A 1 860 ? 19.407 7.051 -7.769 1.00 92.25 860 GLY A N 1
ATOM 6560 C CA . GLY A 1 860 ? 19.071 5.927 -8.633 1.00 92.25 860 GLY A CA 1
ATOM 6561 C C . GLY A 1 860 ? 18.265 4.849 -7.909 1.00 92.25 860 GLY A C 1
ATOM 6562 O O . GLY A 1 860 ? 18.385 4.706 -6.699 1.00 92.25 860 GLY A O 1
ATOM 6563 N N . PRO A 1 861 ? 17.454 4.059 -8.633 1.00 91.69 861 PRO A N 1
ATOM 6564 C CA . PRO A 1 861 ? 16.542 3.082 -8.036 1.00 91.69 861 PRO A CA 1
ATOM 6565 C C . PRO A 1 861 ? 17.230 1.933 -7.284 1.00 91.69 861 PRO A C 1
ATOM 6567 O O . PRO A 1 861 ? 16.544 1.183 -6.597 1.00 91.69 861 PRO A O 1
ATOM 6570 N N . THR A 1 862 ? 18.549 1.764 -7.423 1.00 90.06 862 THR A N 1
ATOM 6571 C CA . THR A 1 862 ? 19.342 0.780 -6.667 1.00 90.06 862 THR A CA 1
ATOM 6572 C C . THR A 1 862 ? 19.962 1.332 -5.382 1.00 90.06 862 THR A C 1
ATOM 6574 O O . THR A 1 862 ? 20.771 0.624 -4.782 1.00 90.06 862 THR A O 1
ATOM 6577 N N . ASP A 1 863 ? 19.704 2.601 -5.043 1.00 81.38 863 ASP A N 1
ATOM 6578 C CA . ASP A 1 863 ? 20.332 3.370 -3.951 1.00 81.38 863 ASP A CA 1
ATOM 6579 C C . ASP A 1 863 ? 21.866 3.511 -4.052 1.00 81.38 863 ASP A C 1
ATOM 6581 O O . ASP A 1 863 ? 22.525 4.048 -3.166 1.00 81.38 863 ASP A O 1
ATOM 6585 N N . GLY A 1 864 ? 22.461 3.031 -5.145 1.00 84.69 864 GLY A N 1
ATOM 6586 C CA . GLY A 1 864 ? 23.900 3.060 -5.373 1.00 84.69 864 GLY A CA 1
ATOM 6587 C C . GLY A 1 864 ? 24.303 4.269 -6.204 1.00 84.69 864 GLY A C 1
ATOM 6588 O O . GLY A 1 864 ? 23.689 4.534 -7.235 1.00 84.69 864 GLY A O 1
ATOM 6589 N N . GLU A 1 865 ? 25.390 4.943 -5.825 1.00 87.00 865 GLU A N 1
ATOM 6590 C CA . GLU A 1 865 ? 25.930 6.089 -6.582 1.00 87.00 865 GLU A CA 1
ATOM 6591 C C . GLU A 1 865 ? 26.285 5.740 -8.039 1.00 87.00 865 GLU A C 1
ATOM 6593 O O . GLU A 1 865 ? 26.273 6.603 -8.914 1.00 87.00 865 GLU A O 1
ATOM 6598 N N . PHE A 1 866 ? 26.556 4.459 -8.314 1.00 89.81 866 PHE A N 1
ATOM 6599 C CA . PHE A 1 866 ? 26.825 3.939 -9.656 1.00 89.81 866 PHE A CA 1
ATOM 6600 C C . PHE A 1 866 ? 25.591 3.940 -10.581 1.00 89.81 866 PHE A C 1
ATOM 6602 O O . PHE A 1 866 ? 25.747 3.810 -11.795 1.00 89.81 866 PHE A O 1
ATOM 6609 N N . ASP A 1 867 ? 24.371 4.058 -10.045 1.00 92.94 867 ASP A N 1
ATOM 6610 C CA . ASP A 1 867 ? 23.140 4.083 -10.834 1.00 92.94 867 ASP A CA 1
ATOM 6611 C C . ASP A 1 867 ? 22.710 5.521 -11.152 1.00 92.94 867 ASP A C 1
ATOM 6613 O O . ASP A 1 867 ? 22.186 6.276 -10.326 1.00 92.94 867 ASP A O 1
ATOM 6617 N N . THR A 1 868 ? 22.912 5.903 -12.409 1.00 92.81 868 THR A N 1
ATOM 6618 C CA . THR A 1 868 ? 22.583 7.234 -12.929 1.00 92.81 868 THR A CA 1
ATOM 6619 C C . THR A 1 868 ? 21.133 7.362 -13.399 1.00 92.81 868 THR A C 1
ATOM 6621 O O . THR A 1 868 ? 20.694 8.466 -13.722 1.00 92.81 868 THR A O 1
ATOM 6624 N N . ARG A 1 869 ? 20.344 6.275 -13.412 1.00 92.81 869 ARG A N 1
ATOM 6625 C CA . ARG A 1 869 ? 18.918 6.328 -13.783 1.00 92.81 869 ARG A CA 1
ATOM 6626 C C . ARG A 1 869 ? 18.154 7.177 -12.770 1.00 92.81 869 ARG A C 1
ATOM 6628 O O . ARG A 1 869 ? 18.466 7.135 -11.586 1.00 92.81 869 ARG A O 1
ATOM 6635 N N . ARG A 1 870 ? 17.123 7.911 -13.199 1.00 93.75 870 ARG A N 1
ATOM 6636 C CA . ARG A 1 870 ? 16.194 8.634 -12.310 1.00 93.75 870 ARG A CA 1
ATOM 6637 C C . ARG A 1 870 ? 14.767 8.249 -12.646 1.00 93.75 870 ARG A C 1
ATOM 6639 O O . ARG A 1 870 ? 14.364 8.313 -13.804 1.00 93.75 870 ARG A O 1
ATOM 6646 N N . VAL A 1 871 ? 14.026 7.801 -11.635 1.00 92.81 871 VAL A N 1
ATOM 6647 C CA . VAL A 1 871 ? 12.674 7.265 -11.808 1.00 92.81 871 VAL A CA 1
ATOM 6648 C C . VAL A 1 871 ? 11.682 7.979 -10.888 1.00 92.81 871 VAL A C 1
ATOM 6650 O O . VAL A 1 871 ? 11.993 8.205 -9.718 1.00 92.81 871 VAL A O 1
ATOM 6653 N N . PRO A 1 872 ? 10.483 8.336 -11.382 1.00 95.06 872 PRO A N 1
ATOM 6654 C CA . PRO A 1 872 ? 9.446 8.964 -10.561 1.00 95.06 872 PRO A CA 1
ATOM 6655 C C . PRO A 1 872 ? 8.759 7.974 -9.608 1.00 95.06 872 PRO A C 1
ATOM 6657 O O . PRO A 1 872 ? 8.146 8.386 -8.624 1.00 95.06 872 PRO A O 1
ATOM 6660 N N . PHE A 1 873 ? 8.855 6.676 -9.909 1.00 95.62 873 PHE A N 1
ATOM 6661 C CA . PHE A 1 873 ? 8.317 5.574 -9.121 1.00 95.62 873 PHE A CA 1
ATOM 6662 C C . PHE A 1 873 ? 9.373 4.483 -8.995 1.00 95.62 873 PHE A C 1
ATOM 6664 O O . PHE A 1 873 ? 10.046 4.173 -9.979 1.00 95.62 873 PHE A O 1
ATOM 6671 N N . ASN A 1 874 ? 9.486 3.887 -7.810 1.00 94.44 874 ASN A N 1
ATOM 6672 C CA . ASN A 1 874 ? 10.376 2.757 -7.555 1.00 94.44 874 ASN A CA 1
ATOM 6673 C C . ASN A 1 874 ? 9.656 1.667 -6.750 1.00 94.44 874 ASN A C 1
ATOM 6675 O O . ASN A 1 874 ? 8.598 1.907 -6.156 1.00 94.44 874 ASN A O 1
ATOM 6679 N N . THR A 1 875 ? 10.219 0.461 -6.751 1.00 92.38 875 THR A N 1
ATOM 6680 C CA . THR A 1 875 ? 9.784 -0.633 -5.883 1.00 92.38 875 THR A CA 1
ATOM 6681 C C . THR A 1 875 ? 10.672 -0.742 -4.661 1.00 92.38 875 THR A C 1
ATOM 6683 O O . THR A 1 875 ? 11.875 -0.927 -4.809 1.00 92.38 875 THR A O 1
ATOM 6686 N N . GLU A 1 876 ? 10.068 -0.763 -3.479 1.00 90.75 876 GLU A N 1
ATOM 6687 C CA . GLU A 1 876 ? 10.782 -1.041 -2.230 1.00 90.75 876 GLU A CA 1
ATOM 6688 C C . GLU A 1 876 ? 10.100 -2.172 -1.453 1.00 90.75 876 GLU A C 1
ATOM 6690 O O . GLU A 1 876 ? 8.913 -2.468 -1.649 1.00 90.75 876 GLU A O 1
ATOM 6695 N N . SER A 1 877 ? 10.880 -2.847 -0.607 1.00 91.62 877 SER A N 1
ATOM 6696 C CA . SER A 1 877 ? 10.420 -3.932 0.264 1.00 91.62 877 SER A CA 1
ATOM 6697 C C . SER A 1 877 ? 10.917 -3.695 1.686 1.00 91.62 877 SER A C 1
ATOM 6699 O O . SER A 1 877 ? 12.108 -3.486 1.892 1.00 91.62 877 SER A O 1
ATOM 6701 N N . GLY A 1 878 ? 10.020 -3.762 2.663 1.00 91.81 878 GLY A N 1
ATOM 6702 C CA . GLY A 1 878 ? 10.321 -3.505 4.064 1.00 91.81 878 GLY A CA 1
ATOM 6703 C C . GLY A 1 878 ? 9.054 -3.420 4.914 1.00 91.81 878 GLY A C 1
ATOM 6704 O O . GLY A 1 878 ? 7.961 -3.139 4.414 1.00 91.81 878 GLY A O 1
ATOM 6705 N N . THR A 1 879 ? 9.196 -3.575 6.231 1.00 91.94 879 THR A N 1
ATOM 6706 C CA . THR A 1 879 ? 8.141 -3.159 7.176 1.00 91.94 879 THR A CA 1
ATOM 6707 C C . THR A 1 879 ? 7.897 -1.648 7.121 1.00 91.94 879 THR A C 1
ATOM 6709 O O . THR A 1 879 ? 6.803 -1.178 7.433 1.00 91.94 879 THR A O 1
ATOM 6712 N N . SER A 1 880 ? 8.867 -0.893 6.597 1.00 92.31 880 SER A N 1
ATOM 6713 C CA . SER A 1 880 ? 8.727 0.507 6.209 1.00 92.31 880 SER A CA 1
ATOM 6714 C C . SER A 1 880 ? 7.644 0.771 5.166 1.00 92.31 880 SER A C 1
ATOM 6716 O O . SER A 1 880 ? 7.081 1.859 5.180 1.00 92.31 880 SER A O 1
ATOM 6718 N N . MET A 1 881 ? 7.321 -0.192 4.292 1.00 97.00 881 MET A N 1
ATOM 6719 C CA . MET A 1 881 ? 6.255 -0.065 3.288 1.00 97.00 881 MET A CA 1
ATOM 6720 C C . MET A 1 881 ? 4.915 -0.592 3.813 1.00 97.00 881 MET A C 1
ATOM 6722 O O . MET A 1 881 ? 3.864 -0.108 3.395 1.00 97.00 881 MET A O 1
ATOM 6726 N N . SER A 1 882 ? 4.915 -1.539 4.757 1.00 97.94 882 SER A N 1
ATOM 6727 C CA . SER A 1 882 ? 3.680 -2.023 5.392 1.00 97.94 882 SER A CA 1
ATOM 6728 C C . SER A 1 882 ? 3.109 -1.030 6.408 1.00 97.94 882 SER A C 1
ATOM 6730 O O . SER A 1 882 ? 1.892 -0.841 6.456 1.00 97.94 882 SER A O 1
ATOM 6732 N N . CYS A 1 883 ? 3.972 -0.331 7.152 1.00 98.38 883 CYS A N 1
ATOM 6733 C CA . CYS A 1 883 ? 3.611 0.766 8.052 1.00 98.38 883 CYS A CA 1
ATOM 6734 C C . CYS A 1 883 ? 2.685 1.814 7.386 1.00 98.38 883 CYS A C 1
ATOM 6736 O O . CYS A 1 883 ? 1.544 1.963 7.832 1.00 98.38 883 CYS A O 1
ATOM 6738 N N . PRO A 1 884 ? 3.063 2.469 6.269 1.00 98.44 884 PRO A N 1
ATOM 6739 C CA . PRO A 1 884 ? 2.234 3.473 5.616 1.00 98.44 884 PRO A CA 1
ATOM 6740 C C . PRO A 1 884 ? 0.965 2.900 4.980 1.00 98.44 884 PRO A C 1
ATOM 6742 O O . PRO A 1 884 ? -0.014 3.636 4.857 1.00 98.44 884 PRO A O 1
ATOM 6745 N N . HIS A 1 885 ? 0.909 1.603 4.637 1.00 98.75 885 HIS A N 1
ATOM 6746 C CA . HIS A 1 885 ? -0.367 0.995 4.244 1.00 98.75 885 HIS A CA 1
ATOM 6747 C C . HIS A 1 885 ? -1.381 1.072 5.393 1.00 98.75 885 HIS A C 1
ATOM 6749 O O . HIS A 1 885 ? -2.526 1.486 5.199 1.00 98.75 885 HIS A O 1
ATOM 6755 N N . VAL A 1 886 ? -0.952 0.721 6.607 1.00 98.88 886 VAL A N 1
ATOM 6756 C CA . VAL A 1 886 ? -1.792 0.806 7.805 1.00 98.88 886 VAL A CA 1
ATOM 6757 C C . VAL A 1 886 ? -2.067 2.264 8.181 1.00 98.88 886 VAL A C 1
ATOM 6759 O O . VAL A 1 886 ? -3.216 2.584 8.471 1.00 98.88 886 VAL A O 1
ATOM 6762 N N . SER A 1 887 ? -1.096 3.175 8.071 1.00 98.88 887 SER A N 1
ATOM 6763 C CA . SER A 1 887 ? -1.309 4.620 8.276 1.00 98.88 887 SER A CA 1
ATOM 6764 C C . SER A 1 887 ? -2.366 5.198 7.330 1.00 98.88 887 SER A C 1
ATOM 6766 O O . SER A 1 887 ? -3.225 5.972 7.751 1.00 98.88 887 SER A O 1
ATOM 6768 N N . GLY A 1 888 ? -2.363 4.782 6.060 1.00 98.62 888 GLY A N 1
ATOM 6769 C CA . GLY A 1 888 ? -3.385 5.162 5.088 1.00 98.62 888 GLY A CA 1
ATOM 6770 C C . GLY A 1 888 ? -4.780 4.654 5.465 1.00 98.62 888 GLY A C 1
ATOM 6771 O O . GLY A 1 888 ? -5.752 5.390 5.316 1.00 98.62 888 GLY A O 1
ATOM 6772 N N . ILE A 1 889 ? -4.883 3.439 6.015 1.00 98.81 889 ILE A N 1
ATOM 6773 C CA . ILE A 1 889 ? -6.143 2.860 6.518 1.00 98.81 889 ILE A CA 1
ATOM 6774 C C . ILE A 1 889 ? -6.621 3.595 7.774 1.00 98.81 889 ILE A C 1
ATOM 6776 O O . ILE A 1 889 ? -7.802 3.919 7.880 1.00 98.81 889 ILE A O 1
ATOM 6780 N N . VAL A 1 890 ? -5.712 3.914 8.697 1.00 98.88 890 VAL A N 1
ATOM 6781 C CA . VAL A 1 890 ? -5.998 4.757 9.867 1.00 98.88 890 VAL A CA 1
ATOM 6782 C C . VAL A 1 890 ? -6.523 6.122 9.420 1.00 98.88 890 VAL A C 1
ATOM 6784 O O . VAL A 1 890 ? -7.476 6.618 10.014 1.00 98.88 890 VAL A O 1
ATOM 6787 N N . GLY A 1 891 ? -5.976 6.698 8.344 1.00 98.62 891 GLY A N 1
ATOM 6788 C CA . GLY A 1 891 ? -6.475 7.944 7.762 1.00 98.62 891 GLY A CA 1
ATOM 6789 C C . GLY A 1 891 ? -7.948 7.865 7.339 1.00 98.62 891 GLY A C 1
ATOM 6790 O O . GLY A 1 891 ? -8.749 8.734 7.691 1.00 98.62 891 GLY A O 1
ATOM 6791 N N . LEU A 1 892 ? -8.334 6.774 6.672 1.00 98.69 892 LEU A N 1
ATOM 6792 C CA . LEU A 1 892 ? -9.725 6.513 6.297 1.00 98.69 892 LEU A CA 1
ATOM 6793 C C . LEU A 1 892 ? -10.618 6.311 7.529 1.00 98.69 892 LEU A C 1
ATOM 6795 O O . LEU A 1 892 ? -11.699 6.893 7.613 1.00 98.69 892 LEU A O 1
ATOM 6799 N N . LEU A 1 893 ? -10.160 5.521 8.506 1.00 98.69 893 LEU A N 1
ATOM 6800 C CA . LEU A 1 893 ? -10.900 5.270 9.744 1.00 98.69 893 LEU A CA 1
ATOM 6801 C C . LEU A 1 893 ? -11.091 6.549 10.559 1.00 98.69 893 LEU A C 1
ATOM 6803 O O . LEU A 1 893 ? -12.181 6.763 11.068 1.00 98.69 893 LEU A O 1
ATOM 6807 N N . LYS A 1 894 ? -10.094 7.438 10.627 1.00 98.25 894 LYS A N 1
ATOM 6808 C CA . LYS A 1 894 ? -10.221 8.758 11.262 1.00 98.25 894 LYS A CA 1
ATOM 6809 C C . LYS A 1 894 ? -11.194 9.672 10.523 1.00 98.25 894 LYS A C 1
ATOM 6811 O O . LYS A 1 894 ? -11.902 10.434 11.170 1.00 98.25 894 LYS A O 1
ATOM 6816 N N . THR A 1 895 ? -11.262 9.608 9.192 1.00 97.88 895 THR A N 1
ATOM 6817 C CA . THR A 1 895 ? -12.269 10.378 8.441 1.00 97.88 895 THR A CA 1
ATOM 6818 C C . THR A 1 895 ? -13.689 9.862 8.696 1.00 97.88 895 THR A C 1
ATOM 6820 O O . THR A 1 895 ? -14.625 10.661 8.761 1.00 97.88 895 THR A O 1
ATOM 6823 N N . LEU A 1 896 ? -13.858 8.542 8.825 1.00 97.44 896 LEU A N 1
ATOM 6824 C CA . LEU A 1 896 ? -15.158 7.912 9.070 1.00 97.44 896 LEU A CA 1
ATOM 6825 C C . LEU A 1 896 ? -15.601 8.023 10.536 1.00 97.44 896 LEU A C 1
ATOM 6827 O O . LEU A 1 896 ? -16.769 8.285 10.804 1.00 97.44 896 LEU A O 1
ATOM 6831 N N . HIS A 1 897 ? -14.655 7.881 11.464 1.00 97.50 897 HIS A N 1
ATOM 6832 C CA . HIS A 1 897 ? -14.856 7.877 12.912 1.00 97.50 897 HIS A CA 1
ATOM 6833 C C . HIS A 1 897 ? -13.927 8.889 13.609 1.00 97.50 897 HIS A C 1
ATOM 6835 O O . HIS A 1 897 ? -12.986 8.494 14.307 1.00 97.50 897 HIS A O 1
ATOM 6841 N N . PRO A 1 898 ? -14.167 10.209 13.464 1.00 96.38 898 PRO A N 1
ATOM 6842 C CA . PRO A 1 898 ? -13.255 11.242 13.972 1.00 96.38 898 PRO A CA 1
ATOM 6843 C C . PRO A 1 898 ? -13.038 11.212 15.490 1.00 96.38 898 PRO A C 1
ATOM 6845 O O . PRO A 1 898 ? -12.005 11.667 15.977 1.00 96.38 898 PRO A O 1
ATOM 6848 N N . THR A 1 899 ? -14.002 10.670 16.238 1.00 95.88 899 THR A N 1
ATOM 6849 C CA . THR A 1 899 ? -13.994 10.604 17.706 1.00 95.88 899 THR A CA 1
ATOM 6850 C C . THR A 1 899 ? -13.351 9.335 18.262 1.00 95.88 899 THR A C 1
ATOM 6852 O O . THR A 1 899 ? -13.165 9.238 19.474 1.00 95.88 899 THR A O 1
ATOM 6855 N N . TRP A 1 900 ? -13.001 8.354 17.422 1.00 98.00 900 TRP A N 1
ATOM 6856 C CA . TRP A 1 900 ? -12.337 7.147 17.906 1.00 98.00 900 TRP A CA 1
ATOM 6857 C C . TRP A 1 900 ? -10.940 7.463 18.439 1.00 98.00 900 TRP A C 1
ATOM 6859 O O . TRP A 1 900 ? -10.134 8.153 17.799 1.00 98.00 900 TRP A O 1
ATOM 6869 N N . THR A 1 901 ? -10.641 6.908 19.611 1.00 98.50 901 THR A N 1
ATOM 6870 C CA . THR A 1 901 ? -9.309 6.963 20.212 1.00 98.50 901 THR A CA 1
ATOM 6871 C C . THR A 1 901 ? -8.303 6.188 19.344 1.00 98.50 901 THR A C 1
ATOM 6873 O O . THR A 1 901 ? -8.693 5.315 18.555 1.00 98.50 901 THR A O 1
ATOM 6876 N N . PRO A 1 902 ? -6.991 6.443 19.494 1.00 98.69 902 PRO A N 1
ATOM 6877 C CA . PRO A 1 902 ? -5.965 5.607 18.871 1.00 98.69 902 PRO A CA 1
ATOM 6878 C C . PRO A 1 902 ? -6.114 4.113 19.203 1.00 98.69 902 PRO A C 1
ATOM 6880 O O . PRO A 1 902 ? -5.923 3.265 18.332 1.00 98.69 902 PRO A O 1
ATOM 6883 N N . ALA A 1 903 ? -6.521 3.787 20.435 1.00 98.69 903 ALA A N 1
ATOM 6884 C CA . ALA A 1 903 ? -6.741 2.414 20.882 1.00 98.69 903 ALA A CA 1
ATOM 6885 C C . ALA A 1 903 ? -7.945 1.754 20.196 1.00 98.69 903 ALA A C 1
ATOM 6887 O O . ALA A 1 903 ? -7.837 0.616 19.743 1.00 98.69 903 ALA A O 1
ATOM 6888 N N . ALA A 1 904 ? -9.061 2.473 20.038 1.00 98.75 904 ALA A N 1
ATOM 6889 C CA . ALA A 1 904 ? -10.235 1.977 19.325 1.00 98.75 904 ALA A CA 1
ATOM 6890 C C . ALA A 1 904 ? -9.924 1.680 17.848 1.00 98.75 904 ALA A C 1
ATOM 6892 O O . ALA A 1 904 ? -10.305 0.626 17.340 1.00 98.75 904 ALA A O 1
ATOM 6893 N N . ILE A 1 905 ? -9.167 2.554 17.174 1.00 98.88 905 ILE A N 1
ATOM 6894 C CA . ILE A 1 905 ? -8.733 2.334 15.783 1.00 98.88 905 ILE A CA 1
ATOM 6895 C C . ILE A 1 905 ? -7.804 1.125 15.682 1.00 98.88 905 ILE A C 1
ATOM 6897 O O . ILE A 1 905 ? -8.011 0.252 14.837 1.00 98.88 905 ILE A O 1
ATOM 6901 N N . LYS A 1 906 ? -6.803 1.045 16.565 1.00 98.81 906 LYS A N 1
ATOM 6902 C CA . LYS A 1 906 ? -5.906 -0.111 16.665 1.00 98.81 906 LYS A CA 1
ATOM 6903 C C . LYS A 1 906 ? -6.693 -1.402 16.881 1.00 98.81 906 LYS A C 1
ATOM 6905 O O . LYS A 1 906 ? -6.471 -2.380 16.170 1.00 98.81 906 LYS A O 1
ATOM 6910 N N . SER A 1 907 ? -7.652 -1.390 17.802 1.00 98.88 907 SER A N 1
ATOM 6911 C CA . SER A 1 907 ? -8.534 -2.522 18.053 1.00 98.88 907 SER A CA 1
ATOM 6912 C C . SER A 1 907 ? -9.321 -2.911 16.809 1.00 98.88 907 SER A C 1
ATOM 6914 O O . SER A 1 907 ? -9.327 -4.087 16.473 1.00 98.88 907 SER A O 1
ATOM 6916 N N . ALA A 1 908 ? -9.963 -1.964 16.122 1.00 98.88 908 ALA A N 1
ATOM 6917 C CA . ALA A 1 908 ? -10.757 -2.246 14.928 1.00 98.88 908 ALA A CA 1
ATOM 6918 C C . ALA A 1 908 ? -9.921 -2.921 13.828 1.00 98.88 908 ALA A C 1
ATOM 6920 O O . ALA A 1 908 ? -10.370 -3.877 13.198 1.00 98.88 908 ALA A O 1
ATOM 6921 N N . ILE A 1 909 ? -8.680 -2.464 13.632 1.00 98.88 909 ILE A N 1
ATOM 6922 C CA . ILE A 1 909 ? -7.732 -3.048 12.675 1.00 98.88 909 ILE A CA 1
ATOM 6923 C C . ILE A 1 909 ? -7.332 -4.471 13.084 1.00 98.88 909 ILE A C 1
ATOM 6925 O O . ILE A 1 909 ? -7.333 -5.375 12.247 1.00 98.88 909 ILE A O 1
ATOM 6929 N N . MET A 1 910 ? -6.999 -4.684 14.358 1.00 98.88 910 MET A N 1
ATOM 6930 C CA . MET A 1 910 ? -6.560 -5.989 14.856 1.00 98.88 910 MET A CA 1
ATOM 6931 C C . MET A 1 910 ? -7.694 -7.019 14.834 1.00 98.88 910 MET A C 1
ATOM 6933 O O . MET A 1 910 ? -7.530 -8.109 14.283 1.00 98.88 910 MET A O 1
ATOM 6937 N N . THR A 1 911 ? -8.861 -6.680 15.386 1.00 98.81 911 THR A N 1
ATOM 6938 C CA . THR A 1 911 ? -9.936 -7.655 15.620 1.00 98.81 911 THR A CA 1
ATOM 6939 C C . THR A 1 911 ? -10.616 -8.136 14.343 1.00 98.81 911 THR A C 1
ATOM 6941 O O . THR A 1 911 ? -11.174 -9.234 14.319 1.00 98.81 911 THR A O 1
ATOM 6944 N N . THR A 1 912 ? -10.515 -7.354 13.266 1.00 98.62 912 THR A N 1
ATOM 6945 C CA . THR A 1 912 ? -11.125 -7.644 11.960 1.00 98.62 912 THR A CA 1
ATOM 6946 C C . THR A 1 912 ? -10.149 -8.229 10.934 1.00 98.62 912 THR A C 1
ATOM 6948 O O . THR A 1 912 ? -10.548 -8.576 9.823 1.00 98.62 912 THR A O 1
ATOM 6951 N N . ALA A 1 913 ? -8.867 -8.380 11.286 1.00 98.25 913 ALA A N 1
ATOM 6952 C CA . ALA A 1 913 ? -7.833 -8.903 10.395 1.00 98.25 913 ALA A CA 1
ATOM 6953 C C . ALA A 1 913 ? -8.164 -10.314 9.868 1.00 98.25 913 ALA A C 1
ATOM 6955 O O . ALA A 1 913 ? -8.915 -11.058 10.497 1.00 98.25 913 ALA A O 1
ATOM 6956 N N . ARG A 1 914 ? -7.538 -10.769 8.777 1.00 95.69 914 ARG A N 1
ATOM 6957 C CA . ARG A 1 914 ? -7.640 -12.165 8.294 1.00 95.69 914 ARG A CA 1
ATOM 6958 C C . ARG A 1 914 ? -6.350 -12.948 8.507 1.00 95.69 914 ARG A C 1
ATOM 6960 O O . ARG A 1 914 ? -5.265 -12.413 8.357 1.00 95.69 914 ARG A O 1
ATOM 6967 N N . LYS A 1 915 ? -6.454 -14.254 8.755 1.00 94.38 915 LYS A N 1
ATOM 6968 C CA . LYS A 1 915 ? -5.287 -15.159 8.880 1.00 94.38 915 LYS A CA 1
ATOM 6969 C C . LYS A 1 915 ? -5.063 -16.059 7.663 1.00 94.38 915 LYS A C 1
ATOM 6971 O O . LYS A 1 915 ? -4.217 -16.949 7.701 1.00 94.38 915 LYS A O 1
ATOM 6976 N N . ARG A 1 916 ? -5.888 -15.894 6.627 1.00 93.62 916 ARG A N 1
ATOM 6977 C CA . ARG A 1 916 ? -5.903 -16.773 5.458 1.00 93.62 916 ARG A CA 1
ATOM 6978 C C . ARG A 1 916 ? -5.276 -16.111 4.250 1.00 93.62 916 ARG A C 1
ATOM 6980 O O . ARG A 1 916 ? -5.451 -14.905 4.071 1.00 93.62 916 ARG A O 1
ATOM 6987 N N . ASP A 1 917 ? -4.623 -16.912 3.424 1.00 92.69 917 ASP A N 1
ATOM 6988 C CA . ASP A 1 917 ? -4.153 -16.524 2.098 1.00 92.69 917 ASP A CA 1
ATOM 6989 C C . ASP A 1 917 ? -5.282 -16.598 1.046 1.00 92.69 917 ASP A C 1
ATOM 6991 O O . ASP A 1 917 ? -6.444 -16.892 1.348 1.00 92.69 917 ASP A O 1
ATOM 6995 N N . ASN A 1 918 ? -4.950 -16.299 -0.205 1.00 91.00 918 ASN A N 1
ATOM 6996 C CA . ASN A 1 918 ? -5.833 -16.403 -1.366 1.00 91.00 918 ASN A CA 1
ATOM 6997 C C . ASN A 1 918 ? -6.054 -17.852 -1.863 1.00 91.00 918 ASN A C 1
ATOM 6999 O O . ASN A 1 918 ? -6.882 -18.062 -2.751 1.00 91.00 918 ASN A O 1
ATOM 7003 N N . ASN A 1 919 ? -5.403 -18.854 -1.258 1.00 91.12 919 ASN A N 1
ATOM 7004 C CA . ASN A 1 919 ? -5.779 -20.271 -1.347 1.00 91.12 919 ASN A CA 1
ATOM 7005 C C . ASN A 1 919 ? -6.819 -20.663 -0.289 1.00 91.12 919 ASN A C 1
ATOM 7007 O O . ASN A 1 919 ? -7.240 -21.817 -0.232 1.00 91.12 919 ASN A O 1
ATOM 7011 N N . LYS A 1 920 ? -7.250 -19.709 0.549 1.00 89.44 920 LYS A N 1
ATOM 7012 C CA . LYS A 1 920 ? -8.098 -19.933 1.729 1.00 89.44 920 LYS A CA 1
ATOM 7013 C C . LYS A 1 920 ? -7.414 -20.804 2.797 1.00 89.44 920 LYS A C 1
ATOM 7015 O O . LYS A 1 920 ? -8.071 -21.184 3.769 1.00 89.44 920 LYS A O 1
ATOM 7020 N N . GLY A 1 921 ? -6.117 -21.078 2.649 1.00 91.19 921 GLY A N 1
ATOM 7021 C CA . GLY A 1 921 ? -5.277 -21.770 3.618 1.00 91.19 921 GLY A CA 1
ATOM 7022 C C . GLY A 1 921 ? -4.786 -20.825 4.711 1.00 91.19 921 GLY A C 1
ATOM 7023 O O . GLY A 1 921 ? -5.036 -19.622 4.673 1.00 91.19 921 GLY A O 1
ATOM 7024 N N . THR A 1 922 ? -4.110 -21.362 5.727 1.00 92.44 922 THR A N 1
ATOM 7025 C CA . THR A 1 922 ? -3.418 -20.537 6.730 1.00 92.44 922 THR A CA 1
ATOM 7026 C C . THR A 1 922 ? -2.257 -19.800 6.082 1.00 92.44 922 THR A C 1
ATOM 7028 O O . THR A 1 922 ? -1.491 -20.428 5.356 1.00 92.44 922 THR A O 1
ATOM 7031 N N . MET A 1 923 ? -2.091 -18.517 6.402 1.00 94.38 923 MET A N 1
ATOM 7032 C CA . MET A 1 923 ? -0.933 -17.744 5.961 1.00 94.38 923 MET A CA 1
ATOM 7033 C C . MET A 1 923 ? 0.370 -18.477 6.293 1.00 94.38 923 MET A C 1
ATOM 7035 O O . MET A 1 923 ? 0.545 -18.986 7.406 1.00 94.38 923 MET A O 1
ATOM 7039 N N . LEU A 1 924 ? 1.265 -18.532 5.314 1.00 92.69 924 LEU A N 1
ATOM 7040 C CA . LEU A 1 924 ? 2.565 -19.172 5.450 1.00 92.69 924 LEU A CA 1
ATOM 7041 C C . LEU A 1 924 ? 3.650 -18.153 5.785 1.00 92.69 924 LEU A C 1
ATOM 7043 O O . LEU A 1 924 ? 3.485 -16.946 5.609 1.00 92.69 924 LEU A O 1
ATOM 7047 N N . ASP A 1 925 ? 4.765 -18.671 6.269 1.00 89.38 925 ASP A N 1
ATOM 7048 C CA . ASP A 1 925 ? 6.036 -17.974 6.347 1.00 89.38 925 ASP A CA 1
ATOM 7049 C C . ASP A 1 925 ? 6.848 -18.179 5.059 1.00 89.38 925 ASP A C 1
ATOM 7051 O O . ASP A 1 925 ? 6.590 -19.096 4.278 1.00 89.38 925 ASP A O 1
ATOM 7055 N N . SER A 1 926 ? 7.883 -17.369 4.873 1.00 82.50 926 SER A N 1
ATOM 7056 C CA . SER A 1 926 ? 8.919 -17.509 3.844 1.00 82.50 926 SER A CA 1
ATOM 7057 C C . SER A 1 926 ? 9.580 -18.899 3.811 1.00 82.50 926 SER A C 1
ATOM 7059 O O . SER A 1 926 ? 10.006 -19.365 2.754 1.00 82.50 926 SER A O 1
ATOM 7061 N N . SER A 1 927 ? 9.617 -19.617 4.938 1.00 80.44 927 SER A N 1
ATOM 7062 C CA . SER A 1 927 ? 10.088 -21.009 5.026 1.00 80.44 927 SER A CA 1
ATOM 7063 C C . SER A 1 927 ? 9.072 -22.043 4.519 1.00 80.44 927 SER A C 1
ATOM 7065 O O . SER A 1 927 ? 9.373 -23.234 4.504 1.00 80.44 927 SER A O 1
ATOM 7067 N N . LYS A 1 928 ? 7.876 -21.607 4.096 1.00 82.56 928 LYS A N 1
ATOM 7068 C CA . LYS A 1 928 ? 6.686 -22.424 3.788 1.00 82.56 928 LYS A CA 1
ATOM 7069 C C . LYS A 1 928 ? 6.043 -23.102 5.008 1.00 82.56 928 LYS A C 1
ATOM 7071 O O . LYS A 1 928 ? 5.051 -23.813 4.852 1.00 82.56 928 LYS A O 1
ATOM 7076 N N . ALA A 1 929 ? 6.546 -22.857 6.220 1.00 88.44 929 ALA A N 1
ATOM 7077 C CA . ALA A 1 929 ? 5.868 -23.246 7.454 1.00 88.44 929 ALA A CA 1
ATOM 7078 C C . ALA A 1 929 ? 4.612 -22.389 7.690 1.00 88.44 929 ALA A C 1
ATOM 7080 O O . ALA A 1 929 ? 4.451 -21.318 7.106 1.00 88.44 929 ALA A O 1
ATOM 7081 N N . ARG A 1 930 ? 3.709 -22.839 8.569 1.00 93.00 930 ARG A N 1
ATOM 7082 C CA . ARG A 1 930 ? 2.567 -22.016 8.997 1.00 93.00 930 ARG A CA 1
ATOM 7083 C C . ARG A 1 930 ? 3.079 -20.804 9.772 1.00 93.00 930 ARG A C 1
ATOM 7085 O O . ARG A 1 930 ? 3.819 -20.972 10.737 1.00 93.00 930 ARG A O 1
ATOM 7092 N N . ALA A 1 931 ? 2.652 -19.605 9.386 1.00 94.44 931 ALA A N 1
ATOM 7093 C CA . ALA A 1 931 ? 2.972 -18.409 10.149 1.00 94.44 931 ALA A CA 1
ATOM 7094 C C . ALA A 1 931 ? 2.224 -18.415 11.493 1.00 94.44 931 ALA A C 1
ATOM 7096 O O . ALA A 1 931 ? 1.101 -18.922 11.611 1.00 94.44 931 ALA A O 1
ATOM 7097 N N . THR A 1 932 ? 2.841 -17.822 12.509 1.00 95.88 932 THR A N 1
ATOM 7098 C CA . THR A 1 932 ? 2.281 -17.699 13.859 1.00 95.88 932 THR A CA 1
ATOM 7099 C C . THR A 1 932 ? 1.881 -16.246 14.148 1.00 95.88 932 THR A C 1
ATOM 7101 O O . THR A 1 932 ? 2.285 -15.333 13.420 1.00 95.88 932 THR A O 1
ATOM 7104 N N . PRO A 1 933 ? 1.116 -15.985 15.222 1.00 97.44 933 PRO A N 1
ATOM 7105 C CA . PRO A 1 933 ? 0.867 -14.630 15.712 1.00 97.44 933 PRO A CA 1
ATOM 7106 C C . PRO A 1 933 ? 2.132 -13.799 15.978 1.00 97.44 933 PRO A C 1
ATOM 7108 O O . PRO A 1 933 ? 2.080 -12.585 15.842 1.00 97.44 933 PRO A O 1
ATOM 7111 N N . PHE A 1 934 ? 3.288 -14.406 16.269 1.00 97.88 934 PHE A N 1
ATOM 7112 C CA . PHE A 1 934 ? 4.554 -13.660 16.366 1.00 97.88 934 PHE A CA 1
ATOM 7113 C C . PHE A 1 934 ? 5.085 -13.159 15.018 1.00 97.88 934 PHE A C 1
ATOM 7115 O O . PHE A 1 934 ? 6.004 -12.347 14.986 1.00 97.88 934 PHE A O 1
ATOM 7122 N N . ALA A 1 935 ? 4.517 -13.617 13.903 1.00 97.12 935 ALA A N 1
ATOM 7123 C CA . ALA A 1 935 ? 4.815 -13.107 12.574 1.00 97.12 935 ALA A CA 1
ATOM 7124 C C . ALA A 1 935 ? 3.778 -12.072 12.117 1.00 97.12 935 ALA A C 1
ATOM 7126 O O . ALA A 1 935 ? 4.132 -10.950 11.767 1.00 97.12 935 ALA A O 1
ATOM 7127 N N . TYR A 1 936 ? 2.490 -12.433 12.127 1.00 97.56 936 TYR A N 1
ATOM 7128 C CA . TYR A 1 936 ? 1.424 -11.596 11.558 1.00 97.56 936 TYR A CA 1
ATOM 7129 C C . TYR A 1 936 ? 0.611 -10.801 12.591 1.00 97.56 936 TYR A C 1
ATOM 7131 O O . TYR A 1 936 ? -0.331 -10.101 12.212 1.00 97.56 936 TYR A O 1
ATOM 7139 N N . GLY A 1 937 ? 0.898 -10.939 13.886 1.00 98.44 937 GLY A N 1
ATOM 7140 C CA . GLY A 1 937 ? 0.095 -10.354 14.959 1.00 98.44 937 GLY A CA 1
ATOM 7141 C C . GLY A 1 937 ? -1.326 -10.906 14.981 1.00 98.44 937 GLY A C 1
ATOM 7142 O O . GLY A 1 937 ? -1.554 -12.114 15.093 1.00 98.44 937 GLY A O 1
ATOM 7143 N N . ALA A 1 938 ? -2.310 -10.023 14.823 1.00 98.44 938 ALA A N 1
ATOM 7144 C CA . ALA A 1 938 ? -3.702 -10.415 14.662 1.00 98.44 938 ALA A CA 1
ATOM 7145 C C . ALA A 1 938 ? -4.010 -11.015 13.276 1.00 98.44 938 ALA A C 1
ATOM 7147 O O . ALA A 1 938 ? -4.962 -11.790 13.152 1.00 98.44 938 ALA A O 1
ATOM 7148 N N . GLY A 1 939 ? -3.215 -10.709 12.246 1.00 98.19 939 GLY A N 1
ATOM 7149 C CA . GLY A 1 939 ? -3.375 -11.198 10.874 1.00 98.19 939 GLY A CA 1
ATOM 7150 C C . GLY A 1 939 ? -3.055 -10.133 9.821 1.00 98.19 939 GLY A C 1
ATOM 7151 O O . GLY A 1 939 ? -2.503 -9.079 10.118 1.00 98.19 939 GLY A O 1
ATOM 7152 N N . HIS A 1 940 ? -3.445 -10.390 8.576 1.00 98.44 940 HIS A N 1
ATOM 7153 C CA . HIS A 1 940 ? -3.413 -9.407 7.500 1.00 98.44 940 HIS A CA 1
ATOM 7154 C C . HIS A 1 940 ? -4.575 -8.426 7.610 1.00 98.44 940 HIS A C 1
ATOM 7156 O O . HIS A 1 940 ? -5.729 -8.842 7.760 1.00 98.44 940 HIS A O 1
ATOM 7162 N N . VAL A 1 941 ? -4.287 -7.137 7.471 1.00 98.50 941 VAL A N 1
ATOM 7163 C CA . VAL A 1 941 ? -5.286 -6.070 7.576 1.00 98.50 941 VAL A CA 1
ATOM 7164 C C . VAL A 1 941 ? -6.454 -6.240 6.587 1.00 98.50 941 VAL A C 1
ATOM 7166 O O . VAL A 1 941 ? -6.266 -6.675 5.445 1.00 98.50 941 VAL A O 1
ATOM 7169 N N . GLN A 1 942 ? -7.667 -5.896 7.043 1.00 97.62 942 GLN A N 1
ATOM 7170 C CA . GLN A 1 942 ? -8.905 -5.855 6.252 1.00 97.62 942 GLN A CA 1
ATOM 7171 C C . GLN A 1 942 ? -9.605 -4.494 6.413 1.00 97.62 942 GLN A C 1
ATOM 7173 O O . GLN A 1 942 ? -10.435 -4.332 7.307 1.00 97.62 942 GLN A O 1
ATOM 7178 N N . PRO A 1 943 ? -9.308 -3.506 5.551 1.00 97.12 943 PRO A N 1
ATOM 7179 C CA . PRO A 1 943 ? -9.790 -2.136 5.741 1.00 97.12 943 PRO A CA 1
ATOM 7180 C C . PRO A 1 943 ? -11.321 -2.011 5.779 1.00 97.12 943 PRO A C 1
ATOM 7182 O O . PRO A 1 943 ? -11.862 -1.302 6.621 1.00 97.12 943 PRO A O 1
ATOM 7185 N N . ASN A 1 944 ? -12.024 -2.722 4.888 1.00 96.56 944 ASN A N 1
ATOM 7186 C CA . ASN A 1 944 ? -13.487 -2.679 4.826 1.00 96.56 944 ASN A CA 1
ATOM 7187 C C . ASN A 1 944 ? -14.131 -3.293 6.074 1.00 96.56 944 ASN A C 1
ATOM 7189 O O . ASN A 1 944 ? -15.144 -2.792 6.536 1.00 96.56 944 ASN A O 1
ATOM 7193 N N . SER A 1 945 ? -13.546 -4.348 6.642 1.00 96.81 945 SER A N 1
ATOM 7194 C CA . SER A 1 945 ? -14.046 -4.949 7.883 1.00 96.81 945 SER A CA 1
ATOM 7195 C C . SER A 1 945 ? -13.776 -4.031 9.083 1.00 96.81 945 SER A C 1
ATOM 7197 O O . SER A 1 945 ? -14.640 -3.858 9.935 1.00 96.81 945 SER A O 1
ATOM 7199 N N . ALA A 1 946 ? -12.613 -3.371 9.114 1.00 98.19 946 ALA A N 1
ATOM 7200 C CA . ALA A 1 946 ? -12.229 -2.447 10.183 1.00 98.19 946 ALA A CA 1
ATOM 7201 C C . ALA A 1 946 ? -13.108 -1.183 10.262 1.00 98.19 946 ALA A C 1
ATOM 7203 O O . ALA A 1 946 ? -13.125 -0.522 11.297 1.00 98.19 946 ALA A O 1
ATOM 7204 N N . MET A 1 947 ? -13.840 -0.839 9.193 1.00 96.88 947 MET A N 1
ATOM 7205 C CA . MET A 1 947 ? -14.743 0.320 9.181 1.00 96.88 947 MET A CA 1
ATOM 7206 C C . MET A 1 947 ? -15.966 0.142 10.097 1.00 96.88 947 MET A C 1
ATOM 7208 O O . MET A 1 947 ? -16.544 1.138 10.524 1.00 96.88 947 MET A O 1
ATOM 7212 N N . ASP A 1 948 ? -16.364 -1.104 10.369 1.00 97.19 948 ASP A N 1
ATOM 7213 C CA . ASP A 1 948 ? -17.507 -1.478 11.213 1.00 97.19 948 ASP A CA 1
ATOM 7214 C C . ASP A 1 948 ? -17.153 -2.756 12.002 1.00 97.19 948 ASP A C 1
ATOM 7216 O O . ASP A 1 948 ? -17.576 -3.857 11.644 1.00 97.19 948 ASP A O 1
ATOM 7220 N N . PRO A 1 949 ? -16.306 -2.647 13.043 1.00 98.25 949 PRO A N 1
ATOM 7221 C CA . PRO A 1 949 ? -15.794 -3.803 13.774 1.00 98.25 949 PRO A CA 1
ATOM 7222 C C . PRO A 1 949 ? -16.816 -4.379 14.765 1.00 98.25 949 PRO A C 1
ATOM 7224 O O . PRO A 1 949 ? -16.566 -5.432 15.345 1.00 98.25 949 PRO A O 1
ATOM 7227 N N . GLY A 1 950 ? -17.940 -3.696 15.011 1.00 98.38 950 GLY A N 1
ATOM 7228 C CA . GLY A 1 950 ? -18.894 -4.032 16.069 1.00 98.38 950 GLY A CA 1
ATOM 7229 C C . GLY A 1 950 ? -18.394 -3.637 17.463 1.00 98.38 950 GLY A C 1
ATOM 7230 O O . GLY A 1 950 ? -18.925 -2.704 18.066 1.00 98.38 950 GLY A O 1
ATOM 7231 N N . LEU A 1 951 ? -17.337 -4.294 17.958 1.00 98.75 951 LEU A N 1
ATOM 7232 C CA . LEU A 1 951 ? -16.732 -4.016 19.268 1.00 98.75 951 LEU A CA 1
ATOM 7233 C C . LEU A 1 951 ? -15.260 -3.604 19.158 1.00 98.75 951 LEU A C 1
ATOM 7235 O O . LEU A 1 951 ? -14.521 -4.097 18.303 1.00 98.75 951 LEU A O 1
ATOM 7239 N N . VAL A 1 952 ? -14.817 -2.762 20.093 1.00 98.75 952 VAL A N 1
ATOM 7240 C CA . VAL A 1 952 ? -13.409 -2.368 20.248 1.00 98.75 952 VAL A CA 1
ATOM 7241 C C . VAL A 1 952 ? -12.927 -2.506 21.693 1.00 98.75 952 VAL A C 1
ATOM 7243 O O . VAL A 1 952 ? -13.684 -2.296 22.640 1.00 98.75 952 VAL A O 1
ATOM 7246 N N . TYR A 1 953 ? -11.649 -2.832 21.860 1.00 98.62 953 TYR A N 1
ATOM 7247 C CA . TYR A 1 953 ? -10.914 -2.753 23.119 1.00 98.62 953 TYR A CA 1
ATOM 7248 C C . TYR A 1 953 ? -10.344 -1.336 23.250 1.00 98.62 953 TYR A C 1
ATOM 7250 O O . TYR A 1 953 ? -9.249 -1.042 22.770 1.00 98.62 953 TYR A O 1
ATOM 7258 N N . ASP A 1 954 ? -11.144 -0.433 23.816 1.00 97.69 954 ASP A N 1
ATOM 7259 C CA . ASP A 1 954 ? -10.759 0.966 24.019 1.00 97.69 954 ASP A CA 1
ATOM 7260 C C . ASP A 1 954 ? -9.876 1.111 25.278 1.00 97.69 954 ASP A C 1
ATOM 7262 O O . ASP A 1 954 ? -9.991 0.326 26.229 1.00 97.69 954 ASP A O 1
ATOM 7266 N N . LEU A 1 955 ? -8.990 2.108 25.276 1.00 96.44 955 LEU A N 1
ATOM 7267 C CA . LEU A 1 955 ? -8.034 2.395 26.352 1.00 96.44 955 LEU A CA 1
ATOM 7268 C C . LEU A 1 955 ? -7.966 3.901 26.600 1.00 96.44 955 LEU A C 1
ATOM 7270 O O . LEU A 1 955 ? -7.950 4.697 25.658 1.00 96.44 955 LEU A O 1
ATOM 7274 N N . THR A 1 956 ? -7.853 4.283 27.869 1.00 94.12 956 THR A N 1
ATOM 7275 C CA . THR A 1 956 ? -7.574 5.667 28.274 1.00 94.12 956 THR A CA 1
ATOM 7276 C C . THR A 1 956 ? -6.079 5.886 28.518 1.00 94.12 956 THR A C 1
ATOM 7278 O O . THR A 1 956 ? -5.287 4.944 28.563 1.00 94.12 956 THR A O 1
ATOM 7281 N N . THR A 1 957 ? -5.665 7.143 28.710 1.00 92.56 957 THR A N 1
ATOM 7282 C CA . THR A 1 957 ? -4.298 7.451 29.162 1.00 92.56 957 THR A CA 1
ATOM 7283 C C . THR A 1 957 ? -3.982 6.780 30.501 1.00 92.56 957 THR A C 1
ATOM 7285 O O . THR A 1 957 ? -2.893 6.233 30.657 1.00 92.56 957 THR A O 1
ATOM 7288 N N . ASP A 1 958 ? -4.946 6.738 31.421 1.00 92.44 958 ASP A N 1
ATOM 7289 C CA . ASP A 1 958 ? -4.785 6.094 32.726 1.00 92.44 958 ASP A CA 1
ATOM 7290 C C . ASP A 1 958 ? -4.542 4.589 32.601 1.00 92.44 958 ASP A C 1
ATOM 7292 O O . ASP A 1 958 ? -3.760 4.039 33.370 1.00 92.44 958 ASP A O 1
ATOM 7296 N N . ASP A 1 959 ? -5.153 3.914 31.619 1.00 94.44 959 ASP A N 1
ATOM 7297 C CA . ASP A 1 959 ? -4.884 2.496 31.364 1.00 94.44 959 ASP A CA 1
ATOM 7298 C C . ASP A 1 959 ? -3.400 2.270 30.993 1.00 94.44 959 ASP A C 1
ATOM 7300 O O . ASP A 1 959 ? -2.777 1.334 31.500 1.00 94.44 959 ASP A O 1
ATOM 7304 N N . TYR A 1 960 ? -2.794 3.149 30.181 1.00 94.75 960 TYR A N 1
ATOM 7305 C CA . TYR A 1 960 ? -1.356 3.087 29.874 1.00 94.75 960 TYR A CA 1
ATOM 7306 C C . TYR A 1 960 ? -0.480 3.411 31.092 1.00 94.75 960 TYR A C 1
ATOM 7308 O O . TYR A 1 960 ? 0.533 2.749 31.315 1.00 94.75 960 TYR A O 1
ATOM 7316 N N . LEU A 1 961 ? -0.858 4.401 31.907 1.00 92.75 961 LEU A N 1
ATOM 7317 C CA . LEU A 1 961 ? -0.114 4.743 33.124 1.00 92.75 961 LEU A CA 1
ATOM 7318 C C . LEU A 1 961 ? -0.204 3.628 34.178 1.00 92.75 961 LEU A C 1
ATOM 7320 O O . LEU A 1 961 ? 0.785 3.337 34.843 1.00 92.75 961 LEU A O 1
ATOM 7324 N N . ASN A 1 962 ? -1.350 2.951 34.292 1.00 92.88 962 ASN A N 1
ATOM 7325 C CA . ASN A 1 962 ? -1.525 1.768 35.138 1.00 92.88 962 ASN A CA 1
ATOM 7326 C C . ASN A 1 962 ? -0.655 0.596 34.669 1.00 92.88 962 ASN A C 1
ATOM 7328 O O . ASN A 1 962 ? -0.047 -0.084 35.496 1.00 92.88 962 ASN A O 1
ATOM 7332 N N . PHE A 1 963 ? -0.548 0.396 33.354 1.00 94.06 963 PHE A N 1
ATOM 7333 C CA . PHE A 1 963 ? 0.379 -0.572 32.776 1.00 94.06 963 PHE A CA 1
ATOM 7334 C C . PHE A 1 963 ? 1.840 -0.248 33.141 1.00 94.06 963 PHE A C 1
ATOM 7336 O O . PHE A 1 963 ? 2.562 -1.131 33.604 1.00 94.06 963 PHE A O 1
ATOM 7343 N N . LEU A 1 964 ? 2.260 1.019 33.036 1.00 92.31 964 LEU A N 1
ATOM 7344 C CA . LEU A 1 964 ? 3.597 1.442 33.471 1.00 92.31 964 LEU A CA 1
ATOM 7345 C C . LEU A 1 964 ? 3.794 1.241 34.986 1.00 92.31 964 LEU A C 1
ATOM 7347 O O . LEU A 1 964 ? 4.824 0.719 35.405 1.00 92.31 964 LEU A O 1
ATOM 7351 N N . CYS A 1 965 ? 2.801 1.547 35.825 1.00 92.00 965 CYS A N 1
ATOM 7352 C CA . CYS A 1 965 ? 2.870 1.248 37.260 1.00 92.00 965 CYS A CA 1
ATOM 7353 C C . CYS A 1 965 ? 3.141 -0.243 37.528 1.00 92.00 965 CYS A C 1
ATOM 7355 O O . CYS A 1 965 ? 4.000 -0.576 38.342 1.00 92.00 965 CYS A O 1
ATOM 7357 N N . ALA A 1 966 ? 2.452 -1.148 36.824 1.00 91.81 966 ALA A N 1
ATOM 7358 C CA . ALA A 1 966 ? 2.645 -2.593 36.975 1.00 91.81 966 ALA A CA 1
ATOM 7359 C C . ALA A 1 966 ? 4.008 -3.091 36.468 1.00 91.81 966 ALA A C 1
ATOM 7361 O O . ALA A 1 966 ? 4.502 -4.116 36.934 1.00 91.81 966 ALA A O 1
ATOM 7362 N N . ARG A 1 967 ? 4.641 -2.343 35.560 1.00 91.38 967 ARG A N 1
ATOM 7363 C CA . ARG A 1 967 ? 6.021 -2.567 35.111 1.00 91.38 967 ARG A CA 1
ATOM 7364 C C . ARG A 1 967 ? 7.085 -2.068 36.096 1.00 91.38 967 ARG A C 1
ATOM 7366 O O . ARG A 1 967 ? 8.258 -2.364 35.887 1.00 91.38 967 ARG A O 1
ATOM 7373 N N . GLY A 1 968 ? 6.690 -1.362 37.160 1.00 89.25 968 GLY A N 1
ATOM 7374 C CA . GLY A 1 968 ? 7.582 -0.858 38.212 1.00 89.25 968 GLY A CA 1
ATOM 7375 C C . GLY A 1 968 ? 7.910 0.636 38.123 1.00 89.25 968 GLY A C 1
ATOM 7376 O O . GLY A 1 968 ? 8.706 1.132 38.921 1.00 89.25 968 GLY A O 1
ATOM 7377 N N . TYR A 1 969 ? 7.296 1.380 37.198 1.00 85.31 969 TYR A N 1
ATOM 7378 C CA . TYR A 1 969 ? 7.484 2.828 37.099 1.00 85.31 969 TYR A CA 1
ATOM 7379 C C . TYR A 1 969 ? 6.797 3.529 38.284 1.00 85.31 969 TYR A C 1
ATOM 7381 O O . TYR A 1 969 ? 5.596 3.369 38.510 1.00 85.31 969 TYR A O 1
ATOM 7389 N N . ASN A 1 970 ? 7.552 4.305 39.069 1.00 81.44 970 ASN A N 1
ATOM 7390 C CA . ASN A 1 970 ? 7.014 4.939 40.275 1.00 81.44 970 ASN A CA 1
ATOM 7391 C C . ASN A 1 970 ? 6.148 6.178 39.960 1.00 81.44 970 ASN A C 1
ATOM 7393 O O . ASN A 1 970 ? 6.316 6.851 38.941 1.00 81.44 970 ASN A O 1
ATOM 7397 N N . ALA A 1 971 ? 5.230 6.511 40.872 1.00 80.56 971 ALA A N 1
ATOM 7398 C CA . ALA A 1 971 ? 4.274 7.606 40.686 1.00 80.56 971 ALA A CA 1
ATOM 7399 C C . ALA A 1 971 ? 4.938 8.989 40.527 1.00 80.56 971 ALA A C 1
ATOM 7401 O O . ALA A 1 971 ? 4.410 9.845 39.818 1.00 80.56 971 ALA A O 1
ATOM 7402 N N . THR A 1 972 ? 6.101 9.218 41.147 1.00 76.06 972 THR A N 1
ATOM 7403 C CA . THR A 1 972 ? 6.851 10.479 41.023 1.00 76.06 972 THR A CA 1
ATOM 7404 C C . THR A 1 972 ? 7.352 10.679 39.595 1.00 76.06 972 THR A C 1
ATOM 7406 O O . THR A 1 972 ? 7.179 11.754 39.025 1.00 76.06 972 THR A O 1
ATOM 7409 N N . LEU A 1 973 ? 7.911 9.628 38.996 1.00 74.31 973 LEU A N 1
ATOM 7410 C CA . LEU A 1 973 ? 8.400 9.634 37.623 1.00 74.31 973 LEU A CA 1
ATOM 7411 C C . LEU A 1 973 ? 7.241 9.778 36.628 1.00 74.31 973 LEU A C 1
ATOM 7413 O O . LEU A 1 973 ? 7.308 10.604 35.722 1.00 74.31 973 LEU A O 1
ATOM 7417 N N . LEU A 1 974 ? 6.137 9.055 36.846 1.00 80.19 974 LEU A N 1
ATOM 7418 C CA . LEU A 1 974 ? 4.936 9.167 36.010 1.00 80.19 974 LEU A CA 1
ATOM 7419 C C . LEU A 1 974 ? 4.280 10.551 36.092 1.00 80.19 974 LEU A C 1
ATOM 7421 O O . LEU A 1 974 ? 3.749 11.029 35.089 1.00 80.19 974 LEU A O 1
ATOM 7425 N N . LYS A 1 975 ? 4.344 11.221 37.248 1.00 72.00 975 LYS A N 1
ATOM 7426 C CA . LYS A 1 975 ? 3.872 12.604 37.402 1.00 72.00 975 LYS A CA 1
ATOM 7427 C C . LYS A 1 975 ? 4.675 13.572 36.533 1.00 72.00 975 LYS A C 1
ATOM 7429 O O . LYS A 1 975 ? 4.087 14.444 35.902 1.00 72.00 975 LYS A O 1
ATOM 7434 N N . VAL A 1 976 ? 6.000 13.421 36.484 1.00 70.12 976 VAL A N 1
ATOM 7435 C CA . VAL A 1 976 ? 6.860 14.241 35.612 1.00 70.12 976 VAL A CA 1
ATOM 7436 C C . VAL A 1 976 ? 6.584 13.919 34.142 1.00 70.12 976 VAL A C 1
ATOM 7438 O O . VAL A 1 976 ? 6.366 14.830 33.349 1.00 70.12 976 VAL A O 1
ATOM 7441 N N . PHE A 1 977 ? 6.508 12.632 33.800 1.00 71.50 977 PHE A N 1
ATOM 7442 C CA . PHE A 1 977 ? 6.302 12.153 32.433 1.00 71.50 977 PHE A CA 1
ATOM 7443 C C . PHE A 1 977 ? 4.944 12.564 31.842 1.00 71.50 977 PHE A C 1
ATOM 7445 O O . PHE A 1 977 ? 4.860 13.066 30.726 1.00 71.50 977 PHE A O 1
ATOM 7452 N N . SER A 1 978 ? 3.856 12.394 32.595 1.00 73.94 978 SER A N 1
ATOM 7453 C CA . SER A 1 978 ? 2.495 12.668 32.112 1.00 73.94 978 SER A CA 1
ATOM 7454 C C . SER A 1 978 ? 1.989 14.082 32.426 1.00 73.94 978 SER A C 1
ATOM 7456 O O . SER A 1 978 ? 0.913 14.452 31.941 1.00 73.94 978 SER A O 1
ATOM 7458 N N . LYS A 1 979 ? 2.757 14.868 33.204 1.00 68.31 979 LYS A N 1
ATOM 7459 C CA . LYS A 1 979 ? 2.433 16.183 33.804 1.00 68.31 979 LYS A CA 1
ATOM 7460 C C . LYS A 1 979 ? 1.339 16.156 34.881 1.00 68.31 979 LYS A C 1
ATOM 7462 O O . LYS A 1 979 ? 1.292 17.047 35.730 1.00 68.31 979 LYS A O 1
ATOM 7467 N N . GLU A 1 980 ? 0.471 15.153 34.871 1.00 74.75 980 GLU A N 1
ATOM 7468 C CA . GLU A 1 980 ? -0.635 15.007 35.813 1.00 74.75 980 GLU A CA 1
ATOM 7469 C C . GLU A 1 980 ? -0.273 13.998 36.915 1.00 74.75 980 GLU A C 1
ATOM 7471 O O . GLU A 1 980 ? 0.401 13.002 36.649 1.00 74.75 980 GLU A O 1
ATOM 7476 N N . PRO A 1 981 ? -0.669 14.230 38.180 1.00 74.62 981 PRO A N 1
ATOM 7477 C CA . PRO A 1 981 ? -0.445 13.250 39.232 1.00 74.62 981 PRO A CA 1
ATOM 7478 C C . PRO A 1 981 ? -1.231 11.969 38.933 1.00 74.62 981 PRO A C 1
ATOM 7480 O O . PRO A 1 981 ? -2.458 11.981 38.958 1.00 74.62 981 PRO A O 1
ATOM 7483 N N . HIS A 1 982 ? -0.529 10.857 38.714 1.00 85.00 982 HIS A N 1
ATOM 7484 C CA . HIS A 1 982 ? -1.149 9.539 38.580 1.00 85.00 982 HIS A CA 1
ATOM 7485 C C . HIS A 1 982 ? -0.901 8.702 39.829 1.00 85.00 982 HIS A C 1
ATOM 7487 O O . HIS A 1 982 ? 0.245 8.506 40.242 1.00 85.00 982 HIS A O 1
ATOM 7493 N N . LYS A 1 983 ? -1.969 8.190 40.443 1.00 86.31 983 LYS A N 1
ATOM 7494 C CA . LYS A 1 983 ? -1.861 7.302 41.603 1.00 86.31 983 LYS A CA 1
ATOM 7495 C C . LYS A 1 983 ? -1.877 5.856 41.129 1.00 86.31 983 LYS A C 1
ATOM 7497 O O . LYS A 1 983 ? -2.930 5.345 40.757 1.00 86.31 983 LYS A O 1
ATOM 7502 N N . CYS A 1 984 ? -0.725 5.191 41.207 1.00 86.94 984 CYS A N 1
ATOM 7503 C CA . CYS A 1 984 ? -0.629 3.776 40.869 1.00 86.94 984 CYS A CA 1
ATOM 7504 C C . CYS A 1 984 ? -1.625 2.930 41.694 1.00 86.94 984 CYS A C 1
ATOM 7506 O O . CYS A 1 984 ? -1.691 3.089 42.922 1.00 86.94 984 CYS A O 1
ATOM 7508 N N . PRO A 1 985 ? -2.398 2.031 41.056 1.00 86.62 985 PRO A N 1
ATOM 7509 C CA . PRO A 1 985 ? -3.283 1.106 41.755 1.00 86.62 985 PRO A CA 1
ATOM 7510 C C . PRO A 1 985 ? -2.500 0.192 42.705 1.00 86.62 985 PRO A C 1
ATOM 7512 O O . PRO A 1 985 ? -1.364 -0.177 42.422 1.00 86.62 985 PRO A O 1
ATOM 7515 N N . LYS A 1 986 ? -3.126 -0.226 43.817 1.00 76.94 986 LYS A N 1
ATOM 7516 C CA . LYS A 1 986 ? -2.503 -1.157 44.782 1.00 76.94 986 LYS A CA 1
ATOM 7517 C C . LYS A 1 986 ? -2.182 -2.528 44.172 1.00 76.94 986 LYS A C 1
ATOM 7519 O O . LYS A 1 986 ? -1.248 -3.180 44.616 1.00 76.94 986 LYS A O 1
ATOM 7524 N N . ALA A 1 987 ? -2.970 -2.960 43.190 1.00 74.31 987 ALA A N 1
ATOM 7525 C CA . ALA A 1 987 ? -2.754 -4.179 42.426 1.00 74.31 987 ALA A CA 1
ATOM 7526 C C . ALA A 1 987 ? -3.205 -3.938 40.981 1.00 74.31 987 ALA A C 1
ATOM 7528 O O . ALA A 1 987 ? -4.344 -3.528 40.751 1.00 74.31 987 ALA A O 1
ATOM 7529 N N . TYR A 1 988 ? -2.313 -4.172 40.021 1.00 74.44 988 TYR A N 1
ATOM 7530 C CA . TYR A 1 988 ? -2.624 -4.171 38.594 1.00 74.44 988 TYR A CA 1
ATOM 7531 C C . TYR A 1 988 ? -1.814 -5.280 37.925 1.00 74.44 988 TYR A C 1
ATOM 7533 O O . TYR A 1 988 ? -0.592 -5.316 38.049 1.00 74.44 988 TYR A O 1
ATOM 7541 N N . SER A 1 989 ? -2.495 -6.208 37.256 1.00 84.56 989 SER A N 1
ATOM 7542 C CA . SER A 1 989 ? -1.843 -7.282 36.508 1.00 84.56 989 SER A CA 1
ATOM 7543 C C . SER A 1 989 ? -1.552 -6.802 35.092 1.00 84.56 989 SER A C 1
ATOM 7545 O O . SER A 1 989 ? -2.453 -6.323 34.408 1.00 84.56 989 SER A O 1
ATOM 7547 N N . LEU A 1 990 ? -0.321 -6.991 34.611 1.00 89.38 990 LEU A N 1
ATOM 7548 C CA . LEU A 1 990 ? 0.033 -6.718 33.209 1.00 89.38 990 LEU A CA 1
ATOM 7549 C C . LEU A 1 990 ? -0.856 -7.501 32.237 1.00 89.38 990 LEU A C 1
ATOM 7551 O O . LEU A 1 990 ? -1.239 -6.994 31.186 1.00 89.38 990 LEU A O 1
ATOM 7555 N N . SER A 1 991 ? -1.275 -8.701 32.646 1.00 86.75 991 SER A N 1
ATOM 7556 C CA . SER A 1 991 ? -2.161 -9.555 31.856 1.00 86.75 991 SER A CA 1
ATOM 7557 C C . SER A 1 991 ? -3.549 -8.932 31.649 1.00 86.75 991 SER A C 1
ATOM 7559 O O . SER A 1 991 ? -4.191 -9.229 30.642 1.00 86.75 991 SER A O 1
ATOM 7561 N N . ASP A 1 992 ? -4.006 -8.053 32.551 1.00 91.50 992 ASP A N 1
ATOM 7562 C CA . ASP A 1 992 ? -5.313 -7.374 32.495 1.00 91.50 992 ASP A CA 1
ATOM 7563 C C . ASP A 1 992 ? -5.318 -6.116 31.616 1.00 91.50 992 ASP A C 1
ATOM 7565 O O . ASP A 1 992 ? -6.381 -5.525 31.402 1.00 91.50 992 ASP A O 1
ATOM 7569 N N . PHE A 1 993 ? -4.164 -5.708 31.075 1.00 95.50 993 PHE A N 1
ATOM 7570 C CA . PHE A 1 993 ? -4.100 -4.591 30.141 1.00 95.50 993 PHE A CA 1
ATOM 7571 C C . PHE A 1 993 ? -5.068 -4.827 28.975 1.00 95.50 993 PHE A C 1
ATOM 7573 O O . PHE A 1 993 ? -5.052 -5.899 28.366 1.00 95.50 993 PHE A O 1
ATOM 7580 N N . ASN A 1 994 ? -5.949 -3.859 28.691 1.00 97.31 994 ASN A N 1
ATOM 7581 C CA . ASN A 1 994 ? -7.114 -4.047 27.817 1.00 97.31 994 ASN A CA 1
ATOM 7582 C C . ASN A 1 994 ? -6.746 -4.074 26.321 1.00 97.31 994 ASN A C 1
ATOM 7584 O O . ASN A 1 994 ? -7.188 -3.247 25.530 1.00 97.31 994 ASN A O 1
ATOM 7588 N N . TYR A 1 995 ? -5.896 -5.022 25.946 1.00 97.62 995 TYR A N 1
ATOM 7589 C CA . TYR A 1 995 ? -5.316 -5.159 24.623 1.00 97.62 995 TYR A CA 1
ATOM 7590 C C . TYR A 1 995 ? -6.147 -6.106 23.738 1.00 97.62 995 TYR A C 1
ATOM 7592 O O . TYR A 1 995 ? -6.676 -7.097 24.259 1.00 97.62 995 TYR A O 1
ATOM 7600 N N . PRO A 1 996 ? -6.208 -5.893 22.404 1.00 97.88 996 PRO A N 1
ATOM 7601 C CA . PRO A 1 996 ? -6.918 -6.767 21.452 1.00 97.88 996 PRO A CA 1
ATOM 7602 C C . PRO A 1 996 ? -6.262 -8.145 21.214 1.00 97.88 996 PRO A C 1
ATOM 7604 O O . PRO A 1 996 ? -6.517 -8.808 20.208 1.00 97.88 996 PRO A O 1
ATOM 7607 N N . SER A 1 997 ? -5.388 -8.580 22.118 1.00 98.06 997 SER A N 1
ATOM 7608 C CA . SER A 1 997 ? -4.836 -9.930 22.187 1.00 98.06 997 SER A CA 1
ATOM 7609 C C . SER A 1 997 ? -4.628 -10.334 23.650 1.00 98.06 997 SER A C 1
ATOM 7611 O O . SER A 1 997 ? -4.660 -9.508 24.572 1.00 98.06 997 SER A O 1
ATOM 7613 N N . ILE A 1 998 ? -4.469 -11.635 23.874 1.00 97.81 998 ILE A N 1
ATOM 7614 C CA . ILE A 1 998 ? -4.231 -12.213 25.195 1.00 97.81 998 ILE A CA 1
ATOM 7615 C C . ILE A 1 998 ? -2.927 -12.999 25.112 1.00 97.81 998 ILE A C 1
ATOM 7617 O O . ILE A 1 998 ? -2.895 -14.045 24.468 1.00 97.81 998 ILE A O 1
ATOM 7621 N N . THR A 1 999 ? -1.873 -12.507 25.763 1.00 96.31 999 THR A N 1
ATOM 7622 C CA . THR A 1 999 ? -0.594 -13.217 25.855 1.00 96.31 999 THR A CA 1
ATOM 7623 C C . THR A 1 999 ? -0.273 -13.551 27.306 1.00 96.31 999 THR A C 1
ATOM 7625 O O . THR A 1 999 ? -0.241 -12.666 28.156 1.00 96.31 999 THR A O 1
ATOM 7628 N N . VAL A 1 1000 ? -0.023 -14.830 27.586 1.00 94.94 1000 VAL A N 1
ATOM 7629 C CA . VAL A 1 1000 ? 0.395 -15.334 28.900 1.00 94.94 1000 VAL A CA 1
ATOM 7630 C C . VAL A 1 1000 ? 1.758 -16.015 28.731 1.00 94.94 1000 VAL A C 1
ATOM 7632 O O . VAL A 1 1000 ? 1.811 -17.170 28.310 1.00 94.94 1000 VAL A O 1
ATOM 7635 N N . PRO A 1 1001 ? 2.872 -15.318 29.016 1.00 91.88 1001 PRO A N 1
ATOM 7636 C CA . PRO A 1 1001 ? 4.220 -15.824 28.739 1.00 91.88 1001 PRO A CA 1
ATOM 7637 C C . PRO A 1 1001 ? 4.713 -16.867 29.754 1.00 91.88 1001 PRO A C 1
ATOM 7639 O O . PRO A 1 1001 ? 5.814 -17.381 29.609 1.00 91.88 1001 PRO A O 1
ATOM 7642 N N . ASN A 1 1002 ? 3.942 -17.162 30.803 1.00 88.44 1002 ASN A N 1
ATOM 7643 C CA . ASN A 1 1002 ? 4.308 -18.142 31.824 1.00 88.44 1002 ASN A CA 1
ATOM 7644 C C . ASN A 1 1002 ? 3.038 -18.732 32.457 1.00 88.44 1002 ASN A C 1
ATOM 7646 O O . ASN A 1 1002 ? 2.572 -18.249 33.491 1.00 88.44 1002 ASN A O 1
ATOM 7650 N N . LEU A 1 1003 ? 2.446 -19.737 31.804 1.00 89.75 1003 LEU A N 1
ATOM 7651 C CA . LEU A 1 1003 ? 1.330 -20.509 32.347 1.00 89.75 1003 LEU A CA 1
ATOM 7652 C C . LEU A 1 1003 ? 1.854 -21.804 32.977 1.00 89.75 1003 LEU A C 1
ATOM 7654 O O . LEU A 1 1003 ? 2.367 -22.675 32.279 1.00 89.75 1003 LEU A O 1
ATOM 7658 N N . ARG A 1 1004 ? 1.706 -21.921 34.298 1.00 85.75 1004 ARG A N 1
ATOM 7659 C CA . ARG A 1 1004 ? 2.060 -23.115 35.086 1.00 85.75 1004 ARG A CA 1
ATOM 7660 C C . ARG A 1 1004 ? 0.787 -23.855 35.523 1.00 85.75 1004 ARG A C 1
ATOM 7662 O O . ARG A 1 1004 ? -0.279 -23.648 34.945 1.00 85.75 1004 ARG A O 1
ATOM 7669 N N . ASP A 1 1005 ? 0.877 -24.657 36.583 1.00 82.81 1005 ASP A N 1
ATOM 7670 C CA . ASP A 1 1005 ? -0.259 -25.403 37.147 1.00 82.81 1005 ASP A CA 1
ATOM 7671 C C . ASP A 1 1005 ? -1.391 -24.493 37.660 1.00 82.81 1005 ASP A C 1
ATOM 7673 O O . ASP A 1 1005 ? -2.570 -24.859 37.623 1.00 82.81 1005 ASP A O 1
ATOM 7677 N N . THR A 1 1006 ? -1.051 -23.287 38.126 1.00 88.31 1006 THR A N 1
ATOM 7678 C CA . THR A 1 1006 ? -2.036 -22.312 38.608 1.00 88.31 1006 THR A CA 1
ATOM 7679 C C . THR A 1 1006 ? -2.730 -21.623 37.429 1.00 88.31 1006 THR A C 1
ATOM 7681 O O . THR A 1 1006 ? -2.050 -20.990 36.616 1.00 88.31 1006 THR A O 1
ATOM 7684 N N . PRO A 1 1007 ? -4.075 -21.663 37.346 1.00 92.31 1007 PRO A N 1
ATOM 7685 C CA . PRO A 1 1007 ? -4.809 -20.965 36.299 1.00 92.31 1007 PRO A CA 1
ATOM 7686 C C . PRO A 1 1007 ? -4.554 -19.456 36.319 1.00 92.31 1007 PRO A C 1
ATOM 7688 O O . PRO A 1 1007 ? -4.588 -18.822 37.375 1.00 92.31 1007 PRO A O 1
ATOM 7691 N N . VAL A 1 1008 ? -4.386 -18.866 35.139 1.00 94.44 1008 VAL A N 1
ATOM 7692 C CA . VAL A 1 1008 ? -4.283 -17.414 34.967 1.00 94.44 1008 VAL A CA 1
ATOM 7693 C C . VAL A 1 1008 ? -5.644 -16.881 34.541 1.00 94.44 1008 VAL A C 1
ATOM 7695 O O . VAL A 1 1008 ? -6.223 -17.341 33.559 1.00 94.44 1008 VAL A O 1
ATOM 7698 N N . THR A 1 1009 ? -6.165 -15.906 35.284 1.00 95.50 1009 THR A N 1
ATOM 769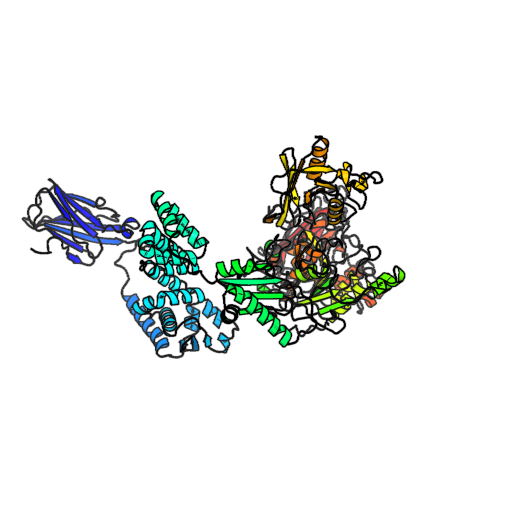9 C CA . THR A 1 1009 ? -7.398 -15.195 34.922 1.00 95.50 1009 THR A CA 1
ATOM 7700 C C . THR A 1 1009 ? -7.047 -13.823 34.377 1.00 95.50 1009 THR A C 1
ATOM 7702 O O . THR A 1 1009 ? -6.299 -13.079 35.003 1.00 95.50 1009 THR A O 1
ATOM 7705 N N . VAL A 1 1010 ? -7.608 -13.503 33.217 1.00 95.38 1010 VAL A N 1
ATOM 7706 C CA . VAL A 1 1010 ? -7.405 -12.252 32.494 1.00 95.38 1010 VAL A CA 1
ATOM 7707 C C . VAL A 1 1010 ? -8.740 -11.542 32.329 1.00 95.38 1010 VAL A C 1
ATOM 7709 O O . VAL A 1 1010 ? -9.711 -12.143 31.875 1.00 95.38 1010 VAL A O 1
ATOM 7712 N N . THR A 1 1011 ? -8.800 -10.256 32.650 1.00 95.94 1011 THR A N 1
ATOM 7713 C CA . THR A 1 1011 ? -9.988 -9.420 32.462 1.00 95.94 1011 THR A CA 1
ATOM 7714 C C . THR A 1 1011 ? -9.838 -8.543 31.224 1.00 95.94 1011 THR A C 1
ATOM 7716 O O . THR A 1 1011 ? -8.783 -7.965 30.959 1.00 95.94 1011 THR A O 1
ATOM 7719 N N . ARG A 1 1012 ? -10.915 -8.417 30.449 1.00 97.44 1012 ARG A N 1
ATOM 7720 C CA . ARG A 1 1012 ? -11.004 -7.513 29.299 1.00 97.44 1012 ARG A CA 1
ATOM 7721 C C . ARG A 1 1012 ? -12.289 -6.706 29.341 1.00 97.44 1012 ARG A C 1
ATOM 7723 O O . ARG A 1 1012 ? -13.278 -7.107 29.955 1.00 97.44 1012 ARG A O 1
ATOM 7730 N N . ARG A 1 1013 ? -12.264 -5.563 28.664 1.00 97.69 1013 ARG A N 1
ATOM 7731 C CA . ARG A 1 1013 ? -13.388 -4.650 28.487 1.00 97.69 1013 ARG A CA 1
ATOM 7732 C C . ARG A 1 1013 ? -13.548 -4.328 27.008 1.00 97.69 1013 ARG A C 1
ATOM 7734 O O . ARG A 1 1013 ? -12.591 -3.947 26.343 1.00 97.69 1013 ARG A O 1
ATOM 7741 N N . VAL A 1 1014 ? -14.761 -4.472 26.503 1.00 98.44 1014 VAL A N 1
ATOM 7742 C CA . VAL A 1 1014 ? -15.100 -4.154 25.115 1.00 98.44 1014 VAL A CA 1
ATOM 7743 C C . VAL A 1 1014 ? -16.209 -3.119 25.082 1.00 98.44 1014 VAL A C 1
ATOM 7745 O O . VAL A 1 1014 ? -17.146 -3.177 25.880 1.00 98.44 1014 VAL A O 1
ATOM 7748 N N . LYS A 1 1015 ? -16.082 -2.176 24.156 1.00 98.44 1015 LYS A N 1
ATOM 7749 C CA . LYS A 1 1015 ? -17.020 -1.090 23.900 1.00 98.44 1015 LYS A CA 1
ATOM 7750 C C . LYS A 1 1015 ? -17.748 -1.349 22.592 1.00 98.44 1015 LYS A C 1
ATOM 7752 O O . LYS A 1 1015 ? -17.102 -1.645 21.586 1.00 98.44 1015 LYS A O 1
ATOM 7757 N N . ASN A 1 1016 ? -19.070 -1.222 22.596 1.00 98.31 1016 ASN A N 1
ATOM 7758 C CA . ASN A 1 1016 ? -19.852 -1.290 21.368 1.00 98.31 1016 ASN A CA 1
ATOM 7759 C C . ASN A 1 1016 ? -19.701 0.005 20.568 1.00 98.31 1016 ASN A C 1
ATOM 7761 O O . ASN A 1 1016 ? -20.017 1.081 21.069 1.00 98.31 1016 ASN A O 1
ATOM 7765 N N . VAL A 1 1017 ? -19.244 -0.099 19.324 1.00 97.62 1017 VAL A N 1
ATOM 7766 C CA . VAL A 1 1017 ? -19.156 1.027 18.375 1.00 97.62 1017 VAL A CA 1
ATOM 7767 C C . VAL A 1 1017 ? -20.104 0.858 17.188 1.00 97.62 1017 VAL A C 1
ATOM 7769 O O . VAL A 1 1017 ? -20.170 1.739 16.333 1.00 97.62 1017 VAL A O 1
ATOM 7772 N N . GLY A 1 1018 ? -20.843 -0.252 17.146 1.00 93.75 1018 GLY A N 1
ATOM 7773 C CA . GLY A 1 1018 ? -21.855 -0.544 16.142 1.00 93.75 1018 GLY A CA 1
ATOM 7774 C C . GLY A 1 1018 ? -23.280 -0.316 16.647 1.00 93.75 1018 GLY A C 1
ATOM 7775 O O . GLY A 1 1018 ? -23.550 0.487 17.545 1.00 93.75 1018 GLY A O 1
ATOM 7776 N N . SER A 1 1019 ? -24.215 -1.041 16.033 1.00 92.81 1019 SER A N 1
ATOM 7777 C CA . SER A 1 1019 ? -25.619 -1.081 16.460 1.00 92.81 1019 SER A CA 1
ATOM 7778 C C . SER A 1 1019 ? -25.788 -1.905 17.750 1.00 92.81 1019 SER A C 1
ATOM 7780 O O . SER A 1 1019 ? -24.910 -2.706 18.080 1.00 92.81 1019 SER A O 1
ATOM 7782 N N . PRO A 1 1020 ? -26.890 -1.732 18.504 1.00 95.88 1020 PRO A N 1
ATOM 7783 C CA . PRO A 1 1020 ? -27.235 -2.631 19.606 1.00 95.88 1020 PRO A CA 1
ATOM 7784 C C . PRO A 1 1020 ? -27.254 -4.091 19.144 1.00 95.88 1020 PRO A C 1
ATOM 7786 O O . PRO A 1 1020 ? -27.681 -4.388 18.028 1.00 95.88 1020 PRO A O 1
ATOM 7789 N N . GLY A 1 1021 ? -26.793 -5.007 19.991 1.00 95.50 1021 GLY A N 1
ATOM 7790 C CA . GLY A 1 1021 ? -26.613 -6.399 19.592 1.00 95.50 1021 GLY A CA 1
ATOM 7791 C C . GLY A 1 1021 ? -26.187 -7.303 20.739 1.00 95.50 1021 GLY A C 1
ATOM 7792 O O . GLY A 1 1021 ? -25.828 -6.849 21.827 1.00 95.50 1021 GLY A O 1
ATOM 7793 N N . THR A 1 1022 ? -26.258 -8.610 20.503 1.00 98.06 1022 THR A N 1
ATOM 7794 C CA . THR A 1 1022 ? -25.819 -9.637 21.454 1.00 98.06 1022 THR A CA 1
ATOM 7795 C C . THR A 1 1022 ? -24.713 -10.463 20.830 1.00 98.06 1022 THR A C 1
ATOM 7797 O O . THR A 1 1022 ? -24.908 -11.087 19.793 1.00 98.06 1022 THR A O 1
ATOM 7800 N N . TYR A 1 1023 ? -23.556 -10.464 21.481 1.00 98.56 1023 TYR A N 1
ATOM 7801 C CA . TYR A 1 1023 ? -22.367 -11.169 21.035 1.00 98.56 1023 TYR A CA 1
ATOM 7802 C C . TYR A 1 1023 ? -22.197 -12.452 21.836 1.00 98.56 1023 TYR A C 1
ATOM 7804 O O . TYR A 1 1023 ? -22.251 -12.432 23.065 1.00 98.56 1023 TYR A O 1
ATOM 7812 N N . VAL A 1 1024 ? -21.939 -13.553 21.140 1.00 98.50 1024 VAL A N 1
ATOM 7813 C CA . VAL A 1 1024 ? -21.621 -14.860 21.719 1.00 98.50 1024 VAL A CA 1
ATOM 7814 C C . VAL A 1 1024 ? -20.142 -15.144 21.498 1.00 98.50 1024 VAL A C 1
ATOM 7816 O O . VAL A 1 1024 ? -19.614 -14.906 20.406 1.00 98.50 1024 VAL A O 1
ATOM 7819 N N . VAL A 1 1025 ? -19.462 -15.644 22.528 1.00 98.31 1025 VAL A N 1
ATOM 7820 C CA . VAL A 1 1025 ? -18.045 -15.995 22.425 1.00 98.31 1025 VAL A CA 1
ATOM 7821 C C . VAL A 1 1025 ? -17.861 -17.359 21.770 1.00 98.31 1025 VAL A C 1
ATOM 7823 O O . VAL A 1 1025 ? -18.575 -18.320 22.054 1.00 98.31 1025 VAL A O 1
ATOM 7826 N N . ARG A 1 1026 ? -16.856 -17.459 20.905 1.00 97.94 1026 ARG A N 1
ATOM 7827 C CA . ARG A 1 1026 ? -16.312 -18.712 20.382 1.00 97.94 1026 ARG A CA 1
ATOM 7828 C C . ARG A 1 1026 ? -14.823 -18.744 20.669 1.00 97.94 1026 ARG A C 1
ATOM 7830 O O . ARG A 1 1026 ? -14.137 -17.746 20.457 1.00 97.94 1026 ARG A O 1
ATOM 7837 N N . VAL A 1 1027 ? -14.326 -19.881 21.136 1.00 98.06 1027 VAL A N 1
ATOM 7838 C CA . VAL A 1 1027 ? -12.920 -20.038 21.505 1.00 98.06 1027 VAL A CA 1
ATOM 7839 C C . VAL A 1 1027 ? -12.319 -21.190 20.719 1.00 98.06 1027 VAL A C 1
ATOM 7841 O O . VAL A 1 1027 ? -12.897 -22.272 20.651 1.00 98.06 1027 VAL A O 1
ATOM 7844 N N . LYS A 1 1028 ? -11.153 -20.946 20.124 1.00 97.31 1028 LYS A N 1
ATOM 7845 C CA . LYS A 1 1028 ? -10.250 -21.994 19.665 1.00 97.31 1028 LYS A CA 1
ATOM 7846 C C . LYS A 1 1028 ? -9.128 -22.095 20.680 1.00 97.31 1028 LYS A C 1
ATOM 7848 O O . LYS A 1 1028 ? -8.278 -21.208 20.756 1.00 97.31 1028 LYS A O 1
ATOM 7853 N N . GLU A 1 1029 ? -9.154 -23.156 21.464 1.00 96.56 1029 GLU A N 1
ATOM 7854 C CA . GLU A 1 1029 ? -8.183 -23.365 22.529 1.00 96.56 1029 GLU A CA 1
ATOM 7855 C C . GLU A 1 1029 ? -6.768 -23.558 21.955 1.00 96.56 1029 GLU A C 1
ATOM 7857 O O . GLU A 1 1029 ? -6.607 -24.238 20.931 1.00 96.56 1029 GLU A O 1
ATOM 7862 N N . PRO A 1 1030 ? -5.736 -22.943 22.563 1.00 95.00 1030 PRO A N 1
ATOM 7863 C CA . PRO A 1 1030 ? -4.359 -23.321 22.293 1.00 95.00 1030 PRO A CA 1
ATOM 7864 C C . PRO A 1 1030 ? -4.135 -24.795 22.652 1.00 95.00 1030 PRO A C 1
ATOM 7866 O O . PRO A 1 1030 ? -4.718 -25.313 23.603 1.00 95.00 1030 PRO A O 1
ATOM 7869 N N . VAL A 1 1031 ? -3.273 -25.478 21.897 1.00 92.06 1031 VAL A N 1
ATOM 7870 C CA . VAL A 1 1031 ? -2.925 -26.881 22.176 1.00 92.06 1031 VAL A CA 1
ATOM 7871 C C . VAL A 1 1031 ? -2.419 -27.002 23.618 1.00 92.06 1031 VAL A C 1
ATOM 7873 O O . VAL A 1 1031 ? -1.587 -26.206 24.031 1.00 92.06 1031 VAL A O 1
ATOM 7876 N N . GLY A 1 1032 ? -2.945 -27.957 24.39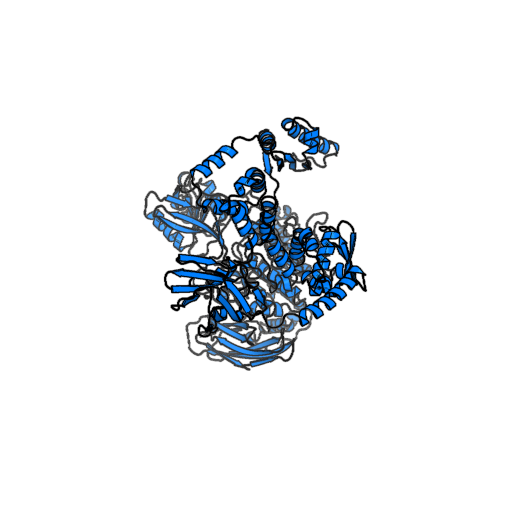0 1.00 91.25 1032 GLY A N 1
ATOM 7877 C CA . GLY A 1 1032 ? -2.526 -28.186 25.780 1.00 91.25 1032 GLY A CA 1
ATOM 7878 C C . GLY A 1 1032 ? -3.076 -27.198 26.821 1.00 91.25 1032 GLY A C 1
ATOM 7879 O O . GLY A 1 1032 ? -2.761 -27.341 28.001 1.00 91.25 1032 GLY A O 1
ATOM 7880 N N . VAL A 1 1033 ? -3.920 -26.229 26.438 1.00 93.75 1033 VAL A N 1
ATOM 7881 C CA . VAL A 1 1033 ? -4.442 -25.188 27.342 1.00 93.75 1033 VAL A CA 1
ATOM 7882 C C . VAL A 1 1033 ? -5.959 -25.066 27.220 1.00 93.75 1033 VAL A C 1
ATOM 7884 O O . VAL A 1 1033 ? -6.471 -24.691 26.172 1.00 93.75 1033 VAL A O 1
ATOM 7887 N N . SER A 1 1034 ? -6.683 -25.292 28.316 1.00 95.19 1034 SER A N 1
ATOM 7888 C CA . SER A 1 1034 ? -8.126 -25.019 28.371 1.00 95.19 1034 SER A CA 1
ATOM 7889 C C . SER A 1 1034 ? -8.403 -23.533 28.582 1.00 95.19 1034 SER A C 1
ATOM 7891 O O . SER A 1 1034 ? -7.728 -22.889 29.395 1.00 95.19 1034 SER A O 1
ATOM 7893 N N . VAL A 1 1035 ? -9.415 -23.001 27.893 1.00 97.38 1035 VAL A N 1
ATOM 7894 C CA . VAL A 1 1035 ? -9.784 -21.582 27.931 1.00 97.38 1035 VAL A CA 1
ATOM 7895 C C . VAL A 1 1035 ? -11.280 -21.427 28.203 1.00 97.38 1035 VAL A C 1
ATOM 7897 O O . VAL A 1 1035 ? -12.123 -21.785 27.388 1.00 97.38 1035 VAL A O 1
ATOM 7900 N N . THR A 1 1036 ? -11.626 -20.823 29.341 1.00 97.69 1036 THR A N 1
ATOM 7901 C CA . THR A 1 1036 ? -13.023 -20.553 29.732 1.00 97.69 1036 THR A CA 1
ATOM 7902 C C . THR A 1 1036 ? -13.302 -19.055 29.770 1.00 97.69 1036 THR A C 1
ATOM 7904 O O . THR A 1 1036 ? -12.536 -18.306 30.368 1.00 97.69 1036 THR A O 1
ATOM 7907 N N . VAL A 1 1037 ? -14.421 -18.607 29.190 1.00 98.38 1037 VAL A N 1
ATOM 7908 C CA . VAL A 1 1037 ? -14.811 -17.184 29.145 1.00 98.38 1037 VAL A CA 1
ATOM 7909 C C . VAL A 1 1037 ? -16.098 -16.945 29.937 1.00 98.38 1037 VAL A C 1
ATOM 7911 O O . VAL A 1 1037 ? -17.062 -17.697 29.785 1.00 98.38 1037 VAL A O 1
ATOM 7914 N N . LYS A 1 1038 ? -16.133 -15.907 30.785 1.00 97.88 1038 LYS A N 1
ATOM 7915 C CA . LYS A 1 1038 ? -17.310 -15.539 31.594 1.00 97.88 1038 LYS A CA 1
ATOM 7916 C C . LYS A 1 1038 ? -17.602 -14.027 31.543 1.00 97.88 1038 LYS A C 1
ATOM 7918 O O . LYS A 1 1038 ? -16.705 -13.239 31.838 1.00 97.88 1038 LYS A O 1
ATOM 7923 N N . PRO A 1 1039 ? -18.847 -13.598 31.251 1.00 98.06 1039 PRO A N 1
ATOM 7924 C CA . PRO A 1 1039 ? -19.966 -14.406 30.745 1.00 98.06 1039 PRO A CA 1
ATOM 7925 C C . PRO A 1 1039 ? -19.693 -14.923 29.319 1.00 98.06 1039 PRO A C 1
ATOM 7927 O O . PRO A 1 1039 ? -18.834 -14.391 28.627 1.00 98.06 1039 PRO A O 1
ATOM 7930 N N . GLY A 1 1040 ? -20.429 -15.946 28.869 1.00 97.62 1040 GLY A N 1
ATOM 7931 C CA . GLY A 1 1040 ? -20.334 -16.463 27.490 1.00 97.62 1040 GLY A CA 1
ATOM 7932 C C . GLY A 1 1040 ? -21.053 -15.603 26.438 1.00 97.62 1040 GLY A C 1
ATOM 7933 O O . GLY A 1 1040 ? -20.879 -15.810 25.237 1.00 97.62 1040 GLY A O 1
ATOM 7934 N N . THR A 1 1041 ? -21.834 -14.621 26.892 1.00 98.19 1041 THR A N 1
ATOM 7935 C CA . THR A 1 1041 ? -22.650 -13.733 26.059 1.00 98.19 1041 THR A CA 1
ATOM 7936 C C . THR A 1 1041 ? -22.559 -12.303 26.587 1.00 98.19 1041 THR A C 1
ATOM 7938 O O . THR A 1 1041 ? -22.623 -12.090 27.799 1.00 98.19 1041 THR A O 1
ATOM 7941 N N . LEU A 1 1042 ? -22.453 -11.320 25.690 1.00 98.44 1042 LEU A N 1
ATOM 7942 C CA . LEU A 1 1042 ? -22.478 -9.890 26.003 1.00 98.44 1042 LEU A CA 1
ATOM 7943 C C . LEU A 1 1042 ? -23.614 -9.207 25.242 1.00 98.44 1042 LEU A C 1
ATOM 7945 O O . LEU A 1 1042 ? -23.627 -9.208 24.014 1.00 98.44 1042 LEU A O 1
ATOM 7949 N N . GLN A 1 1043 ? -24.553 -8.603 25.967 1.00 98.12 1043 GLN A N 1
ATOM 7950 C CA . GLN A 1 1043 ? -25.661 -7.845 25.388 1.00 98.12 1043 GLN A CA 1
ATOM 7951 C C . GLN A 1 1043 ? -25.404 -6.343 25.530 1.00 98.12 1043 GLN A C 1
ATOM 7953 O O . GLN A 1 1043 ? -25.168 -5.863 26.641 1.00 98.12 1043 GLN A O 1
ATOM 7958 N N . PHE A 1 1044 ? -25.485 -5.619 24.414 1.00 98.19 1044 PHE A N 1
ATOM 7959 C CA . PHE A 1 1044 ? -25.340 -4.167 24.340 1.00 98.19 1044 PHE A CA 1
ATOM 7960 C C . PHE A 1 1044 ? -26.645 -3.535 23.854 1.00 98.19 1044 PHE A C 1
ATOM 7962 O O . PHE A 1 1044 ? -27.197 -3.940 22.830 1.00 98.19 1044 PHE A O 1
ATOM 7969 N N . LYS A 1 1045 ? -27.133 -2.536 24.587 1.00 96.75 1045 LYS A N 1
ATOM 7970 C CA . LYS A 1 1045 ? -28.380 -1.807 24.325 1.00 96.75 1045 LYS A CA 1
ATOM 7971 C C . LYS A 1 1045 ? -28.164 -0.549 23.490 1.00 96.75 1045 LYS A C 1
ATOM 7973 O O . LYS A 1 1045 ? -29.097 -0.099 22.834 1.00 96.75 1045 LYS A O 1
ATOM 7978 N N . SER A 1 1046 ? -26.960 0.018 23.503 1.00 94.88 1046 SER A N 1
ATOM 7979 C CA . SER A 1 1046 ? -26.638 1.247 22.773 1.00 94.88 1046 SER A CA 1
ATOM 7980 C C . SER A 1 1046 ? -25.187 1.278 22.291 1.00 94.88 1046 SER A C 1
ATOM 7982 O O . SER A 1 1046 ? -24.341 0.492 22.727 1.00 94.88 1046 SER A O 1
ATOM 7984 N N . ASN A 1 1047 ? -24.897 2.206 21.378 1.00 94.25 1047 ASN A N 1
ATOM 7985 C CA . ASN A 1 1047 ? -23.528 2.582 21.033 1.00 94.25 1047 ASN A CA 1
ATOM 7986 C C . ASN A 1 1047 ? -22.846 3.215 22.263 1.00 94.25 1047 ASN A C 1
ATOM 7988 O O . ASN A 1 1047 ? -23.497 3.899 23.055 1.00 94.25 1047 ASN A O 1
ATOM 7992 N N . GLY A 1 1048 ? -21.555 2.949 22.444 1.00 95.12 1048 GLY A N 1
ATOM 7993 C CA . GLY A 1 1048 ? -20.732 3.466 23.533 1.00 95.12 1048 GLY A CA 1
ATOM 7994 C C . GLY A 1 1048 ? -20.805 2.666 24.833 1.00 95.12 1048 GLY A C 1
ATOM 7995 O O . GLY A 1 1048 ? -19.981 2.901 25.713 1.00 95.12 1048 GLY A O 1
ATOM 7996 N N . GLU A 1 1049 ? -21.735 1.713 24.963 1.00 97.88 1049 GLU A N 1
ATOM 7997 C CA . GLU A 1 1049 ? -21.825 0.854 26.146 1.00 97.88 1049 GLU A CA 1
ATOM 7998 C C . GLU A 1 1049 ? -20.605 -0.075 26.242 1.00 97.88 1049 GLU A C 1
ATOM 8000 O O . GLU A 1 1049 ? -20.192 -0.693 25.257 1.00 97.88 1049 GLU A O 1
ATOM 8005 N N . GLU A 1 1050 ? -20.046 -0.192 27.448 1.00 98.00 1050 GLU A N 1
ATOM 8006 C CA . GLU A 1 1050 ? -18.909 -1.062 27.742 1.00 98.00 1050 GLU A CA 1
ATOM 8007 C C . GLU A 1 1050 ? -19.330 -2.265 28.586 1.00 98.00 1050 GLU A C 1
ATOM 8009 O O . GLU A 1 1050 ? -20.112 -2.153 29.534 1.00 98.00 1050 GLU A O 1
ATOM 8014 N N . LYS A 1 1051 ? -18.762 -3.432 28.279 1.00 98.25 1051 LYS A N 1
ATOM 8015 C CA . LYS A 1 1051 ? -18.928 -4.652 29.074 1.00 98.25 1051 LYS A CA 1
ATOM 8016 C C . LYS A 1 1051 ? -17.581 -5.280 29.384 1.00 98.25 1051 LYS A C 1
ATOM 8018 O O . LYS A 1 1051 ? -16.664 -5.249 28.564 1.00 98.25 1051 LYS A O 1
ATOM 8023 N N . LYS A 1 1052 ? -17.478 -5.875 30.572 1.00 98.12 1052 LYS A N 1
ATOM 8024 C CA . LYS A 1 1052 ? -16.314 -6.658 30.996 1.00 98.12 1052 LYS A CA 1
ATOM 8025 C C . LYS A 1 1052 ? -16.584 -8.149 30.842 1.00 98.12 1052 LYS A C 1
ATOM 8027 O O . LYS A 1 1052 ? -17.712 -8.598 31.032 1.00 98.12 1052 LYS A O 1
ATOM 8032 N N . PHE A 1 1053 ? -15.533 -8.901 30.554 1.00 98.31 1053 PHE A N 1
ATOM 8033 C CA . PHE A 1 1053 ? -15.525 -10.358 30.606 1.00 98.31 1053 PHE A CA 1
ATOM 8034 C C . PHE A 1 1053 ? -14.173 -10.848 31.127 1.00 98.31 1053 PHE A C 1
ATOM 8036 O O . PHE A 1 1053 ? -13.171 -10.132 31.058 1.00 98.31 1053 PHE A O 1
ATOM 8043 N N . THR A 1 1054 ? -14.149 -12.067 31.649 1.00 98.06 1054 THR A N 1
ATOM 8044 C CA . THR A 1 1054 ? -12.939 -12.737 32.118 1.00 98.06 1054 THR A CA 1
ATOM 8045 C C . THR A 1 1054 ? -12.631 -13.955 31.260 1.00 98.06 1054 THR A C 1
ATOM 8047 O O . THR A 1 1054 ? -13.534 -14.618 30.751 1.00 98.06 1054 THR A O 1
ATOM 8050 N N . VAL A 1 1055 ? -11.343 -14.237 31.092 1.00 98.06 1055 VAL A N 1
ATOM 8051 C CA . VAL A 1 1055 ? -10.794 -15.389 30.379 1.00 98.06 1055 VAL A CA 1
ATOM 8052 C C . VAL A 1 1055 ? -9.891 -16.139 31.347 1.00 98.06 1055 VAL A C 1
ATOM 8054 O O . VAL A 1 1055 ? -8.927 -15.574 31.853 1.00 98.06 1055 VAL A O 1
ATOM 8057 N N . VAL A 1 1056 ? -10.209 -17.396 31.627 1.00 97.31 1056 VAL A N 1
ATOM 8058 C CA . VAL A 1 1056 ? -9.433 -18.271 32.508 1.00 97.31 1056 VAL A CA 1
ATOM 8059 C C . VAL A 1 1056 ? -8.665 -19.256 31.641 1.00 97.31 1056 VAL A C 1
ATOM 8061 O O . VAL A 1 1056 ? -9.282 -20.020 30.900 1.00 97.31 1056 VAL A O 1
ATOM 8064 N N . LEU A 1 1057 ? -7.337 -19.230 31.735 1.00 96.12 1057 LEU A N 1
ATOM 8065 C CA . LEU A 1 1057 ? -6.432 -20.138 31.039 1.00 96.12 1057 LEU A CA 1
ATOM 8066 C C . LEU A 1 1057 ? -5.845 -21.128 32.044 1.00 96.12 1057 LEU A C 1
ATOM 8068 O O . LEU A 1 1057 ? -5.325 -20.720 33.084 1.00 96.12 1057 LEU A O 1
ATOM 8072 N N . LYS A 1 1058 ? -5.925 -22.424 31.740 1.00 93.88 1058 LYS A N 1
ATOM 8073 C CA . LYS A 1 1058 ? -5.391 -23.499 32.587 1.00 93.88 1058 LYS A CA 1
ATOM 8074 C C . LYS A 1 1058 ? -4.662 -24.530 31.730 1.00 93.88 1058 LYS A C 1
ATOM 8076 O O . LYS A 1 1058 ? -5.241 -25.022 30.760 1.00 93.88 1058 LYS A O 1
ATOM 8081 N N . ALA A 1 1059 ? -3.425 -24.857 32.101 1.00 90.62 1059 ALA A N 1
ATOM 8082 C CA . ALA A 1 1059 ? -2.653 -25.917 31.462 1.00 90.62 1059 ALA A CA 1
ATOM 8083 C C . ALA A 1 1059 ? -3.328 -27.282 31.706 1.00 90.62 1059 ALA A C 1
ATOM 8085 O O . ALA A 1 1059 ? -3.783 -27.568 32.815 1.00 90.62 1059 ALA A O 1
ATOM 8086 N N . GLN A 1 1060 ? -3.453 -28.091 30.655 1.00 84.00 1060 GLN A N 1
ATOM 8087 C CA . GLN A 1 1060 ? -4.080 -29.421 30.692 1.00 84.00 1060 GLN A CA 1
ATOM 8088 C C . GLN A 1 1060 ? -3.044 -30.548 30.641 1.00 84.00 1060 GLN A C 1
ATOM 8090 O O . GLN A 1 1060 ? -3.297 -31.636 31.148 1.00 84.00 1060 GLN A O 1
ATOM 8095 N N . VAL A 1 1061 ? -1.892 -30.298 30.018 1.00 74.25 1061 VAL A N 1
ATOM 8096 C CA . VAL A 1 1061 ? -0.821 -31.278 29.820 1.00 74.25 1061 VAL A CA 1
ATOM 8097 C C . VAL A 1 1061 ? 0.515 -30.568 30.027 1.00 74.25 1061 VAL A C 1
ATOM 8099 O O . VAL A 1 1061 ? 0.705 -29.486 29.469 1.00 74.25 1061 VAL A O 1
ATOM 8102 N N . GLN A 1 1062 ? 1.420 -31.174 30.800 1.00 66.25 1062 GLN A N 1
ATOM 8103 C CA . GLN A 1 1062 ? 2.813 -30.724 30.888 1.00 66.25 1062 GLN A CA 1
ATOM 8104 C C . GLN A 1 1062 ? 3.522 -31.057 29.573 1.00 66.25 1062 GLN A C 1
ATOM 8106 O O . GLN A 1 1062 ? 3.399 -32.172 29.059 1.00 66.25 1062 GLN A O 1
ATOM 8111 N N . GLY A 1 1063 ? 4.206 -30.081 28.987 1.00 62.12 1063 GLY A N 1
ATOM 8112 C CA . GLY A 1 1063 ? 4.758 -30.165 27.638 1.00 62.12 1063 GLY A CA 1
ATOM 8113 C C . GLY A 1 1063 ? 6.133 -29.510 27.535 1.00 62.12 1063 GLY A C 1
ATOM 8114 O O . GLY A 1 1063 ? 6.587 -28.858 28.470 1.00 62.12 1063 GLY A O 1
ATOM 8115 N N . PRO A 1 1064 ? 6.844 -29.682 26.407 1.00 62.69 1064 PRO A N 1
ATOM 8116 C CA . PRO A 1 1064 ? 8.064 -28.922 26.173 1.00 62.69 1064 PRO A CA 1
ATOM 8117 C C . PRO A 1 1064 ? 7.746 -27.422 26.200 1.00 62.69 1064 PRO A C 1
ATOM 8119 O O . PRO A 1 1064 ? 6.720 -26.999 25.670 1.00 62.69 1064 PRO A O 1
ATOM 8122 N N . GLN A 1 1065 ? 8.639 -26.638 26.808 1.00 74.75 1065 GLN A N 1
ATOM 8123 C CA . GLN A 1 1065 ? 8.497 -25.189 26.929 1.00 74.75 1065 GLN A CA 1
ATOM 8124 C C . GLN A 1 1065 ? 8.446 -24.541 25.537 1.00 74.75 1065 GLN A C 1
ATOM 8126 O O . GLN A 1 1065 ? 9.483 -24.287 24.924 1.00 74.75 1065 GLN A O 1
ATOM 8131 N N . ASP A 1 1066 ? 7.240 -24.268 25.045 1.00 84.81 1066 ASP A N 1
ATOM 8132 C CA . ASP A 1 1066 ? 7.013 -23.597 23.768 1.00 84.81 1066 ASP A CA 1
ATOM 8133 C C . ASP A 1 1066 ? 5.718 -22.771 23.798 1.00 84.81 1066 ASP A C 1
ATOM 8135 O O . ASP A 1 1066 ? 4.849 -22.926 24.663 1.00 84.81 1066 ASP A O 1
ATOM 8139 N N . TYR A 1 1067 ? 5.600 -21.852 22.845 1.00 92.62 1067 TYR A N 1
ATOM 8140 C CA . TYR A 1 1067 ? 4.410 -21.047 22.647 1.00 92.62 1067 TYR A CA 1
ATOM 8141 C C . TYR A 1 1067 ? 3.356 -21.793 21.827 1.00 92.62 1067 TYR A C 1
ATOM 8143 O O . TYR A 1 1067 ? 3.572 -22.195 20.684 1.00 92.62 1067 TYR A O 1
ATOM 8151 N N . VAL A 1 1068 ? 2.150 -21.868 22.380 1.00 94.06 1068 VAL A N 1
ATOM 8152 C CA . VAL A 1 1068 ? 0.948 -22.379 21.723 1.00 94.06 1068 VAL A CA 1
ATOM 8153 C C . VAL A 1 1068 ? -0.032 -21.247 21.431 1.00 94.06 1068 VAL A C 1
ATOM 8155 O O . VAL A 1 1068 ? -0.089 -20.226 22.125 1.00 94.06 1068 VAL A O 1
ATOM 8158 N N . PHE A 1 1069 ? -0.828 -21.427 20.378 1.00 95.88 1069 PHE A N 1
ATOM 8159 C CA . PHE A 1 1069 ? -1.662 -20.364 19.820 1.00 95.88 1069 PHE A CA 1
ATOM 8160 C C . PHE A 1 1069 ? -3.128 -20.783 19.715 1.00 95.88 1069 PHE A C 1
ATOM 8162 O O . PHE A 1 1069 ? -3.447 -21.844 19.179 1.00 95.88 1069 PHE A O 1
ATOM 8169 N N . GLY A 1 1070 ? -4.018 -19.902 20.163 1.00 96.69 1070 GLY A N 1
ATOM 8170 C CA . GLY A 1 1070 ? -5.470 -20.034 20.088 1.00 96.69 1070 GLY A CA 1
ATOM 8171 C C . GLY A 1 1070 ? -6.138 -18.736 19.635 1.00 96.69 1070 GLY A C 1
ATOM 8172 O O . GLY A 1 1070 ? -5.484 -17.800 19.165 1.00 96.69 1070 GLY A O 1
ATOM 8173 N N . GLU A 1 1071 ? -7.459 -18.667 19.756 1.00 97.12 1071 GLU A N 1
ATOM 8174 C CA . GLU A 1 1071 ? -8.219 -17.454 19.454 1.00 97.12 1071 GLU A CA 1
ATOM 8175 C C . GLU A 1 1071 ? -9.497 -17.345 20.284 1.00 97.12 1071 GLU A C 1
ATOM 8177 O O . GLU A 1 1071 ? -10.142 -18.343 20.598 1.00 97.12 1071 GLU A O 1
ATOM 8182 N N . LEU A 1 1072 ? -9.883 -16.113 20.589 1.00 98.38 1072 LEU A N 1
ATOM 8183 C CA . LEU A 1 1072 ? -11.186 -15.754 21.132 1.00 98.38 1072 LEU A CA 1
ATOM 8184 C C . LEU A 1 1072 ? -11.910 -14.916 20.080 1.00 98.38 1072 LEU A C 1
ATOM 8186 O O . LEU A 1 1072 ? -11.319 -13.992 19.534 1.00 98.38 1072 LEU A O 1
ATOM 8190 N N . ASN A 1 1073 ? -13.168 -15.217 19.777 1.00 98.31 1073 ASN A N 1
ATOM 8191 C CA . ASN A 1 1073 ? -13.968 -14.472 18.808 1.00 98.31 1073 ASN A CA 1
ATOM 8192 C C . ASN A 1 1073 ? -15.351 -14.158 19.380 1.00 98.31 1073 ASN A C 1
ATOM 8194 O O . ASN A 1 1073 ? -16.123 -15.076 19.649 1.00 98.31 1073 ASN A O 1
ATOM 8198 N N . TRP A 1 1074 ? -15.678 -12.877 19.524 1.00 98.56 1074 TRP A N 1
ATOM 8199 C CA . TRP A 1 1074 ? -17.049 -12.444 19.787 1.00 98.56 1074 TRP A CA 1
ATOM 8200 C C . TRP A 1 1074 ? -17.787 -12.249 18.464 1.00 98.56 1074 TRP A C 1
ATOM 8202 O O . TRP A 1 1074 ? -17.298 -11.544 17.581 1.00 98.56 1074 TRP A O 1
ATOM 8212 N N . THR A 1 1075 ? -18.971 -12.843 18.325 1.00 97.69 1075 THR A N 1
ATOM 8213 C CA . THR A 1 1075 ? -19.796 -12.682 17.122 1.00 97.69 1075 THR A CA 1
ATOM 8214 C C . THR A 1 1075 ? -21.268 -12.492 17.456 1.00 97.69 1075 THR A C 1
ATOM 8216 O O . THR A 1 1075 ? -21.804 -13.160 18.335 1.00 97.69 1075 THR A O 1
ATOM 8219 N N . ASP A 1 1076 ? -21.918 -11.590 16.732 1.00 96.75 1076 ASP A N 1
ATOM 8220 C CA . ASP A 1 1076 ? -23.369 -11.375 16.720 1.00 96.75 1076 ASP A CA 1
ATOM 8221 C C . ASP A 1 1076 ? -24.020 -11.951 15.442 1.00 96.75 1076 ASP A C 1
ATOM 8223 O O . ASP A 1 1076 ? -25.159 -11.636 15.113 1.00 96.75 1076 ASP A O 1
ATOM 8227 N N . GLY A 1 1077 ? -23.278 -12.775 14.688 1.00 93.69 1077 GLY A N 1
ATOM 8228 C CA . GLY A 1 1077 ? -23.674 -13.306 13.381 1.00 93.69 1077 GLY A CA 1
ATOM 8229 C C . GLY A 1 1077 ? -23.243 -12.442 12.189 1.00 93.69 1077 GLY A C 1
ATOM 8230 O O . GLY A 1 1077 ? -23.085 -12.984 11.096 1.00 93.69 1077 GLY A O 1
ATOM 8231 N N . LYS A 1 1078 ? -22.978 -11.142 12.387 1.00 94.50 1078 LYS A N 1
ATOM 8232 C CA . LYS A 1 1078 ? -22.488 -10.218 11.348 1.00 94.50 1078 LYS A CA 1
ATOM 8233 C C . LYS A 1 1078 ? -21.015 -9.868 11.562 1.00 94.50 1078 LYS A C 1
ATOM 8235 O O . LYS A 1 1078 ? -20.197 -10.003 10.652 1.00 94.50 1078 LYS A O 1
ATOM 8240 N N . HIS A 1 1079 ? -20.671 -9.425 12.762 1.00 97.31 1079 HIS A N 1
ATOM 8241 C CA . HIS A 1 1079 ? -19.331 -9.013 13.148 1.00 97.31 1079 HIS A CA 1
ATOM 8242 C C . HIS A 1 1079 ? -18.546 -10.201 13.718 1.00 97.31 1079 HIS A C 1
ATOM 8244 O O . HIS A 1 1079 ? -19.102 -11.143 14.292 1.00 97.31 1079 HIS A O 1
ATOM 8250 N N . ASN A 1 1080 ? -17.226 -10.157 13.548 1.00 96.56 1080 ASN A N 1
ATOM 8251 C CA . ASN A 1 1080 ? -16.286 -11.118 14.117 1.00 96.56 1080 ASN A CA 1
ATOM 8252 C C . ASN A 1 1080 ? -15.157 -10.335 14.780 1.00 96.56 1080 ASN A C 1
ATOM 8254 O O . ASN A 1 1080 ? -14.288 -9.801 14.093 1.00 96.56 1080 ASN A O 1
ATOM 8258 N N . VAL A 1 1081 ? -15.193 -10.254 16.106 1.00 98.38 1081 VAL A N 1
ATOM 8259 C CA . VAL A 1 1081 ? -14.223 -9.516 16.917 1.00 98.38 1081 VAL A CA 1
ATOM 8260 C C . VAL A 1 1081 ? -13.221 -10.524 17.465 1.00 98.38 1081 VAL A C 1
ATOM 8262 O O . VAL A 1 1081 ? -13.418 -11.094 18.543 1.00 98.38 1081 VAL A O 1
ATOM 8265 N N . ARG A 1 1082 ? -12.170 -10.797 16.685 1.00 98.19 1082 ARG A N 1
ATOM 8266 C CA . ARG A 1 1082 ? -11.204 -11.862 16.977 1.00 98.19 1082 ARG A CA 1
ATOM 8267 C C . ARG A 1 1082 ? -9.954 -11.339 17.684 1.00 98.19 1082 ARG A C 1
ATOM 8269 O O . ARG A 1 1082 ? -9.238 -10.510 17.141 1.00 98.19 1082 ARG A O 1
ATOM 8276 N N . SER A 1 1083 ? -9.601 -11.961 18.799 1.00 98.56 1083 SER A N 1
ATOM 8277 C CA . SER A 1 1083 ? -8.382 -11.699 19.564 1.00 98.56 1083 SER A CA 1
ATOM 8278 C C . SER A 1 1083 ? -7.495 -12.953 19.587 1.00 98.56 1083 SER A C 1
ATOM 8280 O O . SER A 1 1083 ? -7.972 -14.024 19.978 1.00 98.56 1083 SER A O 1
ATOM 8282 N N . PRO A 1 1084 ? -6.218 -12.880 19.162 1.00 98.00 1084 PRO A N 1
ATOM 8283 C CA . PRO A 1 1084 ? -5.275 -13.985 19.320 1.00 98.00 1084 PRO A CA 1
ATOM 8284 C C . PRO A 1 1084 ? -5.049 -14.324 20.795 1.00 98.00 1084 PRO A C 1
ATOM 8286 O O . PRO A 1 1084 ? -4.963 -13.421 21.630 1.00 98.00 1084 PRO A O 1
ATOM 8289 N N . ILE A 1 1085 ? -4.908 -15.617 21.086 1.00 98.31 1085 ILE A N 1
ATOM 8290 C CA . ILE A 1 1085 ? -4.452 -16.120 22.384 1.00 98.31 1085 ILE A CA 1
ATOM 8291 C C . ILE A 1 1085 ? -3.062 -16.722 22.178 1.00 98.31 1085 ILE A C 1
ATOM 8293 O O . ILE A 1 1085 ? -2.890 -17.574 21.307 1.00 98.31 1085 ILE A O 1
ATOM 8297 N N . VAL A 1 1086 ? -2.081 -16.281 22.957 1.00 96.81 1086 VAL A N 1
ATOM 8298 C CA . VAL A 1 1086 ? -0.689 -16.736 22.893 1.00 96.81 1086 VAL A CA 1
ATOM 8299 C C . VAL A 1 1086 ? -0.266 -17.163 24.289 1.00 96.81 1086 VAL A C 1
ATOM 8301 O O . VAL A 1 1086 ? -0.333 -16.372 25.223 1.00 96.81 1086 VAL A O 1
ATOM 8304 N N . VAL A 1 1087 ? 0.135 -18.416 24.459 1.00 94.62 1087 VAL A N 1
ATOM 8305 C CA . VAL A 1 1087 ? 0.453 -18.959 25.783 1.00 94.62 1087 VAL A CA 1
ATOM 8306 C C . VAL A 1 1087 ? 1.760 -19.714 25.702 1.00 94.62 1087 VAL A C 1
ATOM 8308 O O . VAL A 1 1087 ? 1.904 -20.555 24.827 1.00 94.62 1087 VAL A O 1
ATOM 8311 N N . MET A 1 1088 ? 2.690 -19.441 26.608 1.00 90.69 1088 MET A N 1
ATOM 8312 C CA . MET A 1 1088 ? 3.767 -20.385 26.893 1.00 90.69 1088 MET A CA 1
ATOM 8313 C C . MET A 1 1088 ? 3.306 -21.248 28.063 1.00 90.69 1088 MET A C 1
ATOM 8315 O O . MET A 1 1088 ? 2.995 -20.703 29.126 1.00 90.69 1088 MET A O 1
ATOM 8319 N N . HIS A 1 1089 ? 3.213 -22.560 27.857 1.00 80.31 1089 HIS A N 1
ATOM 8320 C CA . HIS A 1 1089 ? 2.858 -23.503 28.917 1.00 80.31 1089 HIS A CA 1
ATOM 8321 C C . HIS A 1 1089 ? 4.011 -24.470 29.192 1.00 80.31 1089 HIS A C 1
ATOM 8323 O O . HIS A 1 1089 ? 4.833 -24.727 28.311 1.00 80.31 1089 HIS A O 1
ATOM 8329 N N . TYR A 1 1090 ? 4.067 -24.938 30.438 1.00 69.12 1090 TYR A N 1
ATOM 8330 C CA . TYR A 1 1090 ? 5.051 -25.884 30.964 1.00 69.12 1090 TYR A CA 1
ATOM 8331 C C . TYR A 1 1090 ? 4.394 -27.235 31.232 1.00 69.12 1090 TYR A C 1
ATOM 8333 O O . TYR A 1 1090 ? 3.185 -27.242 31.564 1.00 69.12 1090 TYR A O 1
#

pLDDT: mean 85.34, std 13.93, range [23.31, 98.88]

Radius of gyration: 40.04 Å; chains: 1; bounding box: 124×77×108 Å

Organism: Malus domestica (NCBI:txid3750)

Sequence (1090 aa):
MSDSAYRVETTSRLAQWRIDNLASCTYRKSDPFKIGKHLSVEKNRVLFVRLYPEISNLTRDNPPIASFIIRVVCSVGDRKALTHPEITNKKLKSNDDFVWAIEVPLTGKFIIDVEFLDLKTASGEGGEPCSIWAGGLTQKRSNATALASLSRMLTEGIHTDIMINVSDGSIGAHRAILAARSPVFQSMFSHDLKERELSTINISDMSIEACQAFLNYIYGNIGHEEFLTHRLALLHAADKYDISDLKDACHESLLEDIDTKNVLERLQNASLYQLPRLKTSCIRYLVKFGKIYDIRDDFNAFLLCADRDLVAEIFAEMGNSTLPPFLLSVLLFSLFQIPTYAAKNSYIVYLGARPHVLDPSSSDLDSVTNSHYNLLGTVLGSNERAQEAIFYSYTRNINGFAAILDDEEAVQIEKDPNVVSVFPNRGRKLHTTRSWDFLGLEENGETRPGSILKKARFGANTIIGNLDTGVWPESKSFSDEGMGPIPSKWRGICQLTKNGSRCNRKLIGARYFSKGYLAYASMVNSTAAKSIQPNARDYAGHGSHTLSTAGGNFVPRASVFGNGNGTAKGGSPKARVAAYKVCWPPINDNECFDADILAAFEAAISDGVDVLSVSLGGEAVEFFNDGIAIGSFHAVKKGITVVSSAGNSGPTPGSVSNVAPWMLTVGASTIDREFSNYVALGNKKHLKGASLSSTGLPAEKFYPLISASDAKATNASASEAQLCKPSTLDKKKAEGKILVCVRGENARANKGQQAILAGAVGMILVNDKLSGNEIIADPHLLPASHVNFSDGESVFAYIKSTKIPMAYITRVKTELGTKPAPFMASFSSRGPNPVEQSILKPDITAPGVSIIAAYTQATGPTDGEFDTRRVPFNTESGTSMSCPHVSGIVGLLKTLHPTWTPAAIKSAIMTTARKRDNNKGTMLDSSKARATPFAYGAGHVQPNSAMDPGLVYDLTTDDYLNFLCARGYNATLLKVFSKEPHKCPKAYSLSDFNYPSITVPNLRDTPVTVTRRVKNVGSPGTYVVRVKEPVGVSVTVKPGTLQFKSNGEEKKFTVVLKAQVQGPQDYVFGELNWTDGKHNVRSPIVVMHY

Secondary structure (DSSP, 8-state):
--GGGS-EEE-SSEEEEEES---TTEEEEPPPPTTSEEEEEEEESEEEEEEEE---HHHHHS--EEEEEEEEEESSSTT-EEEPPPEEEEE--STTSSEEEE-S---S-EEEEEEEEEEEE--TTTPPPEETTSS-HHHHHHHHHHHHHHHHHHHTTTT--EEEEETTEEEEE-HHHHHHH-HHHHHHHHSS-HHHHSSEEEETTS-HHHHHHHHHHHTT---HHHHHHHHHHHHHHHHHTT-HHHHHHHHHHHHHT--TTTHHHHHHHHHHTT-HHHHHHHHHHHHTT-HHHHTHHHHHHHHHHS-HHHHHHHHHHHHHS---HHHHHHHHHHTTSS---PPEEEEEEEEEEPP--SS--HHHHHHHHHHHHHHHHHHHS-HHHHHHHEEEEE-SSEEEEEEEEEHHHHHHHHTSTT--EEEE---------SHHHHTTS-BTTB--TTSHHHHTGGGTT-EEEEEES-B-TTSGGG--TT--PPPTT----B-SSTT-----SSEEEEEE--HHHHHHHHHH-HHHHHH----SB-SSSHHHHHHHHHHPPPEEEEEETTEEEEEE--SSTTSEEEEEE-EEEEETTEEE-HHHHHHHHHHHHHHT-SEEEE----S---GGG-HHHHHHHHHHHTT-EEEEE--S-TTSTT------TTSEEEEEE--SEEEEEEEEETTS-EEEEE---S--PPTT--EEEEETTTTB-TTS-HHHHHTT-TT-B-HHHHTTSEEEEE-BSB-HHHHHHHHHHTT-SEEEEEPPTTTTT-------SS-EEEE-HHHHHHHHHHHHH-SS-EEEEPPPEEEES-SS-S-B-TTS---S-SS-TTS-SS-EEEE-SSEEEE--SSS-TTS-TT-----SEEEE-SHHHHHHHHHHHHHHHHHH-TT--HHHHHHHHHHT-B-B-TTSSBPBBTTSSBP-HHHHTT-B--HHHHTS-SEE----HHHHHHHHHHTT--HHHHHHHHSS-----S---GGGS--SSEEEEEE-SSPEEEEEEEEE-SSSEEEEEEEEPPTTEEEEEESSEEEE-STT-EEEEEEEEEE-S---SEEEEEEEEEESSS-EEEEEEEEEE-

Foldseek 3Di:
DDPQQQEWDDDPFKIKHKHFFDDAQDKDKHDADPVQKIWIWGHHLWIKIWIAGNADPQCQVWFKFFWKKKWKWAPPPPTDIDIDPTDGRQGHNDRPSDIDIGNDDRGGMMMMMIGTPFIFTDDPVDDDTDGPPPDDDPVVVVVVVQLVVLVCCQVVVPPFQAWEAEQAGIGGHHLVLLLVQFVQSVVVCVDPDPCVVPSYHYDHVDDPLLVVLLVCVSSPNHDPVSCLVNLLVQCVVCLVRVRVVSVVVSLVSLLVDDDLVCLLVQLQSCVVSVVVVSVVSSLCVCQVVVSCVVNVPVVVVSLVPGDPVSNVVSVVVNVVHPDDPVVVVVNVVVVVDDDDPFQWAKKWFFQAWDDDDDDDDPVQQVVLVQVQLVLLCVLVVHSVVSVVFFPAADRHTTHTTIGGGGPVSQVVSCPPPSTPHMGGDDDDDAAALPFCVLLVCAPRRHGDCLHLCNLLVLLAQAEEEEAAQAAQCPQQQQDCPPADAHDPLFDAAAFADPVDHPQDSAANAFEEFCPQVLVVCCVQPVVVSVPDDDTRAHLQFLQNFLQQQQAGAWAAQFAQLSASHHTGGHLRPNHHYYYYYQFDDDDVNDTGDLVSLLVSLVNCLNRPHQEYQYADFDPADDQVVGSLSLSLLVCLQSQHAYFYEQFQQDDDEQQGTPQHQSHQYAWAWAGQKAFWKWKQKPVRDIFIFGASESDFDDPPDKWFEDEQLRQFDPPAHSVCSLQLHPPGGALVSQARHEYEHEDDDDAPQVSLVSSVVSNHQEYEYEYDVLQAQDHAYAYHNHHYTYGGNVVVVVVVVQPVVDPGIIMGMGHIHMGGRHPFPIAGHRSTYFDDNPNDNQGQPNAAYGHFGFDKGATNQSDAQSSDPPHPDGHRIHTGGGSSSRSSNLSSLVSSLCSLPVPARSQQLSLLFLQQADQATPVRHGHAYSNRHHDDCRGGVSHYGNSSSSSAQQKGLDDHSLLSVLLVVQVPDDQVNVCVSVVHRHDHDPDDDNQQRQHLAGEAAEAEQDKDKYKHKMFGQHAWAKWAKDKFAWPQKDKDKPPRMDGGPGGGDMDMMMIIIHGRDADPFDKTKMWMWIDRPPHTRIYIYIYGYD